Protein AF-A0A2T6L560-F1 (afdb_monomer)

Nearest PDB structures (foldseek):
  5cwn-assembly1_A  TM=3.765E-01  e=1.829E+00  synthetic construct

Foldseek 3Di:
DDDDDDDDDDDDDDDDDDDDDDDDPPPPQDPVSVVVVVVLVPADPLLNVLVVLQVVCCVPQLEHEQADQFLFLLSLLLLLLCCVVQLAQAEEEADAQLCLVCLVQLQDPQFADQWKKKAKADPDPPPPDDDDDDDDDDDDDDDDDDDDDPPDPDPQDIFMEIATDHPSTSRSSSSNSNVVSPHHYTYFFHHPNPDGSLLLVPPQPDPPPAPQDDPPDPDPDDPDSQLHYPSFPVLCQPAPQLVVVCVVLVHPGSLRVCCLPGLLADLVVSSVSVVNSSVSLSSLVSSLVSDDPVRCVSNCVLVRLLRNLLVSVVVSVVLVCLAPPNPDDPVPHDPRHSGHYYYYYNSNSSSLSSCLNSVHPSVVSSNVSADDVGDPDRDNGDMFMFKAWLCLCACVNSSSNGHHLSLLSVLSSLQSCVLVVVPVPDPDDDDDPDDDDDDDDDDDDDDDDDDDDDDDDDDDDPPPDDDDPSAAHDALRSLLVLLVQLQVQLVVVPQHADPVLSVQLSVQLVVVCVVSVGRHSTPVSNVVSCQVRSDDDVLGLDGNPGPHGSSVVSNCDNSSDFDMTGTDDPGPQFLALVQLVVLCVVLVHDQPGFDKDKDKAQLLPDVSSLSNQLSQLLCLQLLLQFKAWPDAQDLLVRPRLVGRITIMIGGNHSSSSSSSVVLVVQHSYSVSSSVSVLVVLVCLQCVVDPDDDDDPRPYPDDDPDPDSDHNFLLSLLSSVSSCLSNPNNVPVVVSLVVSLVRLVPPLDLLRLLNNLVSLLSCLVCCSSSVNPVCNLVSLVSNLSSLLSNLVNVLVQQQDDPVCVLVSLVSVLSNLVSLVSLVVVLVVVVVPDDDDDDDDDDDDDDDDDDDDDDDDDDDDDDDPDDDDDPDDDDDDDDDDDDQPPSNSSVVSSVSNVVSLVVSLPDDRGQQLSVLQSLLSCVVVVNDDPVRSLCVLLVLLDDPHDLLSNLSNLLSNCSNCVCCCLVRVSNVVSVVVSLVVDDPVSNVVCVVSNVNSNPSDDPVRLLSNLVVVCVVVVHDSCVSPDPDPQDPVNVVVVVVVVVVVCVVCVVVVNNVVPDDDPPPDPDDDPDDDDDDDDDDDDDDDDDDDDDDD

Radius of gyration: 39.91 Å; Cα contacts (8 Å, |Δi|>4): 1363; chains: 1; bounding box: 108×98×120 Å

Mean predicted aligned error: 18.17 Å

Structure (mmCIF, N/CA/C/O backbone):
data_AF-A0A2T6L560-F1
#
_entry.id   AF-A0A2T6L560-F1
#
loop_
_atom_site.group_PDB
_atom_site.id
_atom_site.type_symbol
_atom_site.label_atom_id
_atom_site.label_alt_id
_atom_site.label_comp_id
_atom_site.label_asym_id
_atom_site.label_entity_id
_atom_site.label_seq_id
_atom_site.pdbx_PDB_ins_code
_atom_site.Cartn_x
_atom_site.Cartn_y
_atom_site.Cartn_z
_atom_site.occupancy
_atom_site.B_iso_or_equiv
_atom_site.auth_seq_id
_atom_site.auth_comp_id
_atom_site.auth_asym_id
_atom_site.auth_atom_id
_atom_site.pdbx_PDB_model_num
ATOM 1 N N . MET A 1 1 ? -3.350 26.935 -46.319 1.00 28.95 1 MET A N 1
ATOM 2 C CA . MET A 1 1 ? -2.608 27.908 -47.152 1.00 28.95 1 MET A CA 1
ATOM 3 C C . MET A 1 1 ? -1.194 27.384 -47.312 1.00 28.95 1 MET A C 1
ATOM 5 O O . MET A 1 1 ? -0.454 27.377 -46.343 1.00 28.95 1 MET A O 1
ATOM 9 N N . ALA A 1 2 ? -0.858 26.885 -48.499 1.00 31.80 2 ALA A N 1
ATOM 10 C CA . ALA A 1 2 ? 0.492 26.466 -48.851 1.00 31.80 2 ALA A CA 1
ATOM 11 C C . ALA A 1 2 ? 1.229 27.652 -49.485 1.00 31.80 2 ALA A C 1
ATOM 13 O O . ALA A 1 2 ? 0.678 28.283 -50.387 1.00 31.80 2 ALA A O 1
ATOM 14 N N . VAL A 1 3 ? 2.460 27.938 -49.056 1.00 24.98 3 VAL A N 1
ATOM 15 C CA . VAL A 1 3 ? 3.374 28.799 -49.818 1.00 24.98 3 VAL A CA 1
ATOM 16 C C . VAL A 1 3 ? 4.742 28.134 -49.892 1.00 24.98 3 VAL A C 1
ATOM 18 O O . VAL A 1 3 ? 5.570 28.207 -48.991 1.00 24.98 3 VAL A O 1
ATOM 21 N N . SER A 1 4 ? 4.948 27.478 -51.028 1.00 31.58 4 SER A N 1
ATOM 22 C CA . SER A 1 4 ? 6.238 27.194 -51.638 1.00 31.58 4 SER A CA 1
ATOM 23 C C . SER A 1 4 ? 6.908 28.496 -52.090 1.00 31.58 4 SER A C 1
ATOM 25 O O . SER A 1 4 ? 6.282 29.288 -52.795 1.00 31.58 4 SER A O 1
ATOM 27 N N . GLY A 1 5 ? 8.189 28.685 -51.780 1.00 24.11 5 GLY A N 1
ATOM 28 C CA . GLY A 1 5 ? 8.982 29.796 -52.309 1.00 24.11 5 GLY A CA 1
ATOM 29 C C . GLY A 1 5 ? 10.469 29.478 -52.274 1.00 24.11 5 GLY A C 1
ATOM 30 O O . GLY A 1 5 ? 11.129 29.697 -51.266 1.00 24.11 5 GLY A O 1
ATOM 31 N N . GLY A 1 6 ? 10.988 28.926 -53.372 1.00 27.84 6 GLY A N 1
ATOM 32 C CA . GLY A 1 6 ? 12.421 28.756 -53.581 1.00 27.84 6 GLY A CA 1
ATOM 33 C C . GLY A 1 6 ? 13.074 30.066 -54.016 1.00 27.84 6 GLY A C 1
ATOM 34 O O . GLY A 1 6 ? 12.574 30.738 -54.916 1.00 27.84 6 GLY A O 1
ATOM 35 N N . VAL A 1 7 ? 14.220 30.388 -53.419 1.00 22.66 7 VAL A N 1
ATOM 36 C CA . VAL A 1 7 ? 15.189 31.345 -53.962 1.00 22.66 7 VAL A CA 1
ATOM 37 C C . VAL A 1 7 ? 16.575 30.725 -53.811 1.00 22.66 7 VAL A C 1
ATOM 39 O O . VAL A 1 7 ? 17.018 30.418 -52.708 1.00 22.66 7 VAL A O 1
ATOM 42 N N . ALA A 1 8 ? 17.236 30.499 -54.943 1.00 25.08 8 ALA A N 1
ATOM 43 C CA . ALA A 1 8 ? 18.634 30.109 -55.003 1.00 25.08 8 ALA A CA 1
ATOM 44 C C . ALA A 1 8 ? 19.509 31.335 -54.711 1.00 25.08 8 ALA A C 1
ATOM 46 O O . ALA A 1 8 ? 19.401 32.347 -55.403 1.00 25.08 8 ALA A O 1
ATOM 47 N N . VAL A 1 9 ? 20.395 31.230 -53.720 1.00 22.84 9 VAL A N 1
ATOM 48 C CA . VAL A 1 9 ? 21.504 32.169 -53.523 1.00 22.84 9 VAL A CA 1
ATOM 49 C C . VAL A 1 9 ? 22.789 31.354 -53.476 1.00 22.84 9 VAL A C 1
ATOM 51 O O . VAL A 1 9 ? 23.019 30.560 -52.569 1.00 22.84 9 VAL A O 1
ATOM 54 N N . SER A 1 10 ? 23.610 31.524 -54.506 1.00 26.36 10 SER A N 1
ATOM 55 C CA . SER A 1 10 ? 24.982 31.038 -54.569 1.00 26.36 10 SER A CA 1
ATOM 56 C C . SER A 1 10 ? 25.870 31.895 -53.667 1.00 26.36 10 SER A C 1
ATOM 58 O O . SER A 1 10 ? 26.007 33.092 -53.926 1.00 26.36 10 SER A O 1
ATOM 60 N N . VAL A 1 11 ? 26.517 31.291 -52.668 1.00 24.45 11 VAL A N 1
ATOM 61 C CA . VAL A 1 11 ? 27.667 31.896 -51.982 1.00 24.45 11 VAL A CA 1
ATOM 62 C C . VAL A 1 11 ? 28.810 30.888 -51.949 1.00 24.45 11 VAL A C 1
ATOM 64 O O . VAL A 1 11 ? 28.703 29.792 -51.409 1.00 24.45 11 VAL A O 1
ATOM 67 N N . SER A 1 12 ? 29.888 31.281 -52.615 1.00 27.20 12 SER A N 1
ATOM 68 C CA . SER A 1 12 ? 31.184 30.624 -52.734 1.00 27.20 12 SER A CA 1
ATOM 69 C C . SER A 1 12 ? 32.128 30.991 -51.582 1.00 27.20 12 SER A C 1
ATOM 71 O O . SER A 1 12 ? 32.160 32.153 -51.183 1.00 27.20 12 SER A O 1
ATOM 73 N N . GLY A 1 13 ? 32.990 30.046 -51.185 1.00 26.14 13 GLY A N 1
ATOM 74 C CA . GLY A 1 13 ? 34.182 30.243 -50.334 1.00 26.14 13 GLY A CA 1
ATOM 75 C C . GLY A 1 13 ? 34.087 29.391 -49.068 1.00 26.14 13 GLY A C 1
ATOM 76 O O . GLY A 1 13 ? 33.211 29.631 -48.255 1.00 26.14 13 GLY A O 1
ATOM 77 N N . GLY A 1 14 ? 34.818 28.286 -48.901 1.00 24.70 14 GLY A N 1
ATOM 78 C CA . GLY A 1 14 ? 36.277 28.114 -48.753 1.00 24.70 14 GLY A CA 1
ATOM 79 C C . GLY A 1 14 ? 36.447 27.289 -47.455 1.00 24.70 14 GLY A C 1
ATOM 80 O O . GLY A 1 14 ? 35.643 27.451 -46.552 1.00 24.70 14 GLY A O 1
ATOM 81 N N . THR A 1 15 ? 37.338 26.326 -47.245 1.00 24.47 15 THR A N 1
ATOM 82 C CA . THR A 1 15 ? 38.571 25.861 -47.888 1.00 24.47 15 THR A CA 1
ATOM 83 C C . THR A 1 15 ? 38.738 24.382 -47.517 1.00 24.47 15 THR A C 1
ATOM 85 O O . THR A 1 15 ? 38.709 24.041 -46.337 1.00 24.47 15 THR A O 1
ATOM 88 N N . ALA A 1 16 ? 38.924 23.510 -48.509 1.00 24.33 16 ALA A N 1
ATOM 89 C CA . ALA A 1 16 ? 39.264 22.106 -48.299 1.00 24.33 16 ALA A CA 1
ATOM 90 C C . ALA A 1 16 ? 40.776 21.955 -48.067 1.00 24.33 16 ALA A C 1
ATOM 92 O O . ALA A 1 16 ? 41.577 22.470 -48.849 1.00 24.33 16 ALA A O 1
ATOM 93 N N . VAL A 1 17 ? 41.162 21.216 -47.026 1.00 24.64 17 VAL A N 1
ATOM 94 C CA . VAL A 1 17 ? 42.506 20.640 -46.908 1.00 24.64 17 VAL A CA 1
ATOM 95 C C . VAL A 1 17 ? 42.467 19.277 -47.591 1.00 24.64 17 VAL A C 1
ATOM 97 O O . VAL A 1 17 ? 41.736 18.381 -47.182 1.00 24.64 17 VAL A O 1
ATOM 100 N N . ALA A 1 18 ? 43.218 19.160 -48.682 1.00 23.73 18 ALA A N 1
ATOM 101 C CA . ALA A 1 18 ? 43.327 17.952 -49.482 1.00 23.73 18 ALA A CA 1
ATOM 102 C C . ALA A 1 18 ? 44.228 16.912 -48.799 1.00 23.73 18 ALA A C 1
ATOM 104 O O . ALA A 1 18 ? 45.377 17.206 -48.468 1.00 23.73 18 ALA A O 1
ATOM 105 N N . VAL A 1 19 ? 43.738 15.675 -48.691 1.00 27.25 19 VAL A N 1
ATOM 106 C CA . VAL A 1 19 ? 44.570 14.468 -48.608 1.00 27.25 19 VAL A CA 1
ATOM 107 C C . VAL A 1 19 ? 44.238 13.616 -49.834 1.00 27.25 19 VAL A C 1
ATOM 109 O O . VAL A 1 19 ? 43.082 13.417 -50.195 1.00 27.25 19 VAL A O 1
ATOM 112 N N . SER A 1 20 ? 45.284 13.218 -50.543 1.00 28.80 20 SER A N 1
ATOM 113 C CA . SER A 1 20 ? 45.280 12.669 -51.897 1.00 28.80 20 SER A CA 1
ATOM 114 C C . SER A 1 20 ? 44.821 11.209 -51.997 1.00 28.80 20 SER A C 1
ATOM 116 O O . SER A 1 20 ? 45.356 10.366 -51.284 1.00 28.80 20 SER A O 1
ATOM 118 N N . GLY A 1 21 ? 43.998 10.906 -53.012 1.00 31.56 21 GLY A N 1
ATOM 119 C CA . GLY A 1 21 ? 44.133 9.673 -53.806 1.00 31.56 21 GLY A CA 1
ATOM 120 C C . GLY A 1 21 ? 42.995 8.643 -53.758 1.00 31.56 21 GLY A C 1
ATOM 121 O O . GLY A 1 21 ? 43.228 7.512 -53.353 1.00 31.56 21 GLY A O 1
ATOM 122 N N . GLY A 1 22 ? 41.807 8.984 -54.268 1.00 27.16 22 GLY A N 1
ATOM 123 C CA . GLY A 1 22 ? 40.733 8.043 -54.640 1.00 27.16 22 GLY A CA 1
ATOM 124 C C . GLY A 1 22 ? 39.572 8.796 -55.310 1.00 27.16 22 GLY A C 1
ATOM 125 O O . GLY A 1 22 ? 39.421 9.983 -55.018 1.00 27.16 22 GLY A O 1
ATOM 126 N N . PRO A 1 23 ? 38.791 8.206 -56.242 1.00 25.56 23 PRO A N 1
ATOM 127 C CA . PRO A 1 23 ? 37.738 8.943 -56.938 1.00 25.56 23 PRO A CA 1
ATOM 128 C C . PRO A 1 23 ? 36.678 9.380 -55.925 1.00 25.56 23 PRO A C 1
ATOM 130 O O . PRO A 1 23 ? 35.979 8.552 -55.344 1.00 25.56 23 PRO A O 1
ATOM 133 N N . ALA A 1 24 ? 36.592 10.689 -55.694 1.00 23.34 24 ALA A N 1
ATOM 134 C CA . ALA A 1 24 ? 35.576 11.290 -54.852 1.00 23.34 24 ALA A CA 1
ATOM 135 C C . ALA A 1 24 ? 34.209 11.082 -55.512 1.00 23.34 24 ALA A C 1
ATOM 137 O O . ALA A 1 24 ? 33.873 11.729 -56.504 1.00 23.34 24 ALA A O 1
ATOM 138 N N . VAL A 1 25 ? 33.426 10.157 -54.966 1.00 27.39 25 VAL A N 1
ATOM 139 C CA . VAL A 1 25 ? 31.980 10.160 -55.157 1.00 27.39 25 VAL A CA 1
ATOM 140 C C . VAL A 1 25 ? 31.470 11.323 -54.312 1.00 27.39 25 VAL A C 1
ATOM 142 O O . VAL A 1 25 ? 31.402 11.222 -53.089 1.00 27.39 25 VAL A O 1
ATOM 145 N N . GLU A 1 26 ? 31.175 12.460 -54.945 1.00 24.78 26 GLU A N 1
ATOM 146 C CA . GLU A 1 26 ? 30.389 13.519 -54.311 1.00 24.78 26 GLU A CA 1
ATOM 147 C C . GLU A 1 26 ? 28.996 12.954 -54.010 1.00 24.78 26 GLU A C 1
ATOM 149 O O . GLU A 1 26 ? 28.099 12.944 -54.854 1.00 24.78 26 GLU A O 1
ATOM 154 N N . VAL A 1 27 ? 28.817 12.437 -52.795 1.00 31.36 27 VAL A N 1
ATOM 155 C CA . VAL A 1 27 ? 27.498 12.098 -52.268 1.00 31.36 27 VAL A CA 1
ATOM 156 C C . VAL A 1 27 ? 26.799 13.421 -51.977 1.00 31.36 27 VAL A C 1
ATOM 158 O O . VAL A 1 27 ? 27.037 14.069 -50.958 1.00 31.36 27 VAL A O 1
ATOM 161 N N . GLY A 1 28 ? 25.971 13.870 -52.918 1.00 27.50 28 GLY A N 1
ATOM 162 C CA . GLY A 1 28 ? 25.136 15.048 -52.739 1.00 27.50 28 GLY A CA 1
ATOM 163 C C . GLY A 1 28 ? 24.217 14.858 -51.534 1.00 27.50 28 GLY A C 1
ATOM 164 O O . GLY A 1 28 ? 23.260 14.091 -51.594 1.00 27.50 28 GLY A O 1
ATOM 165 N N . VAL A 1 29 ? 24.492 15.567 -50.439 1.00 34.97 29 VAL A N 1
ATOM 166 C CA . VAL A 1 29 ? 23.632 15.585 -49.250 1.00 34.97 29 VAL A CA 1
ATOM 167 C C . VAL A 1 29 ? 22.267 16.137 -49.669 1.00 34.97 29 VAL A C 1
ATOM 169 O O . VAL A 1 29 ? 22.163 17.313 -50.024 1.00 34.97 29 VAL A O 1
ATOM 172 N N . GLY A 1 30 ? 21.236 15.287 -49.694 1.00 29.83 30 GLY A N 1
ATOM 173 C CA . GLY A 1 30 ? 19.870 15.641 -50.098 1.00 29.83 30 GLY A CA 1
ATOM 174 C C . GLY A 1 30 ? 19.243 16.748 -49.237 1.00 29.83 30 GLY A C 1
ATOM 175 O O . GLY A 1 30 ? 19.786 17.157 -48.213 1.00 29.83 30 GLY A O 1
ATOM 176 N N . ALA A 1 31 ? 18.076 17.259 -49.643 1.00 28.64 31 ALA A N 1
ATOM 177 C CA . ALA A 1 31 ? 17.398 18.361 -48.948 1.00 28.64 31 ALA A CA 1
ATOM 178 C C . ALA A 1 31 ? 17.082 18.062 -47.465 1.00 28.64 31 ALA A C 1
ATOM 180 O O . ALA A 1 31 ? 17.143 18.979 -46.649 1.00 28.64 31 ALA A O 1
ATOM 181 N N . ALA A 1 32 ? 16.819 16.797 -47.115 1.00 31.41 32 ALA A N 1
ATOM 182 C CA . ALA A 1 32 ? 16.647 16.341 -45.734 1.00 31.41 32 ALA A CA 1
ATOM 183 C C . ALA A 1 32 ? 17.957 16.426 -44.927 1.00 31.41 32 ALA A C 1
ATOM 185 O O . ALA A 1 32 ? 17.980 17.045 -43.870 1.00 31.41 32 ALA A O 1
ATOM 186 N N . GLY A 1 33 ? 19.079 15.943 -45.477 1.00 29.98 33 GLY A N 1
ATOM 187 C CA . GLY A 1 33 ? 20.395 16.044 -44.831 1.00 29.98 33 GLY A CA 1
ATOM 188 C C . GLY A 1 33 ? 20.905 17.485 -44.684 1.00 29.98 33 GLY A C 1
ATOM 189 O O . GLY A 1 33 ? 21.594 17.804 -43.719 1.00 29.98 33 GLY A O 1
ATOM 190 N N . ARG A 1 34 ? 20.521 18.398 -45.591 1.00 32.66 34 ARG A N 1
ATOM 191 C CA . ARG A 1 34 ? 20.799 19.842 -45.442 1.00 32.66 34 ARG A CA 1
ATOM 192 C C . ARG A 1 34 ? 19.954 20.500 -44.347 1.00 32.66 34 ARG A C 1
ATOM 194 O O . ARG A 1 34 ? 20.463 21.381 -43.664 1.00 32.66 34 ARG A O 1
ATOM 201 N N . ARG A 1 35 ? 18.697 20.075 -44.161 1.00 38.00 35 ARG A N 1
ATOM 202 C CA . ARG A 1 35 ? 17.838 20.538 -43.056 1.00 38.00 35 ARG A CA 1
ATOM 203 C C . ARG A 1 35 ? 18.322 20.004 -41.708 1.00 38.00 35 ARG A C 1
ATOM 205 O O . ARG A 1 35 ? 18.474 20.800 -40.794 1.00 38.00 35 ARG A O 1
ATOM 212 N N . ALA A 1 36 ? 18.657 18.716 -41.617 1.00 48.31 36 ALA A N 1
ATOM 213 C CA . ALA A 1 36 ? 19.216 18.110 -40.407 1.00 48.31 36 ALA A CA 1
ATOM 214 C C . ALA A 1 36 ? 20.525 18.795 -39.971 1.00 48.31 36 ALA A C 1
ATOM 216 O O . ALA A 1 36 ? 20.690 19.141 -38.805 1.00 48.31 36 ALA A O 1
ATOM 217 N N . ARG A 1 37 ? 21.421 19.099 -40.922 1.00 48.00 37 ARG A N 1
ATOM 218 C CA . ARG A 1 37 ? 22.659 19.847 -40.653 1.00 48.00 37 ARG A CA 1
ATOM 219 C C . ARG A 1 37 ? 22.407 21.280 -40.164 1.00 48.00 37 ARG A C 1
ATOM 221 O O . ARG A 1 37 ? 23.067 21.714 -39.230 1.00 48.00 37 ARG A O 1
ATOM 228 N N . ALA A 1 38 ? 21.446 21.993 -40.754 1.00 53.62 38 ALA A N 1
ATOM 229 C CA . ALA A 1 38 ? 21.091 23.352 -40.332 1.00 53.62 38 ALA A CA 1
ATOM 230 C C . ALA A 1 38 ? 20.440 23.396 -38.935 1.00 53.62 38 ALA A C 1
ATOM 232 O O . ALA A 1 38 ? 20.645 24.351 -38.192 1.00 53.62 38 ALA A O 1
ATOM 233 N N . VAL A 1 39 ? 19.678 22.361 -38.563 1.00 59.22 39 VAL A N 1
ATOM 234 C CA . VAL A 1 39 ? 19.103 22.213 -37.215 1.00 59.22 39 VAL A CA 1
ATOM 235 C C . VAL A 1 39 ? 20.204 21.938 -36.187 1.00 59.22 39 VAL A C 1
ATOM 237 O O . VAL A 1 39 ? 20.251 22.599 -35.152 1.00 59.22 39 VAL A O 1
ATOM 240 N N . TRP A 1 40 ? 21.152 21.050 -36.501 1.00 63.00 40 TRP A N 1
ATOM 241 C CA . TRP A 1 40 ? 22.300 20.769 -35.633 1.00 63.00 40 TRP A CA 1
ATOM 242 C C . TRP A 1 40 ? 23.251 21.960 -35.461 1.00 63.00 40 TRP A C 1
ATOM 244 O O . TRP A 1 40 ? 23.854 22.099 -34.402 1.00 63.00 40 TRP A O 1
ATOM 254 N N . GLU A 1 41 ? 23.366 22.856 -36.445 1.00 66.88 41 GLU A N 1
ATOM 255 C CA . GLU A 1 41 ? 24.150 24.097 -36.319 1.00 66.88 41 GLU A CA 1
ATOM 256 C C . GLU A 1 41 ? 23.592 25.057 -35.245 1.00 66.88 41 GLU A C 1
ATOM 258 O O . GLU A 1 41 ? 24.354 25.849 -34.687 1.00 66.88 41 GLU A O 1
ATOM 263 N N . LEU A 1 42 ? 22.303 24.948 -34.897 1.00 71.62 42 LEU A N 1
ATOM 264 C CA . LEU A 1 42 ? 21.650 25.739 -33.843 1.00 71.62 42 LEU A CA 1
ATOM 265 C C . LEU A 1 42 ? 21.765 25.115 -32.441 1.00 71.62 42 LEU A C 1
ATOM 267 O O . LEU A 1 42 ? 21.501 25.803 -31.456 1.00 71.62 42 LEU A O 1
ATOM 271 N N . ALA A 1 43 ? 22.155 23.841 -32.333 1.00 77.00 43 ALA A N 1
ATOM 272 C CA . ALA A 1 43 ? 22.310 23.161 -31.047 1.00 77.00 43 ALA A CA 1
ATOM 273 C C . ALA A 1 43 ? 23.484 23.749 -30.235 1.00 77.00 43 ALA A C 1
ATOM 275 O O . ALA A 1 43 ? 24.445 24.229 -30.843 1.00 77.00 43 ALA A O 1
ATOM 276 N N . PRO A 1 44 ? 23.469 23.691 -28.888 1.00 86.12 44 PRO A N 1
ATOM 277 C CA . PRO A 1 44 ? 24.599 24.115 -28.057 1.00 86.12 44 PRO A CA 1
ATOM 278 C C . PRO A 1 44 ? 25.925 23.465 -28.482 1.00 86.12 44 PRO A C 1
ATOM 280 O O . PRO A 1 44 ? 25.957 22.308 -28.898 1.00 86.12 44 PRO A O 1
ATOM 283 N N . GLU A 1 45 ? 27.043 24.188 -28.359 1.00 88.31 45 GLU A N 1
ATOM 284 C CA . GLU A 1 45 ? 28.361 23.708 -28.815 1.00 88.31 45 GLU A CA 1
ATOM 285 C C . GLU A 1 45 ? 28.772 22.378 -28.175 1.00 88.31 45 GLU A C 1
ATOM 287 O O . GLU A 1 45 ? 29.261 21.484 -28.872 1.00 88.31 45 GLU A O 1
ATOM 292 N N . ARG A 1 46 ? 28.505 22.229 -26.875 1.00 90.62 46 ARG A N 1
ATOM 293 C CA . ARG A 1 46 ? 28.737 20.991 -26.128 1.00 90.62 46 ARG A CA 1
ATOM 294 C C . ARG A 1 46 ? 27.956 19.817 -26.728 1.00 90.62 46 ARG A C 1
ATOM 296 O O . ARG A 1 46 ? 28.544 18.781 -27.021 1.00 90.62 46 ARG A O 1
ATOM 303 N N . LEU A 1 47 ? 26.672 20.019 -27.035 1.00 89.25 47 LEU A N 1
ATOM 304 C CA . LEU A 1 47 ? 25.818 19.006 -27.662 1.00 89.25 47 LEU A CA 1
ATOM 305 C C . LEU A 1 47 ? 26.306 18.633 -29.073 1.00 89.25 47 LEU A C 1
ATOM 307 O O . LEU A 1 47 ? 26.409 17.451 -29.395 1.00 89.25 47 LEU A O 1
ATOM 311 N N . ARG A 1 48 ? 26.697 19.610 -29.905 1.00 87.81 48 ARG A N 1
ATOM 312 C CA . ARG A 1 48 ? 27.281 19.329 -31.235 1.00 87.81 48 ARG A CA 1
ATOM 313 C C . ARG A 1 48 ? 28.568 18.507 -31.138 1.00 87.81 48 ARG A C 1
ATOM 315 O O . ARG A 1 48 ? 28.780 17.585 -31.926 1.00 87.81 48 ARG A O 1
ATOM 322 N N . THR A 1 49 ? 29.427 18.844 -30.178 1.00 89.50 49 THR A N 1
ATOM 323 C CA . THR A 1 49 ? 30.692 18.137 -29.939 1.00 89.50 49 THR A CA 1
ATOM 324 C C . THR A 1 49 ? 30.444 16.700 -29.491 1.00 89.50 49 THR A C 1
ATOM 326 O O . THR A 1 49 ? 31.066 15.779 -30.031 1.00 89.50 49 THR A O 1
ATOM 329 N N . ALA A 1 50 ? 29.498 16.501 -28.570 1.00 90.31 50 ALA A N 1
ATOM 330 C CA . ALA A 1 50 ? 29.092 15.186 -28.093 1.00 90.31 50 ALA A CA 1
ATOM 331 C C . ALA A 1 50 ? 28.464 14.331 -29.207 1.00 90.31 50 ALA A C 1
ATOM 333 O O . ALA A 1 50 ? 28.867 13.186 -29.388 1.00 90.31 50 ALA A O 1
ATOM 334 N N . ALA A 1 51 ? 27.583 14.889 -30.042 1.00 87.50 51 ALA A N 1
ATOM 335 C CA . ALA A 1 51 ? 27.021 14.178 -31.196 1.00 87.50 51 ALA A CA 1
ATOM 336 C C . ALA A 1 51 ? 28.108 13.714 -32.185 1.00 87.50 51 ALA A C 1
ATOM 338 O O . ALA A 1 51 ? 28.110 12.572 -32.644 1.00 87.50 51 ALA A O 1
ATOM 339 N N . GLY A 1 52 ? 29.114 14.557 -32.450 1.00 87.44 52 GLY A N 1
ATOM 340 C CA . GLY A 1 52 ? 30.285 14.142 -33.227 1.00 87.44 52 GLY A CA 1
ATOM 341 C C . GLY A 1 52 ? 31.119 13.051 -32.540 1.00 87.44 52 GLY A C 1
ATOM 342 O O . GLY A 1 52 ? 31.754 12.244 -33.220 1.00 87.44 52 GLY A O 1
ATOM 343 N N . ALA A 1 53 ? 31.139 13.016 -31.205 1.00 91.75 53 ALA A N 1
ATOM 344 C CA . ALA A 1 53 ? 31.816 11.982 -30.427 1.00 91.75 53 ALA A CA 1
ATOM 345 C C . ALA A 1 53 ? 31.085 10.633 -30.473 1.00 91.75 53 ALA A C 1
ATOM 347 O O . ALA A 1 53 ? 31.765 9.612 -30.567 1.00 91.75 53 ALA A O 1
ATOM 348 N N . VAL A 1 54 ? 29.747 10.615 -30.509 1.00 91.25 54 VAL A N 1
ATOM 349 C CA . VAL A 1 54 ? 28.946 9.390 -30.708 1.00 91.25 54 VAL A CA 1
ATOM 350 C C . VAL A 1 54 ? 29.387 8.661 -31.979 1.00 91.25 54 VAL A C 1
ATOM 352 O O . VAL A 1 54 ? 29.769 7.493 -31.915 1.00 91.25 54 VAL A O 1
ATOM 355 N N . GLY A 1 55 ? 29.449 9.361 -33.117 1.00 86.75 55 GLY A N 1
ATOM 356 C CA . GLY A 1 55 ? 29.878 8.759 -34.386 1.00 86.75 55 GLY A CA 1
ATOM 357 C C . GLY A 1 55 ? 31.315 8.217 -34.358 1.00 86.75 55 GLY A C 1
ATOM 358 O O . GLY A 1 55 ? 31.599 7.174 -34.949 1.00 86.75 55 GLY A O 1
ATOM 359 N N . ARG A 1 56 ? 32.228 8.877 -33.628 1.00 89.81 56 ARG A N 1
ATOM 360 C CA . ARG A 1 56 ? 33.600 8.370 -33.430 1.00 89.81 56 ARG A CA 1
ATOM 361 C C . ARG A 1 56 ? 33.630 7.122 -32.552 1.00 89.81 56 ARG A C 1
ATOM 363 O O . ARG A 1 56 ? 34.293 6.157 -32.914 1.00 89.81 56 ARG A O 1
ATOM 370 N N . LEU A 1 57 ? 32.898 7.107 -31.438 1.00 92.31 57 LEU A N 1
ATOM 371 C CA . LEU A 1 57 ? 32.813 5.942 -30.550 1.00 92.31 57 LEU A CA 1
ATOM 372 C C . LEU A 1 57 ? 32.229 4.718 -31.274 1.00 92.31 57 LEU A C 1
ATOM 374 O O . LEU A 1 57 ? 32.745 3.611 -31.111 1.00 92.31 57 LEU A O 1
ATOM 378 N N . GLN A 1 58 ? 31.237 4.921 -32.143 1.00 91.50 58 GLN A N 1
ATOM 379 C CA . GLN A 1 58 ? 30.693 3.871 -33.008 1.00 91.50 58 GLN A CA 1
ATOM 380 C C . GLN A 1 58 ? 31.752 3.332 -33.981 1.00 91.50 58 GLN A C 1
ATOM 382 O O . GLN A 1 58 ? 31.966 2.121 -34.051 1.00 91.50 58 GLN A O 1
ATOM 387 N N . ALA A 1 59 ? 32.447 4.216 -34.705 1.00 86.50 59 ALA A N 1
ATOM 388 C CA . ALA A 1 59 ? 33.405 3.824 -35.740 1.00 86.50 59 ALA A CA 1
ATOM 389 C C . ALA A 1 59 ? 34.708 3.220 -35.182 1.00 86.50 59 ALA A C 1
ATOM 391 O O . ALA A 1 59 ? 35.236 2.259 -35.740 1.00 86.50 59 ALA A O 1
ATOM 392 N N . GLU A 1 60 ? 35.241 3.787 -34.099 1.00 87.25 60 GLU A N 1
ATOM 393 C CA . GLU A 1 60 ? 36.566 3.449 -33.566 1.00 87.25 60 GLU A CA 1
ATOM 394 C C . GLU A 1 60 ? 36.500 2.373 -32.479 1.00 87.25 60 GLU A C 1
ATOM 396 O O . GLU A 1 60 ? 37.395 1.530 -32.386 1.00 87.25 60 GLU A O 1
ATOM 401 N N . ARG A 1 61 ? 35.445 2.390 -31.653 1.00 87.50 61 ARG A N 1
ATOM 402 C CA . ARG A 1 61 ? 35.316 1.519 -30.473 1.00 87.50 61 ARG A CA 1
ATOM 403 C C . ARG A 1 61 ? 34.156 0.530 -30.562 1.00 87.50 61 ARG A C 1
ATOM 405 O O . ARG A 1 61 ? 34.083 -0.373 -29.738 1.00 87.50 61 ARG A O 1
ATOM 412 N N . GLY A 1 62 ? 33.287 0.646 -31.569 1.00 91.62 62 GLY A N 1
ATOM 413 C CA . GLY A 1 62 ? 32.117 -0.224 -31.714 1.00 91.62 62 GLY A CA 1
ATOM 414 C C . GLY A 1 62 ? 31.078 -0.026 -30.609 1.00 91.62 62 GLY A C 1
ATOM 415 O O . GLY A 1 62 ? 30.359 -0.973 -30.297 1.00 91.62 62 GLY A O 1
ATOM 416 N N . ILE A 1 63 ? 31.027 1.167 -30.007 1.00 95.75 63 ILE A N 1
ATOM 417 C CA . ILE A 1 63 ? 30.077 1.517 -28.945 1.00 95.75 63 ILE A CA 1
ATOM 418 C C . ILE A 1 63 ? 28.888 2.235 -29.576 1.00 95.75 63 ILE A C 1
ATOM 420 O O . ILE A 1 63 ? 29.048 3.309 -30.158 1.00 95.75 63 ILE A O 1
ATOM 424 N N . TYR A 1 64 ? 27.703 1.654 -29.437 1.00 97.44 64 TYR A N 1
ATOM 425 C CA . TYR A 1 64 ? 26.437 2.234 -29.866 1.00 97.44 64 TYR A CA 1
ATOM 426 C C . TYR A 1 64 ? 25.621 2.603 -28.633 1.00 97.44 64 TYR A C 1
ATOM 428 O O . TYR A 1 64 ? 25.504 1.800 -27.714 1.00 97.44 64 TYR A O 1
ATOM 436 N N . PHE A 1 65 ? 25.046 3.802 -28.618 1.00 97.69 65 PHE A N 1
ATOM 437 C CA . PHE A 1 65 ? 24.140 4.236 -27.559 1.00 97.69 65 PHE A CA 1
ATOM 438 C C . PHE A 1 65 ? 22.700 4.139 -28.052 1.00 97.69 65 PHE A C 1
ATOM 440 O O . PHE A 1 65 ? 22.386 4.610 -29.144 1.00 97.69 65 PHE A O 1
ATOM 447 N N . ALA A 1 66 ? 21.850 3.545 -27.226 1.00 97.75 66 ALA A N 1
ATOM 448 C CA . ALA A 1 66 ? 20.403 3.584 -27.305 1.00 97.75 66 ALA A CA 1
ATOM 449 C C . ALA A 1 66 ? 19.902 4.453 -26.137 1.00 97.75 66 ALA A C 1
ATOM 451 O O . ALA A 1 66 ? 19.608 3.924 -25.062 1.00 97.75 66 ALA A O 1
ATOM 452 N N . PRO A 1 67 ? 19.877 5.787 -26.301 1.00 95.81 67 PRO A N 1
ATOM 453 C CA . PRO A 1 67 ? 19.240 6.678 -25.346 1.00 95.81 67 PRO A CA 1
ATOM 454 C C . PRO A 1 67 ? 17.734 6.410 -25.363 1.00 95.81 67 PRO A C 1
ATOM 456 O O . PRO A 1 67 ? 17.096 6.462 -26.417 1.00 95.81 67 PRO A O 1
ATOM 459 N N . VAL A 1 68 ? 17.166 6.110 -24.200 1.00 95.00 68 VAL A N 1
ATOM 460 C CA . VAL A 1 68 ? 15.750 5.758 -24.071 1.00 95.00 68 VAL A CA 1
ATOM 461 C C . VAL A 1 68 ? 15.052 6.605 -23.020 1.00 95.00 68 VAL A C 1
ATOM 463 O O . VAL A 1 68 ? 15.670 7.092 -22.073 1.00 95.00 68 VAL A O 1
ATOM 466 N N . ARG A 1 69 ? 13.742 6.768 -23.187 1.00 92.12 69 ARG A N 1
ATOM 467 C CA . ARG A 1 69 ? 12.843 7.114 -22.090 1.00 92.12 69 ARG A CA 1
ATOM 468 C C . ARG A 1 69 ? 12.256 5.823 -21.529 1.00 92.12 69 ARG A C 1
ATOM 470 O O . ARG A 1 69 ? 11.860 4.946 -22.301 1.00 92.12 69 ARG A O 1
ATOM 477 N N . HIS A 1 70 ? 12.216 5.698 -20.209 1.00 90.31 70 HIS A N 1
ATOM 478 C CA . HIS A 1 70 ? 11.668 4.517 -19.553 1.00 90.31 70 HIS A CA 1
ATOM 479 C C . HIS A 1 70 ? 10.186 4.360 -19.913 1.00 90.31 70 HIS A C 1
ATOM 481 O O . HIS A 1 70 ? 9.460 5.344 -20.018 1.00 90.31 70 HIS A O 1
ATOM 487 N N . HIS A 1 71 ? 9.730 3.122 -20.121 1.00 91.19 71 HIS A N 1
ATOM 488 C CA . HIS A 1 71 ? 8.328 2.832 -20.462 1.00 91.19 71 HIS A CA 1
ATOM 489 C C . HIS A 1 71 ? 7.824 3.484 -21.770 1.00 91.19 71 HIS A C 1
ATOM 491 O O . HIS A 1 71 ? 6.619 3.629 -21.942 1.00 91.19 71 HIS A O 1
ATOM 497 N N . SER A 1 72 ? 8.712 3.842 -22.708 1.00 93.25 72 SER A N 1
ATOM 498 C CA . SER A 1 72 ? 8.333 4.368 -24.030 1.00 93.25 72 SER A CA 1
ATOM 499 C C . SER A 1 72 ? 8.184 3.257 -25.085 1.00 93.25 72 SER A C 1
ATOM 501 O O . SER A 1 72 ? 9.189 2.638 -25.465 1.00 93.25 72 SER A O 1
ATOM 503 N N . PRO A 1 73 ? 6.972 3.039 -25.643 1.00 94.06 73 PRO A N 1
ATOM 504 C CA . PRO A 1 73 ? 6.769 2.167 -26.800 1.00 94.06 73 PRO A CA 1
ATOM 505 C C . PRO A 1 73 ? 7.643 2.534 -28.002 1.00 94.06 73 PRO A C 1
ATOM 507 O O . PRO A 1 73 ? 8.195 1.633 -28.642 1.00 94.06 73 PRO A O 1
ATOM 510 N N . ALA A 1 74 ? 7.795 3.830 -28.296 1.00 93.69 74 ALA A N 1
ATOM 511 C CA . ALA A 1 74 ? 8.642 4.327 -29.375 1.00 93.69 74 ALA A CA 1
ATOM 512 C C . ALA A 1 74 ? 10.111 3.911 -29.203 1.00 93.69 74 ALA A C 1
ATOM 514 O O . ALA A 1 74 ? 10.712 3.340 -30.120 1.00 93.69 74 ALA A O 1
ATOM 515 N N . CYS A 1 75 ? 10.684 4.129 -28.015 1.00 96.56 75 CYS A N 1
ATOM 516 C CA . CYS A 1 75 ? 12.044 3.689 -27.708 1.00 96.56 75 CYS A CA 1
ATOM 517 C C . CYS A 1 75 ? 12.174 2.161 -27.758 1.00 96.56 75 CYS A C 1
ATOM 519 O O . CYS A 1 75 ? 13.182 1.657 -28.249 1.00 96.56 75 CYS A O 1
ATOM 521 N N . ALA A 1 76 ? 11.163 1.414 -27.308 1.00 97.19 76 ALA A N 1
ATOM 522 C CA . ALA A 1 76 ? 11.179 -0.046 -27.329 1.00 97.19 76 ALA A CA 1
ATOM 523 C C . ALA A 1 76 ? 11.226 -0.609 -28.761 1.00 97.19 76 ALA A C 1
ATOM 525 O O . ALA A 1 76 ? 11.995 -1.533 -29.039 1.00 97.19 76 ALA A O 1
ATOM 526 N N . VAL A 1 77 ? 10.471 -0.017 -29.694 1.00 96.44 77 VAL A N 1
ATOM 527 C CA . VAL A 1 77 ? 10.538 -0.361 -31.126 1.00 96.44 77 VAL A CA 1
ATOM 528 C C . VAL A 1 77 ? 11.930 -0.073 -31.696 1.00 96.44 77 VAL A C 1
ATOM 530 O O . VAL A 1 77 ? 12.518 -0.948 -32.337 1.00 96.44 77 VAL A O 1
ATOM 533 N N . ALA A 1 78 ? 12.485 1.111 -31.422 1.00 97.00 78 ALA A N 1
ATOM 534 C CA . ALA A 1 78 ? 13.812 1.497 -31.903 1.00 97.00 78 ALA A CA 1
ATOM 535 C C . ALA A 1 78 ? 14.924 0.589 -31.345 1.00 97.00 78 ALA A C 1
ATOM 537 O O . ALA A 1 78 ? 15.805 0.160 -32.088 1.00 97.00 78 ALA A O 1
ATOM 538 N N . VAL A 1 79 ? 14.864 0.228 -30.058 1.00 98.31 79 VAL A N 1
ATOM 539 C CA . VAL A 1 79 ? 15.803 -0.717 -29.428 1.00 98.31 79 VAL A CA 1
ATOM 540 C C . VAL A 1 79 ? 15.731 -2.094 -30.082 1.00 98.31 79 VAL A C 1
ATOM 542 O O . VAL A 1 79 ? 16.777 -2.661 -30.407 1.00 98.31 79 VAL A O 1
ATOM 545 N N . ARG A 1 80 ? 14.525 -2.626 -30.328 1.00 97.56 80 ARG A N 1
ATOM 546 C CA . ARG A 1 80 ? 14.358 -3.909 -31.028 1.00 97.56 80 ARG A CA 1
ATOM 547 C C . ARG A 1 80 ? 14.999 -3.863 -32.415 1.00 97.56 80 ARG A C 1
ATOM 549 O O . ARG A 1 80 ? 15.819 -4.725 -32.726 1.00 97.56 80 ARG A O 1
ATOM 556 N N . ALA A 1 81 ? 14.675 -2.837 -33.205 1.00 96.94 81 ALA A N 1
ATOM 557 C CA . ALA A 1 81 ? 15.214 -2.655 -34.551 1.00 96.94 81 ALA A CA 1
ATOM 558 C C . ALA A 1 81 ? 16.749 -2.529 -34.545 1.00 96.94 81 ALA A C 1
ATOM 560 O O . ALA A 1 81 ? 17.426 -3.167 -35.353 1.00 96.94 81 ALA A O 1
ATOM 561 N N . ALA A 1 82 ? 17.310 -1.775 -33.592 1.00 97.06 82 ALA A N 1
ATOM 562 C CA . ALA A 1 82 ? 18.754 -1.636 -33.428 1.00 97.06 82 ALA A CA 1
ATOM 563 C C . ALA A 1 82 ? 19.431 -2.979 -33.120 1.00 97.06 82 ALA A C 1
ATOM 565 O O . ALA A 1 82 ? 20.459 -3.294 -33.714 1.00 97.06 82 ALA A O 1
ATOM 566 N N . ILE A 1 83 ? 18.865 -3.793 -32.223 1.00 97.06 83 ILE A N 1
ATOM 567 C CA . ILE A 1 83 ? 19.434 -5.100 -31.858 1.00 97.06 83 ILE A CA 1
ATOM 568 C C . ILE A 1 83 ? 19.358 -6.091 -33.026 1.00 97.06 83 ILE A C 1
ATOM 570 O O . ILE A 1 83 ? 20.335 -6.799 -33.285 1.00 97.06 83 ILE A O 1
ATOM 574 N N . GLU A 1 84 ? 18.237 -6.130 -33.748 1.00 94.50 84 GLU A N 1
ATOM 575 C CA . GLU A 1 84 ? 18.066 -7.013 -34.907 1.00 94.50 84 GLU A CA 1
ATOM 576 C C . GLU A 1 84 ? 19.024 -6.658 -36.054 1.00 94.50 84 GLU A C 1
ATOM 578 O O . GLU A 1 84 ? 19.582 -7.563 -36.683 1.00 94.50 84 GLU A O 1
ATOM 583 N N . GLU A 1 85 ? 19.266 -5.363 -36.290 1.00 94.69 85 GLU A N 1
ATOM 584 C CA . GLU A 1 85 ? 20.195 -4.892 -37.322 1.00 94.69 85 GLU A CA 1
ATOM 585 C C . GLU A 1 85 ? 21.669 -5.038 -36.900 1.00 94.69 85 GLU A C 1
ATOM 587 O O . GLU A 1 85 ? 22.483 -5.562 -37.664 1.00 94.69 85 GLU A O 1
ATOM 592 N N . LEU A 1 86 ? 22.034 -4.583 -35.694 1.00 94.19 86 LEU A N 1
ATOM 593 C CA . LEU A 1 86 ? 23.427 -4.546 -35.228 1.00 94.19 86 LEU A CA 1
ATOM 594 C C . LEU A 1 86 ? 23.950 -5.915 -34.790 1.00 94.19 86 LEU A C 1
ATOM 596 O O . LEU A 1 86 ? 25.159 -6.142 -34.865 1.00 94.19 86 LEU A O 1
ATOM 600 N N . ARG A 1 87 ? 23.065 -6.797 -34.299 1.00 94.25 87 ARG A N 1
ATOM 601 C CA . ARG A 1 87 ? 23.405 -8.073 -33.644 1.00 94.25 87 ARG A CA 1
ATOM 602 C C . ARG A 1 87 ? 24.579 -7.921 -32.656 1.00 94.25 87 ARG A C 1
ATOM 604 O O . ARG A 1 87 ? 25.650 -8.490 -32.887 1.00 94.25 87 ARG A O 1
ATOM 611 N N . PRO A 1 88 ? 24.415 -7.107 -31.596 1.00 95.31 88 PRO A N 1
ATOM 612 C CA . PRO A 1 88 ? 25.500 -6.771 -30.681 1.00 95.31 88 PRO A CA 1
ATOM 613 C C . PRO A 1 88 ? 26.060 -8.004 -29.964 1.00 95.31 88 PRO A C 1
ATOM 615 O O . PRO A 1 88 ? 25.341 -8.962 -29.693 1.00 95.31 88 PRO A O 1
ATOM 618 N N . ALA A 1 89 ? 27.349 -7.957 -29.625 1.00 94.44 89 ALA A N 1
ATOM 619 C CA . ALA A 1 89 ? 27.979 -8.976 -28.785 1.00 94.44 89 ALA A CA 1
ATOM 620 C C . ALA A 1 89 ? 27.638 -8.794 -27.302 1.00 94.44 89 ALA A C 1
ATOM 622 O O . ALA A 1 89 ? 27.628 -9.773 -26.561 1.00 94.44 89 ALA A O 1
ATOM 623 N N . ALA A 1 90 ? 27.334 -7.564 -26.882 1.00 96.62 90 ALA A N 1
ATOM 624 C CA . ALA A 1 90 ? 26.816 -7.267 -25.555 1.00 96.62 90 ALA A CA 1
ATOM 625 C C . ALA A 1 90 ? 25.757 -6.159 -25.606 1.00 96.62 90 ALA A C 1
ATOM 627 O O . ALA A 1 90 ? 25.907 -5.184 -26.350 1.00 96.62 90 ALA A O 1
ATOM 628 N N . VAL A 1 91 ? 24.717 -6.305 -24.788 1.00 98.31 91 VAL A N 1
ATOM 629 C CA . VAL A 1 91 ? 23.704 -5.285 -24.508 1.00 98.31 91 VAL A CA 1
ATOM 630 C C . VAL A 1 91 ? 23.824 -4.908 -23.034 1.00 98.31 91 VAL A C 1
ATOM 632 O O . VAL A 1 91 ? 23.564 -5.717 -22.142 1.00 98.31 91 VAL A O 1
ATOM 635 N N . LEU A 1 92 ? 24.261 -3.676 -22.791 1.00 98.25 92 LEU A N 1
ATOM 636 C CA . LEU A 1 92 ? 24.473 -3.112 -21.464 1.00 98.25 92 LEU A CA 1
ATOM 637 C C . LEU A 1 92 ? 23.306 -2.194 -21.123 1.00 98.25 92 LEU A C 1
ATOM 639 O O . LEU A 1 92 ? 23.003 -1.295 -21.902 1.00 98.25 92 LEU A O 1
ATOM 643 N N . ILE A 1 93 ? 22.657 -2.425 -19.989 1.00 98.06 93 ILE A N 1
ATOM 644 C CA . ILE A 1 93 ? 21.377 -1.802 -19.641 1.00 98.06 93 ILE A CA 1
ATOM 645 C C . ILE A 1 93 ? 21.544 -0.960 -18.375 1.00 98.06 93 ILE A C 1
ATOM 647 O O . ILE A 1 93 ? 22.160 -1.397 -17.400 1.00 98.06 93 ILE A O 1
ATOM 651 N N . GLU A 1 94 ? 20.994 0.251 -18.371 1.00 95.44 94 GLU A N 1
ATOM 652 C CA . GLU A 1 94 ? 20.910 1.058 -17.156 1.00 95.44 94 GLU A CA 1
ATOM 653 C C . GLU A 1 94 ? 20.057 0.354 -16.104 1.00 95.44 94 GLU A C 1
ATOM 655 O O . GLU A 1 94 ? 18.865 0.137 -16.279 1.00 95.44 94 GLU A O 1
ATOM 660 N N . GLY A 1 95 ? 20.677 0.047 -14.978 1.00 92.44 95 GLY A N 1
ATOM 661 C CA . GLY A 1 95 ? 20.057 -0.511 -13.788 1.00 92.44 95 GLY A CA 1
ATOM 662 C C . GLY A 1 95 ? 21.166 -1.012 -12.866 1.00 92.44 95 GLY A C 1
ATOM 663 O O . GLY A 1 95 ? 22.265 -1.286 -13.360 1.00 92.44 95 GLY A O 1
ATOM 664 N N . PRO A 1 96 ? 20.949 -1.048 -11.542 1.00 92.00 96 PRO A N 1
ATOM 665 C CA . PRO A 1 96 ? 21.938 -1.541 -10.590 1.00 92.00 96 PRO A CA 1
ATOM 666 C C . PRO A 1 96 ? 22.556 -2.875 -11.028 1.00 92.00 96 PRO A C 1
ATOM 668 O O . PRO A 1 96 ? 21.848 -3.818 -11.383 1.00 92.00 96 PRO A O 1
ATOM 671 N N . GLU A 1 97 ? 23.886 -2.953 -11.052 1.00 91.19 97 GLU A N 1
ATOM 672 C CA . GLU A 1 97 ? 24.616 -4.094 -11.614 1.00 91.19 97 GLU A CA 1
ATOM 673 C C . GLU A 1 97 ? 24.303 -5.439 -10.924 1.00 91.19 97 GLU A C 1
ATOM 675 O O . GLU A 1 97 ? 24.369 -6.493 -11.567 1.00 91.19 97 GLU A O 1
ATOM 680 N N . GLU A 1 98 ? 23.859 -5.418 -9.662 1.00 89.00 98 GLU A N 1
ATOM 681 C CA . GLU A 1 98 ? 23.361 -6.582 -8.922 1.00 89.00 98 GLU A CA 1
ATOM 682 C C . GLU A 1 98 ? 22.116 -7.215 -9.556 1.00 89.00 98 GLU A C 1
ATOM 684 O O . GLU A 1 98 ? 21.839 -8.389 -9.306 1.00 89.00 98 GLU A O 1
ATOM 689 N N . PHE A 1 99 ? 21.394 -6.503 -10.428 1.00 91.94 99 PHE A N 1
ATOM 690 C CA . PHE A 1 99 ? 20.245 -7.048 -11.163 1.00 91.94 99 PHE A CA 1
ATOM 691 C C . PHE A 1 99 ? 20.676 -8.060 -12.218 1.00 91.94 99 PHE A C 1
ATOM 693 O O . PHE A 1 99 ? 19.879 -8.909 -12.615 1.00 91.94 99 PHE A O 1
ATOM 700 N N . THR A 1 100 ? 21.949 -8.043 -12.626 1.00 92.69 100 THR A N 1
ATOM 701 C CA . THR A 1 100 ? 22.498 -8.978 -13.619 1.00 92.69 100 THR A CA 1
ATOM 702 C C . THR A 1 100 ? 22.276 -10.436 -13.211 1.00 92.69 100 THR A C 1
ATOM 704 O O . THR A 1 100 ? 22.008 -11.285 -14.060 1.00 92.69 100 THR A O 1
ATOM 707 N N . ARG A 1 101 ? 22.273 -10.749 -11.906 1.00 89.69 101 ARG A N 1
ATOM 708 C CA . ARG A 1 101 ? 21.998 -12.115 -11.421 1.00 89.69 101 ARG A CA 1
ATOM 709 C C . ARG A 1 101 ? 20.550 -12.571 -11.623 1.00 89.69 101 ARG A C 1
ATOM 711 O O . ARG A 1 101 ? 20.292 -13.768 -11.570 1.00 89.69 101 ARG A O 1
ATOM 718 N N . LEU A 1 102 ? 19.620 -11.633 -11.813 1.00 91.44 102 LEU A N 1
ATOM 719 C CA . LEU A 1 102 ? 18.196 -11.892 -12.038 1.00 91.44 102 LEU A CA 1
ATOM 720 C C . LEU A 1 102 ? 17.858 -12.036 -13.527 1.00 91.44 102 LEU A C 1
ATOM 722 O O . LEU A 1 102 ? 16.728 -12.384 -13.849 1.00 91.44 102 LEU A O 1
ATOM 726 N N . VAL A 1 103 ? 18.811 -11.817 -14.442 1.00 93.19 103 VAL A N 1
ATOM 727 C CA . VAL A 1 103 ? 18.590 -11.966 -15.892 1.00 93.19 103 VAL A CA 1
ATOM 728 C C . VAL A 1 103 ? 17.989 -13.333 -16.266 1.00 93.19 103 VAL A C 1
ATOM 730 O O . VAL A 1 103 ? 17.043 -13.339 -17.051 1.00 93.19 103 VAL A O 1
ATOM 733 N N . PRO A 1 104 ? 18.419 -14.483 -15.699 1.00 91.94 104 PRO A N 1
ATOM 734 C CA . PRO A 1 104 ? 17.767 -15.766 -15.975 1.00 91.94 104 PRO A CA 1
ATOM 735 C C . PRO A 1 104 ? 16.280 -15.795 -15.592 1.00 91.94 104 PRO A C 1
ATOM 737 O O . PRO A 1 104 ? 15.466 -16.306 -16.358 1.00 91.94 104 PRO A O 1
ATOM 740 N N . ASP A 1 105 ? 15.917 -15.209 -14.446 1.00 91.56 105 ASP A N 1
ATOM 741 C CA . ASP A 1 105 ? 14.525 -15.119 -13.995 1.00 91.56 105 ASP A CA 1
ATOM 742 C C . ASP A 1 105 ? 13.728 -14.134 -14.865 1.00 91.56 105 ASP A C 1
ATOM 744 O O . ASP A 1 105 ? 12.600 -14.426 -15.253 1.00 91.56 105 ASP A O 1
ATOM 748 N N . LEU A 1 106 ? 14.319 -12.999 -15.253 1.00 92.62 106 LEU A N 1
ATOM 749 C CA . LEU A 1 106 ? 13.708 -12.024 -16.168 1.00 92.62 106 LEU A CA 1
ATOM 750 C C . LEU A 1 106 ? 13.429 -12.628 -17.555 1.00 92.62 106 LEU A C 1
ATOM 752 O O . LEU A 1 106 ? 12.411 -12.327 -18.175 1.00 92.62 106 LEU A O 1
ATOM 756 N N . LEU A 1 107 ? 14.308 -13.511 -18.035 1.00 94.00 107 LEU A N 1
ATOM 757 C CA . LEU A 1 107 ? 14.173 -14.187 -19.326 1.00 94.00 107 LEU A CA 1
ATOM 758 C C . LEU A 1 107 ? 13.313 -15.455 -19.275 1.00 94.00 107 LEU A C 1
ATOM 760 O O . LEU A 1 107 ? 12.972 -16.004 -20.327 1.00 94.00 107 LEU A O 1
ATOM 764 N N . HIS A 1 108 ? 12.928 -15.918 -18.090 1.00 93.06 108 HIS A N 1
ATOM 765 C CA . HIS A 1 108 ? 12.095 -17.102 -17.948 1.00 93.06 108 HIS A CA 1
ATOM 766 C C . HIS A 1 108 ? 10.744 -16.929 -18.680 1.00 93.06 108 HIS A C 1
ATOM 768 O O . HIS A 1 108 ? 10.178 -15.835 -18.756 1.00 93.06 108 HIS A O 1
ATOM 774 N N . GLU A 1 109 ? 10.205 -18.015 -19.243 1.00 89.56 109 GLU A N 1
ATOM 775 C CA . GLU A 1 109 ? 8.963 -17.993 -20.042 1.00 89.56 109 GLU A CA 1
ATOM 776 C C . GLU A 1 109 ? 7.716 -17.633 -19.217 1.00 89.56 109 GLU A C 1
ATOM 778 O O . GLU A 1 109 ? 6.770 -17.032 -19.720 1.00 89.56 109 GLU A O 1
ATOM 783 N N . ALA A 1 110 ? 7.734 -17.979 -17.927 1.00 89.31 110 ALA A N 1
ATOM 784 C CA . ALA A 1 110 ? 6.679 -17.642 -16.973 1.00 89.31 110 ALA A CA 1
ATOM 785 C C . ALA A 1 110 ? 6.723 -16.180 -16.494 1.00 89.31 110 ALA A C 1
ATOM 787 O O . ALA A 1 110 ? 5.785 -15.747 -15.830 1.00 89.31 110 ALA A O 1
ATOM 788 N N . THR A 1 111 ? 7.784 -15.427 -16.807 1.00 91.56 111 THR A N 1
ATOM 789 C CA . THR A 1 111 ? 7.901 -14.020 -16.409 1.00 91.56 111 THR A CA 1
ATOM 790 C C . THR A 1 111 ? 7.127 -13.145 -17.375 1.00 91.56 111 THR A C 1
ATOM 792 O O . THR A 1 111 ? 7.522 -12.981 -18.536 1.00 91.56 111 THR A O 1
ATOM 795 N N . ARG A 1 112 ? 6.022 -12.578 -16.889 1.00 90.94 112 ARG A N 1
ATOM 796 C CA . ARG A 1 112 ? 5.125 -11.719 -17.668 1.00 90.94 112 ARG A CA 1
ATOM 797 C C . ARG A 1 112 ? 5.071 -10.340 -17.018 1.00 90.94 112 ARG A C 1
ATOM 799 O O . ARG A 1 112 ? 4.619 -10.262 -15.883 1.00 90.94 112 ARG A O 1
ATOM 806 N N . PRO A 1 113 ? 5.527 -9.266 -17.677 1.00 91.38 113 PRO A N 1
ATOM 807 C CA . PRO A 1 113 ? 5.366 -7.921 -17.140 1.00 91.38 113 PRO A CA 1
ATOM 808 C C . PRO A 1 113 ? 3.875 -7.524 -17.059 1.00 91.38 113 PRO A C 1
ATOM 810 O O . PRO A 1 113 ? 3.071 -8.082 -17.808 1.00 91.38 113 PRO A O 1
ATOM 813 N N . PRO A 1 114 ? 3.494 -6.569 -16.188 1.00 90.19 114 PRO A N 1
ATOM 814 C CA . PRO A 1 114 ? 4.379 -5.703 -15.406 1.00 90.19 114 PRO A CA 1
ATOM 815 C C . PRO A 1 114 ? 5.011 -6.384 -14.182 1.00 90.19 114 PRO A C 1
ATOM 817 O O . PRO A 1 114 ? 4.345 -6.966 -13.335 1.00 90.19 114 PRO A O 1
ATOM 820 N N . ILE A 1 115 ? 6.331 -6.294 -14.070 1.00 90.94 115 ILE A N 1
ATOM 821 C CA . ILE A 1 115 ? 7.130 -6.830 -12.955 1.00 90.94 115 ILE A CA 1
ATOM 822 C C . ILE A 1 115 ? 8.064 -5.739 -12.442 1.00 90.94 115 ILE A C 1
ATOM 824 O O . ILE A 1 115 ? 8.242 -4.721 -13.104 1.00 90.94 115 ILE A O 1
ATOM 828 N N . ALA A 1 116 ? 8.675 -5.931 -11.278 1.00 89.50 116 ALA A N 1
ATOM 829 C CA . ALA A 1 116 ? 9.705 -5.021 -10.799 1.00 89.50 116 ALA A CA 1
ATOM 830 C C . ALA A 1 116 ? 10.854 -5.780 -10.144 1.00 89.50 116 ALA A C 1
ATOM 832 O O . ALA A 1 116 ? 10.666 -6.851 -9.562 1.00 89.50 116 ALA A O 1
ATOM 833 N N . VAL A 1 117 ? 12.048 -5.197 -10.207 1.00 89.81 117 VAL A N 1
ATOM 834 C CA . VAL A 1 117 ? 13.148 -5.585 -9.327 1.00 89.81 117 VAL A CA 1
ATOM 835 C C . VAL A 1 117 ? 13.092 -4.702 -8.084 1.00 89.81 117 VAL A C 1
ATOM 837 O O . VAL A 1 117 ? 13.185 -3.480 -8.179 1.00 89.81 117 VAL A O 1
ATOM 840 N N . LEU A 1 118 ? 12.912 -5.320 -6.921 1.00 86.50 118 LEU A N 1
ATOM 841 C CA . LEU A 1 118 ? 12.934 -4.663 -5.617 1.00 86.50 118 LEU A CA 1
ATOM 842 C C . LEU A 1 118 ? 14.346 -4.727 -5.038 1.00 86.50 118 LEU A C 1
ATOM 844 O O . LEU A 1 118 ? 14.946 -5.800 -5.006 1.00 86.50 118 LEU A O 1
ATOM 848 N N . SER A 1 119 ? 14.856 -3.599 -4.551 1.00 84.12 119 SER A N 1
ATOM 849 C CA . SER A 1 119 ? 16.135 -3.507 -3.835 1.00 84.12 119 SER A CA 1
ATOM 850 C C . SER A 1 119 ? 15.955 -2.864 -2.471 1.00 84.12 119 SER A C 1
ATOM 852 O O . SER A 1 119 ? 15.163 -1.930 -2.331 1.00 84.12 119 SER A O 1
ATOM 854 N N . LEU A 1 120 ? 16.721 -3.333 -1.488 1.00 76.88 120 LEU A N 1
ATOM 855 C CA . LEU A 1 120 ? 16.769 -2.748 -0.149 1.00 76.88 120 LEU A CA 1
ATOM 856 C C . LEU A 1 120 ? 18.101 -2.022 0.081 1.00 76.88 120 LEU A C 1
ATOM 858 O O . LEU A 1 120 ? 19.157 -2.436 -0.400 1.00 76.88 120 LEU A O 1
ATOM 862 N N . GLY A 1 121 ? 18.045 -0.902 0.798 1.00 66.88 121 GLY A N 1
ATOM 863 C CA . GLY A 1 121 ? 19.218 -0.156 1.232 1.00 66.88 121 GLY A CA 1
ATOM 864 C C . GLY A 1 121 ? 19.936 -0.940 2.323 1.00 66.88 121 GLY A C 1
ATOM 865 O O . GLY A 1 121 ? 19.316 -1.316 3.310 1.00 66.88 121 GLY A O 1
ATOM 866 N N . GLY A 1 122 ? 21.231 -1.200 2.148 1.00 58.97 122 GLY A N 1
ATOM 867 C CA . GLY A 1 122 ? 21.977 -2.036 3.084 1.00 58.97 122 GLY A CA 1
ATOM 868 C C . GLY A 1 122 ? 22.052 -1.429 4.488 1.00 58.97 122 GLY A C 1
ATOM 869 O O . GLY A 1 122 ? 22.466 -0.278 4.651 1.00 58.97 122 GLY A O 1
ATOM 870 N N . SER A 1 123 ? 21.735 -2.231 5.506 1.00 44.09 123 SER A N 1
ATOM 871 C CA . SER A 1 123 ? 22.211 -2.020 6.871 1.00 44.09 123 SER A CA 1
ATOM 872 C C . SER A 1 123 ? 23.721 -2.271 6.860 1.00 44.09 123 SER A C 1
ATOM 874 O O . SER A 1 123 ? 24.161 -3.394 6.612 1.00 44.09 123 SER A O 1
ATOM 876 N N . GLY A 1 124 ? 24.542 -1.237 7.035 1.00 36.53 124 GLY A N 1
ATOM 877 C CA . GLY A 1 124 ? 25.994 -1.362 6.923 1.00 36.53 124 GLY A CA 1
ATOM 878 C C . GLY A 1 124 ? 26.588 -2.348 7.934 1.00 36.53 124 GLY A C 1
ATOM 879 O O . GLY A 1 124 ? 26.954 -1.957 9.038 1.00 36.53 124 GLY A O 1
ATOM 880 N N . THR A 1 125 ? 26.779 -3.611 7.554 1.00 30.86 125 THR A N 1
ATOM 881 C CA . THR A 1 125 ? 27.714 -4.506 8.241 1.00 30.86 125 THR A CA 1
ATOM 882 C C . THR A 1 125 ? 29.111 -4.208 7.709 1.00 30.86 125 THR A C 1
ATOM 884 O O . THR A 1 125 ? 29.601 -4.858 6.787 1.00 30.86 125 THR A O 1
ATOM 887 N N . GLY A 1 126 ? 29.739 -3.167 8.255 1.00 30.42 126 GLY A N 1
ATOM 888 C CA . GLY A 1 126 ? 31.148 -2.877 8.016 1.00 30.42 126 GLY A CA 1
ATOM 889 C C . GLY A 1 126 ? 32.024 -3.964 8.634 1.00 30.42 126 GLY A C 1
ATOM 890 O O . GLY A 1 126 ? 32.413 -3.861 9.798 1.00 30.42 126 GLY A O 1
ATOM 891 N N . ASP A 1 127 ? 32.343 -4.999 7.858 1.00 27.25 127 ASP A N 1
ATOM 892 C CA . ASP A 1 127 ? 33.430 -5.923 8.169 1.00 27.25 127 ASP A CA 1
ATOM 893 C C . ASP A 1 127 ? 34.758 -5.155 8.089 1.00 27.25 127 ASP A C 1
ATOM 895 O O . ASP A 1 127 ? 35.282 -4.839 7.019 1.00 27.25 127 ASP A O 1
ATOM 899 N N . SER A 1 128 ? 35.278 -4.773 9.253 1.00 31.27 128 SER A N 1
ATOM 900 C CA . SER A 1 128 ? 36.568 -4.103 9.399 1.00 31.27 128 SER A CA 1
ATOM 901 C C . SER A 1 128 ? 37.689 -5.149 9.426 1.00 31.27 128 SER A C 1
ATOM 903 O O . SER A 1 128 ? 38.283 -5.456 10.460 1.00 31.27 128 SER A O 1
ATOM 905 N N . GLY A 1 129 ? 37.996 -5.686 8.244 1.00 26.45 129 GLY A N 1
ATOM 906 C CA . GLY A 1 129 ? 39.150 -6.544 7.980 1.00 26.45 129 GLY A CA 1
ATOM 907 C C . GLY A 1 129 ? 40.459 -5.751 7.868 1.00 26.45 129 GLY A C 1
ATOM 908 O O . GLY A 1 129 ? 40.723 -5.091 6.869 1.00 26.45 129 GLY A O 1
ATOM 909 N N . GLY A 1 130 ? 41.268 -5.835 8.926 1.00 26.50 130 GLY A N 1
ATOM 910 C CA . GLY A 1 130 ? 42.542 -5.155 9.202 1.00 26.50 130 GLY A CA 1
ATOM 911 C C . GLY A 1 130 ? 43.639 -5.012 8.127 1.00 26.50 130 GLY A C 1
ATOM 912 O O . GLY A 1 130 ? 43.791 -5.803 7.202 1.00 26.50 130 GLY A O 1
ATOM 913 N N . GLY A 1 131 ? 44.533 -4.050 8.401 1.00 24.81 131 GLY A N 1
ATOM 914 C CA . GLY A 1 131 ? 45.866 -3.935 7.798 1.00 24.81 131 GLY A CA 1
ATOM 915 C C . GLY A 1 131 ? 46.655 -2.735 8.338 1.00 24.81 131 GLY A C 1
ATOM 916 O O . GLY A 1 131 ? 46.565 -1.639 7.802 1.00 24.81 131 GLY A O 1
ATOM 917 N N . GLY A 1 132 ? 47.401 -2.923 9.432 1.00 24.86 132 GLY A N 1
ATOM 918 C CA . GLY A 1 132 ? 48.154 -1.860 10.109 1.00 24.86 132 GLY A CA 1
ATOM 919 C C . GLY A 1 132 ? 49.551 -1.560 9.545 1.00 24.86 132 GLY A C 1
ATOM 920 O O . GLY A 1 132 ? 50.197 -2.428 8.968 1.00 24.86 132 GLY A O 1
ATOM 921 N N . SER A 1 133 ? 50.013 -0.327 9.793 1.00 25.09 133 SER A N 1
ATOM 922 C CA . SER A 1 133 ? 51.401 0.162 10.002 1.00 25.09 133 SER A CA 1
ATOM 923 C C . SER A 1 133 ? 51.345 1.692 9.812 1.00 25.09 133 SER A C 1
ATOM 925 O O . SER A 1 133 ? 50.850 2.147 8.793 1.00 25.09 133 SER A O 1
ATOM 927 N N . GLY A 1 134 ? 51.691 2.596 10.732 1.00 24.31 134 GLY A N 1
ATOM 928 C CA . GLY A 1 134 ? 52.860 2.662 11.602 1.00 24.31 134 GLY A CA 1
ATOM 929 C C . GLY A 1 134 ? 53.716 3.872 11.179 1.00 24.31 134 GLY A C 1
ATOM 930 O O . GLY A 1 134 ? 54.423 3.789 10.184 1.00 24.31 134 GLY A O 1
ATOM 931 N N . GLY A 1 135 ? 53.680 4.991 11.921 1.00 24.33 135 GLY A N 1
ATOM 932 C CA . GLY A 1 135 ? 54.625 6.109 11.723 1.00 24.33 135 GLY A CA 1
ATOM 933 C C . GLY A 1 135 ? 54.134 7.480 12.205 1.00 24.33 135 GLY A C 1
ATOM 934 O O . GLY A 1 135 ? 53.299 8.101 11.562 1.00 24.33 135 GLY A O 1
ATOM 935 N N . GLY A 1 136 ? 54.656 7.959 13.341 1.00 23.45 136 GLY A N 1
ATOM 936 C CA . GLY A 1 136 ? 54.288 9.242 13.954 1.00 23.45 136 GLY A CA 1
ATOM 937 C C . GLY A 1 136 ? 55.007 10.481 13.397 1.00 23.45 136 GLY A C 1
ATOM 938 O O . GLY A 1 136 ? 56.024 10.377 12.719 1.00 23.45 136 GLY A O 1
ATOM 939 N N . GLY A 1 137 ? 54.519 11.675 13.763 1.00 24.19 137 GLY A N 1
ATOM 940 C CA . GLY A 1 137 ? 55.188 12.938 13.424 1.00 24.19 137 GLY A CA 1
ATOM 941 C C . GLY A 1 137 ? 54.418 14.221 13.765 1.00 24.19 137 GLY A C 1
ATOM 942 O O . GLY A 1 137 ? 53.665 14.740 12.962 1.00 24.19 137 GLY A O 1
ATOM 943 N N . ARG A 1 138 ? 54.663 14.714 14.981 1.00 24.48 138 ARG A N 1
ATOM 944 C CA . ARG A 1 138 ? 54.414 16.033 15.609 1.00 24.48 138 ARG A CA 1
ATOM 945 C C . ARG A 1 138 ? 54.034 17.264 14.739 1.00 24.48 138 ARG A C 1
ATOM 947 O O . ARG A 1 138 ? 54.758 17.661 13.840 1.00 24.48 138 ARG A O 1
ATOM 954 N N . SER A 1 139 ? 53.055 17.997 15.292 1.00 25.02 139 SER A N 1
ATOM 955 C CA . SER A 1 139 ? 52.976 19.459 15.535 1.00 25.02 139 SER A CA 1
ATOM 956 C C . SER A 1 139 ? 52.938 20.473 14.380 1.00 25.02 139 SER A C 1
ATOM 958 O O . SER A 1 139 ? 53.936 20.710 13.711 1.00 25.02 139 SER A O 1
ATOM 960 N N . GLY A 1 140 ? 51.857 21.261 14.361 1.00 24.86 140 GLY A N 1
ATOM 961 C CA . GLY A 1 140 ? 51.810 22.600 13.769 1.00 24.86 140 GLY A CA 1
ATOM 962 C C . GLY A 1 140 ? 50.460 23.275 14.014 1.00 24.86 140 GLY A C 1
ATOM 963 O O . GLY A 1 140 ? 49.497 23.001 13.313 1.00 24.86 140 GLY A O 1
ATOM 964 N N . ARG A 1 141 ? 50.371 24.136 15.037 1.00 24.92 141 ARG A N 1
ATOM 965 C CA . ARG A 1 141 ? 49.225 25.033 15.259 1.00 24.92 141 ARG A CA 1
ATOM 966 C C . ARG A 1 141 ? 49.276 26.177 14.242 1.00 24.92 141 ARG A C 1
ATOM 968 O O . ARG A 1 141 ? 50.301 26.845 14.151 1.00 24.92 141 ARG A O 1
ATOM 975 N N . GLY A 1 142 ? 48.157 26.447 13.575 1.00 24.05 142 GLY A N 1
ATOM 976 C CA . GLY A 1 142 ? 47.922 27.636 12.756 1.00 24.05 142 GLY A CA 1
ATOM 977 C C . GLY A 1 142 ? 46.419 27.856 12.596 1.00 24.05 142 GLY A C 1
ATOM 978 O O . GLY A 1 142 ? 45.718 27.004 12.072 1.00 24.05 142 GLY A O 1
ATOM 979 N N . SER A 1 143 ? 45.931 28.957 13.153 1.00 23.12 143 SER A N 1
ATOM 980 C CA . SER A 1 143 ? 44.533 29.370 13.299 1.00 23.12 143 SER A CA 1
ATOM 981 C C . SER A 1 143 ? 43.904 29.917 12.013 1.00 23.12 143 SER A C 1
ATOM 983 O O . SER A 1 143 ? 44.554 30.712 11.338 1.00 23.12 143 SER A O 1
ATOM 985 N N . GLY A 1 144 ? 42.611 29.648 11.783 1.00 22.75 144 GLY A N 1
ATOM 986 C CA . GLY A 1 144 ? 41.772 30.495 10.922 1.00 22.75 144 GLY A CA 1
ATOM 987 C C . GLY A 1 144 ? 40.516 29.836 10.340 1.00 22.75 144 GLY A C 1
ATOM 988 O O . GLY A 1 144 ? 40.550 29.394 9.206 1.00 22.75 144 GLY A O 1
ATOM 989 N N . GLY A 1 145 ? 39.417 29.830 11.105 1.00 25.92 145 GLY A N 1
ATOM 990 C CA . GLY A 1 145 ? 38.036 29.986 10.612 1.00 25.92 145 GLY A CA 1
ATOM 991 C C . GLY A 1 145 ? 37.444 28.974 9.619 1.00 25.92 145 GLY A C 1
ATOM 992 O O . GLY A 1 145 ? 37.383 29.253 8.430 1.00 25.92 145 GLY A O 1
ATOM 993 N N . ALA A 1 146 ? 36.839 27.902 10.136 1.00 22.12 146 ALA A N 1
ATOM 994 C CA . ALA A 1 146 ? 35.681 27.249 9.518 1.00 22.12 146 ALA A CA 1
ATOM 995 C C . ALA A 1 146 ? 34.805 26.676 10.643 1.00 22.12 146 ALA A C 1
ATOM 997 O O . ALA A 1 146 ? 35.237 25.802 11.396 1.00 22.12 146 ALA A O 1
ATOM 998 N N . ALA A 1 147 ? 33.610 27.239 10.827 1.00 23.20 147 ALA A N 1
ATOM 999 C CA . ALA A 1 147 ? 32.628 26.734 11.775 1.00 23.20 147 ALA A CA 1
ATOM 1000 C C . ALA A 1 147 ? 32.058 25.425 11.216 1.00 23.20 147 ALA A C 1
ATOM 1002 O O . ALA A 1 147 ? 31.388 25.420 10.189 1.00 23.20 147 ALA A O 1
ATOM 1003 N N . GLY A 1 148 ? 32.402 24.316 11.870 1.00 20.98 148 GLY A N 1
ATOM 1004 C CA . GLY A 1 148 ? 31.970 22.981 11.493 1.00 20.98 148 GLY A CA 1
ATOM 1005 C C . GLY A 1 148 ? 30.474 22.789 11.706 1.00 20.98 148 GLY A C 1
ATOM 1006 O O . GLY A 1 148 ? 29.982 22.896 12.831 1.00 20.98 148 GLY A O 1
ATOM 1007 N N . ALA A 1 149 ? 29.776 22.433 10.630 1.00 22.11 149 ALA A N 1
ATOM 1008 C CA . ALA A 1 149 ? 28.558 21.654 10.728 1.00 22.11 149 ALA A CA 1
ATOM 1009 C C . ALA A 1 149 ? 28.951 20.290 11.308 1.00 22.11 149 ALA A C 1
ATOM 1011 O O . ALA A 1 149 ? 29.675 19.512 10.686 1.00 22.11 149 ALA A O 1
ATOM 1012 N N . ARG A 1 150 ? 28.541 20.035 12.551 1.00 20.77 150 ARG A N 1
ATOM 1013 C CA . ARG A 1 150 ? 28.552 18.688 13.110 1.00 20.77 150 ARG A CA 1
ATOM 1014 C C . ARG A 1 150 ? 27.573 17.878 12.270 1.00 20.77 150 ARG A C 1
ATOM 1016 O O . ARG A 1 150 ? 26.370 18.077 12.398 1.00 20.77 150 ARG A O 1
ATOM 1023 N N . ALA A 1 151 ? 28.100 17.017 11.405 1.00 23.83 151 ALA A N 1
ATOM 1024 C CA . ALA A 1 151 ? 27.353 15.891 10.881 1.00 23.83 151 ALA A CA 1
ATOM 1025 C C . ALA A 1 151 ? 26.902 15.079 12.098 1.00 23.83 151 ALA A C 1
ATOM 1027 O O . ALA A 1 151 ? 27.708 14.408 12.742 1.00 23.83 151 ALA A O 1
ATOM 1028 N N . GLY A 1 152 ? 25.642 15.263 12.492 1.00 21.45 152 GLY A N 1
ATOM 1029 C CA . GLY A 1 152 ? 24.965 14.270 13.300 1.00 21.45 152 GLY A CA 1
ATOM 1030 C C . GLY A 1 152 ? 24.975 12.995 12.479 1.00 21.45 152 GLY A C 1
ATOM 1031 O O . GLY A 1 152 ? 24.622 13.025 11.302 1.00 21.45 152 GLY A O 1
ATOM 1032 N N . GLU A 1 153 ? 25.455 11.916 13.078 1.00 23.59 153 GLU A N 1
ATOM 1033 C CA . GLU A 1 153 ? 25.218 10.566 12.594 1.00 23.59 153 GLU A CA 1
ATOM 1034 C C . GLU A 1 153 ? 23.695 10.404 12.516 1.00 23.59 153 GLU A C 1
ATOM 1036 O O . GLU A 1 153 ? 23.026 10.147 13.513 1.00 23.59 153 GLU A O 1
ATOM 1041 N N . SER A 1 154 ? 23.127 10.698 11.347 1.00 23.22 154 SER A N 1
ATOM 1042 C CA . SER A 1 154 ? 21.754 10.354 11.031 1.00 23.22 154 SER A CA 1
ATOM 1043 C C . SER A 1 154 ? 21.731 8.837 10.947 1.00 23.22 154 SER A C 1
ATOM 1045 O O . SER A 1 154 ? 22.357 8.272 10.045 1.00 23.22 154 SER A O 1
ATOM 1047 N N . GLU A 1 155 ? 21.065 8.192 11.900 1.00 27.53 155 GLU A N 1
ATOM 1048 C CA . GLU A 1 155 ? 20.662 6.793 11.795 1.00 27.53 155 GLU A CA 1
ATOM 1049 C C . GLU A 1 155 ? 20.083 6.581 10.388 1.00 27.53 155 GLU A C 1
ATOM 1051 O O . GLU A 1 155 ? 19.099 7.211 9.996 1.00 27.53 155 GLU A O 1
ATOM 1056 N N . GLY A 1 156 ? 20.808 5.821 9.565 1.00 27.08 156 GLY A N 1
ATOM 1057 C CA . GLY A 1 156 ? 20.535 5.706 8.141 1.00 27.08 156 GLY A CA 1
ATOM 1058 C C . GLY A 1 156 ? 19.245 4.937 7.921 1.00 27.08 156 GLY A C 1
ATOM 1059 O O . GLY A 1 156 ? 19.222 3.731 8.135 1.00 27.08 156 GLY A O 1
ATOM 1060 N N . GLY A 1 157 ? 18.194 5.624 7.474 1.00 35.91 157 GLY A N 1
ATOM 1061 C CA . GLY A 1 157 ? 16.939 4.982 7.100 1.00 35.91 157 GLY A CA 1
ATOM 1062 C C . GLY A 1 157 ? 17.161 3.899 6.041 1.00 35.91 157 GLY A C 1
ATOM 1063 O O . GLY A 1 157 ? 17.749 4.152 4.980 1.00 35.91 157 GLY A O 1
ATOM 1064 N N . GLU A 1 158 ? 16.700 2.689 6.341 1.00 54.72 158 GLU A N 1
ATOM 1065 C CA . GLU A 1 158 ? 16.550 1.594 5.387 1.00 54.72 158 GLU A CA 1
ATOM 1066 C C . GLU A 1 158 ? 15.508 2.037 4.349 1.00 54.72 158 GLU A C 1
ATOM 1068 O O . GLU A 1 158 ? 14.360 2.320 4.671 1.00 54.72 158 GLU A O 1
ATOM 1073 N N . GLY A 1 159 ? 15.937 2.234 3.103 1.00 61.00 159 GLY A N 1
ATOM 1074 C CA . GLY A 1 159 ? 15.051 2.630 2.007 1.00 61.00 159 GLY A CA 1
ATOM 1075 C C . GLY A 1 159 ? 14.860 1.459 1.057 1.00 61.00 159 GLY A C 1
ATOM 1076 O O . GLY A 1 159 ? 15.795 0.685 0.876 1.00 61.00 159 GLY A O 1
ATOM 1077 N N . ALA A 1 160 ? 13.697 1.348 0.424 1.00 73.19 160 ALA A N 1
ATOM 1078 C CA . ALA A 1 160 ? 13.455 0.412 -0.669 1.00 73.19 160 ALA A CA 1
ATOM 1079 C C . ALA A 1 160 ? 13.356 1.164 -2.005 1.00 73.19 160 ALA A C 1
ATOM 1081 O O . ALA A 1 160 ? 12.985 2.338 -2.036 1.00 73.19 160 ALA A O 1
ATOM 1082 N N . GLY A 1 161 ? 13.700 0.500 -3.106 1.00 77.75 161 GLY A N 1
ATOM 1083 C CA . GLY A 1 161 ? 13.561 1.048 -4.455 1.00 77.75 161 GLY A CA 1
ATOM 1084 C C . GLY A 1 161 ? 13.043 -0.000 -5.431 1.00 77.75 161 GLY A C 1
ATOM 1085 O O . GLY A 1 161 ? 13.519 -1.139 -5.427 1.00 77.75 161 GLY A O 1
ATOM 1086 N N . PHE A 1 162 ? 12.083 0.388 -6.272 1.00 83.81 162 PHE A N 1
ATOM 1087 C CA . PHE A 1 162 ? 11.570 -0.451 -7.356 1.00 83.81 162 PHE A CA 1
ATOM 1088 C C . PHE A 1 162 ? 12.187 -0.063 -8.694 1.00 83.81 162 PHE A C 1
ATOM 1090 O O . PHE A 1 162 ? 12.261 1.114 -9.033 1.00 83.81 162 PHE A O 1
ATOM 1097 N N . TYR A 1 163 ? 12.554 -1.056 -9.492 1.00 89.19 163 TYR A N 1
ATOM 1098 C CA . TYR A 1 163 ? 12.883 -0.902 -10.905 1.00 89.19 163 TYR A CA 1
ATOM 1099 C C . TYR A 1 163 ? 11.813 -1.628 -11.732 1.00 89.19 163 TYR A C 1
ATOM 1101 O O . TYR A 1 163 ? 11.907 -2.848 -11.912 1.00 89.19 163 TYR A O 1
ATOM 1109 N N . PRO A 1 164 ? 10.733 -0.932 -12.122 1.00 89.94 164 PRO A N 1
ATOM 1110 C CA . PRO A 1 164 ? 9.616 -1.553 -12.815 1.00 89.94 164 PRO A CA 1
ATOM 1111 C C . PRO A 1 164 ? 9.926 -1.811 -14.296 1.00 89.94 164 PRO A C 1
ATOM 1113 O O . PRO A 1 164 ? 10.677 -1.090 -14.941 1.00 89.94 164 PRO A O 1
ATOM 1116 N N . LEU A 1 165 ? 9.349 -2.880 -14.835 1.00 92.50 165 LEU A N 1
ATOM 1117 C CA . LEU A 1 165 ? 9.498 -3.320 -16.217 1.00 92.50 165 LEU A CA 1
ATOM 1118 C C . LEU A 1 165 ? 8.125 -3.711 -16.766 1.00 92.50 165 LEU A C 1
ATOM 1120 O O . LEU A 1 165 ? 7.472 -4.630 -16.262 1.00 92.50 165 LEU A O 1
ATOM 1124 N N . ALA A 1 166 ? 7.711 -3.030 -17.829 1.00 92.62 166 ALA A N 1
ATOM 1125 C CA . ALA A 1 166 ? 6.525 -3.325 -18.617 1.00 92.62 166 ALA A CA 1
ATOM 1126 C C . ALA A 1 166 ? 6.899 -4.042 -19.927 1.00 92.62 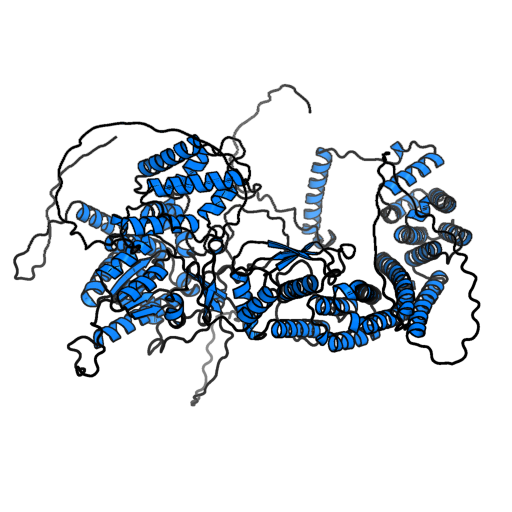166 ALA A C 1
ATOM 1128 O O . ALA A 1 166 ? 8.056 -4.046 -20.349 1.00 92.62 166 ALA A O 1
ATOM 1129 N N . SER A 1 167 ? 5.904 -4.608 -20.617 1.00 93.06 167 SER A N 1
ATOM 1130 C CA . SER A 1 167 ? 6.086 -5.235 -21.939 1.00 93.06 167 SER A CA 1
ATOM 1131 C C . SER A 1 167 ? 6.675 -4.270 -22.977 1.00 93.06 167 SER A C 1
ATOM 1133 O O . SER A 1 167 ? 7.385 -4.697 -23.884 1.00 93.06 167 SER A O 1
ATOM 1135 N N . PHE A 1 168 ? 6.418 -2.976 -22.794 1.00 93.00 168 PHE A N 1
ATOM 1136 C CA . PHE A 1 168 ? 6.859 -1.867 -23.631 1.00 93.00 168 PHE A CA 1
ATOM 1137 C C . PHE A 1 168 ? 8.022 -1.060 -23.026 1.00 93.00 168 PHE A C 1
ATOM 1139 O O . PHE A 1 168 ? 8.367 -0.009 -23.560 1.00 93.00 168 PHE A O 1
ATOM 1146 N N . SER A 1 169 ? 8.651 -1.528 -21.940 1.00 95.25 169 SER A N 1
ATOM 1147 C CA . SER A 1 169 ? 9.894 -0.921 -21.448 1.00 95.25 169 SER A CA 1
ATOM 1148 C C . SER A 1 169 ? 11.038 -1.216 -22.429 1.00 95.25 169 SER A C 1
ATOM 1150 O O . SER A 1 169 ? 11.274 -2.388 -22.747 1.00 95.25 169 SER A O 1
ATOM 1152 N N . PRO A 1 170 ? 11.789 -0.205 -22.902 1.00 96.69 170 PRO A N 1
ATOM 1153 C CA . PRO A 1 170 ? 12.921 -0.427 -23.803 1.00 96.69 170 PRO A CA 1
ATOM 1154 C C . PRO A 1 170 ? 13.983 -1.368 -23.224 1.00 96.69 170 PRO A C 1
ATOM 1156 O O . PRO A 1 170 ? 14.601 -2.129 -23.961 1.00 96.69 170 PRO A O 1
ATOM 1159 N N . GLU A 1 171 ? 14.150 -1.378 -21.906 1.00 97.00 171 GLU A N 1
ATOM 1160 C CA . GLU A 1 171 ? 15.074 -2.241 -21.170 1.00 97.00 171 GLU A CA 1
ATOM 1161 C C . GLU A 1 171 ? 14.598 -3.697 -21.149 1.00 97.00 171 GLU A C 1
ATOM 1163 O O . GLU A 1 171 ? 15.390 -4.618 -21.350 1.00 97.00 171 GLU A O 1
ATOM 1168 N N . TRP A 1 172 ? 13.288 -3.921 -20.992 1.00 96.62 172 TRP A N 1
ATOM 1169 C CA . TRP A 1 172 ? 12.688 -5.251 -21.130 1.00 96.62 172 TRP A CA 1
ATOM 1170 C C . TRP A 1 172 ? 12.878 -5.795 -22.550 1.00 96.62 172 TRP A C 1
ATOM 1172 O O . TRP A 1 172 ? 13.292 -6.943 -22.741 1.00 96.62 172 TRP A O 1
ATOM 1182 N N . VAL A 1 173 ? 12.636 -4.952 -23.558 1.00 97.62 173 VAL A N 1
ATOM 1183 C CA . VAL A 1 173 ? 12.853 -5.312 -24.963 1.00 97.62 173 VAL A CA 1
ATOM 1184 C C . VAL A 1 173 ? 14.334 -5.549 -25.257 1.00 97.62 173 VAL A C 1
ATOM 1186 O O . VAL A 1 173 ? 14.651 -6.500 -25.972 1.00 97.62 173 VAL A O 1
ATOM 1189 N N . ALA A 1 174 ? 15.241 -4.767 -24.667 1.00 98.06 174 ALA A N 1
ATOM 1190 C CA . ALA A 1 174 ? 16.683 -4.962 -24.779 1.00 98.06 174 ALA A CA 1
ATOM 1191 C C . ALA A 1 174 ? 17.125 -6.331 -24.245 1.00 98.06 174 ALA A C 1
ATOM 1193 O O . ALA A 1 174 ? 17.871 -7.035 -24.927 1.00 98.06 174 ALA A O 1
ATOM 1194 N N . LEU A 1 175 ? 16.621 -6.740 -23.073 1.00 97.62 175 LEU A N 1
ATOM 1195 C CA . LEU A 1 175 ? 16.883 -8.064 -22.497 1.00 97.62 175 LEU A CA 1
ATOM 1196 C C . LEU A 1 175 ? 16.400 -9.182 -23.428 1.00 97.62 175 LEU A C 1
ATOM 1198 O O . LEU A 1 175 ? 17.167 -10.084 -23.765 1.00 97.62 175 LEU A O 1
ATOM 1202 N N . ARG A 1 176 ? 15.136 -9.118 -23.867 1.00 96.25 176 ARG A N 1
ATOM 1203 C CA . ARG A 1 176 ? 14.523 -10.155 -24.713 1.00 96.25 176 ARG A CA 1
ATOM 1204 C C . ARG A 1 176 ? 15.199 -10.245 -26.083 1.00 96.25 176 ARG A C 1
ATOM 1206 O O . ARG A 1 176 ? 15.661 -11.314 -26.466 1.00 96.25 176 ARG A O 1
ATOM 1213 N N . ALA A 1 177 ? 15.321 -9.125 -26.792 1.00 96.06 177 ALA A N 1
ATOM 1214 C CA . ALA A 1 177 ? 15.931 -9.086 -28.120 1.00 96.06 177 ALA A CA 1
ATOM 1215 C C . ALA A 1 177 ? 17.431 -9.409 -28.086 1.00 96.06 177 ALA A C 1
ATOM 1217 O O . ALA A 1 177 ? 17.934 -10.096 -28.974 1.00 96.06 177 ALA A O 1
ATOM 1218 N N . GLY A 1 178 ? 18.149 -8.937 -27.062 1.00 96.19 178 GLY A N 1
ATOM 1219 C CA . GLY A 1 178 ? 19.562 -9.245 -26.868 1.00 96.19 178 GLY A CA 1
ATOM 1220 C C . GLY A 1 178 ? 19.790 -10.739 -26.628 1.00 96.19 178 GLY A C 1
ATOM 1221 O O . GLY A 1 178 ? 20.673 -11.331 -27.250 1.00 96.19 178 GLY A O 1
ATOM 1222 N N . HIS A 1 179 ? 18.940 -11.374 -25.812 1.00 96.19 179 HIS A N 1
ATOM 1223 C CA . HIS A 1 179 ? 18.943 -12.826 -25.637 1.00 96.19 179 HIS A CA 1
ATOM 1224 C C . HIS A 1 179 ? 18.674 -13.565 -26.961 1.00 96.19 179 HIS A C 1
ATOM 1226 O O . HIS A 1 179 ? 19.408 -14.494 -27.295 1.00 96.19 179 HIS A O 1
ATOM 1232 N N . ASP A 1 180 ? 17.687 -13.120 -27.750 1.00 94.12 180 ASP A N 1
ATOM 1233 C CA . ASP A 1 180 ? 17.334 -13.736 -29.042 1.00 94.12 180 ASP A CA 1
ATOM 1234 C C . ASP A 1 180 ? 18.506 -13.737 -30.046 1.00 94.12 180 ASP A C 1
ATOM 1236 O O . ASP A 1 180 ? 18.645 -14.664 -30.851 1.00 94.12 180 ASP A O 1
ATOM 1240 N N . VAL A 1 181 ? 19.374 -12.716 -30.011 1.00 94.06 181 VAL A N 1
ATOM 1241 C CA . VAL A 1 181 ? 20.566 -12.640 -30.877 1.00 94.06 181 VAL A CA 1
ATOM 1242 C C . VAL A 1 181 ? 21.823 -13.269 -30.266 1.00 94.06 181 VAL A C 1
ATOM 1244 O O . VAL A 1 181 ? 22.829 -13.375 -30.973 1.00 94.06 181 VAL A O 1
ATOM 1247 N N . GLY A 1 182 ? 21.758 -13.724 -29.009 1.00 93.06 182 GLY A N 1
ATOM 1248 C CA . GLY A 1 182 ? 22.863 -14.349 -28.277 1.00 93.06 182 GLY A CA 1
ATOM 1249 C C . GLY A 1 182 ? 23.874 -13.365 -27.675 1.00 93.06 182 GLY A C 1
ATOM 1250 O O . GLY A 1 182 ? 25.037 -13.730 -27.508 1.00 93.06 182 GLY A O 1
ATOM 1251 N N . ALA A 1 183 ? 23.463 -12.125 -27.393 1.00 94.44 183 ALA A N 1
ATOM 1252 C CA . ALA A 1 183 ? 24.318 -11.114 -26.775 1.00 94.44 183 ALA A CA 1
ATOM 1253 C C . ALA A 1 183 ? 24.568 -11.399 -25.282 1.00 94.44 183 ALA A C 1
ATOM 1255 O O . ALA A 1 183 ? 23.705 -11.932 -24.583 1.00 94.44 183 ALA A O 1
ATOM 1256 N N . GLU A 1 184 ? 25.727 -10.977 -24.768 1.00 95.38 184 GLU A N 1
ATOM 1257 C CA . GLU A 1 184 ? 25.956 -10.857 -23.325 1.00 95.38 184 GLU A CA 1
ATOM 1258 C C . GLU A 1 184 ? 25.046 -9.754 -22.754 1.00 95.38 184 GLU A C 1
ATOM 1260 O O . GLU A 1 184 ? 25.041 -8.635 -23.265 1.00 95.38 184 GLU A O 1
ATOM 1265 N N . LEU A 1 185 ? 24.273 -10.052 -21.707 1.00 97.38 185 LEU A N 1
ATOM 1266 C CA . LEU A 1 185 ? 23.356 -9.101 -21.071 1.00 97.38 185 LEU A CA 1
ATOM 1267 C C . LEU A 1 185 ? 23.875 -8.721 -19.687 1.00 97.38 185 LEU A C 1
ATOM 1269 O O . LEU A 1 185 ? 24.119 -9.606 -18.864 1.00 97.38 185 LEU A O 1
ATOM 1273 N N . ALA A 1 186 ? 24.001 -7.423 -19.414 1.00 95.75 186 ALA A N 1
ATOM 1274 C CA . ALA A 1 186 ? 24.422 -6.944 -18.102 1.00 95.75 186 ALA A CA 1
ATOM 1275 C C . ALA A 1 186 ? 23.783 -5.602 -17.739 1.00 95.75 186 ALA A C 1
ATOM 1277 O O . ALA A 1 186 ? 23.620 -4.724 -18.587 1.00 95.75 186 ALA A O 1
ATOM 1278 N N . PHE A 1 187 ? 23.481 -5.442 -16.454 1.00 96.06 187 PHE A N 1
ATOM 1279 C CA . PHE A 1 187 ? 23.141 -4.158 -15.857 1.00 96.06 187 PHE A CA 1
ATOM 1280 C C . PHE A 1 187 ? 24.426 -3.447 -15.406 1.00 96.06 187 PHE A C 1
ATOM 1282 O O . PHE A 1 187 ? 25.346 -4.103 -14.913 1.00 96.06 187 PHE A O 1
ATOM 1289 N N . ILE A 1 188 ? 24.524 -2.131 -15.617 1.00 95.12 188 ILE A N 1
ATOM 1290 C CA . ILE A 1 188 ? 25.803 -1.395 -15.507 1.00 95.12 188 ILE A CA 1
ATOM 1291 C C . ILE A 1 188 ? 25.811 -0.203 -14.537 1.00 95.12 188 ILE A C 1
ATOM 1293 O O . ILE A 1 188 ? 26.820 0.496 -14.443 1.00 95.12 188 ILE A O 1
ATOM 1297 N N . ASP A 1 189 ? 24.715 0.056 -13.828 1.00 93.56 189 ASP A N 1
ATOM 1298 C CA . ASP A 1 189 ? 24.594 1.184 -12.898 1.00 93.56 189 ASP A CA 1
ATOM 1299 C C . ASP A 1 189 ? 25.061 0.820 -11.474 1.00 93.56 189 ASP A C 1
ATOM 1301 O O . ASP A 1 189 ? 25.263 -0.343 -11.120 1.00 93.56 189 ASP A O 1
ATOM 1305 N N . ARG A 1 190 ? 25.237 1.845 -10.637 1.00 89.69 190 ARG A N 1
ATOM 1306 C CA . ARG A 1 190 ? 25.650 1.741 -9.237 1.00 89.69 190 ARG A CA 1
ATOM 1307 C C . ARG A 1 190 ? 24.643 0.928 -8.408 1.00 89.69 190 ARG A C 1
ATOM 1309 O O . ARG A 1 190 ? 23.442 1.245 -8.465 1.00 89.69 190 ARG A O 1
ATOM 1316 N N . PRO A 1 191 ? 25.131 -0.011 -7.569 1.00 88.38 191 PRO A N 1
ATOM 1317 C CA . PRO A 1 191 ? 24.288 -0.770 -6.661 1.00 88.38 191 PRO A CA 1
ATOM 1318 C C . PRO A 1 191 ? 23.420 0.086 -5.755 1.00 88.38 191 PRO A C 1
ATOM 1320 O O . PRO A 1 191 ? 23.862 1.126 -5.261 1.00 88.38 191 PRO A O 1
ATOM 1323 N N . PHE A 1 192 ? 22.189 -0.353 -5.506 1.00 84.00 192 PHE A N 1
ATOM 1324 C CA . PHE A 1 192 ? 21.226 0.403 -4.707 1.00 84.00 192 PHE A CA 1
ATOM 1325 C C . PHE A 1 192 ? 21.686 0.552 -3.253 1.00 84.00 192 PHE A C 1
ATOM 1327 O O . PHE A 1 192 ? 21.612 1.644 -2.691 1.00 84.00 192 PHE A O 1
ATOM 1334 N N . GLY A 1 193 ? 22.247 -0.512 -2.670 1.00 77.06 193 GLY A N 1
ATOM 1335 C CA . GLY A 1 193 ? 22.788 -0.487 -1.308 1.00 77.06 193 GLY A CA 1
ATOM 1336 C C . GLY A 1 193 ? 23.974 0.469 -1.122 1.00 77.06 193 GLY A C 1
ATOM 1337 O O . GLY A 1 193 ? 24.194 0.952 -0.014 1.00 77.06 193 GLY A O 1
ATOM 1338 N N . GLU A 1 194 ? 24.705 0.791 -2.196 1.00 79.75 194 GLU A N 1
ATOM 1339 C CA . GLU A 1 194 ? 25.814 1.751 -2.162 1.00 79.75 194 GLU A CA 1
ATOM 1340 C C . GLU A 1 194 ? 25.344 3.211 -2.237 1.00 79.75 194 GLU A C 1
ATOM 1342 O O . GLU A 1 194 ? 26.147 4.103 -1.961 1.00 79.75 194 GLU A O 1
ATOM 1347 N N . ARG A 1 195 ? 24.084 3.482 -2.613 1.00 79.94 195 ARG A N 1
ATOM 1348 C CA . ARG A 1 195 ? 23.535 4.846 -2.724 1.00 79.94 195 ARG A CA 1
ATOM 1349 C C . ARG A 1 195 ? 23.398 5.475 -1.337 1.00 79.94 195 ARG A C 1
ATOM 1351 O O . ARG A 1 195 ? 22.993 4.811 -0.372 1.00 79.94 195 ARG A O 1
ATOM 1358 N N . SER A 1 196 ? 23.752 6.755 -1.213 1.00 66.12 196 SER A N 1
ATOM 1359 C CA . SER A 1 196 ? 23.681 7.451 0.078 1.00 66.12 196 SER A CA 1
ATOM 1360 C C . SER A 1 196 ? 22.245 7.494 0.619 1.00 66.12 196 SER A C 1
ATOM 1362 O O . SER A 1 196 ? 21.278 7.396 -0.133 1.00 66.12 196 SER A O 1
ATOM 1364 N N . ALA A 1 197 ? 22.079 7.633 1.939 1.00 61.25 197 ALA A N 1
ATOM 1365 C CA . ALA A 1 197 ? 20.746 7.783 2.528 1.00 61.25 197 ALA A CA 1
ATOM 1366 C C . ALA A 1 197 ? 20.019 9.021 1.969 1.00 61.25 197 ALA A C 1
ATOM 1368 O O . ALA A 1 197 ? 18.814 8.963 1.783 1.00 61.25 197 ALA A O 1
ATOM 1369 N N . ALA A 1 198 ? 20.751 10.090 1.623 1.00 56.91 198 ALA A N 1
ATOM 1370 C CA . ALA A 1 198 ? 20.213 11.258 0.928 1.00 56.91 198 ALA A CA 1
ATOM 1371 C C . ALA A 1 198 ? 19.757 10.915 -0.501 1.00 56.91 198 ALA A C 1
ATOM 1373 O O . ALA A 1 198 ? 18.615 11.188 -0.841 1.00 56.91 198 ALA A O 1
ATOM 1374 N N . GLU A 1 199 ? 20.571 10.218 -1.303 1.00 62.06 199 GLU A N 1
ATOM 1375 C CA . GLU A 1 199 ? 20.153 9.703 -2.623 1.00 62.06 199 GLU A CA 1
ATOM 1376 C C . GLU A 1 199 ? 18.920 8.789 -2.532 1.00 62.06 199 GLU A C 1
ATOM 1378 O O . GLU A 1 199 ? 18.092 8.769 -3.441 1.00 62.06 199 GLU A O 1
ATOM 1383 N N . ARG A 1 200 ? 18.787 8.045 -1.427 1.00 62.31 200 ARG A N 1
ATOM 1384 C CA . ARG A 1 200 ? 17.620 7.206 -1.129 1.00 62.31 200 ARG A CA 1
ATOM 1385 C C . ARG A 1 200 ? 16.424 7.996 -0.585 1.00 62.31 200 ARG A C 1
ATOM 1387 O O . ARG A 1 200 ? 15.308 7.521 -0.754 1.00 62.31 200 ARG A O 1
ATOM 1394 N N . ALA A 1 201 ? 16.634 9.146 0.061 1.00 52.00 201 ALA A N 1
ATOM 1395 C CA . ALA A 1 201 ? 15.608 9.963 0.723 1.00 52.00 201 ALA A CA 1
ATOM 1396 C C . ALA A 1 201 ? 15.062 11.110 -0.144 1.00 52.00 201 ALA A C 1
ATOM 1398 O O . ALA A 1 201 ? 13.963 11.587 0.128 1.00 52.00 201 ALA A O 1
ATOM 1399 N N . VAL A 1 202 ? 15.776 11.538 -1.194 1.00 46.31 202 VAL A N 1
ATOM 1400 C CA . VAL A 1 202 ? 15.348 12.611 -2.115 1.00 46.31 202 VAL A CA 1
ATOM 1401 C C . VAL A 1 202 ? 14.124 12.152 -2.923 1.00 46.31 202 VAL A C 1
ATOM 1403 O O . VAL A 1 202 ? 14.232 11.611 -4.022 1.00 46.31 202 VAL A O 1
ATOM 1406 N N . SER A 1 203 ? 12.950 12.316 -2.315 1.00 46.66 203 SER A N 1
ATOM 1407 C CA . SER A 1 203 ? 11.608 12.129 -2.892 1.00 46.66 203 SER A CA 1
ATOM 1408 C C . SER A 1 203 ? 10.507 12.825 -2.070 1.00 46.66 203 SER A C 1
ATOM 1410 O O . SER A 1 203 ? 9.334 12.664 -2.380 1.00 46.66 203 SER A O 1
ATOM 1412 N N . GLU A 1 204 ? 10.858 13.570 -1.013 1.00 42.22 204 GLU A N 1
ATOM 1413 C CA . GLU A 1 204 ? 9.893 14.063 -0.013 1.00 42.22 204 GLU A CA 1
ATOM 1414 C C . GLU A 1 204 ? 9.387 15.500 -0.265 1.00 42.22 204 GLU A C 1
ATOM 1416 O O . GLU A 1 204 ? 8.407 15.894 0.357 1.00 42.22 204 GLU A O 1
ATOM 1421 N N . ASP A 1 205 ? 9.984 16.254 -1.200 1.00 32.41 205 ASP A N 1
ATOM 1422 C CA . ASP A 1 205 ? 9.739 17.701 -1.383 1.00 32.41 205 ASP A CA 1
ATOM 1423 C C . ASP A 1 205 ? 9.047 18.088 -2.712 1.00 32.41 205 ASP A C 1
ATOM 1425 O O . ASP A 1 205 ? 9.206 19.208 -3.194 1.00 32.41 205 ASP A O 1
ATOM 1429 N N . GLU A 1 206 ? 8.243 17.207 -3.315 1.00 35.72 206 GLU A N 1
ATOM 1430 C CA . GLU A 1 206 ? 7.325 17.625 -4.390 1.00 35.72 206 GLU A CA 1
ATOM 1431 C C . GLU A 1 206 ? 5.983 18.072 -3.783 1.00 35.72 206 GLU A C 1
ATOM 1433 O O . GLU A 1 206 ? 5.215 17.227 -3.309 1.00 35.72 206 GLU A O 1
ATOM 1438 N N . PRO A 1 207 ? 5.623 19.371 -3.803 1.00 26.56 207 PRO A N 1
ATOM 1439 C CA . PRO A 1 207 ? 4.222 19.740 -3.730 1.00 26.56 207 PRO A CA 1
ATOM 1440 C C . PRO A 1 207 ? 3.571 19.219 -5.011 1.00 26.56 207 PRO A C 1
ATOM 1442 O O . PRO A 1 207 ? 3.875 19.687 -6.103 1.00 26.56 207 PRO A O 1
ATOM 1445 N N . SER A 1 208 ? 2.680 18.239 -4.890 1.00 32.19 208 SER A N 1
ATOM 1446 C CA . SER A 1 208 ? 1.843 17.801 -6.001 1.00 32.19 208 SER A CA 1
ATOM 1447 C C . SER A 1 208 ? 1.081 19.011 -6.563 1.00 32.19 208 SER A C 1
ATOM 1449 O O . SER A 1 208 ? 0.060 19.409 -6.004 1.00 32.19 208 SER A O 1
ATOM 1451 N N . ASP A 1 209 ? 1.545 19.590 -7.671 1.00 26.66 209 ASP A N 1
ATOM 1452 C CA . ASP A 1 209 ? 0.816 20.632 -8.415 1.00 26.66 209 ASP A CA 1
ATOM 1453 C C . ASP A 1 209 ? -0.305 20.027 -9.288 1.00 26.66 209 ASP A C 1
ATOM 1455 O O . ASP A 1 209 ? -0.831 20.621 -10.226 1.00 26.66 209 ASP A O 1
ATOM 1459 N N . THR A 1 210 ? -0.725 18.804 -8.962 1.00 29.56 210 THR A N 1
ATOM 1460 C CA . THR A 1 210 ? -2.081 18.344 -9.233 1.00 29.56 210 THR A CA 1
ATOM 1461 C C . THR A 1 210 ? -2.938 18.796 -8.062 1.00 29.56 210 THR A C 1
ATOM 1463 O O . THR A 1 210 ? -2.743 18.304 -6.953 1.00 29.56 210 THR A O 1
ATOM 1466 N N . GLY A 1 211 ? -3.880 19.714 -8.291 1.00 26.66 211 GLY A N 1
ATOM 1467 C CA . GLY A 1 211 ? -4.858 20.193 -7.306 1.00 26.66 211 GLY A CA 1
ATOM 1468 C C . GLY A 1 211 ? -5.772 19.098 -6.737 1.00 26.66 211 GLY A C 1
ATOM 1469 O O . GLY A 1 211 ? -6.975 19.105 -6.961 1.00 26.66 211 GLY A O 1
ATOM 1470 N N . SER A 1 212 ? -5.198 18.162 -5.991 1.00 29.36 212 SER A N 1
ATOM 1471 C CA . SER A 1 212 ? -5.840 17.122 -5.198 1.00 29.36 212 SER A CA 1
ATOM 1472 C C . SER A 1 212 ? -5.666 17.490 -3.724 1.00 29.36 212 SER A C 1
ATOM 1474 O O . SER A 1 212 ? -4.990 16.809 -2.954 1.00 29.36 212 SER A O 1
ATOM 1476 N N . SER A 1 213 ? -6.248 18.619 -3.332 1.00 30.31 213 SER A N 1
ATOM 1477 C CA . SER A 1 213 ? -6.614 18.843 -1.938 1.00 30.31 213 SER A CA 1
ATOM 1478 C C . SER A 1 213 ? -7.952 18.149 -1.675 1.00 30.31 213 SER A C 1
ATOM 1480 O O . SER A 1 213 ? -8.879 18.331 -2.458 1.00 30.31 213 SER A O 1
ATOM 1482 N N . ASP A 1 214 ? -8.033 17.424 -0.561 1.00 29.31 214 ASP A N 1
ATOM 1483 C CA . ASP A 1 214 ? -9.201 16.724 -0.000 1.00 29.31 214 ASP A CA 1
ATOM 1484 C C . ASP A 1 214 ? -9.540 15.324 -0.535 1.00 29.31 214 ASP A C 1
ATOM 1486 O O . ASP A 1 214 ? -10.547 15.084 -1.195 1.00 29.31 214 ASP A O 1
ATOM 1490 N N . THR A 1 215 ? -8.797 14.337 -0.032 1.00 28.03 215 THR A N 1
ATOM 1491 C CA . THR A 1 215 ? -9.447 13.172 0.588 1.00 28.03 215 THR A CA 1
ATOM 1492 C C . THR A 1 215 ? -9.297 13.307 2.100 1.00 28.03 215 THR A C 1
ATOM 1494 O O . THR A 1 215 ? -8.176 13.303 2.608 1.00 28.03 215 THR A O 1
ATOM 1497 N N . GLY A 1 216 ? -10.413 13.464 2.814 1.00 25.11 216 GLY A N 1
ATOM 1498 C CA . GLY A 1 216 ? -10.479 13.666 4.265 1.00 25.11 216 GLY A CA 1
ATOM 1499 C C . GLY A 1 216 ? -10.016 12.464 5.094 1.00 25.11 216 GLY A C 1
ATOM 1500 O O . GLY A 1 216 ? -10.816 11.824 5.769 1.00 25.11 216 GLY A O 1
ATOM 1501 N N . SER A 1 217 ? -8.716 12.191 5.079 1.00 26.38 217 SER A N 1
ATOM 1502 C CA . SER A 1 217 ? -8.023 11.371 6.067 1.00 26.38 217 SER A CA 1
ATOM 1503 C C . SER A 1 217 ? -6.964 12.249 6.720 1.00 26.38 217 SER A C 1
ATOM 1505 O O . SER A 1 217 ? -5.828 12.325 6.257 1.00 26.38 217 SER A O 1
ATOM 1507 N N . SER A 1 218 ? -7.346 12.953 7.787 1.00 27.28 218 SER A N 1
ATOM 1508 C CA . SER A 1 218 ? -6.398 13.606 8.686 1.00 27.28 218 SER A CA 1
ATOM 1509 C C . SER A 1 218 ? -5.678 12.535 9.507 1.00 27.28 218 SER A C 1
ATOM 1511 O O . SER A 1 218 ? -5.989 12.308 10.675 1.00 27.28 218 SER A O 1
ATOM 1513 N N . ASP A 1 219 ? -4.734 11.855 8.880 1.00 28.12 219 ASP A N 1
ATOM 1514 C CA . ASP A 1 219 ? -3.660 11.190 9.593 1.00 28.12 219 ASP A CA 1
ATOM 1515 C C . ASP A 1 219 ? -2.378 11.636 8.904 1.00 28.12 219 ASP A C 1
ATOM 1517 O O . ASP A 1 219 ? -2.290 11.625 7.675 1.00 28.12 219 ASP A O 1
ATOM 1521 N N . SER A 1 220 ? -1.410 12.113 9.681 1.00 29.83 220 SER A N 1
ATOM 1522 C CA . SER A 1 220 ? -0.094 12.527 9.199 1.00 29.83 220 SER A CA 1
ATOM 1523 C C . SER A 1 220 ? 0.697 11.296 8.742 1.00 29.83 220 SER A C 1
ATOM 1525 O O . SER A 1 220 ? 1.685 10.905 9.371 1.00 29.83 220 SER A O 1
ATOM 1527 N N . ALA A 1 221 ? 0.222 10.639 7.685 1.00 30.80 221 ALA A N 1
ATOM 1528 C CA . ALA A 1 221 ? 0.879 9.517 7.058 1.00 30.80 221 ALA A CA 1
ATOM 1529 C C . ALA A 1 221 ? 2.186 10.039 6.466 1.00 30.80 221 ALA A C 1
ATOM 1531 O O . ALA A 1 221 ? 2.194 10.853 5.542 1.00 30.80 221 ALA A O 1
ATOM 1532 N N . ARG A 1 222 ? 3.305 9.595 7.041 1.00 32.06 222 ARG A N 1
ATOM 1533 C CA . ARG A 1 222 ? 4.606 9.716 6.384 1.00 32.06 222 ARG A CA 1
ATOM 1534 C C . ARG A 1 222 ? 4.470 9.162 4.955 1.00 32.06 222 ARG A C 1
ATOM 1536 O O . ARG A 1 222 ? 3.794 8.141 4.799 1.00 32.06 222 ARG A O 1
ATOM 1543 N N . PRO A 1 223 ? 5.083 9.798 3.941 1.00 42.12 223 PRO A N 1
ATOM 1544 C CA . PRO A 1 223 ? 5.058 9.285 2.576 1.00 42.12 223 PRO A CA 1
ATOM 1545 C C . PRO A 1 223 ? 5.535 7.830 2.561 1.00 42.12 223 PRO A C 1
ATOM 1547 O O . PRO A 1 223 ? 6.479 7.469 3.269 1.00 42.12 223 PRO A O 1
ATOM 1550 N N . ASP A 1 224 ? 4.838 6.981 1.808 1.00 51.75 224 ASP A N 1
ATOM 1551 C CA . ASP A 1 224 ? 5.135 5.554 1.751 1.00 51.75 224 ASP A CA 1
ATOM 1552 C C . ASP A 1 224 ? 6.557 5.341 1.193 1.00 51.75 224 ASP A C 1
ATOM 1554 O O . ASP A 1 224 ? 6.803 5.681 0.033 1.00 51.75 224 ASP A O 1
ATOM 1558 N N . PRO A 1 225 ? 7.509 4.769 1.960 1.00 49.12 225 PRO A N 1
ATOM 1559 C CA . PRO A 1 225 ? 8.881 4.541 1.496 1.00 49.12 225 PRO A CA 1
ATOM 1560 C C . PRO A 1 225 ? 8.962 3.648 0.246 1.00 49.12 225 PRO A C 1
ATOM 1562 O O . PRO A 1 225 ? 9.995 3.626 -0.423 1.00 49.12 225 PRO A O 1
ATOM 1565 N N . PHE A 1 226 ? 7.876 2.944 -0.090 1.00 54.25 226 PHE A N 1
ATOM 1566 C CA . PHE A 1 226 ? 7.740 2.075 -1.258 1.00 54.25 226 PHE A CA 1
ATOM 1567 C C . PHE A 1 226 ? 7.120 2.760 -2.488 1.00 54.25 226 PHE A C 1
ATOM 1569 O O . PHE A 1 226 ? 7.030 2.135 -3.542 1.00 54.25 226 PHE A O 1
ATOM 1576 N N . ALA A 1 227 ? 6.768 4.047 -2.419 1.00 55.06 227 ALA A N 1
ATOM 1577 C CA . ALA A 1 227 ? 6.388 4.830 -3.601 1.00 55.06 227 ALA A CA 1
ATOM 1578 C C . ALA A 1 227 ? 7.597 5.199 -4.495 1.00 55.06 227 ALA A C 1
ATOM 1580 O O . ALA A 1 227 ? 7.449 5.876 -5.509 1.00 55.06 227 ALA A O 1
ATOM 1581 N N . ARG A 1 228 ? 8.813 4.768 -4.129 1.00 64.50 228 ARG A N 1
ATOM 1582 C CA . ARG A 1 228 ? 10.068 5.134 -4.796 1.00 64.50 228 ARG A CA 1
ATOM 1583 C C . ARG A 1 228 ? 10.382 4.211 -5.973 1.00 64.50 228 ARG A C 1
ATOM 1585 O O . ARG A 1 228 ? 10.767 3.052 -5.800 1.00 64.50 228 ARG A O 1
ATOM 1592 N N . THR A 1 229 ? 10.306 4.761 -7.178 1.00 71.19 229 THR A N 1
ATOM 1593 C CA . THR A 1 229 ? 10.854 4.144 -8.393 1.00 71.19 229 THR A CA 1
ATOM 1594 C C . THR A 1 229 ? 12.273 4.644 -8.690 1.00 71.19 229 THR A C 1
ATOM 1596 O O . THR A 1 229 ? 12.564 5.837 -8.608 1.00 71.19 229 THR A O 1
ATOM 1599 N N . LEU A 1 230 ? 13.165 3.730 -9.076 1.00 67.12 230 LEU A N 1
ATOM 1600 C CA . LEU A 1 230 ? 14.516 4.030 -9.565 1.00 67.12 230 LEU A CA 1
ATOM 1601 C C . LEU A 1 230 ? 14.514 4.664 -10.961 1.00 67.12 230 LEU A C 1
ATOM 1603 O O . LEU A 1 230 ? 15.555 5.145 -11.398 1.00 67.12 230 LEU A O 1
ATOM 1607 N N . MET A 1 231 ? 13.365 4.662 -11.640 1.00 71.88 231 MET A N 1
ATOM 1608 C CA . MET A 1 231 ? 13.172 5.178 -12.998 1.00 71.88 231 MET A CA 1
ATOM 1609 C C . MET A 1 231 ? 12.385 6.501 -13.012 1.00 71.88 231 MET A C 1
ATOM 1611 O O . MET A 1 231 ? 11.775 6.832 -14.026 1.00 71.88 231 MET A O 1
ATOM 1615 N N . SER A 1 232 ? 12.335 7.245 -11.895 1.00 70.00 232 SER A N 1
ATOM 1616 C CA . SER A 1 232 ? 11.577 8.504 -11.838 1.00 70.00 232 SER A CA 1
ATOM 1617 C C . SER A 1 232 ? 12.182 9.576 -12.754 1.00 70.00 232 SER A C 1
ATOM 1619 O O . SER A 1 232 ? 13.395 9.789 -12.798 1.00 70.00 232 SER A O 1
ATOM 1621 N N . GLU A 1 233 ? 11.327 10.285 -13.492 1.00 70.50 233 GLU A N 1
ATOM 1622 C CA . GLU A 1 233 ? 11.742 11.202 -14.563 1.00 70.50 233 GLU A CA 1
ATOM 1623 C C . GLU A 1 233 ? 11.845 12.669 -14.113 1.00 70.50 233 GLU A C 1
ATOM 1625 O O . GLU A 1 233 ? 11.554 13.599 -14.872 1.00 70.50 233 GLU A O 1
ATOM 1630 N N . ARG A 1 234 ? 12.299 12.904 -12.874 1.00 71.94 234 ARG A N 1
ATOM 1631 C CA . ARG A 1 234 ? 12.334 14.250 -12.268 1.00 71.94 234 ARG A CA 1
ATOM 1632 C C . ARG A 1 234 ? 13.069 15.290 -13.117 1.00 71.94 234 ARG A C 1
ATOM 1634 O O . ARG A 1 234 ? 12.674 16.450 -13.146 1.00 71.94 234 ARG A O 1
ATOM 1641 N N . TYR A 1 235 ? 14.111 14.873 -13.830 1.00 76.38 235 TYR A N 1
ATOM 1642 C CA . TYR A 1 235 ? 14.947 15.765 -14.628 1.00 76.38 235 TYR A CA 1
ATOM 1643 C C . TYR A 1 235 ? 14.266 16.298 -15.887 1.00 76.38 235 TYR A C 1
ATOM 1645 O O . TYR A 1 235 ? 14.553 17.403 -16.339 1.00 76.38 235 TYR A O 1
ATOM 1653 N N . LEU A 1 236 ? 13.378 15.498 -16.478 1.00 76.19 236 LEU A N 1
ATOM 1654 C CA . LEU A 1 236 ? 12.621 15.915 -17.653 1.00 76.19 236 LEU A CA 1
ATOM 1655 C C . LEU A 1 236 ? 11.479 16.844 -17.241 1.00 76.19 236 LEU A C 1
ATOM 1657 O O . LEU A 1 236 ? 11.259 17.858 -17.900 1.00 76.19 236 LEU A O 1
ATOM 1661 N N . ALA A 1 237 ? 10.809 16.529 -16.127 1.00 74.12 237 ALA A N 1
ATOM 1662 C CA . ALA A 1 237 ? 9.717 17.334 -15.589 1.00 74.12 237 ALA A CA 1
ATOM 1663 C C . ALA A 1 237 ? 10.163 18.749 -15.167 1.00 74.12 237 ALA A C 1
ATOM 1665 O O . ALA A 1 237 ? 9.439 19.711 -15.413 1.00 74.12 237 ALA A O 1
ATOM 1666 N N . HIS A 1 238 ? 11.366 18.883 -14.598 1.00 80.50 238 HIS A N 1
ATOM 1667 C CA . HIS A 1 238 ? 11.888 20.149 -14.060 1.00 80.50 238 HIS A CA 1
ATOM 1668 C C . HIS A 1 238 ? 12.830 20.912 -15.001 1.00 80.50 238 HIS A C 1
ATOM 1670 O O . HIS A 1 238 ? 13.360 21.956 -14.621 1.00 80.50 238 HIS A O 1
ATOM 1676 N N . SER A 1 239 ? 13.050 20.427 -16.225 1.00 86.31 239 SER A N 1
ATOM 1677 C CA . SER A 1 239 ? 13.899 21.121 -17.197 1.00 86.31 239 SER A CA 1
ATOM 1678 C C . SER A 1 239 ? 13.218 22.387 -17.732 1.00 86.31 239 SER A C 1
ATOM 1680 O O . SER A 1 239 ? 12.120 22.351 -18.300 1.00 86.31 239 SER A O 1
ATOM 1682 N N . GLU A 1 240 ? 13.910 23.523 -17.628 1.00 87.38 240 GLU A N 1
ATOM 1683 C CA . GLU A 1 240 ? 13.463 24.796 -18.197 1.00 87.38 240 GLU A CA 1
ATOM 1684 C C . GLU A 1 240 ? 13.395 24.744 -19.728 1.00 87.38 240 GLU A C 1
ATOM 1686 O O . GLU A 1 240 ? 12.462 25.292 -20.332 1.00 87.38 240 GLU A O 1
ATOM 1691 N N . ALA A 1 241 ? 14.356 24.065 -20.364 1.00 86.44 241 ALA A N 1
ATOM 1692 C CA . ALA A 1 241 ? 14.400 23.874 -21.808 1.00 86.44 241 ALA A CA 1
ATOM 1693 C C . ALA A 1 241 ? 13.192 23.064 -22.304 1.00 86.44 241 ALA A C 1
ATOM 1695 O O . ALA A 1 241 ? 12.530 23.467 -23.269 1.00 86.44 241 ALA A O 1
ATOM 1696 N N . VAL A 1 242 ? 12.863 21.966 -21.616 1.00 86.12 242 VAL A N 1
ATOM 1697 C CA . VAL A 1 242 ? 11.689 21.133 -21.915 1.00 86.12 242 VAL A CA 1
ATOM 1698 C C . VAL A 1 242 ? 10.395 21.916 -21.683 1.00 86.12 242 VAL A C 1
ATOM 1700 O O . VAL A 1 242 ? 9.529 21.940 -22.562 1.00 86.12 242 VAL A O 1
ATOM 1703 N N . ALA A 1 243 ? 10.282 22.653 -20.576 1.00 86.31 243 ALA A N 1
ATOM 1704 C CA . ALA A 1 243 ? 9.119 23.498 -20.305 1.00 86.31 243 ALA A CA 1
ATOM 1705 C C . ALA A 1 243 ? 8.944 24.613 -21.358 1.00 86.31 243 ALA A C 1
ATOM 1707 O O . ALA A 1 243 ? 7.824 24.943 -21.765 1.00 86.31 243 ALA A O 1
ATOM 1708 N N . ALA A 1 244 ? 10.040 25.203 -21.846 1.00 87.69 244 ALA A N 1
ATOM 1709 C CA . ALA A 1 244 ? 10.002 26.186 -22.927 1.00 87.69 244 ALA A CA 1
ATOM 1710 C C . ALA A 1 244 ? 9.567 25.568 -24.263 1.00 87.69 244 ALA A C 1
ATOM 1712 O O . ALA A 1 244 ? 8.847 26.215 -25.034 1.00 87.69 244 ALA A O 1
ATOM 1713 N N . LEU A 1 245 ? 9.976 24.327 -24.531 1.00 85.69 245 LEU A N 1
ATOM 1714 C CA . LEU A 1 245 ? 9.551 23.574 -25.705 1.00 85.69 245 LEU A CA 1
ATOM 1715 C C . LEU A 1 245 ? 8.057 23.226 -25.636 1.00 85.69 245 LEU A C 1
ATOM 1717 O O . LEU A 1 245 ? 7.354 23.451 -26.621 1.00 85.69 245 LEU A O 1
ATOM 1721 N N . ALA A 1 246 ? 7.551 22.821 -24.467 1.00 86.12 246 ALA A N 1
ATOM 1722 C CA . ALA A 1 246 ? 6.122 22.596 -24.236 1.00 86.12 246 ALA A CA 1
ATOM 1723 C C . ALA A 1 246 ? 5.286 23.840 -24.564 1.00 86.12 246 ALA A C 1
ATOM 1725 O O . ALA A 1 246 ? 4.390 23.783 -25.409 1.00 86.12 246 ALA A O 1
ATOM 1726 N N . ARG A 1 247 ? 5.667 25.006 -24.018 1.00 87.38 247 ARG A N 1
ATOM 1727 C CA . ARG A 1 247 ? 4.998 26.288 -24.314 1.00 87.38 247 ARG A CA 1
ATOM 1728 C C . ARG A 1 247 ? 5.005 26.638 -25.802 1.00 87.38 247 ARG A C 1
ATOM 1730 O O . ARG A 1 247 ? 4.038 27.206 -26.302 1.00 87.38 247 ARG A O 1
ATOM 1737 N N . ARG A 1 248 ? 6.092 26.326 -26.515 1.00 86.94 248 ARG A N 1
ATOM 1738 C CA . ARG A 1 248 ? 6.221 26.605 -27.955 1.00 86.94 248 ARG A CA 1
ATOM 1739 C C . ARG A 1 248 ? 5.372 25.689 -28.825 1.00 86.94 248 ARG A C 1
ATOM 1741 O O . ARG A 1 248 ? 4.848 26.155 -29.833 1.00 86.94 248 ARG A O 1
ATOM 1748 N N . LEU A 1 249 ? 5.265 24.419 -28.451 1.00 84.44 249 LEU A N 1
ATOM 1749 C CA . LEU A 1 249 ? 4.469 23.423 -29.168 1.00 84.44 249 LEU A CA 1
ATOM 1750 C C . LEU A 1 249 ? 2.985 23.464 -28.773 1.00 84.44 249 LEU A C 1
ATOM 1752 O O . LEU A 1 249 ? 2.164 22.831 -29.428 1.00 84.44 249 LEU A O 1
ATOM 1756 N N . GLY A 1 250 ? 2.629 24.236 -27.741 1.00 83.31 250 GLY A N 1
ATOM 1757 C CA . GLY A 1 250 ? 1.268 24.288 -27.211 1.00 83.31 250 GLY A CA 1
ATOM 1758 C C . GLY A 1 250 ? 0.887 23.035 -26.419 1.00 83.31 250 GLY A C 1
ATOM 1759 O O . GLY A 1 250 ? -0.299 22.743 -26.292 1.00 83.31 250 GLY A O 1
ATOM 1760 N N . CYS A 1 251 ? 1.877 22.299 -25.911 1.00 84.50 251 CYS A N 1
ATOM 1761 C CA . CYS A 1 251 ? 1.685 21.148 -25.033 1.00 84.50 251 CYS A CA 1
ATOM 1762 C C . CYS A 1 251 ? 1.555 21.606 -23.573 1.00 84.50 251 CYS A C 1
ATOM 1764 O O . CYS A 1 251 ? 2.151 22.614 -23.179 1.00 84.50 251 CYS A O 1
ATOM 1766 N N . ARG A 1 252 ? 0.788 20.861 -22.771 1.00 82.19 252 ARG A N 1
ATOM 1767 C CA . ARG A 1 252 ? 0.537 21.157 -21.350 1.00 82.19 252 ARG A CA 1
ATOM 1768 C C . ARG A 1 252 ? 1.741 20.866 -20.464 1.00 82.19 252 ARG A C 1
ATOM 1770 O O . ARG A 1 252 ? 2.042 21.652 -19.574 1.00 82.19 252 ARG A O 1
ATOM 1777 N N . ASP A 1 253 ? 2.411 19.754 -20.725 1.00 81.38 253 ASP A N 1
ATOM 1778 C CA . ASP A 1 253 ? 3.481 19.204 -19.902 1.00 81.38 253 ASP A CA 1
ATOM 1779 C C . ASP A 1 253 ? 4.516 18.474 -20.775 1.00 81.38 253 ASP A C 1
ATOM 1781 O O . ASP A 1 253 ? 4.393 18.393 -22.002 1.00 81.38 253 ASP A O 1
ATOM 1785 N N . HIS A 1 254 ? 5.577 17.982 -20.136 1.00 82.69 254 HIS A N 1
ATOM 1786 C CA . HIS A 1 254 ? 6.652 17.260 -20.811 1.00 82.69 254 HIS A CA 1
ATOM 1787 C C . HIS A 1 254 ? 6.186 15.920 -21.413 1.00 82.69 254 HIS A C 1
ATOM 1789 O O . HIS A 1 254 ? 6.698 15.529 -22.463 1.00 82.69 254 HIS A O 1
ATOM 1795 N N . ASP A 1 255 ? 5.192 15.260 -20.808 1.00 85.25 255 ASP A N 1
ATOM 1796 C CA . ASP A 1 255 ? 4.580 14.030 -21.322 1.00 85.25 255 ASP A CA 1
ATOM 1797 C C . ASP A 1 255 ? 3.894 14.260 -22.670 1.00 85.25 255 ASP A C 1
ATOM 1799 O O . ASP A 1 255 ? 4.120 13.522 -23.628 1.00 85.25 255 ASP A O 1
ATOM 1803 N N . GLU A 1 256 ? 3.096 15.321 -22.790 1.00 84.88 256 GLU A N 1
ATOM 1804 C CA . GLU A 1 256 ? 2.412 15.650 -24.039 1.00 84.88 256 GLU A CA 1
ATOM 1805 C C . GLU A 1 256 ? 3.389 16.098 -25.134 1.00 84.88 256 GLU A C 1
ATOM 1807 O O . GLU A 1 256 ? 3.145 15.859 -26.323 1.00 84.88 256 GLU A O 1
ATOM 1812 N N . VAL A 1 257 ? 4.511 16.726 -24.764 1.00 87.06 257 VAL A N 1
ATOM 1813 C CA . VAL A 1 257 ? 5.596 16.979 -25.723 1.00 87.06 257 VAL A CA 1
ATOM 1814 C C . VAL A 1 257 ? 6.210 15.669 -26.201 1.00 87.06 257 VAL A C 1
ATOM 1816 O O . VAL A 1 257 ? 6.417 15.513 -27.406 1.00 87.06 257 VAL A O 1
ATOM 1819 N N . TRP A 1 258 ? 6.476 14.732 -25.289 1.00 89.00 2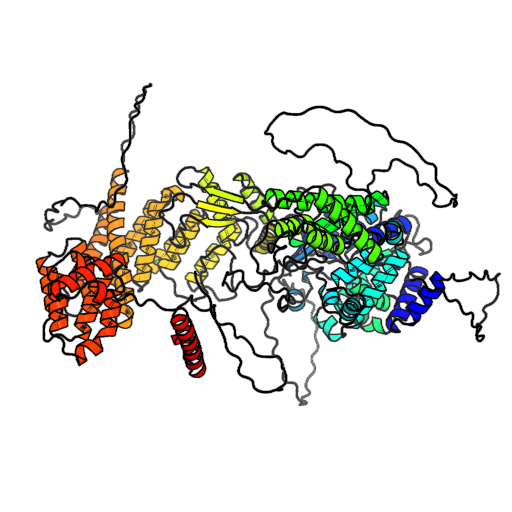58 TRP A N 1
ATOM 1820 C CA . TRP A 1 258 ? 7.022 13.428 -25.643 1.00 89.00 258 TRP A CA 1
ATOM 1821 C C . TRP A 1 258 ? 6.091 12.667 -26.594 1.00 89.00 258 TRP A C 1
ATOM 1823 O O . TRP A 1 258 ? 6.525 12.229 -27.661 1.00 89.00 258 TRP A O 1
ATOM 1833 N N . ASP A 1 259 ? 4.797 12.606 -26.276 1.00 87.38 259 ASP A N 1
ATOM 1834 C CA . ASP A 1 259 ? 3.780 11.997 -27.139 1.00 87.38 259 ASP A CA 1
ATOM 1835 C C . ASP A 1 259 ? 3.782 12.612 -28.537 1.00 87.38 259 ASP A C 1
ATOM 1837 O O . ASP A 1 259 ? 3.721 11.912 -29.552 1.00 87.38 259 ASP A O 1
ATOM 1841 N N . HIS A 1 260 ? 3.858 13.942 -28.600 1.00 85.88 260 HIS A N 1
ATOM 1842 C CA . HIS A 1 260 ? 3.846 14.665 -29.861 1.00 85.88 260 HIS A CA 1
ATOM 1843 C C . HIS A 1 260 ? 5.098 14.393 -30.703 1.00 85.88 260 HIS A C 1
ATOM 1845 O O . HIS A 1 260 ? 4.966 14.151 -31.899 1.00 85.88 260 HIS A O 1
ATOM 1851 N N . LEU A 1 261 ? 6.293 14.412 -30.110 1.00 86.44 261 LEU A N 1
ATOM 1852 C CA . LEU A 1 261 ? 7.552 14.316 -30.857 1.00 86.44 261 LEU A CA 1
ATOM 1853 C C . LEU A 1 261 ? 8.005 12.879 -31.142 1.00 86.44 261 LEU A C 1
ATOM 1855 O O . LEU A 1 261 ? 8.742 12.664 -32.110 1.00 86.44 261 LEU A O 1
ATOM 1859 N N . PHE A 1 262 ? 7.604 11.916 -30.312 1.00 90.56 262 PHE A N 1
ATOM 1860 C CA . PHE A 1 262 ? 8.165 10.565 -30.305 1.00 90.56 262 PHE A CA 1
ATOM 1861 C C . PHE A 1 262 ? 7.094 9.484 -30.479 1.00 90.56 262 PHE A C 1
ATOM 1863 O O . PHE A 1 262 ? 7.124 8.786 -31.491 1.00 90.56 262 PHE A O 1
ATOM 1870 N N . GLU A 1 263 ? 6.119 9.371 -29.569 1.00 90.44 263 GLU A N 1
ATOM 1871 C CA . GLU A 1 263 ? 5.130 8.269 -29.608 1.00 90.44 263 GLU A CA 1
ATOM 1872 C C . GLU A 1 263 ? 4.174 8.341 -30.804 1.00 90.44 263 GLU A C 1
ATOM 1874 O O . GLU A 1 263 ? 3.629 7.329 -31.232 1.00 90.44 263 GLU A O 1
ATOM 1879 N N . SER A 1 264 ? 3.957 9.533 -31.366 1.00 86.56 264 SER A N 1
ATOM 1880 C CA . SER A 1 264 ? 3.028 9.714 -32.486 1.00 86.56 264 SER A CA 1
ATOM 1881 C C . SER A 1 264 ? 3.602 9.375 -33.872 1.00 86.56 264 SER A C 1
ATOM 1883 O O . SER A 1 264 ? 2.870 9.465 -34.868 1.00 86.56 264 SER A O 1
ATOM 1885 N N . ARG A 1 265 ? 4.889 8.998 -33.951 1.00 87.88 265 ARG A N 1
ATOM 1886 C CA . ARG A 1 265 ? 5.580 8.632 -35.201 1.00 87.88 265 ARG A CA 1
ATOM 1887 C C . ARG A 1 265 ? 5.031 7.334 -35.793 1.00 87.88 265 ARG A C 1
ATOM 1889 O O . ARG A 1 265 ? 4.501 6.468 -35.099 1.00 87.88 265 ARG A O 1
ATOM 1896 N N . GLY A 1 266 ? 5.176 7.181 -37.108 1.00 86.00 266 GLY A N 1
ATOM 1897 C CA . GLY A 1 266 ? 4.778 5.949 -37.790 1.00 86.00 266 GLY A CA 1
ATOM 1898 C C . GLY A 1 266 ? 5.668 4.759 -37.408 1.00 86.00 266 GLY A C 1
ATOM 1899 O O . GLY A 1 266 ? 6.861 4.938 -37.182 1.00 86.00 266 GLY A O 1
ATOM 1900 N N . SER A 1 267 ? 5.149 3.526 -37.435 1.00 89.12 267 SER A N 1
ATOM 1901 C CA . SER A 1 267 ? 5.929 2.318 -37.094 1.00 89.12 267 SER A CA 1
ATOM 1902 C C . SER A 1 267 ? 7.254 2.197 -37.859 1.00 89.12 267 SER A C 1
ATOM 1904 O O . SER A 1 267 ? 8.272 1.829 -37.283 1.00 89.12 267 SER A O 1
ATOM 1906 N N . ALA A 1 268 ? 7.270 2.549 -39.150 1.00 88.12 268 ALA A N 1
ATOM 1907 C CA . ALA A 1 268 ? 8.488 2.530 -39.965 1.00 88.12 268 ALA A CA 1
ATOM 1908 C C . ALA A 1 268 ? 9.498 3.627 -39.577 1.00 88.12 268 ALA A C 1
ATOM 1910 O O . ALA A 1 268 ? 10.700 3.409 -39.686 1.00 88.12 268 ALA A O 1
ATOM 1911 N N . GLU A 1 269 ? 9.022 4.788 -39.124 1.00 88.75 269 GLU A N 1
ATOM 1912 C CA . GLU A 1 269 ? 9.877 5.876 -38.630 1.00 88.75 269 GLU A CA 1
ATOM 1913 C C . GLU A 1 269 ? 10.462 5.530 -37.258 1.00 88.75 269 GLU A C 1
ATOM 1915 O O . GLU A 1 269 ? 11.624 5.819 -37.000 1.00 88.75 269 GLU A O 1
ATOM 1920 N N . LEU A 1 270 ? 9.691 4.849 -36.404 1.00 90.56 270 LEU A N 1
ATOM 1921 C CA . LEU A 1 270 ? 10.173 4.315 -35.128 1.00 90.56 270 LEU A CA 1
ATOM 1922 C C . LEU A 1 270 ? 11.235 3.222 -35.315 1.00 90.56 270 LEU A C 1
ATOM 1924 O O . LEU A 1 270 ? 12.171 3.126 -34.524 1.00 90.56 270 LEU A O 1
ATOM 1928 N N . ALA A 1 271 ? 11.110 2.410 -36.369 1.00 91.38 271 ALA A N 1
ATOM 1929 C CA . ALA A 1 271 ? 12.102 1.397 -36.721 1.00 91.38 271 ALA A CA 1
ATOM 1930 C C . ALA A 1 271 ? 13.408 1.994 -37.289 1.00 91.38 271 ALA A C 1
ATOM 1932 O O . ALA A 1 271 ? 14.438 1.316 -37.267 1.00 91.38 271 ALA A O 1
ATOM 1933 N N . ASP A 1 272 ? 13.407 3.255 -37.750 1.00 92.31 272 ASP A N 1
ATOM 1934 C CA . ASP A 1 272 ? 14.637 4.005 -38.043 1.00 92.31 272 ASP A CA 1
ATOM 1935 C C . ASP A 1 272 ? 15.298 4.471 -36.738 1.00 92.31 272 ASP A C 1
ATOM 1937 O O . ASP A 1 272 ? 15.284 5.644 -36.348 1.00 92.31 272 ASP A O 1
ATOM 1941 N N . TRP A 1 273 ? 15.892 3.499 -36.048 1.00 94.25 273 TRP A N 1
ATOM 1942 C CA . TRP A 1 273 ? 16.463 3.678 -34.721 1.00 94.25 273 TRP A CA 1
ATOM 1943 C C . TRP A 1 273 ? 17.566 4.740 -34.676 1.00 94.25 273 TRP A C 1
ATOM 1945 O O . TRP A 1 273 ? 17.779 5.336 -33.627 1.00 94.25 273 TRP A O 1
ATOM 1955 N N . ARG A 1 274 ? 18.259 5.015 -35.792 1.00 92.06 274 ARG A N 1
ATOM 1956 C CA . ARG A 1 274 ? 19.339 6.016 -35.847 1.00 92.06 274 ARG A CA 1
ATOM 1957 C C . ARG A 1 274 ? 18.786 7.420 -35.661 1.00 92.06 274 ARG A C 1
ATOM 1959 O O . ARG A 1 274 ? 19.224 8.130 -34.763 1.00 92.06 274 ARG A O 1
ATOM 1966 N N . THR A 1 275 ? 17.792 7.781 -36.472 1.00 89.75 275 THR A N 1
ATOM 1967 C CA . THR A 1 275 ? 17.109 9.074 -36.356 1.00 89.75 275 THR A CA 1
ATOM 1968 C C . THR A 1 275 ? 16.411 9.185 -35.004 1.00 89.75 275 THR A C 1
ATOM 1970 O O . THR A 1 275 ? 16.512 10.215 -34.342 1.00 89.75 275 THR A O 1
ATOM 1973 N N . MET A 1 276 ? 15.758 8.108 -34.553 1.00 89.81 276 MET A N 1
ATOM 1974 C CA . MET A 1 276 ? 15.093 8.088 -33.251 1.00 89.81 276 MET A CA 1
ATOM 1975 C C . MET A 1 276 ? 16.074 8.334 -32.093 1.00 89.81 276 MET A C 1
ATOM 1977 O O . MET A 1 276 ? 15.822 9.190 -31.250 1.00 89.81 276 MET A O 1
ATOM 1981 N N . PHE A 1 277 ? 17.206 7.628 -32.050 1.00 94.06 277 PHE A N 1
ATOM 1982 C CA . PHE A 1 277 ? 18.204 7.797 -30.992 1.00 94.06 277 PHE A CA 1
ATOM 1983 C C . PHE A 1 277 ? 18.898 9.159 -31.043 1.00 94.06 277 PHE A C 1
ATOM 1985 O O . PHE A 1 277 ? 19.140 9.732 -29.982 1.00 94.06 277 PHE A O 1
ATOM 1992 N N . ASP A 1 278 ? 19.167 9.711 -32.228 1.00 90.12 278 ASP A N 1
ATOM 1993 C CA . ASP A 1 278 ? 19.714 11.067 -32.359 1.00 90.12 278 ASP A CA 1
ATOM 1994 C C . ASP A 1 278 ? 18.748 12.122 -31.787 1.00 90.12 278 ASP A C 1
ATOM 1996 O O . ASP A 1 278 ? 19.173 13.024 -31.056 1.00 90.12 278 ASP A O 1
ATOM 2000 N N . ASP A 1 279 ? 17.447 11.988 -32.063 1.00 90.38 279 ASP A N 1
ATOM 2001 C CA . ASP A 1 279 ? 16.422 12.907 -31.558 1.00 90.38 279 ASP A CA 1
ATOM 2002 C C . ASP A 1 279 ? 16.237 12.782 -30.036 1.00 90.38 279 ASP A C 1
ATOM 2004 O O . ASP A 1 279 ? 16.174 13.795 -29.333 1.00 90.38 279 ASP A O 1
ATOM 2008 N N . VAL A 1 280 ? 16.188 11.552 -29.506 1.00 91.56 280 VAL A N 1
ATOM 2009 C CA . VAL A 1 280 ? 16.074 11.302 -28.056 1.00 91.56 280 VAL A CA 1
ATOM 2010 C C . VAL A 1 280 ? 17.334 11.767 -27.319 1.00 91.56 280 VAL A C 1
ATOM 2012 O O . VAL A 1 280 ? 17.235 12.368 -26.247 1.00 91.56 280 VAL A O 1
ATOM 2015 N N . PHE A 1 281 ? 18.518 11.561 -27.906 1.00 92.06 281 PHE A N 1
ATOM 2016 C CA . PHE A 1 281 ? 19.776 12.088 -27.379 1.00 92.06 281 PHE A CA 1
ATOM 2017 C C . PHE A 1 281 ? 19.745 13.614 -27.289 1.00 92.06 281 PHE A C 1
ATOM 2019 O O . PHE A 1 281 ? 20.073 14.173 -26.243 1.00 92.06 281 PHE A O 1
ATOM 2026 N N . ALA A 1 282 ? 19.329 14.295 -28.360 1.00 88.50 282 ALA A N 1
ATOM 2027 C CA . ALA A 1 282 ? 19.244 15.750 -28.380 1.00 88.50 282 ALA A CA 1
ATOM 2028 C C . ALA A 1 282 ? 18.240 16.277 -27.342 1.00 88.50 282 ALA A C 1
ATOM 2030 O O . ALA A 1 282 ? 18.565 17.204 -26.600 1.00 88.50 282 ALA A O 1
ATOM 2031 N N . TRP A 1 283 ? 17.059 15.660 -27.253 1.00 87.06 283 TRP A N 1
ATOM 2032 C CA . TRP A 1 283 ? 16.038 15.977 -26.253 1.00 87.06 283 TRP A CA 1
ATOM 2033 C C . TRP A 1 283 ? 16.584 15.895 -24.825 1.00 87.06 283 TRP A C 1
ATOM 2035 O O . TRP A 1 283 ? 16.522 16.865 -24.069 1.00 87.06 283 TRP A O 1
ATOM 2045 N N . ALA A 1 284 ? 17.165 14.753 -24.464 1.00 89.25 284 ALA A N 1
ATOM 2046 C CA . ALA A 1 284 ? 17.621 14.531 -23.102 1.00 89.25 284 ALA A CA 1
ATOM 2047 C C . ALA A 1 284 ? 18.884 15.327 -22.766 1.00 89.25 284 ALA A C 1
ATOM 2049 O O . ALA A 1 284 ? 19.049 15.763 -21.629 1.00 89.25 284 ALA A O 1
ATOM 2050 N N . ALA A 1 285 ? 19.752 15.577 -23.749 1.00 90.38 285 ALA A N 1
ATOM 2051 C CA . ALA A 1 285 ? 20.904 16.446 -23.567 1.00 90.38 285 ALA A CA 1
ATOM 2052 C C . ALA A 1 285 ? 20.491 17.896 -23.284 1.00 90.38 285 ALA A C 1
ATOM 2054 O O . ALA A 1 285 ? 21.134 18.541 -22.462 1.00 90.38 285 ALA A O 1
ATOM 2055 N N . LEU A 1 286 ? 19.423 18.408 -23.909 1.00 87.31 286 LEU A N 1
ATOM 2056 C CA . LEU A 1 286 ? 18.891 19.734 -23.574 1.00 87.31 286 LEU A CA 1
ATOM 2057 C C . LEU A 1 286 ? 18.444 19.794 -22.112 1.00 87.31 286 LEU A C 1
ATOM 2059 O O . LEU A 1 286 ? 18.853 20.711 -21.410 1.00 87.31 286 LEU A O 1
ATOM 2063 N N . ALA A 1 287 ? 17.707 18.786 -21.636 1.00 88.31 287 ALA A N 1
ATOM 2064 C CA . ALA A 1 287 ? 17.323 18.707 -20.227 1.00 88.31 287 ALA A CA 1
ATOM 2065 C C . ALA A 1 287 ? 18.542 18.590 -19.296 1.00 88.31 287 ALA A C 1
ATOM 2067 O O . ALA A 1 287 ? 18.633 19.279 -18.286 1.00 88.31 287 ALA A O 1
ATOM 2068 N N . ARG A 1 288 ? 19.531 17.763 -19.656 1.00 90.12 288 ARG A N 1
ATOM 2069 C CA . ARG A 1 288 ? 20.763 17.546 -18.879 1.00 90.12 288 ARG A CA 1
ATOM 2070 C C . ARG A 1 288 ? 21.610 18.806 -18.711 1.00 90.12 288 ARG A C 1
ATOM 2072 O O . ARG A 1 288 ? 22.332 18.907 -17.718 1.00 90.12 288 ARG A O 1
ATOM 2079 N N . LEU A 1 289 ? 21.556 19.718 -19.681 1.00 90.06 289 LEU A N 1
ATOM 2080 C CA . LEU A 1 289 ? 22.310 20.971 -19.680 1.00 90.06 289 LEU A CA 1
ATOM 2081 C C . LEU A 1 289 ? 21.700 22.054 -18.776 1.00 90.06 289 LEU A C 1
ATOM 2083 O O . LEU A 1 289 ? 22.411 23.009 -18.476 1.00 90.06 289 LEU A O 1
ATOM 2087 N N . ASP A 1 290 ? 20.457 21.893 -18.311 1.00 89.88 290 ASP A N 1
ATOM 2088 C CA . ASP A 1 290 ? 19.829 22.813 -17.348 1.00 89.88 290 ASP A CA 1
ATOM 2089 C C . ASP A 1 290 ? 20.348 22.611 -15.908 1.00 89.88 290 ASP A C 1
ATOM 2091 O O . ASP A 1 290 ? 20.132 23.458 -15.043 1.00 89.88 290 ASP A O 1
ATOM 2095 N N . TYR A 1 291 ? 21.047 21.501 -15.636 1.00 89.25 291 TYR A N 1
ATOM 2096 C CA . TYR A 1 291 ? 21.505 21.137 -14.293 1.00 89.25 291 TYR A CA 1
ATOM 2097 C C . TYR A 1 291 ? 22.998 21.410 -14.078 1.00 89.25 291 TYR A C 1
ATOM 2099 O O . TYR A 1 291 ? 23.860 20.918 -14.811 1.00 89.25 291 TYR A O 1
ATOM 2107 N N . GLU A 1 292 ? 23.298 22.131 -12.998 1.00 88.31 292 GLU A N 1
ATOM 2108 C CA . GLU A 1 292 ? 24.658 22.416 -12.530 1.00 88.31 292 GLU A CA 1
ATOM 2109 C C . GLU A 1 292 ? 25.339 21.172 -11.927 1.00 88.31 292 GLU A C 1
ATOM 2111 O O . GLU A 1 292 ? 24.698 20.325 -11.298 1.00 88.31 292 GLU A O 1
ATOM 2116 N N . GLU A 1 293 ? 26.668 21.065 -12.071 1.00 87.94 293 GLU A N 1
ATOM 2117 C CA . GLU A 1 293 ? 27.447 19.886 -11.641 1.00 87.94 293 GLU A CA 1
ATOM 2118 C C . GLU A 1 293 ? 27.247 19.537 -10.158 1.00 87.94 293 GLU A C 1
ATOM 2120 O O . GLU A 1 293 ? 27.147 18.365 -9.796 1.00 87.94 293 GLU A O 1
ATOM 2125 N N . ASN A 1 294 ? 27.161 20.544 -9.289 1.00 85.88 294 ASN A N 1
ATOM 2126 C CA . ASN A 1 294 ? 26.964 20.345 -7.854 1.00 85.88 294 ASN A CA 1
ATOM 2127 C C . ASN A 1 294 ? 25.600 19.718 -7.521 1.00 85.88 294 ASN A C 1
ATOM 2129 O O . ASN A 1 294 ? 25.536 18.908 -6.598 1.00 85.88 294 ASN A O 1
ATOM 2133 N N . VAL A 1 295 ? 24.542 20.051 -8.269 1.00 86.00 295 VAL A N 1
ATOM 2134 C CA . VAL A 1 295 ? 23.206 19.450 -8.114 1.00 86.00 295 VAL A CA 1
ATOM 2135 C C . VAL A 1 295 ? 23.271 17.974 -8.495 1.00 86.00 295 VAL A C 1
ATOM 2137 O O . VAL A 1 295 ? 22.870 17.103 -7.729 1.00 86.00 295 VAL A O 1
ATOM 2140 N N . LEU A 1 296 ? 23.898 17.678 -9.632 1.00 88.25 296 LEU A N 1
ATOM 2141 C CA . LEU A 1 296 ? 24.053 16.312 -10.140 1.00 88.25 296 LEU A CA 1
ATOM 2142 C C . LEU A 1 296 ? 24.933 15.443 -9.236 1.00 88.25 296 LEU A C 1
ATOM 2144 O O . LEU A 1 296 ? 24.709 14.238 -9.135 1.00 88.25 296 LEU A O 1
ATOM 2148 N N . ALA A 1 297 ? 25.934 16.044 -8.589 1.00 85.94 297 ALA A N 1
ATOM 2149 C CA . ALA A 1 297 ? 26.764 15.384 -7.589 1.00 85.94 297 ALA A CA 1
ATOM 2150 C C . ALA A 1 297 ? 25.976 15.092 -6.304 1.00 85.94 297 ALA A C 1
ATOM 2152 O O . ALA A 1 297 ? 26.022 13.972 -5.807 1.00 85.94 297 ALA A O 1
ATOM 2153 N N . ALA A 1 298 ? 25.245 16.082 -5.778 1.00 79.94 298 ALA A N 1
ATOM 2154 C CA . ALA A 1 298 ? 24.458 15.936 -4.551 1.00 79.94 298 ALA A CA 1
ATOM 2155 C C . ALA A 1 298 ? 23.369 14.859 -4.682 1.00 79.94 298 ALA A C 1
ATOM 2157 O O . ALA A 1 298 ? 23.039 14.174 -3.718 1.00 79.94 298 ALA A O 1
ATOM 2158 N N . GLU A 1 299 ? 22.849 14.691 -5.892 1.00 76.50 299 GLU A N 1
ATOM 2159 C CA . GLU A 1 299 ? 21.827 13.712 -6.239 1.00 76.50 299 GLU A CA 1
ATOM 2160 C C . GLU A 1 299 ? 22.371 12.331 -6.649 1.00 76.50 299 GLU A C 1
ATOM 2162 O O . GLU A 1 299 ? 21.586 11.440 -6.979 1.00 76.50 299 GLU A O 1
ATOM 2167 N N . GLY A 1 300 ? 23.696 12.147 -6.665 1.00 86.25 300 GLY A N 1
ATOM 2168 C CA . GLY A 1 300 ? 24.360 10.881 -7.002 1.00 86.25 300 GLY A CA 1
ATOM 2169 C C . GLY A 1 300 ? 24.422 10.537 -8.497 1.00 86.25 300 GLY A C 1
ATOM 2170 O O . GLY A 1 300 ? 24.946 9.481 -8.857 1.00 86.25 300 GLY A O 1
ATOM 2171 N N . SER A 1 301 ? 23.937 11.406 -9.394 1.00 89.19 301 SER A N 1
ATOM 2172 C CA . SER A 1 301 ? 23.933 11.161 -10.848 1.00 89.19 301 SER A CA 1
ATOM 2173 C C . SER A 1 301 ? 25.341 11.013 -11.428 1.00 89.19 301 SER A C 1
ATOM 2175 O O . SER A 1 301 ? 25.571 10.124 -12.245 1.00 89.19 301 SER A O 1
ATOM 2177 N N . LEU A 1 302 ? 26.310 11.812 -10.969 1.00 92.38 302 LEU A N 1
ATOM 2178 C CA . LEU A 1 302 ? 27.692 11.716 -11.463 1.00 92.38 302 LEU A CA 1
ATOM 2179 C C . LEU A 1 302 ? 28.382 10.405 -11.049 1.00 92.38 302 LEU A C 1
ATOM 2181 O O . LEU A 1 302 ? 29.189 9.874 -11.809 1.00 92.38 302 LEU A O 1
ATOM 2185 N N . ASP A 1 303 ? 28.058 9.860 -9.874 1.00 91.62 303 ASP A N 1
ATOM 2186 C CA . ASP A 1 303 ? 28.613 8.584 -9.402 1.00 91.62 303 ASP A CA 1
ATOM 2187 C C . ASP A 1 303 ? 28.022 7.390 -10.168 1.00 91.62 303 ASP A C 1
ATOM 2189 O O . ASP A 1 303 ? 28.734 6.436 -10.498 1.00 91.62 303 ASP A O 1
ATOM 2193 N N . ARG A 1 304 ? 26.727 7.466 -10.508 1.00 92.50 304 ARG A N 1
ATOM 2194 C CA . ARG A 1 304 ? 26.048 6.522 -11.414 1.00 92.50 304 ARG A CA 1
ATOM 2195 C C . ARG A 1 304 ? 26.680 6.540 -12.806 1.00 92.50 304 ARG A C 1
ATOM 2197 O O . ARG A 1 304 ? 27.080 5.499 -13.326 1.00 92.50 304 ARG A O 1
ATOM 2204 N N . GLU A 1 305 ? 26.856 7.732 -13.377 1.00 95.75 305 GLU A N 1
ATOM 2205 C CA . GLU A 1 305 ? 27.507 7.941 -14.677 1.00 95.75 305 GLU A CA 1
ATOM 2206 C C . GLU A 1 305 ? 28.954 7.412 -14.680 1.00 95.75 305 GLU A C 1
ATOM 2208 O O . GLU A 1 305 ? 29.376 6.771 -15.646 1.00 95.75 305 GLU A O 1
ATOM 2213 N N . ALA A 1 306 ? 29.700 7.598 -13.584 1.00 95.56 306 ALA A N 1
ATOM 2214 C CA . ALA A 1 306 ? 31.065 7.091 -13.442 1.00 95.56 306 ALA A CA 1
ATOM 2215 C C . ALA A 1 306 ? 31.120 5.560 -13.457 1.00 95.56 306 ALA A C 1
ATOM 2217 O O . ALA A 1 306 ? 31.976 4.991 -14.147 1.00 95.56 306 ALA A O 1
ATOM 2218 N N . ARG A 1 307 ? 30.192 4.902 -12.743 1.00 94.75 307 ARG A N 1
ATOM 2219 C CA . ARG A 1 307 ? 30.046 3.438 -12.733 1.00 94.75 307 ARG A CA 1
ATOM 2220 C C . ARG A 1 307 ? 29.690 2.910 -14.120 1.00 94.75 307 ARG A C 1
ATOM 2222 O O . ARG A 1 307 ? 30.411 2.058 -14.639 1.00 94.75 307 ARG A O 1
ATOM 2229 N N . MET A 1 308 ? 28.650 3.462 -14.743 1.00 96.50 308 MET A N 1
ATOM 2230 C CA . MET A 1 308 ? 28.200 3.050 -16.075 1.00 96.50 308 MET A CA 1
ATOM 2231 C C . MET A 1 308 ? 29.309 3.203 -17.123 1.00 96.50 308 MET A C 1
ATOM 2233 O O . MET A 1 308 ? 29.590 2.260 -17.864 1.00 96.50 308 MET A O 1
ATOM 2237 N N . ALA A 1 309 ? 30.008 4.344 -17.151 1.00 96.81 309 ALA A N 1
ATOM 2238 C CA . ALA A 1 309 ? 31.107 4.570 -18.090 1.00 96.81 309 ALA A CA 1
ATOM 2239 C C . ALA A 1 309 ? 32.254 3.560 -17.901 1.00 96.81 309 ALA A C 1
ATOM 2241 O O . ALA A 1 309 ? 32.797 3.061 -18.889 1.00 96.81 309 ALA A O 1
ATOM 2242 N N . ALA A 1 310 ? 32.602 3.225 -16.653 1.00 95.06 310 ALA A N 1
ATOM 2243 C CA . ALA A 1 310 ? 33.622 2.218 -16.361 1.00 95.06 310 ALA A CA 1
ATOM 2244 C C . ALA A 1 310 ? 33.211 0.828 -16.874 1.00 95.06 310 ALA A C 1
ATOM 2246 O O . ALA A 1 310 ? 33.981 0.192 -17.592 1.00 95.06 310 ALA A O 1
ATOM 2247 N N . ARG A 1 311 ? 31.976 0.385 -16.598 1.00 94.81 311 ARG A N 1
ATOM 2248 C CA . ARG A 1 311 ? 31.470 -0.927 -17.046 1.00 94.81 311 ARG A CA 1
ATOM 2249 C C . ARG A 1 311 ? 31.382 -1.052 -18.565 1.00 94.81 311 ARG A C 1
ATOM 2251 O O . ARG A 1 311 ? 31.686 -2.116 -19.114 1.00 94.81 311 ARG A O 1
ATOM 2258 N N . VAL A 1 312 ? 31.016 0.031 -19.255 1.00 95.94 312 VAL A N 1
ATOM 2259 C CA . VAL A 1 312 ? 31.043 0.080 -20.724 1.00 95.94 312 VAL A CA 1
ATOM 2260 C C . VAL A 1 312 ? 32.475 -0.089 -21.236 1.00 95.94 312 VAL A C 1
ATOM 2262 O O . VAL A 1 312 ? 32.711 -0.941 -22.092 1.00 95.94 312 VAL A O 1
ATOM 2265 N N . ALA A 1 313 ? 33.437 0.666 -20.695 1.00 93.88 313 ALA A N 1
ATOM 2266 C CA . ALA A 1 313 ? 34.842 0.567 -21.097 1.00 93.88 313 ALA A CA 1
ATOM 2267 C C . ALA A 1 313 ? 35.424 -0.835 -20.839 1.00 93.88 313 ALA A C 1
ATOM 2269 O O . ALA A 1 313 ? 35.988 -1.437 -21.750 1.00 93.88 313 ALA A O 1
ATOM 2270 N N . GLU A 1 314 ? 35.206 -1.394 -19.644 1.00 92.06 314 GLU A N 1
ATOM 2271 C CA . GLU A 1 314 ? 35.646 -2.745 -19.262 1.00 92.06 314 GLU A CA 1
ATOM 2272 C C . GLU A 1 314 ? 35.097 -3.823 -20.207 1.00 92.06 314 GLU A C 1
ATOM 2274 O O . GLU A 1 314 ? 35.824 -4.731 -20.615 1.00 92.06 314 GLU A O 1
ATOM 2279 N N . THR A 1 315 ? 33.819 -3.722 -20.583 1.00 92.62 315 THR A N 1
ATOM 2280 C CA . THR A 1 315 ? 33.173 -4.677 -21.496 1.00 92.62 315 THR A CA 1
ATOM 2281 C C . THR A 1 315 ? 33.750 -4.583 -22.905 1.00 92.62 315 THR A C 1
ATOM 2283 O O . THR A 1 315 ? 34.062 -5.605 -23.517 1.00 92.62 315 THR A O 1
ATOM 2286 N N . VAL A 1 316 ? 33.938 -3.365 -23.417 1.00 91.62 316 VAL A N 1
ATOM 2287 C CA . VAL A 1 316 ? 34.521 -3.131 -24.746 1.00 91.62 316 VAL A CA 1
ATOM 2288 C C . VAL A 1 316 ? 35.964 -3.626 -24.803 1.00 91.62 316 VAL A C 1
ATOM 2290 O O . VAL A 1 316 ? 36.335 -4.294 -25.769 1.00 91.62 316 VAL A O 1
ATOM 2293 N N . ASP A 1 317 ? 36.763 -3.361 -23.770 1.00 89.56 317 ASP A N 1
ATOM 2294 C CA . ASP A 1 317 ? 38.154 -3.813 -23.695 1.00 89.56 317 ASP A CA 1
ATOM 2295 C C . ASP A 1 317 ? 38.237 -5.344 -23.590 1.00 89.56 317 ASP A C 1
ATOM 2297 O O . ASP A 1 317 ? 39.035 -5.968 -24.301 1.00 89.56 317 ASP A O 1
ATOM 2301 N N . ARG A 1 318 ? 37.359 -5.972 -22.791 1.00 88.38 318 ARG A N 1
ATOM 2302 C CA . ARG A 1 318 ? 37.236 -7.436 -22.689 1.00 88.38 318 ARG A CA 1
ATOM 2303 C C . ARG A 1 318 ? 36.914 -8.059 -24.049 1.00 88.38 318 ARG A C 1
ATOM 2305 O O . ARG A 1 318 ? 37.691 -8.881 -24.533 1.00 88.38 318 ARG A O 1
ATOM 2312 N N . LEU A 1 319 ? 35.849 -7.610 -24.715 1.00 85.25 319 LEU A N 1
ATOM 2313 C CA . LEU A 1 319 ? 35.432 -8.127 -26.027 1.00 85.25 319 LEU A CA 1
ATOM 2314 C C . LEU A 1 319 ? 36.433 -7.791 -27.149 1.00 85.25 319 LEU A C 1
ATOM 2316 O O . LEU A 1 319 ? 36.613 -8.565 -28.093 1.00 85.25 319 LEU A O 1
ATOM 2320 N N . GLY A 1 320 ? 37.115 -6.648 -27.051 1.00 75.62 320 GLY A N 1
ATOM 2321 C CA . GLY A 1 320 ? 38.169 -6.231 -27.974 1.00 75.62 320 GLY A CA 1
ATOM 2322 C C . GLY A 1 320 ? 39.432 -7.088 -27.864 1.00 75.62 320 GLY A C 1
ATOM 2323 O O . GLY A 1 320 ? 40.051 -7.401 -28.885 1.00 75.62 320 GLY A O 1
ATOM 2324 N N . SER A 1 321 ? 39.784 -7.521 -26.648 1.00 64.31 321 SER A N 1
ATOM 2325 C CA . SER A 1 321 ? 40.925 -8.406 -26.381 1.00 64.31 321 SER A CA 1
ATOM 2326 C C . SER A 1 321 ? 40.734 -9.840 -26.906 1.00 64.31 321 SER A C 1
ATOM 2328 O O . SER A 1 321 ? 41.718 -10.543 -27.149 1.00 64.31 321 SER A O 1
ATOM 2330 N N . ASP A 1 322 ? 39.495 -10.239 -27.206 1.00 54.22 322 ASP A N 1
ATOM 2331 C CA . ASP A 1 322 ? 39.150 -11.547 -27.774 1.00 54.22 322 ASP A CA 1
ATOM 2332 C C . ASP A 1 322 ? 39.038 -11.548 -29.323 1.00 54.22 322 ASP A C 1
ATOM 2334 O O . ASP A 1 322 ? 38.775 -12.587 -29.937 1.00 54.22 322 ASP A O 1
ATOM 2338 N N . ARG A 1 323 ? 39.323 -10.421 -30.006 1.00 54.44 323 ARG A N 1
ATOM 2339 C CA . ARG A 1 323 ? 39.338 -10.351 -31.485 1.00 54.44 323 ARG A CA 1
ATOM 2340 C C . ARG A 1 323 ? 40.500 -11.140 -32.122 1.00 54.44 323 ARG A C 1
ATOM 2342 O O . ARG A 1 323 ? 41.612 -11.184 -31.587 1.00 54.44 323 ARG A O 1
ATOM 2349 N N . PRO A 1 324 ? 40.312 -11.707 -33.334 1.00 43.50 324 PRO A N 1
ATOM 2350 C CA . PRO A 1 324 ? 41.388 -12.364 -34.075 1.00 43.50 324 PRO A CA 1
ATOM 2351 C C . PRO A 1 324 ? 42.528 -11.378 -34.387 1.00 43.50 324 PRO A C 1
ATOM 2353 O O . PRO A 1 324 ? 42.385 -10.484 -35.214 1.00 43.50 324 PRO A O 1
ATOM 2356 N N . GLY A 1 325 ? 43.666 -11.557 -33.705 1.00 54.56 325 GLY A N 1
ATOM 2357 C CA . GLY A 1 325 ? 44.843 -10.679 -33.795 1.00 54.56 325 GLY A CA 1
ATOM 2358 C C . GLY A 1 325 ? 45.481 -10.322 -32.444 1.00 54.56 325 GLY A C 1
ATOM 2359 O O . GLY A 1 325 ? 46.618 -9.863 -32.427 1.00 54.56 325 GLY A O 1
ATOM 2360 N N . SER A 1 326 ? 44.814 -10.600 -31.317 1.00 51.78 326 SER A N 1
ATOM 2361 C CA . SER A 1 326 ? 45.256 -10.248 -29.952 1.00 51.78 326 SER A CA 1
ATOM 2362 C C . SER A 1 326 ? 46.371 -11.121 -29.342 1.00 51.78 326 SER A C 1
ATOM 2364 O O . SER A 1 326 ? 46.664 -11.028 -28.154 1.00 51.78 326 SER A O 1
ATOM 2366 N N . GLY A 1 327 ? 47.021 -11.988 -30.127 1.00 52.25 327 GLY A N 1
ATOM 2367 C CA . GLY A 1 327 ? 48.124 -12.842 -29.655 1.00 52.25 327 GLY A CA 1
ATOM 2368 C C . GLY A 1 327 ? 47.722 -14.054 -28.795 1.00 52.25 327 GLY A C 1
ATOM 2369 O O . GLY A 1 327 ? 48.585 -14.870 -28.475 1.00 52.25 327 GLY A O 1
ATOM 2370 N N . ARG A 1 328 ? 46.433 -14.232 -28.466 1.00 49.62 328 ARG A N 1
ATOM 2371 C CA . ARG A 1 328 ? 45.916 -15.381 -27.695 1.00 49.62 328 ARG A CA 1
ATOM 2372 C C . ARG A 1 328 ? 45.682 -16.619 -28.597 1.00 49.62 328 ARG A C 1
ATOM 2374 O O . ARG A 1 328 ? 45.121 -16.456 -29.694 1.00 49.62 328 ARG A O 1
ATOM 2381 N N . PRO A 1 329 ? 46.118 -17.835 -28.191 1.00 50.66 329 PRO A N 1
ATOM 2382 C CA . PRO A 1 329 ? 45.995 -19.055 -28.995 1.00 50.66 329 PRO A CA 1
ATOM 2383 C C . PRO A 1 329 ? 44.531 -19.423 -29.266 1.00 50.66 329 PRO A C 1
ATOM 2385 O O . PRO A 1 329 ? 43.659 -19.248 -28.422 1.00 50.66 329 PRO A O 1
ATOM 2388 N N . ALA A 1 330 ? 44.265 -19.945 -30.466 1.00 51.41 330 ALA A N 1
ATOM 2389 C CA . ALA A 1 330 ? 42.915 -20.233 -30.959 1.00 51.41 330 ALA A CA 1
ATOM 2390 C C . ALA A 1 330 ? 42.149 -21.306 -30.157 1.00 51.41 330 ALA A C 1
ATOM 2392 O O . ALA A 1 330 ? 40.947 -21.429 -30.339 1.00 51.41 330 ALA A O 1
ATOM 2393 N N . SER A 1 331 ? 42.826 -22.068 -29.291 1.00 49.84 331 SER A N 1
ATOM 2394 C CA . SER A 1 331 ? 42.226 -23.105 -28.441 1.00 49.84 331 SER A CA 1
ATOM 2395 C C . SER A 1 331 ? 41.427 -22.562 -27.256 1.00 49.84 331 SER A C 1
ATOM 2397 O O . SER A 1 331 ? 40.603 -23.292 -26.719 1.00 49.84 331 SER A O 1
ATOM 2399 N N . ASP A 1 33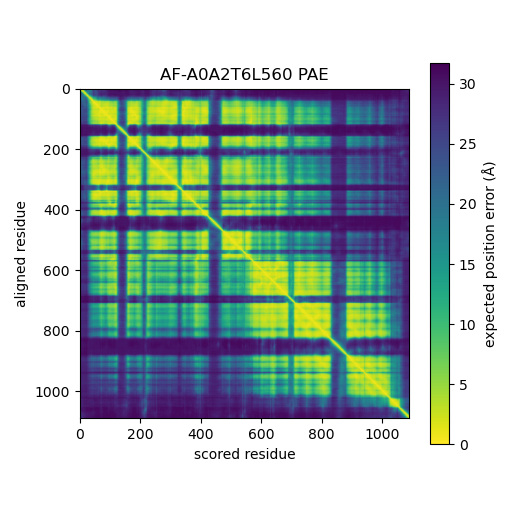2 ? 41.675 -21.307 -26.863 1.00 50.47 332 ASP A N 1
ATOM 2400 C CA . ASP A 1 332 ? 41.114 -20.694 -25.649 1.00 50.47 332 ASP A CA 1
ATOM 2401 C C . ASP A 1 332 ? 40.118 -19.567 -25.978 1.00 50.47 332 ASP A C 1
ATOM 2403 O O . ASP A 1 332 ? 39.720 -18.812 -25.090 1.00 50.47 332 ASP A O 1
ATOM 2407 N N . ARG A 1 333 ? 39.755 -19.398 -27.259 1.00 52.91 333 ARG A N 1
ATOM 2408 C CA . ARG A 1 333 ? 38.770 -18.394 -27.675 1.00 52.91 333 ARG A CA 1
ATOM 2409 C C . ARG A 1 333 ? 37.355 -18.938 -27.463 1.00 52.91 333 ARG A C 1
ATOM 2411 O O . ARG A 1 333 ? 37.090 -20.047 -27.925 1.00 52.91 333 ARG A O 1
ATOM 2418 N N . PRO A 1 334 ? 36.447 -18.186 -26.823 1.00 49.19 334 PRO A N 1
ATOM 2419 C CA . PRO A 1 334 ? 35.026 -18.502 -26.887 1.00 49.19 334 PRO A CA 1
ATOM 2420 C C . PRO A 1 334 ? 34.535 -18.430 -28.345 1.00 49.19 334 PRO A C 1
ATOM 2422 O O . PRO A 1 334 ? 35.051 -17.642 -29.138 1.00 49.19 334 PRO A O 1
ATOM 2425 N N . ASP A 1 335 ? 33.535 -19.244 -28.698 1.00 45.19 335 ASP A N 1
ATOM 2426 C CA . ASP A 1 335 ? 32.948 -19.323 -30.051 1.00 45.19 335 ASP A CA 1
ATOM 2427 C C . ASP A 1 335 ? 32.217 -18.031 -30.495 1.00 45.19 335 ASP A C 1
ATOM 2429 O O . ASP A 1 335 ? 31.700 -17.952 -31.611 1.00 45.19 335 ASP A O 1
ATOM 2433 N N . THR A 1 336 ? 32.173 -16.996 -29.649 1.00 47.50 336 THR A N 1
ATOM 2434 C CA . THR A 1 336 ? 31.444 -15.748 -29.898 1.00 47.50 336 THR A CA 1
ATOM 2435 C C . THR A 1 336 ? 32.309 -14.736 -30.670 1.00 47.50 336 THR A C 1
ATOM 2437 O O . THR A 1 336 ? 33.358 -14.317 -30.175 1.00 47.50 336 THR A O 1
ATOM 2440 N N . PRO A 1 337 ? 31.910 -14.292 -31.876 1.00 45.50 337 PRO A N 1
ATOM 2441 C CA . PRO A 1 337 ? 32.626 -13.241 -32.594 1.00 45.50 337 PRO A CA 1
ATOM 2442 C C . PRO A 1 337 ? 32.518 -11.895 -31.856 1.00 45.50 337 PRO A C 1
ATOM 2444 O O . PRO A 1 337 ? 31.442 -11.511 -31.408 1.00 45.50 337 PRO A O 1
ATOM 2447 N N . GLY A 1 338 ? 33.627 -11.151 -31.763 1.00 61.06 338 GLY A N 1
ATOM 2448 C CA . GLY A 1 338 ? 33.659 -9.801 -31.185 1.00 61.06 338 GLY A CA 1
ATOM 2449 C C . GLY A 1 338 ? 32.855 -8.794 -32.018 1.00 61.06 338 GLY A C 1
ATOM 2450 O O . GLY A 1 338 ? 33.382 -8.221 -32.974 1.00 61.06 338 GLY A O 1
ATOM 2451 N N . GLY A 1 339 ? 31.585 -8.608 -31.659 1.00 73.69 339 GLY A N 1
ATOM 2452 C CA . GLY A 1 339 ? 30.626 -7.664 -32.244 1.00 73.69 339 GLY A CA 1
ATOM 2453 C C . GLY A 1 339 ? 30.548 -6.319 -31.501 1.00 73.69 339 GLY A C 1
ATOM 2454 O O . GLY A 1 339 ? 31.309 -6.094 -30.558 1.00 73.69 339 GLY A O 1
ATOM 2455 N N . PRO A 1 340 ? 29.671 -5.397 -31.939 1.00 91.88 340 PRO A N 1
ATOM 2456 C CA . PRO A 1 340 ? 29.488 -4.103 -31.285 1.00 91.88 340 PRO A CA 1
ATOM 2457 C C . PRO A 1 340 ? 28.850 -4.249 -29.896 1.00 91.88 340 PRO A C 1
ATOM 2459 O O . PRO A 1 340 ? 28.178 -5.242 -29.614 1.00 91.88 340 PRO A O 1
ATOM 2462 N N . VAL A 1 341 ? 29.044 -3.242 -29.047 1.00 96.38 341 VAL A N 1
ATOM 2463 C CA . VAL A 1 341 ? 28.376 -3.117 -27.744 1.00 96.38 341 VAL A CA 1
ATOM 2464 C C . VAL A 1 341 ? 27.252 -2.097 -27.880 1.00 96.38 341 VAL A C 1
ATOM 2466 O O . VAL A 1 341 ? 27.497 -0.977 -28.333 1.00 96.38 341 VAL A O 1
ATOM 2469 N N . LEU A 1 342 ? 26.035 -2.480 -27.494 1.00 98.31 342 LEU A N 1
ATOM 2470 C CA . LEU A 1 342 ? 24.884 -1.581 -27.419 1.00 98.31 342 LEU A CA 1
ATOM 2471 C C . LEU A 1 342 ? 24.643 -1.180 -25.960 1.00 98.31 342 LEU A C 1
ATOM 2473 O O . LEU A 1 342 ? 24.501 -2.043 -25.099 1.00 98.31 342 LEU A O 1
ATOM 2477 N N . VAL A 1 343 ? 24.588 0.120 -25.690 1.00 98.44 343 VAL A N 1
ATOM 2478 C CA . VAL A 1 343 ? 24.394 0.705 -24.359 1.00 98.44 343 VAL A CA 1
ATOM 2479 C C . VAL A 1 343 ? 22.997 1.319 -24.297 1.00 98.44 343 VAL A C 1
ATOM 2481 O O . VAL A 1 343 ? 22.767 2.369 -24.891 1.00 98.44 343 VAL A O 1
ATOM 2484 N N . VAL A 1 344 ? 22.066 0.648 -23.622 1.00 98.25 344 VAL A N 1
ATOM 2485 C CA . VAL A 1 344 ? 20.676 1.075 -23.415 1.00 98.25 344 VAL A CA 1
ATOM 2486 C C . VAL A 1 344 ? 20.591 1.815 -22.088 1.00 98.25 344 VAL A C 1
ATOM 2488 O O . VAL A 1 344 ? 20.668 1.203 -21.026 1.00 98.25 344 VAL A O 1
ATOM 2491 N N . THR A 1 345 ? 20.462 3.135 -22.144 1.00 94.88 345 THR A N 1
ATOM 2492 C CA . THR A 1 345 ? 20.463 3.993 -20.951 1.00 94.88 345 THR A CA 1
ATOM 2493 C C . THR A 1 345 ? 19.361 5.030 -21.040 1.00 94.88 345 THR A C 1
ATOM 2495 O O . THR A 1 345 ? 19.108 5.568 -22.121 1.00 94.88 345 THR A O 1
ATOM 2498 N N . GLY A 1 346 ? 18.776 5.368 -19.896 1.00 92.31 346 GLY A N 1
ATOM 2499 C CA . GLY A 1 346 ? 18.002 6.579 -19.695 1.00 92.31 346 GLY A CA 1
ATOM 2500 C C . GLY A 1 346 ? 18.732 7.757 -20.331 1.00 92.31 346 GLY A C 1
ATOM 2501 O O . GLY A 1 346 ? 19.904 8.045 -20.055 1.00 92.31 346 GLY A O 1
ATOM 2502 N N . ALA A 1 347 ? 18.052 8.411 -21.267 1.00 91.50 347 ALA A N 1
ATOM 2503 C CA . ALA A 1 347 ? 18.679 9.327 -22.209 1.00 91.50 347 ALA A CA 1
ATOM 2504 C C . ALA A 1 347 ? 19.402 10.497 -21.512 1.00 91.50 347 ALA A C 1
ATOM 2506 O O . ALA A 1 347 ? 20.399 11.004 -22.028 1.00 91.50 347 ALA A O 1
ATOM 2507 N N . PHE A 1 348 ? 18.956 10.872 -20.305 1.00 91.62 348 PHE A N 1
ATOM 2508 C CA . PHE A 1 348 ? 19.566 11.910 -19.469 1.00 91.62 348 PHE A CA 1
ATOM 2509 C C . PHE A 1 348 ? 21.056 11.654 -19.181 1.00 91.62 348 PHE A C 1
ATOM 2511 O O . PHE A 1 348 ? 21.863 12.583 -19.231 1.00 91.62 348 PHE A O 1
ATOM 2518 N N . HIS A 1 349 ? 21.448 10.396 -18.956 1.00 93.62 349 HIS A N 1
ATOM 2519 C CA . HIS A 1 349 ? 22.833 10.026 -18.639 1.00 93.62 349 HIS A CA 1
ATOM 2520 C C . HIS A 1 349 ? 23.734 9.927 -19.877 1.00 93.62 349 HIS A C 1
ATOM 2522 O O . HIS A 1 349 ? 24.960 9.989 -19.771 1.00 93.62 349 HIS A O 1
ATOM 2528 N N . THR A 1 350 ? 23.151 9.811 -21.075 1.00 95.00 350 THR A N 1
ATOM 2529 C CA . THR A 1 350 ? 23.899 9.471 -22.297 1.00 95.00 350 THR A CA 1
ATOM 2530 C C . THR A 1 350 ? 24.948 10.530 -22.653 1.00 95.00 350 THR A C 1
ATOM 2532 O O . THR A 1 350 ? 26.055 10.176 -23.059 1.00 95.00 350 THR A O 1
ATOM 2535 N N . LEU A 1 351 ? 24.655 11.823 -22.453 1.00 95.25 351 LEU A N 1
ATOM 2536 C CA . LEU A 1 351 ? 25.609 12.910 -22.724 1.00 95.25 351 LEU A CA 1
ATOM 2537 C C . LEU A 1 351 ? 26.905 12.743 -21.916 1.00 95.25 351 LEU A C 1
ATOM 2539 O O . LEU A 1 351 ? 27.999 12.784 -22.479 1.00 95.25 351 LEU A O 1
ATOM 2543 N N . ALA A 1 352 ? 26.773 12.494 -20.613 1.00 95.38 352 ALA A N 1
ATOM 2544 C CA . ALA A 1 352 ? 27.904 12.336 -19.708 1.00 95.38 352 ALA A CA 1
ATOM 2545 C C . ALA A 1 352 ? 28.731 11.080 -20.031 1.00 95.38 352 ALA A C 1
ATOM 2547 O O . ALA A 1 352 ? 29.963 11.123 -20.012 1.00 95.38 352 ALA A O 1
ATOM 2548 N N . LEU A 1 353 ? 28.070 9.976 -20.404 1.00 96.81 353 LEU A N 1
ATOM 2549 C CA . LEU A 1 353 ? 28.746 8.743 -20.824 1.00 96.81 353 LEU A CA 1
ATOM 2550 C C . LEU A 1 353 ? 29.558 8.943 -22.106 1.00 96.81 353 LEU A C 1
ATOM 2552 O O . LEU A 1 353 ? 30.714 8.521 -22.173 1.00 96.81 353 LEU A O 1
ATOM 2556 N N . VAL A 1 354 ? 28.982 9.617 -23.107 1.00 96.56 354 VAL A N 1
ATOM 2557 C CA . VAL A 1 354 ? 29.670 9.943 -24.365 1.00 96.56 354 VAL A CA 1
ATOM 2558 C C . VAL A 1 354 ? 30.919 10.779 -24.086 1.00 96.56 354 VAL A C 1
ATOM 2560 O O . VAL A 1 354 ? 32.001 10.434 -24.564 1.00 96.56 354 VAL A O 1
ATOM 2563 N N . GLU A 1 355 ? 30.800 11.832 -23.276 1.00 96.19 355 GLU A N 1
ATOM 2564 C CA . GLU A 1 355 ? 31.914 12.721 -22.925 1.00 96.19 355 GLU A CA 1
ATOM 2565 C C . GLU A 1 355 ? 33.014 12.004 -22.125 1.00 96.19 355 GLU A C 1
ATOM 2567 O O . GLU A 1 355 ? 34.212 12.210 -22.369 1.00 96.19 355 GLU A O 1
ATOM 2572 N N . ALA A 1 356 ? 32.626 11.129 -21.192 1.00 96.50 356 ALA A N 1
ATOM 2573 C CA . ALA A 1 356 ? 33.553 10.319 -20.412 1.00 96.50 356 ALA A CA 1
ATOM 2574 C C . ALA A 1 356 ? 34.343 9.357 -21.316 1.00 96.50 356 ALA A C 1
ATOM 2576 O O . ALA A 1 356 ? 35.579 9.387 -21.305 1.00 96.50 356 ALA A O 1
ATOM 2577 N N . LEU A 1 357 ? 33.643 8.569 -22.141 1.00 95.94 357 LEU A N 1
ATOM 2578 C CA . LEU A 1 357 ? 34.206 7.512 -22.991 1.00 95.94 357 LEU A CA 1
ATOM 2579 C C . LEU A 1 357 ? 34.985 8.043 -24.202 1.00 95.94 357 LEU A C 1
ATOM 2581 O O . LEU A 1 357 ? 35.916 7.377 -24.676 1.00 95.94 357 LEU A O 1
ATOM 2585 N N . SER A 1 358 ? 34.643 9.234 -24.702 1.00 95.06 358 SER A N 1
ATOM 2586 C CA . SER A 1 358 ? 35.375 9.886 -25.792 1.00 95.06 358 SER A CA 1
ATOM 2587 C C . SER A 1 358 ? 36.624 10.635 -25.326 1.00 95.06 358 SER A C 1
ATOM 2589 O O . SER A 1 358 ? 37.376 11.124 -26.168 1.00 95.06 358 SER A O 1
ATOM 2591 N N . GLY A 1 359 ? 36.828 10.788 -24.013 1.00 92.50 359 GLY A N 1
ATOM 2592 C CA . GLY A 1 359 ? 37.918 11.601 -23.471 1.00 92.50 359 GLY A CA 1
ATOM 2593 C C . GLY A 1 359 ? 37.689 13.112 -23.602 1.00 92.50 359 GLY A C 1
ATOM 2594 O O . GLY A 1 359 ? 38.658 13.867 -23.594 1.00 92.50 359 GLY A O 1
ATOM 2595 N N . ALA A 1 360 ? 36.438 13.567 -23.748 1.00 92.62 360 ALA A N 1
ATOM 2596 C CA . ALA A 1 360 ? 36.136 14.997 -23.828 1.00 92.62 360 ALA A CA 1
ATOM 2597 C C . ALA A 1 360 ? 36.501 15.714 -22.507 1.00 92.62 360 ALA A C 1
ATOM 2599 O O . ALA A 1 360 ? 36.441 15.074 -21.444 1.00 92.62 360 ALA A O 1
ATOM 2600 N N . PRO A 1 361 ? 36.877 17.010 -22.541 1.00 92.25 361 PRO A N 1
ATOM 2601 C CA . PRO A 1 361 ? 37.170 17.794 -21.338 1.00 92.25 361 PRO A CA 1
ATOM 2602 C C . PRO A 1 361 ? 36.028 17.786 -20.316 1.00 92.25 361 PRO A C 1
ATOM 2604 O O . PRO A 1 361 ? 36.265 17.612 -19.125 1.00 92.25 361 PRO A O 1
ATOM 2607 N N . GLU A 1 362 ? 34.788 17.884 -20.785 1.00 91.94 362 GLU A N 1
ATOM 2608 C CA . GLU A 1 362 ? 33.576 17.896 -19.965 1.00 91.94 362 GLU A CA 1
ATOM 2609 C C . GLU A 1 362 ? 33.363 16.565 -19.228 1.00 91.94 362 GLU A C 1
ATOM 2611 O O . GLU A 1 362 ? 32.816 16.545 -18.132 1.00 91.94 362 GLU A O 1
ATOM 2616 N N . GLY A 1 363 ? 33.887 15.459 -19.766 1.00 92.44 363 GLY A N 1
ATOM 2617 C CA . GLY A 1 363 ? 33.814 14.137 -19.142 1.00 92.44 363 GLY A CA 1
ATOM 2618 C C . GLY A 1 363 ? 34.802 13.914 -17.992 1.00 92.44 363 GLY A C 1
ATOM 2619 O O . GLY A 1 363 ? 34.776 12.842 -17.388 1.00 92.44 363 GLY A O 1
ATOM 2620 N N . VAL A 1 364 ? 35.694 14.871 -17.685 1.00 94.75 364 VAL A N 1
ATOM 2621 C CA . VAL A 1 364 ? 36.653 14.753 -16.563 1.00 94.75 364 VAL A CA 1
ATOM 2622 C C . VAL A 1 364 ? 35.915 14.536 -15.245 1.00 94.75 364 VAL A C 1
ATOM 2624 O O . VAL A 1 364 ? 36.299 13.665 -14.474 1.00 94.75 364 VAL A O 1
ATOM 2627 N N . VAL A 1 365 ? 34.801 15.238 -15.038 1.00 92.44 365 VAL A N 1
ATOM 2628 C CA . VAL A 1 365 ? 34.008 15.167 -13.803 1.00 92.44 365 VAL A CA 1
ATOM 2629 C C . VAL A 1 365 ? 33.497 13.750 -13.522 1.00 92.44 365 VAL A C 1
ATOM 2631 O O . VAL A 1 365 ? 33.472 13.307 -12.378 1.00 92.44 365 VAL A O 1
ATOM 2634 N N . VAL A 1 366 ? 33.146 12.997 -14.564 1.00 94.00 366 VAL A N 1
ATOM 2635 C CA . VAL A 1 366 ? 32.715 11.598 -14.447 1.00 94.00 366 VAL A CA 1
ATOM 2636 C C . VAL A 1 366 ? 33.917 10.677 -14.225 1.00 94.00 366 VAL A C 1
ATOM 2638 O O . VAL A 1 366 ? 33.872 9.784 -13.382 1.00 94.00 366 VAL A O 1
ATOM 2641 N N . ARG A 1 367 ? 35.016 10.896 -14.958 1.00 93.88 367 ARG A N 1
ATOM 2642 C CA . ARG A 1 367 ? 36.220 10.051 -14.875 1.00 93.88 367 ARG A CA 1
ATOM 2643 C C . ARG A 1 367 ? 36.942 10.166 -13.531 1.00 93.88 367 ARG A C 1
ATOM 2645 O O . ARG A 1 367 ? 37.376 9.147 -13.009 1.00 93.88 367 ARG A O 1
ATOM 2652 N N . ASP A 1 368 ? 37.017 11.361 -12.951 1.00 93.44 368 ASP A N 1
ATOM 2653 C CA . ASP A 1 368 ? 37.705 11.615 -11.674 1.00 93.44 368 ASP A CA 1
ATOM 2654 C C . ASP A 1 368 ? 37.007 10.956 -10.469 1.00 93.44 368 ASP A C 1
ATOM 2656 O O . ASP A 1 368 ? 37.603 10.817 -9.403 1.00 93.44 368 ASP A O 1
ATOM 2660 N N . ARG A 1 369 ? 35.749 10.525 -10.633 1.00 91.88 369 ARG A N 1
ATOM 2661 C CA . ARG A 1 369 ? 34.978 9.787 -9.619 1.00 91.88 369 ARG A CA 1
ATOM 2662 C C . ARG A 1 369 ? 35.212 8.273 -9.665 1.00 91.88 369 ARG A C 1
ATOM 2664 O O . ARG A 1 369 ? 34.724 7.553 -8.797 1.00 91.88 369 ARG A O 1
ATOM 2671 N N . GLN A 1 370 ? 35.952 7.771 -10.655 1.00 89.12 370 GLN A N 1
ATOM 2672 C CA . GLN A 1 370 ? 36.304 6.355 -10.730 1.00 89.12 370 GLN A CA 1
ATOM 2673 C C . GLN A 1 370 ? 37.463 6.044 -9.765 1.00 89.12 370 GLN A C 1
ATOM 2675 O O . GLN A 1 370 ? 38.485 6.733 -9.799 1.00 89.12 370 GLN A O 1
ATOM 2680 N N . PRO A 1 371 ? 37.348 5.012 -8.909 1.00 87.12 371 PRO A N 1
ATOM 2681 C CA . PRO A 1 371 ? 38.412 4.651 -7.980 1.00 87.12 371 PRO A CA 1
ATOM 2682 C C . PRO A 1 371 ? 39.641 4.098 -8.715 1.00 87.12 371 PRO A C 1
ATOM 2684 O O . PRO A 1 371 ? 39.535 3.463 -9.770 1.00 87.12 371 PRO A O 1
ATOM 2687 N N . GLU A 1 372 ? 40.824 4.290 -8.125 1.00 79.75 372 GLU A N 1
ATOM 2688 C CA . GLU A 1 372 ? 42.058 3.676 -8.622 1.00 79.75 372 GLU A CA 1
ATOM 2689 C C . GLU A 1 372 ? 41.924 2.143 -8.626 1.00 79.75 372 GLU A C 1
ATOM 2691 O O . GLU A 1 372 ? 41.709 1.524 -7.586 1.00 79.75 372 GLU A O 1
ATOM 2696 N N . GLY A 1 373 ? 42.055 1.523 -9.803 1.00 77.12 373 GLY A N 1
ATOM 2697 C CA . GLY A 1 373 ? 41.869 0.076 -9.984 1.00 77.12 373 GLY A CA 1
ATOM 2698 C C . GLY A 1 373 ? 40.469 -0.347 -10.446 1.00 77.12 373 GLY A C 1
ATOM 2699 O O . GLY A 1 373 ? 40.241 -1.542 -10.634 1.00 77.12 373 GLY A O 1
ATOM 2700 N N . GLY A 1 374 ? 39.567 0.609 -10.688 1.00 83.25 374 GLY A N 1
ATOM 2701 C CA . GLY A 1 374 ? 38.204 0.341 -11.140 1.00 83.25 374 GLY A CA 1
ATOM 2702 C C . GLY A 1 374 ? 37.300 -0.158 -10.015 1.00 83.25 374 GLY A C 1
ATOM 2703 O O . GLY A 1 374 ? 37.689 -0.257 -8.853 1.00 83.25 374 GLY A O 1
ATOM 2704 N N . PHE A 1 375 ? 36.057 -0.473 -10.359 1.00 84.62 375 PHE A N 1
ATOM 2705 C CA . PHE A 1 375 ? 35.021 -0.789 -9.376 1.00 84.62 375 PHE A CA 1
ATOM 2706 C C . PHE A 1 375 ? 35.011 -2.253 -8.899 1.00 84.62 375 PHE A C 1
ATOM 2708 O O . PHE A 1 375 ? 34.126 -2.653 -8.147 1.00 84.62 375 PHE A O 1
ATOM 2715 N N . GLY A 1 376 ? 35.992 -3.060 -9.314 1.00 83.56 376 GLY A N 1
ATOM 2716 C CA . GLY A 1 376 ? 36.061 -4.480 -8.969 1.00 83.56 376 GLY A CA 1
ATOM 2717 C C . GLY A 1 376 ? 34.965 -5.323 -9.643 1.00 83.56 376 GLY A C 1
ATOM 2718 O O . GLY A 1 376 ? 34.330 -4.865 -10.596 1.00 83.56 376 GLY A O 1
ATOM 2719 N N . PRO A 1 377 ? 34.756 -6.580 -9.213 1.00 79.12 377 PRO A N 1
ATOM 2720 C CA . PRO A 1 377 ? 33.700 -7.434 -9.755 1.00 79.12 377 PRO A CA 1
ATOM 2721 C C . PRO A 1 377 ? 32.304 -6.888 -9.428 1.00 79.12 377 PRO A C 1
ATOM 2723 O O . PRO A 1 377 ? 32.137 -6.127 -8.480 1.00 79.12 377 PRO A O 1
ATOM 2726 N N . THR A 1 378 ? 31.304 -7.302 -10.204 1.00 70.81 378 THR A N 1
ATOM 2727 C CA . THR A 1 378 ? 29.901 -6.920 -10.002 1.00 70.81 378 THR A CA 1
ATOM 2728 C C . THR A 1 378 ? 29.406 -7.288 -8.600 1.00 70.81 378 THR A C 1
ATOM 2730 O O . THR A 1 378 ? 29.576 -8.432 -8.162 1.00 70.81 378 THR A O 1
ATOM 2733 N N . ALA A 1 379 ? 28.782 -6.333 -7.907 1.00 64.06 379 ALA A N 1
ATOM 2734 C CA . ALA A 1 379 ? 28.259 -6.523 -6.557 1.00 64.06 379 ALA A CA 1
ATOM 2735 C C . ALA A 1 379 ? 27.179 -7.623 -6.492 1.00 64.06 379 ALA A C 1
ATOM 2737 O O . ALA A 1 379 ? 26.260 -7.678 -7.311 1.00 64.06 379 ALA A O 1
ATOM 2738 N N . GLN A 1 380 ? 27.251 -8.488 -5.473 1.00 63.62 380 GLN A N 1
ATOM 2739 C CA . GLN A 1 380 ? 26.173 -9.426 -5.138 1.00 63.62 380 GLN A CA 1
ATOM 2740 C C . GLN A 1 380 ? 25.201 -8.756 -4.161 1.00 63.62 380 GLN A C 1
ATOM 2742 O O . GLN A 1 380 ? 25.212 -9.033 -2.967 1.00 63.62 380 GLN A O 1
ATOM 2747 N N . GLY A 1 381 ? 24.408 -7.815 -4.672 1.00 66.25 381 GLY A N 1
ATOM 2748 C CA . GLY A 1 381 ? 23.394 -7.107 -3.891 1.00 66.25 381 GLY A CA 1
ATOM 2749 C C . GLY A 1 381 ? 22.118 -7.923 -3.643 1.00 66.25 381 GLY A C 1
ATOM 2750 O O . GLY A 1 381 ? 21.762 -8.852 -4.387 1.00 66.25 381 GLY A O 1
ATOM 2751 N N . GLU A 1 382 ? 21.402 -7.544 -2.586 1.00 76.06 382 GLU A N 1
ATOM 2752 C CA . GLU A 1 382 ? 20.082 -8.063 -2.239 1.00 76.06 382 GLU A CA 1
ATOM 2753 C C . GLU A 1 382 ? 18.990 -7.385 -3.086 1.00 76.06 382 GLU A C 1
ATOM 2755 O O . GLU A 1 382 ? 18.510 -6.292 -2.791 1.00 76.06 382 GLU A O 1
ATOM 2760 N N . ALA A 1 383 ? 18.630 -8.053 -4.182 1.00 84.62 383 ALA A N 1
ATOM 2761 C CA . ALA A 1 383 ? 17.569 -7.679 -5.101 1.00 84.62 383 ALA A CA 1
ATOM 2762 C C . ALA A 1 383 ? 16.642 -8.874 -5.370 1.00 84.62 383 ALA A C 1
ATOM 2764 O O . ALA A 1 383 ? 17.090 -10.026 -5.454 1.00 84.62 383 ALA A O 1
ATOM 2765 N N . TRP A 1 384 ? 15.352 -8.615 -5.533 1.00 86.50 384 TRP A N 1
ATOM 2766 C CA . TRP A 1 384 ? 14.348 -9.658 -5.727 1.00 86.50 384 TRP A CA 1
ATOM 2767 C C . TRP A 1 384 ? 13.406 -9.296 -6.859 1.00 86.50 384 TRP A C 1
ATOM 2769 O O . TRP A 1 384 ? 13.005 -8.145 -7.004 1.00 86.50 384 TRP A O 1
ATOM 2779 N N . LEU A 1 385 ? 13.035 -10.299 -7.650 1.00 87.75 385 LEU A N 1
ATOM 2780 C CA . LEU A 1 385 ? 11.998 -10.146 -8.655 1.00 87.75 385 LEU A CA 1
ATOM 2781 C C . LEU A 1 385 ? 10.628 -10.252 -7.974 1.00 87.75 385 LEU A C 1
ATOM 2783 O O . LEU A 1 385 ? 10.321 -11.275 -7.357 1.00 87.75 385 LEU A O 1
ATOM 2787 N N . VAL A 1 386 ? 9.823 -9.198 -8.081 1.00 85.50 386 VAL A N 1
ATOM 2788 C CA . VAL A 1 386 ? 8.481 -9.110 -7.494 1.00 85.50 386 VAL A CA 1
ATOM 2789 C C . VAL A 1 386 ? 7.444 -8.825 -8.572 1.00 85.50 386 VAL A C 1
ATOM 2791 O O . VAL A 1 386 ? 7.752 -8.282 -9.641 1.00 85.50 386 VAL A O 1
ATOM 2794 N N . ARG A 1 387 ? 6.194 -9.205 -8.300 1.00 85.88 387 ARG A N 1
ATOM 2795 C CA . ARG A 1 387 ? 5.081 -8.850 -9.190 1.00 85.88 387 ARG A CA 1
ATOM 2796 C C . ARG A 1 387 ? 4.817 -7.351 -9.102 1.00 85.88 387 ARG A C 1
ATOM 2798 O O . ARG A 1 387 ? 5.017 -6.749 -8.050 1.00 85.88 387 ARG A O 1
ATOM 2805 N N . TYR A 1 388 ? 4.374 -6.758 -10.202 1.00 85.38 388 TYR A N 1
ATOM 2806 C CA . TYR A 1 388 ? 4.037 -5.340 -10.283 1.00 85.38 388 TYR A CA 1
ATOM 2807 C C . TYR A 1 388 ? 2.724 -5.162 -11.047 1.00 85.38 388 TYR A C 1
ATOM 2809 O O . TYR A 1 388 ? 2.248 -6.111 -11.670 1.00 85.38 388 TYR A O 1
ATOM 2817 N N . ASP A 1 389 ? 2.102 -3.989 -10.970 1.00 82.81 389 ASP A N 1
ATOM 2818 C CA . ASP A 1 389 ? 0.835 -3.722 -11.651 1.00 82.81 389 ASP A CA 1
ATOM 2819 C C . ASP A 1 389 ? 0.825 -2.385 -12.390 1.00 82.81 389 ASP A C 1
ATOM 2821 O O . ASP A 1 389 ? 1.639 -1.490 -12.157 1.00 82.81 389 ASP A O 1
ATOM 2825 N N . HIS A 1 390 ? -0.113 -2.279 -13.327 1.00 80.81 390 HIS A N 1
ATOM 2826 C CA . HIS A 1 390 ? -0.328 -1.075 -14.120 1.00 80.81 390 HIS A CA 1
ATOM 2827 C C . HIS A 1 390 ? -0.707 0.153 -13.286 1.00 80.81 390 HIS A C 1
ATOM 2829 O O . HIS A 1 390 ? -0.293 1.259 -13.615 1.00 80.81 390 HIS A O 1
ATOM 2835 N N . GLU A 1 391 ? -1.449 -0.028 -12.195 1.00 74.31 391 GLU A N 1
ATOM 2836 C CA . GLU A 1 391 ? -1.814 1.074 -11.302 1.00 74.31 391 GLU A CA 1
ATOM 2837 C C . GLU A 1 391 ? -0.579 1.771 -10.717 1.00 74.31 391 GLU A C 1
ATOM 2839 O O . GLU A 1 391 ? -0.552 2.998 -10.647 1.00 74.31 391 GLU A O 1
ATOM 2844 N N . ARG A 1 392 ? 0.458 1.007 -10.356 1.00 74.62 392 ARG A N 1
ATOM 2845 C CA . ARG A 1 392 ? 1.724 1.553 -9.848 1.00 74.62 392 ARG A CA 1
ATOM 2846 C C . ARG A 1 392 ? 2.685 2.004 -10.940 1.00 74.62 392 ARG A C 1
ATOM 2848 O O . ARG A 1 392 ? 3.527 2.859 -10.687 1.00 74.62 392 ARG A O 1
ATOM 2855 N N . LEU A 1 393 ? 2.571 1.454 -12.147 1.00 76.31 393 LEU A N 1
ATOM 2856 C CA . LEU A 1 393 ? 3.275 1.994 -13.312 1.00 76.31 393 LEU A CA 1
ATOM 2857 C C . LEU A 1 393 ? 2.752 3.376 -13.718 1.00 76.31 393 LEU A C 1
ATOM 2859 O O . LEU A 1 393 ? 3.500 4.154 -14.301 1.00 76.31 393 LEU A O 1
ATOM 2863 N N . ASP A 1 394 ? 1.484 3.684 -13.434 1.00 72.44 394 ASP A N 1
ATOM 2864 C CA . ASP A 1 394 ? 0.871 4.942 -13.844 1.00 72.44 394 ASP A CA 1
ATOM 2865 C C . ASP A 1 394 ? 1.444 6.129 -13.059 1.00 72.44 394 ASP A C 1
ATOM 2867 O O . ASP A 1 394 ? 1.156 6.323 -11.873 1.00 72.44 394 ASP A O 1
ATOM 2871 N N . GLY A 1 395 ? 2.218 6.972 -13.750 1.00 58.16 395 GLY A N 1
ATOM 2872 C CA . GLY A 1 395 ? 2.796 8.192 -13.184 1.00 58.16 395 GLY A CA 1
ATOM 2873 C C . GLY A 1 395 ? 1.767 9.142 -12.551 1.00 58.16 395 GLY A C 1
ATOM 2874 O O . GLY A 1 395 ? 2.113 9.873 -11.626 1.00 58.16 395 GLY A O 1
ATOM 2875 N N . LEU A 1 396 ? 0.490 9.089 -12.964 1.00 58.44 396 LEU A N 1
ATOM 2876 C CA . LEU A 1 396 ? -0.582 9.940 -12.421 1.00 58.44 396 LEU A CA 1
ATOM 2877 C C . LEU A 1 396 ? -1.131 9.484 -11.062 1.00 58.44 396 LEU A C 1
ATOM 2879 O O . LEU A 1 396 ? -1.817 10.263 -10.404 1.00 58.44 396 LEU A O 1
ATOM 2883 N N . ARG A 1 397 ? -0.862 8.244 -10.633 1.00 57.44 397 ARG A N 1
ATOM 2884 C CA . ARG A 1 397 ? -1.389 7.682 -9.372 1.00 57.44 397 ARG A CA 1
ATOM 2885 C C . ARG A 1 397 ? -0.401 7.752 -8.204 1.00 57.44 397 ARG A C 1
ATOM 2887 O O . ARG A 1 397 ? -0.580 7.064 -7.206 1.00 57.44 397 ARG A O 1
ATOM 2894 N N . GLY A 1 398 ? 0.628 8.595 -8.314 1.00 45.97 398 GLY A N 1
ATOM 2895 C CA . GLY A 1 398 ? 1.521 8.933 -7.198 1.00 45.97 398 GLY A CA 1
ATOM 2896 C C . GLY A 1 398 ? 2.689 7.970 -6.953 1.00 45.97 398 GLY A C 1
ATOM 2897 O O . GLY A 1 398 ? 3.416 8.158 -5.985 1.00 45.97 398 GLY A O 1
ATOM 2898 N N . PHE A 1 399 ? 2.912 6.975 -7.822 1.00 53.59 399 PHE A N 1
ATOM 2899 C CA . PHE A 1 399 ? 4.055 6.045 -7.729 1.00 53.59 399 PHE A CA 1
ATOM 2900 C C . PHE A 1 399 ? 5.252 6.444 -8.617 1.00 53.59 399 PHE A C 1
ATOM 2902 O O . PHE A 1 399 ? 6.331 5.869 -8.496 1.00 53.59 399 PHE A O 1
ATOM 2909 N N . GLY A 1 400 ? 5.076 7.430 -9.509 1.00 52.97 400 GLY A N 1
ATOM 2910 C CA . GLY A 1 400 ? 6.157 8.110 -10.239 1.00 52.97 400 GLY A CA 1
ATOM 2911 C C . GLY A 1 400 ? 6.956 7.268 -11.244 1.00 52.97 400 GLY A C 1
ATOM 2912 O O . GLY A 1 400 ? 8.028 7.701 -11.666 1.00 52.97 400 GLY A O 1
ATOM 2913 N N . ALA A 1 401 ? 6.489 6.070 -11.614 1.00 53.19 401 ALA A N 1
ATOM 2914 C CA . ALA A 1 401 ? 7.226 5.063 -12.388 1.00 53.19 401 ALA A CA 1
ATOM 2915 C C . ALA A 1 401 ? 7.356 5.336 -13.908 1.00 53.19 401 ALA A C 1
ATOM 2917 O O . ALA A 1 401 ? 7.359 4.402 -14.706 1.00 53.19 401 ALA A O 1
ATOM 2918 N N . GLY A 1 402 ? 7.531 6.594 -14.317 1.00 62.31 402 GLY A N 1
ATOM 2919 C CA . GLY A 1 402 ? 7.690 6.989 -15.722 1.00 62.31 402 GLY A CA 1
ATOM 2920 C C . GLY A 1 402 ? 6.381 7.446 -16.373 1.00 62.31 402 GLY A C 1
ATOM 2921 O O . GLY A 1 402 ? 5.653 8.247 -15.790 1.00 62.31 402 GLY A O 1
ATOM 2922 N N . MET A 1 403 ? 6.113 6.973 -17.599 1.00 76.62 403 MET A N 1
ATOM 2923 C CA . MET A 1 403 ? 5.021 7.457 -18.460 1.00 76.62 403 MET A CA 1
ATOM 2924 C C . MET A 1 403 ? 3.613 7.212 -17.871 1.00 76.62 403 MET A C 1
ATOM 2926 O O . MET A 1 403 ? 3.344 6.131 -17.343 1.00 76.62 403 MET A O 1
ATOM 2930 N N . PRO A 1 404 ? 2.669 8.166 -18.004 1.00 81.25 404 PRO A N 1
ATOM 2931 C CA . PRO A 1 404 ? 1.298 8.010 -17.509 1.00 81.25 404 PRO A CA 1
ATOM 2932 C C . PRO A 1 404 ? 0.488 7.019 -18.358 1.00 81.25 404 PRO A C 1
ATOM 2934 O O . PRO A 1 404 ? 0.794 6.802 -19.518 1.00 81.25 404 PRO A O 1
ATOM 2937 N N . SER A 1 405 ? -0.635 6.491 -17.866 1.00 86.69 405 SER A N 1
ATOM 2938 C CA . SER A 1 405 ? -1.543 5.658 -18.693 1.00 86.69 405 SER A CA 1
ATOM 2939 C C . SER A 1 405 ? -0.899 4.397 -19.330 1.00 86.69 405 SER A C 1
ATOM 2941 O O . SER A 1 405 ? -0.983 4.204 -20.552 1.00 86.69 405 SER A O 1
ATOM 2943 N N . PRO A 1 406 ? -0.288 3.500 -18.533 1.00 88.81 406 PRO A N 1
ATOM 2944 C CA . PRO A 1 406 ? 0.436 2.334 -19.046 1.00 88.81 406 PRO A CA 1
ATOM 2945 C C . PRO A 1 406 ? -0.450 1.356 -19.833 1.00 88.81 406 PRO A C 1
ATOM 2947 O O . PRO A 1 406 ? 0.007 0.766 -20.812 1.00 88.81 406 PRO A O 1
ATOM 2950 N N . GLY A 1 407 ? -1.738 1.240 -19.496 1.00 89.25 407 GLY A N 1
ATOM 2951 C CA . GLY A 1 407 ? -2.705 0.444 -20.259 1.00 89.25 407 GLY A CA 1
ATOM 2952 C C . GLY A 1 407 ? -2.917 0.922 -21.702 1.00 89.25 407 GLY A C 1
ATOM 2953 O O . GLY A 1 407 ? -3.157 0.100 -22.588 1.00 89.25 407 GLY A O 1
ATOM 2954 N N . TYR A 1 408 ? -2.795 2.227 -21.974 1.00 91.25 408 TYR A N 1
ATOM 2955 C CA . TYR A 1 408 ? -2.809 2.754 -23.345 1.00 91.25 408 TYR A CA 1
ATOM 2956 C C . TYR A 1 408 ? -1.508 2.415 -24.088 1.00 91.25 408 TYR A C 1
ATOM 2958 O O . TYR A 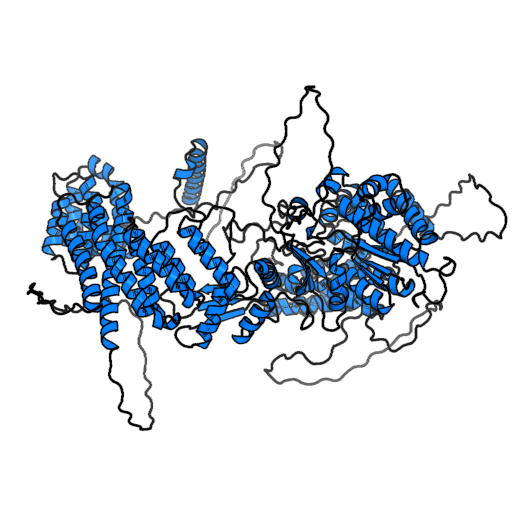1 408 ? -1.559 1.928 -25.222 1.00 91.25 408 TYR A O 1
ATOM 2966 N N . TYR A 1 409 ? -0.353 2.621 -23.449 1.00 91.75 409 TYR A N 1
ATOM 2967 C CA . TYR A 1 409 ? 0.953 2.387 -24.074 1.00 91.75 409 TYR A CA 1
ATOM 2968 C C . TYR A 1 409 ? 1.247 0.913 -24.345 1.00 91.75 409 TYR A C 1
ATOM 2970 O O . TYR A 1 409 ? 1.844 0.601 -25.376 1.00 91.75 409 TYR A O 1
ATOM 2978 N N . GLU A 1 410 ? 0.749 -0.005 -23.514 1.00 91.62 410 GLU A N 1
ATOM 2979 C CA . GLU A 1 410 ? 0.804 -1.441 -23.804 1.00 91.62 410 GLU A CA 1
ATOM 2980 C C . GLU A 1 410 ? 0.107 -1.772 -25.134 1.00 91.62 410 GLU A C 1
ATOM 2982 O O . GLU A 1 410 ? 0.666 -2.469 -25.987 1.00 91.62 410 GLU A O 1
ATOM 2987 N N . ARG A 1 411 ? -1.092 -1.218 -25.360 1.00 90.81 411 ARG A N 1
ATOM 2988 C CA . ARG A 1 411 ? -1.842 -1.435 -26.607 1.00 90.81 411 ARG A CA 1
ATOM 2989 C C . ARG A 1 411 ? -1.162 -0.776 -27.806 1.00 90.81 411 ARG A C 1
ATOM 2991 O O . ARG A 1 411 ? -1.134 -1.376 -28.883 1.00 90.81 411 ARG A O 1
ATOM 2998 N N . LEU A 1 412 ? -0.605 0.425 -27.626 1.00 91.19 412 LEU A N 1
ATOM 2999 C CA . LEU A 1 412 ? 0.160 1.126 -28.661 1.00 91.19 412 LEU A CA 1
ATOM 3000 C C . LEU A 1 412 ? 1.387 0.309 -29.084 1.00 91.19 412 LEU A C 1
ATOM 3002 O O . LEU A 1 412 ? 1.581 0.046 -30.271 1.00 91.19 412 LEU A O 1
ATOM 3006 N N . HIS A 1 413 ? 2.162 -0.177 -28.114 1.00 92.00 413 HIS A N 1
ATOM 3007 C CA . HIS A 1 413 ? 3.320 -1.028 -28.368 1.00 92.00 413 HIS A CA 1
ATOM 3008 C C . HIS A 1 413 ? 2.935 -2.312 -29.112 1.00 92.00 413 HIS A C 1
ATOM 3010 O O . HIS A 1 413 ? 3.532 -2.642 -30.139 1.00 92.00 413 HIS A O 1
ATOM 3016 N N . ALA A 1 414 ? 1.886 -3.000 -28.649 1.00 90.06 414 ALA A N 1
ATOM 3017 C CA . ALA A 1 414 ? 1.385 -4.206 -29.299 1.00 90.06 414 ALA A CA 1
ATOM 3018 C C . ALA A 1 414 ? 0.905 -3.946 -30.738 1.00 90.06 414 ALA A C 1
ATOM 3020 O O . ALA A 1 414 ? 1.005 -4.834 -31.586 1.00 90.06 414 ALA A O 1
ATOM 3021 N N . ALA A 1 415 ? 0.366 -2.761 -31.041 1.00 89.19 415 ALA A N 1
ATOM 3022 C CA . ALA A 1 415 ? -0.007 -2.384 -32.404 1.00 89.19 415 ALA A CA 1
ATOM 3023 C C . ALA A 1 415 ? 1.231 -2.194 -33.301 1.00 89.19 415 ALA A C 1
ATOM 3025 O O . ALA A 1 415 ? 1.264 -2.749 -34.401 1.00 89.19 415 ALA A O 1
ATOM 3026 N N . HIS A 1 416 ? 2.266 -1.494 -32.819 1.00 90.19 416 HIS A N 1
ATOM 3027 C CA . HIS A 1 416 ? 3.520 -1.306 -33.559 1.00 90.19 416 HIS A CA 1
ATOM 3028 C C . HIS A 1 416 ? 4.252 -2.625 -33.828 1.00 90.19 416 HIS A C 1
ATOM 3030 O O . HIS A 1 416 ? 4.675 -2.868 -34.959 1.00 90.19 416 HIS A O 1
ATOM 3036 N N . GLN A 1 417 ? 4.353 -3.510 -32.828 1.00 88.62 417 GLN A N 1
ATOM 3037 C CA . GLN A 1 417 ? 4.974 -4.828 -33.007 1.00 88.62 417 GLN A CA 1
ATOM 3038 C C . GLN A 1 417 ? 4.308 -5.623 -34.135 1.00 88.62 417 GLN A C 1
ATOM 3040 O O . GLN A 1 417 ? 4.989 -6.287 -34.914 1.00 88.62 417 GLN A O 1
ATOM 3045 N N . ARG A 1 418 ? 2.983 -5.526 -34.258 1.00 87.00 418 ARG A N 1
ATOM 3046 C CA . ARG A 1 418 ? 2.213 -6.251 -35.274 1.00 87.00 418 ARG A CA 1
ATOM 3047 C C . ARG A 1 418 ? 2.319 -5.632 -36.657 1.00 87.00 418 ARG A C 1
ATOM 3049 O O . ARG A 1 418 ? 2.433 -6.369 -37.631 1.00 87.00 418 ARG A O 1
ATOM 3056 N N . GLU A 1 419 ? 2.342 -4.304 -36.759 1.00 87.19 419 GLU A N 1
ATOM 3057 C CA . GLU A 1 419 ? 2.616 -3.634 -38.037 1.00 87.19 419 GLU A CA 1
ATOM 3058 C C . GLU A 1 419 ? 4.019 -3.945 -38.577 1.00 87.19 419 GLU A C 1
ATOM 3060 O O . GLU A 1 419 ? 4.189 -4.073 -39.790 1.00 87.19 419 GLU A O 1
ATOM 3065 N N . LEU A 1 420 ? 5.007 -4.095 -37.690 1.00 87.38 420 LEU A N 1
ATOM 3066 C CA . LEU A 1 420 ? 6.394 -4.410 -38.051 1.00 87.38 420 LEU A CA 1
ATOM 3067 C C . LEU A 1 420 ? 6.667 -5.916 -38.195 1.00 87.38 420 LEU A C 1
ATOM 3069 O O . LEU A 1 420 ? 7.707 -6.295 -38.728 1.00 87.38 420 LEU A O 1
ATOM 3073 N N . GLY A 1 421 ? 5.741 -6.779 -37.764 1.00 85.00 421 GLY A N 1
ATOM 3074 C CA . GLY A 1 421 ? 5.894 -8.238 -37.816 1.00 85.00 421 GLY A CA 1
ATOM 3075 C C . GLY A 1 421 ? 6.830 -8.817 -36.746 1.00 85.00 421 GLY A C 1
ATOM 3076 O O . GLY A 1 421 ? 7.378 -9.901 -36.936 1.00 85.00 421 GLY A O 1
ATOM 3077 N N . PHE A 1 422 ? 7.018 -8.111 -35.629 1.00 81.56 422 PHE A N 1
ATOM 3078 C CA . PHE A 1 422 ? 7.856 -8.535 -34.501 1.00 81.56 422 PHE A CA 1
ATOM 3079 C C . PHE A 1 422 ? 7.162 -9.506 -33.531 1.00 81.56 422 PHE A C 1
ATOM 3081 O O . PHE A 1 422 ? 7.830 -10.109 -32.698 1.00 81.56 422 PHE A O 1
ATOM 3088 N N . ASP A 1 423 ? 5.847 -9.708 -33.641 1.00 68.06 423 ASP A N 1
ATOM 3089 C CA . ASP A 1 423 ? 5.049 -10.561 -32.741 1.00 68.06 423 ASP A CA 1
ATOM 3090 C C . ASP A 1 423 ? 5.201 -12.081 -32.989 1.00 68.06 423 ASP A C 1
ATOM 3092 O O . ASP A 1 423 ? 4.525 -12.891 -32.357 1.00 68.06 423 ASP A O 1
ATOM 3096 N N . GLY A 1 424 ? 6.062 -12.487 -33.929 1.00 55.97 424 GLY A N 1
ATOM 3097 C CA . GLY A 1 424 ? 6.304 -13.893 -34.266 1.00 55.97 424 GLY A CA 1
ATOM 3098 C C . GLY A 1 424 ? 5.167 -14.586 -35.033 1.00 55.97 424 GLY A C 1
ATOM 3099 O O . GLY A 1 424 ? 5.287 -15.773 -35.341 1.00 55.97 424 GLY A O 1
ATOM 3100 N N . SER A 1 425 ? 4.091 -13.877 -35.402 1.00 41.19 425 SER A N 1
ATOM 3101 C CA . SER A 1 425 ? 2.942 -14.444 -36.134 1.00 41.19 425 SER A CA 1
ATOM 3102 C C . SER A 1 425 ? 3.187 -14.621 -37.646 1.00 41.19 425 SER A C 1
ATOM 3104 O O . SER A 1 425 ? 2.409 -15.269 -38.354 1.00 41.19 425 SER A O 1
ATOM 3106 N N . GLY A 1 426 ? 4.297 -14.086 -38.163 1.00 33.56 426 GLY A N 1
ATOM 3107 C CA . GLY A 1 426 ? 4.640 -14.093 -39.582 1.00 33.56 426 GLY A CA 1
ATOM 3108 C C . GLY A 1 426 ? 5.354 -15.360 -40.055 1.00 33.56 426 GLY A C 1
ATOM 3109 O O . GLY A 1 426 ? 6.577 -15.391 -40.177 1.00 33.56 426 GLY A O 1
ATOM 3110 N N . THR A 1 427 ? 4.609 -16.388 -40.466 1.00 34.28 427 THR A N 1
ATOM 3111 C CA . THR A 1 427 ? 5.136 -17.372 -41.427 1.00 34.28 427 THR A CA 1
ATOM 3112 C C . THR A 1 427 ? 5.332 -16.690 -42.787 1.00 34.28 427 THR A C 1
ATOM 3114 O O . THR A 1 427 ? 4.407 -16.631 -43.599 1.00 34.28 427 THR A O 1
ATOM 3117 N N . GLY A 1 428 ? 6.523 -16.158 -43.062 1.00 29.20 428 GLY A N 1
ATOM 3118 C CA . GLY A 1 428 ? 6.837 -15.593 -44.375 1.00 29.20 428 GLY A CA 1
ATOM 3119 C C . GLY A 1 428 ? 8.223 -14.962 -44.452 1.00 29.20 428 GLY A C 1
ATOM 3120 O O . GLY A 1 428 ? 8.481 -13.954 -43.819 1.00 29.20 428 GLY A O 1
ATOM 3121 N N . SER A 1 429 ? 9.092 -15.570 -45.262 1.00 26.11 429 SER A N 1
ATOM 3122 C CA . SER A 1 429 ? 10.439 -15.118 -45.652 1.00 26.11 429 SER A CA 1
ATOM 3123 C C . SER A 1 429 ? 10.561 -13.588 -45.859 1.00 26.11 429 SER A C 1
ATOM 3125 O O . SER A 1 429 ? 9.622 -12.990 -46.395 1.00 26.11 429 SER A O 1
ATOM 3127 N N . PRO A 1 430 ? 11.702 -12.954 -45.502 1.00 32.12 430 PRO A N 1
ATOM 3128 C CA . PRO A 1 430 ? 11.867 -11.502 -45.565 1.00 32.12 430 PRO A CA 1
ATOM 3129 C C . PRO A 1 430 ? 11.705 -11.011 -47.007 1.00 32.12 430 PRO A C 1
ATOM 3131 O O . PRO A 1 430 ? 12.411 -11.459 -47.911 1.00 32.12 430 PRO A O 1
ATOM 3134 N N . ARG A 1 431 ? 10.751 -10.106 -47.242 1.00 28.83 431 ARG A N 1
ATOM 3135 C CA . ARG A 1 431 ? 10.628 -9.410 -48.527 1.00 28.83 431 ARG A CA 1
ATOM 3136 C C . ARG A 1 431 ? 11.501 -8.162 -48.509 1.00 28.83 431 ARG A C 1
ATOM 3138 O O . ARG A 1 431 ? 11.285 -7.269 -47.699 1.00 28.83 431 ARG A O 1
ATOM 3145 N N . ASP A 1 432 ? 12.443 -8.124 -49.447 1.00 26.67 432 ASP A N 1
ATOM 3146 C CA . ASP A 1 432 ? 13.256 -6.965 -49.819 1.00 26.67 432 ASP A CA 1
ATOM 3147 C C . ASP A 1 432 ? 12.416 -5.678 -49.968 1.00 26.67 432 ASP A C 1
ATOM 3149 O O . ASP A 1 432 ? 11.476 -5.650 -50.775 1.00 26.67 432 ASP A O 1
ATOM 3153 N N . PRO A 1 433 ? 12.778 -4.567 -49.300 1.00 29.17 433 PRO A N 1
ATOM 3154 C CA . PRO A 1 433 ? 12.158 -3.270 -49.517 1.00 29.17 433 PRO A CA 1
ATOM 3155 C C . PRO A 1 433 ? 12.875 -2.553 -50.670 1.00 29.17 433 PRO A C 1
ATOM 3157 O O . PRO A 1 433 ? 13.613 -1.594 -50.472 1.00 29.17 433 PRO A O 1
ATOM 3160 N N . CYS A 1 434 ? 12.689 -3.031 -51.901 1.00 26.39 434 CYS A N 1
ATOM 3161 C CA . CYS A 1 434 ? 13.135 -2.324 -53.107 1.00 26.39 434 CYS A CA 1
ATOM 3162 C C . CYS A 1 434 ? 12.288 -2.707 -54.330 1.00 26.39 434 CYS A C 1
ATOM 3164 O O . CYS A 1 434 ? 12.717 -3.492 -55.169 1.00 26.39 434 CYS A O 1
ATOM 3166 N N . ALA A 1 435 ? 11.095 -2.116 -54.473 1.00 27.67 435 ALA A N 1
ATOM 3167 C CA . ALA A 1 435 ? 10.441 -1.975 -55.778 1.00 27.67 435 ALA A CA 1
ATOM 3168 C C . ALA A 1 435 ? 9.342 -0.894 -55.773 1.00 27.67 435 ALA A C 1
ATOM 3170 O O . ALA A 1 435 ? 8.224 -1.124 -55.334 1.00 27.67 435 ALA A O 1
ATOM 3171 N N . GLY A 1 436 ? 9.686 0.274 -56.322 1.00 25.58 436 GLY A N 1
ATOM 3172 C CA . GLY A 1 436 ? 8.973 0.878 -57.454 1.00 25.58 436 GLY A CA 1
ATOM 3173 C C . GLY A 1 436 ? 7.503 1.284 -57.301 1.00 25.58 436 GLY A C 1
ATOM 3174 O O . GLY A 1 436 ? 6.591 0.469 -57.375 1.00 25.58 436 GLY A O 1
ATOM 3175 N N . SER A 1 437 ? 7.307 2.599 -57.284 1.00 29.70 437 SER A N 1
ATOM 3176 C CA . SER A 1 437 ? 6.087 3.331 -57.623 1.00 29.70 437 SER A CA 1
ATOM 3177 C C . SER A 1 437 ? 5.345 2.811 -58.869 1.00 29.70 437 SER A C 1
ATOM 3179 O O . SER A 1 437 ? 5.935 2.579 -59.924 1.00 29.70 437 SER A O 1
ATOM 3181 N N . GLY A 1 438 ? 4.013 2.726 -58.772 1.00 24.02 438 GLY A N 1
ATOM 3182 C CA . GLY A 1 438 ? 3.123 2.394 -59.886 1.00 24.02 438 GLY A CA 1
ATOM 3183 C C . GLY A 1 438 ? 1.666 2.774 -59.605 1.00 24.02 438 GLY A C 1
ATOM 3184 O O . GLY A 1 438 ? 1.033 2.267 -58.692 1.00 24.02 438 GLY A O 1
ATOM 3185 N N . THR A 1 439 ? 1.170 3.706 -60.406 1.00 25.61 439 THR A N 1
ATOM 3186 C CA . THR A 1 439 ? -0.108 4.436 -60.405 1.00 25.61 439 THR A CA 1
ATOM 3187 C C . THR A 1 439 ? -1.422 3.636 -60.539 1.00 25.61 439 THR A C 1
ATOM 3189 O O . THR A 1 439 ? -1.526 2.753 -61.383 1.00 25.61 439 THR A O 1
ATOM 3192 N N . ALA A 1 440 ? -2.454 4.193 -59.878 1.00 25.23 440 ALA A N 1
ATOM 3193 C CA . ALA A 1 440 ? -3.870 4.376 -60.275 1.00 25.23 440 ALA A CA 1
ATOM 3194 C C . ALA A 1 440 ? -4.967 3.354 -59.849 1.00 25.23 440 ALA A C 1
ATOM 3196 O O . ALA A 1 440 ? -4.713 2.155 -59.777 1.00 25.23 440 ALA A O 1
ATOM 3197 N N . PRO A 1 441 ? -6.206 3.841 -59.566 1.00 34.25 441 PRO A N 1
ATOM 3198 C CA . PRO A 1 441 ? -7.235 3.121 -58.809 1.00 34.25 441 PRO A CA 1
ATOM 3199 C C . PRO A 1 441 ? -8.291 2.440 -59.699 1.00 34.25 441 PRO A C 1
ATOM 3201 O O . PRO A 1 441 ? -8.647 2.941 -60.766 1.00 34.25 441 PRO A O 1
ATOM 3204 N N . GLY A 1 442 ? -8.839 1.319 -59.222 1.00 24.53 442 GLY A N 1
ATOM 3205 C CA . GLY A 1 442 ? -9.908 0.557 -59.871 1.00 24.53 442 GLY A CA 1
ATOM 3206 C C . GLY A 1 442 ? -11.101 0.340 -58.937 1.00 24.53 442 GLY A C 1
ATOM 3207 O O . GLY A 1 442 ? -10.955 -0.134 -57.819 1.00 24.53 442 GLY A O 1
ATOM 3208 N N . SER A 1 443 ? -12.267 0.737 -59.426 1.00 23.16 443 SER A N 1
ATOM 3209 C CA . SER A 1 443 ? -13.591 0.831 -58.804 1.00 23.16 443 SER A CA 1
ATOM 3210 C C . SER A 1 443 ? -14.357 -0.489 -58.600 1.00 23.16 443 SER A C 1
ATOM 3212 O O . SER A 1 443 ? -14.166 -1.417 -59.381 1.00 23.16 443 SER A O 1
ATOM 3214 N N . ALA A 1 444 ? -15.395 -0.409 -57.743 1.00 24.89 444 ALA A N 1
ATOM 3215 C CA . ALA A 1 444 ? -16.653 -1.194 -57.737 1.00 24.89 444 ALA A CA 1
ATOM 3216 C C . ALA A 1 444 ? -16.569 -2.619 -57.123 1.00 24.89 444 ALA A C 1
ATOM 3218 O O . ALA A 1 444 ? -15.552 -3.277 -57.245 1.00 24.89 444 ALA A O 1
ATOM 3219 N N . SER A 1 445 ? -17.566 -3.202 -56.442 1.00 22.88 445 SER A N 1
ATOM 3220 C CA . SER A 1 445 ? -18.980 -2.881 -56.202 1.00 22.88 445 SER A CA 1
ATOM 3221 C C . SER A 1 445 ? -19.550 -3.705 -55.030 1.00 22.88 445 SER A C 1
ATOM 3223 O O . SER A 1 445 ? -19.164 -4.847 -54.808 1.00 22.88 445 SER A O 1
ATOM 3225 N N . THR A 1 446 ? -20.562 -3.122 -54.395 1.00 25.78 446 THR A N 1
ATOM 3226 C CA . THR A 1 446 ? -21.676 -3.664 -53.590 1.00 25.78 446 THR A CA 1
ATOM 3227 C C . THR A 1 446 ? -22.217 -5.083 -53.879 1.00 25.78 446 THR A C 1
ATOM 3229 O O . THR A 1 446 ? -22.535 -5.394 -55.023 1.00 25.78 446 THR A O 1
ATOM 3232 N N . SER A 1 447 ? -22.519 -5.843 -52.813 1.00 25.00 447 SER A N 1
ATOM 3233 C CA . SER A 1 447 ? -23.801 -6.557 -52.527 1.00 25.00 447 SER A CA 1
ATOM 3234 C C . SER A 1 447 ? -23.717 -7.131 -51.090 1.00 25.00 447 SER A C 1
ATOM 3236 O O . SER A 1 447 ? -22.690 -7.696 -50.740 1.00 25.00 447 SER A O 1
ATOM 3238 N N . ALA A 1 448 ? -24.565 -6.760 -50.113 1.00 24.97 448 ALA A N 1
ATOM 3239 C CA . ALA A 1 448 ? -25.930 -7.254 -49.830 1.00 24.97 448 ALA A CA 1
ATOM 3240 C C . ALA A 1 448 ? -26.002 -8.795 -49.850 1.00 24.97 448 ALA A C 1
ATOM 3242 O O . ALA A 1 448 ? -25.587 -9.390 -50.828 1.00 24.97 448 ALA A O 1
ATOM 3243 N N . SER A 1 449 ? -26.547 -9.541 -48.893 1.00 24.31 449 SER A N 1
ATOM 3244 C CA . SER A 1 449 ? -27.332 -9.314 -47.676 1.00 24.31 449 SER A CA 1
ATOM 3245 C C . SER A 1 449 ? -27.611 -10.719 -47.129 1.00 24.31 449 SER A C 1
ATOM 3247 O O . SER A 1 449 ? -27.923 -11.576 -47.946 1.00 24.31 449 SER A O 1
ATOM 3249 N N . ASP A 1 450 ? -27.611 -10.952 -45.818 1.00 24.55 450 ASP A N 1
ATOM 3250 C CA . ASP A 1 450 ? -28.567 -11.903 -45.237 1.00 24.55 450 ASP A CA 1
ATOM 3251 C C . ASP A 1 450 ? -28.800 -11.624 -43.750 1.00 24.55 450 ASP A C 1
ATOM 3253 O O . ASP A 1 450 ? -27.895 -11.269 -42.996 1.00 24.55 450 ASP A O 1
ATOM 3257 N N . ARG A 1 451 ? -30.079 -11.681 -43.378 1.00 25.17 451 ARG A N 1
ATOM 3258 C CA . ARG A 1 451 ? -30.649 -11.357 -42.065 1.00 25.17 451 ARG A CA 1
ATOM 3259 C C . ARG A 1 451 ? -31.014 -12.635 -41.303 1.00 25.17 451 ARG A C 1
ATOM 3261 O O . ARG A 1 451 ? -31.294 -13.654 -41.922 1.00 25.17 451 ARG A O 1
ATOM 3268 N N . ALA A 1 452 ? -31.246 -12.419 -40.001 1.00 24.72 452 ALA A N 1
ATOM 3269 C CA . ALA A 1 452 ? -32.039 -13.201 -39.035 1.00 24.72 452 ALA A CA 1
ATOM 3270 C C . ALA A 1 452 ? -31.202 -14.172 -38.171 1.00 24.72 452 ALA A C 1
ATOM 3272 O O . ALA A 1 452 ? -30.297 -14.814 -38.674 1.00 24.72 452 ALA A O 1
ATOM 3273 N N . SER A 1 453 ? -31.413 -14.338 -36.860 1.00 23.53 453 SER A N 1
ATOM 3274 C CA . SER A 1 453 ? -32.478 -13.897 -35.940 1.00 23.53 453 SER A CA 1
ATOM 3275 C C . SER A 1 453 ? -32.023 -14.127 -34.482 1.00 23.53 453 SER A C 1
ATOM 3277 O O . SER A 1 453 ? -30.997 -14.751 -34.239 1.00 23.53 453 SER A O 1
ATOM 3279 N N . ALA A 1 454 ? -32.793 -13.586 -33.538 1.00 24.08 454 ALA A N 1
ATOM 3280 C CA . ALA A 1 454 ? -32.492 -13.386 -32.123 1.00 24.08 454 ALA A CA 1
ATOM 3281 C C . ALA A 1 454 ? -32.595 -14.612 -31.178 1.00 24.08 454 ALA A C 1
ATOM 3283 O O . ALA A 1 454 ? -33.186 -15.630 -31.521 1.00 24.08 454 ALA A O 1
ATOM 3284 N N . SER A 1 455 ? -32.122 -14.347 -29.945 1.00 23.67 455 SER A N 1
ATOM 3285 C CA . SER A 1 455 ? -32.435 -14.912 -28.614 1.00 23.67 455 SER A CA 1
ATOM 3286 C C . SER A 1 455 ? -31.857 -16.272 -28.201 1.00 23.67 455 SER A C 1
ATOM 3288 O O . SER A 1 455 ? -32.348 -17.295 -28.657 1.00 23.67 455 SER A O 1
ATOM 3290 N N . ASP A 1 456 ? -30.968 -16.274 -27.196 1.00 23.88 456 ASP A N 1
ATOM 3291 C CA . ASP A 1 456 ? -31.304 -16.844 -25.879 1.00 23.88 456 ASP A CA 1
ATOM 3292 C C . ASP A 1 456 ? -30.370 -16.364 -24.744 1.00 23.88 456 ASP A C 1
ATOM 3294 O O . ASP A 1 456 ? -29.282 -15.844 -24.987 1.00 23.88 456 ASP A O 1
ATOM 3298 N N . ARG A 1 457 ? -30.861 -16.455 -23.504 1.00 24.78 457 ARG A N 1
ATOM 3299 C CA . ARG A 1 457 ? -30.335 -15.828 -22.275 1.00 24.78 457 ARG A CA 1
ATOM 3300 C C . ARG A 1 457 ? -29.247 -16.633 -21.533 1.00 24.78 457 ARG A C 1
ATOM 3302 O O . ARG A 1 457 ? -29.334 -17.846 -21.438 1.00 24.78 457 ARG A O 1
ATOM 3309 N N . ALA A 1 458 ? -28.417 -15.864 -20.818 1.00 23.92 458 ALA A N 1
ATOM 3310 C CA . ALA A 1 458 ? -27.940 -16.036 -19.432 1.00 23.92 458 ALA A CA 1
ATOM 3311 C C . ALA A 1 458 ? -26.912 -17.123 -19.032 1.00 23.92 458 ALA A C 1
ATOM 3313 O O . ALA A 1 458 ? -27.098 -18.319 -19.215 1.00 23.92 458 ALA A O 1
ATOM 3314 N N . SER A 1 459 ? -25.951 -16.627 -18.234 1.00 24.52 459 SER A N 1
ATOM 3315 C CA . SER A 1 459 ? -25.141 -17.276 -17.186 1.00 24.52 459 SER A CA 1
ATOM 3316 C C . SER A 1 459 ? -24.041 -18.258 -17.603 1.00 24.52 459 SER A C 1
ATOM 3318 O O . SER A 1 459 ? -24.314 -19.347 -18.090 1.00 24.52 459 SER A O 1
ATOM 3320 N N . GLY A 1 460 ? -22.791 -17.907 -17.277 1.00 22.91 460 GLY A N 1
ATOM 3321 C CA . GLY A 1 460 ? -21.672 -18.848 -17.271 1.00 22.91 460 GLY A CA 1
ATOM 3322 C C . GLY A 1 460 ? -20.309 -18.165 -17.218 1.00 22.91 460 GLY A C 1
ATOM 3323 O O . GLY A 1 460 ? -19.820 -17.729 -18.244 1.00 22.91 460 GLY A O 1
ATOM 3324 N N . SER A 1 461 ? -19.742 -18.080 -16.011 1.00 24.38 461 SER A N 1
ATOM 3325 C CA . SER A 1 461 ? -18.302 -18.099 -15.692 1.00 24.38 461 SER A CA 1
ATOM 3326 C C . SER A 1 461 ? -17.300 -17.812 -16.825 1.00 24.38 461 SER A C 1
ATOM 3328 O O . SER A 1 461 ? -16.984 -18.707 -17.611 1.00 24.38 461 SER A O 1
ATOM 3330 N N . ASP A 1 462 ? -16.683 -16.629 -16.799 1.00 24.06 462 ASP A N 1
ATOM 3331 C CA . ASP A 1 462 ? -15.479 -16.336 -17.579 1.00 24.06 462 ASP A CA 1
ATOM 3332 C C . ASP A 1 462 ? -14.252 -17.002 -16.940 1.00 24.06 462 ASP A C 1
ATOM 3334 O O . ASP A 1 462 ? -13.487 -16.410 -16.182 1.00 24.06 462 ASP A O 1
ATOM 3338 N N . THR A 1 463 ? -14.054 -18.278 -17.260 1.00 25.06 463 THR A N 1
ATOM 3339 C CA . THR A 1 463 ? -12.707 -18.831 -17.392 1.00 25.06 463 THR A CA 1
ATOM 3340 C C . THR A 1 463 ? -12.207 -18.455 -18.783 1.00 25.06 463 THR A C 1
ATOM 3342 O O . THR A 1 463 ? -12.539 -19.120 -19.766 1.00 25.06 463 THR A O 1
ATOM 3345 N N . ALA A 1 464 ? -11.443 -17.367 -18.874 1.00 26.92 464 ALA A N 1
ATOM 3346 C CA . ALA A 1 464 ? -10.798 -16.926 -20.104 1.00 26.92 464 ALA A CA 1
ATOM 3347 C C . ALA A 1 464 ? -9.646 -17.877 -20.478 1.00 26.92 464 ALA A C 1
ATOM 3349 O O . ALA A 1 464 ? -8.480 -17.649 -20.174 1.00 26.92 464 ALA A O 1
ATOM 3350 N N . SER A 1 465 ? -9.992 -18.969 -21.150 1.00 31.97 465 SER A N 1
ATOM 3351 C CA . SER A 1 465 ? -9.083 -19.728 -22.004 1.00 31.97 465 SER A CA 1
ATOM 3352 C C . SER A 1 465 ? -9.823 -20.015 -23.311 1.00 31.97 465 SER A C 1
ATOM 3354 O O . SER A 1 465 ? -10.559 -20.997 -23.414 1.00 31.97 465 SER A O 1
ATOM 3356 N N . GLY A 1 466 ? -9.691 -19.120 -24.292 1.00 23.64 466 GLY A N 1
ATOM 3357 C CA . GLY A 1 466 ? -10.369 -19.251 -25.580 1.00 23.64 466 GLY A CA 1
ATOM 3358 C C . GLY A 1 466 ? -10.027 -18.122 -26.551 1.00 23.64 466 GLY A C 1
ATOM 3359 O O . GLY A 1 466 ? -10.525 -17.017 -26.397 1.00 23.64 466 GLY A O 1
ATOM 3360 N N . SER A 1 467 ? -9.193 -18.455 -27.542 1.00 25.05 467 SER A N 1
ATOM 3361 C CA . SER A 1 467 ? -8.801 -17.690 -28.739 1.00 25.05 467 SER A CA 1
ATOM 3362 C C . SER A 1 467 ? -8.321 -16.250 -28.526 1.00 25.05 467 SER A C 1
ATOM 3364 O O . SER A 1 467 ? -9.123 -15.329 -28.406 1.00 25.05 467 SER A O 1
ATOM 3366 N N . GLU A 1 468 ? -7.005 -16.053 -28.615 1.00 33.44 468 GLU A N 1
ATOM 3367 C CA . GLU A 1 468 ? -6.389 -14.759 -28.918 1.00 33.44 468 GLU A CA 1
ATOM 3368 C C . GLU A 1 468 ? -6.984 -14.222 -30.231 1.00 33.44 468 GLU A C 1
ATOM 3370 O O . GLU A 1 468 ? -6.575 -14.602 -31.330 1.00 33.44 468 GLU A O 1
ATOM 3375 N N . SER A 1 469 ? -8.006 -13.366 -30.147 1.00 37.81 469 SER A N 1
ATOM 3376 C CA . SER A 1 469 ? -8.363 -12.528 -31.283 1.00 37.81 469 SER A CA 1
ATOM 3377 C C . SER A 1 469 ? -7.181 -11.593 -31.494 1.00 37.81 469 SER A C 1
ATOM 3379 O O . SER A 1 469 ? -6.932 -10.736 -30.646 1.00 37.81 469 SER A O 1
ATOM 3381 N N . ALA A 1 470 ? -6.425 -11.790 -32.576 1.00 52.09 470 ALA A N 1
ATOM 3382 C CA . ALA A 1 470 ? -5.348 -10.886 -32.962 1.00 52.09 470 ALA A CA 1
ATOM 3383 C C . ALA A 1 470 ? -5.873 -9.443 -32.874 1.00 52.09 470 ALA A C 1
ATOM 3385 O O . ALA A 1 470 ? -6.876 -9.124 -33.511 1.00 52.09 470 ALA A O 1
ATOM 3386 N N . GLY A 1 471 ? -5.270 -8.625 -32.005 1.00 57.06 471 GLY A N 1
ATOM 3387 C CA . GLY A 1 471 ? -5.787 -7.304 -31.645 1.00 57.06 471 GLY A CA 1
ATOM 3388 C C . GLY A 1 471 ? -5.832 -6.304 -32.818 1.00 57.06 471 GLY A C 1
ATOM 3389 O O . GLY A 1 471 ? -5.699 -6.663 -33.991 1.00 57.06 471 GLY A O 1
ATOM 3390 N N . PRO A 1 472 ? -5.867 -4.993 -32.563 1.00 64.69 472 PRO A N 1
ATOM 3391 C CA . PRO A 1 472 ? -5.998 -3.974 -33.602 1.00 64.69 472 PRO A CA 1
ATOM 3392 C C . PRO A 1 472 ? -4.683 -3.797 -34.369 1.00 64.69 472 PRO A C 1
ATOM 3394 O O . PRO A 1 472 ? -3.649 -3.571 -33.751 1.00 64.69 472 PRO A O 1
ATOM 3397 N N . ILE A 1 473 ? -4.695 -3.894 -35.699 1.00 72.62 473 ILE A N 1
ATOM 3398 C CA . ILE A 1 473 ? -3.530 -3.546 -36.528 1.00 72.62 473 ILE A CA 1
ATOM 3399 C C . ILE A 1 473 ? -3.727 -2.113 -37.031 1.00 72.62 473 ILE A C 1
ATOM 3401 O O . ILE A 1 473 ? -4.675 -1.827 -37.766 1.00 72.62 473 ILE A O 1
ATOM 3405 N N . GLY A 1 474 ? -2.837 -1.228 -36.591 1.00 75.31 474 GLY A N 1
ATOM 3406 C CA . GLY A 1 474 ? -2.738 0.163 -37.016 1.00 75.31 474 GLY A CA 1
ATOM 3407 C C . GLY A 1 474 ? -3.629 1.189 -36.326 1.00 75.31 474 GLY A C 1
ATOM 3408 O O . GLY A 1 474 ? -4.553 0.881 -35.567 1.00 75.31 474 GLY A O 1
ATOM 3409 N N . ALA A 1 475 ? -3.305 2.454 -36.605 1.00 76.81 475 ALA A N 1
ATOM 3410 C CA . ALA A 1 475 ? -3.708 3.632 -35.836 1.00 76.81 475 ALA A CA 1
ATOM 3411 C C . ALA A 1 475 ? -5.220 3.747 -35.579 1.00 76.81 475 ALA A C 1
ATOM 3413 O O . ALA A 1 475 ? -5.669 3.949 -34.450 1.00 76.81 475 ALA A O 1
ATOM 3414 N N . ARG A 1 476 ? -6.034 3.576 -36.627 1.00 80.75 476 ARG A N 1
ATOM 3415 C CA . ARG A 1 476 ? -7.496 3.710 -36.528 1.00 80.75 476 ARG A CA 1
ATOM 3416 C C . ARG A 1 476 ? -8.142 2.571 -35.738 1.00 80.75 476 ARG A C 1
ATOM 3418 O O . ARG A 1 476 ? -9.137 2.800 -35.047 1.00 80.75 476 ARG A O 1
ATOM 3425 N N . ALA A 1 477 ? -7.608 1.355 -35.858 1.00 85.38 477 ALA A N 1
ATOM 3426 C CA . ALA A 1 477 ? -8.127 0.196 -35.141 1.00 85.38 477 ALA A CA 1
ATOM 3427 C C . ALA A 1 477 ? -7.858 0.335 -33.636 1.00 85.38 477 ALA A C 1
ATOM 3429 O O . ALA A 1 477 ? -8.784 0.162 -32.846 1.00 85.38 477 ALA A O 1
ATOM 3430 N N . LEU A 1 478 ? -6.642 0.757 -33.265 1.00 87.69 478 LEU A N 1
ATOM 3431 C CA . LEU A 1 478 ? -6.258 1.028 -31.877 1.00 87.69 478 LEU A CA 1
ATOM 3432 C C . LEU A 1 478 ? -7.158 2.099 -31.245 1.00 87.69 478 LEU A C 1
ATOM 3434 O O . LEU A 1 478 ? -7.765 1.863 -30.202 1.00 87.69 478 LEU A O 1
ATOM 3438 N N . ALA A 1 479 ? -7.305 3.248 -31.913 1.00 89.19 479 ALA A N 1
ATOM 3439 C CA . ALA A 1 479 ? -8.148 4.341 -31.433 1.00 89.19 479 ALA A CA 1
ATOM 3440 C C . ALA A 1 479 ? -9.603 3.898 -31.206 1.00 89.19 479 ALA A C 1
ATOM 3442 O O . ALA A 1 479 ? -10.215 4.233 -30.193 1.00 89.19 479 ALA A O 1
ATOM 3443 N N . THR A 1 480 ? -10.155 3.118 -32.142 1.00 90.62 480 THR A N 1
ATOM 3444 C CA . THR A 1 480 ? -11.536 2.625 -32.055 1.00 90.62 480 THR A CA 1
ATOM 3445 C C . THR A 1 480 ? -11.721 1.672 -30.879 1.00 90.62 480 THR A C 1
ATOM 3447 O O . THR A 1 480 ? -12.719 1.774 -30.173 1.00 90.62 480 THR A O 1
ATOM 3450 N N . GLU A 1 481 ? -10.777 0.761 -30.649 1.00 91.62 481 GLU A N 1
ATOM 3451 C CA . GLU A 1 481 ? -10.854 -0.186 -29.537 1.00 91.62 481 GLU A CA 1
ATOM 3452 C C . GLU A 1 481 ? -10.829 0.518 -28.181 1.00 91.62 481 GLU A C 1
ATOM 3454 O O . GLU A 1 481 ? -11.708 0.272 -27.356 1.00 91.62 481 GLU A O 1
ATOM 3459 N N . VAL A 1 482 ? -9.882 1.440 -27.976 1.00 93.00 482 VAL A N 1
ATOM 3460 C CA . VAL A 1 482 ? -9.780 2.204 -26.724 1.00 93.00 482 VAL A CA 1
ATOM 3461 C C . VAL A 1 482 ? -11.082 2.963 -26.453 1.00 93.00 482 VAL A C 1
ATOM 3463 O O . VAL A 1 482 ? -11.611 2.923 -25.343 1.00 93.00 482 VAL A O 1
ATOM 3466 N N . LEU A 1 483 ? -11.649 3.603 -27.480 1.00 94.88 483 LEU A N 1
ATOM 3467 C CA . LEU A 1 483 ? -12.930 4.306 -27.386 1.00 94.88 483 LEU A CA 1
ATOM 3468 C C . LEU A 1 483 ? -14.095 3.370 -27.026 1.00 94.88 483 LEU A C 1
ATOM 3470 O O . LEU A 1 483 ? -14.900 3.694 -26.152 1.00 94.88 483 LEU A O 1
ATOM 3474 N N . VAL A 1 484 ? -14.181 2.199 -27.663 1.00 94.81 484 VAL A N 1
ATOM 3475 C CA . VAL A 1 484 ? -15.217 1.190 -27.377 1.00 94.81 484 VAL A CA 1
ATOM 3476 C C . VAL A 1 484 ? -15.108 0.663 -25.945 1.00 94.81 484 VAL A C 1
ATOM 3478 O O . VAL A 1 484 ? -16.131 0.509 -25.277 1.00 94.81 484 VAL A O 1
ATOM 3481 N N . ASP A 1 485 ? -13.896 0.401 -25.462 1.00 93.69 485 ASP A N 1
ATOM 3482 C CA . ASP A 1 485 ? -13.675 -0.103 -24.108 1.00 93.69 485 ASP A CA 1
ATOM 3483 C C . ASP A 1 485 ? -14.028 0.939 -23.045 1.00 93.69 485 ASP A C 1
ATOM 3485 O O . ASP A 1 485 ? -14.711 0.604 -22.075 1.00 93.69 485 ASP A O 1
ATOM 3489 N N . VAL A 1 486 ? -13.661 2.210 -23.255 1.00 93.88 486 VAL A N 1
ATOM 3490 C CA . VAL A 1 486 ? -14.085 3.311 -22.372 1.00 93.88 486 VAL A CA 1
ATOM 3491 C C . VAL A 1 486 ? -15.607 3.437 -22.366 1.00 93.88 486 VAL A C 1
ATOM 3493 O O . VAL A 1 486 ? -16.214 3.525 -21.299 1.00 93.88 486 VAL A O 1
ATOM 3496 N N . ALA A 1 487 ? -16.247 3.392 -23.538 1.00 93.38 487 ALA A N 1
ATOM 3497 C CA . ALA A 1 487 ? -17.703 3.436 -23.650 1.00 93.38 487 ALA A CA 1
ATOM 3498 C C . ALA A 1 487 ? -18.383 2.275 -22.898 1.00 93.38 487 ALA A C 1
ATOM 3500 O O . ALA A 1 487 ? -19.400 2.487 -22.233 1.00 93.38 487 ALA A O 1
ATOM 3501 N N . ARG A 1 488 ? -17.814 1.063 -22.961 1.00 93.44 488 ARG A N 1
ATOM 3502 C CA . ARG A 1 488 ? -18.308 -0.113 -22.227 1.00 93.44 488 ARG A CA 1
ATOM 3503 C C . ARG A 1 488 ? -18.149 0.059 -20.715 1.00 93.44 488 ARG A C 1
ATOM 3505 O O . ARG A 1 488 ? -19.131 -0.097 -19.993 1.00 93.44 488 ARG A O 1
ATOM 3512 N N . GLY A 1 489 ? -16.956 0.435 -20.252 1.00 89.81 489 GLY A N 1
ATOM 3513 C CA . GLY A 1 489 ? -16.675 0.632 -18.826 1.00 89.81 489 GLY A CA 1
ATOM 3514 C C . GLY A 1 489 ? -17.504 1.758 -18.201 1.00 89.81 489 GLY A C 1
ATOM 3515 O O . GLY A 1 489 ? -17.906 1.660 -17.039 1.00 89.81 489 GLY A O 1
ATOM 3516 N N . ALA A 1 490 ? -17.815 2.799 -18.978 1.00 89.44 490 ALA A N 1
ATOM 3517 C CA . ALA A 1 490 ? -18.711 3.875 -18.565 1.00 89.44 490 ALA A CA 1
ATOM 3518 C C . ALA A 1 490 ? -20.165 3.378 -18.457 1.00 89.44 490 ALA A C 1
ATOM 3520 O O . ALA A 1 490 ? -20.846 3.673 -17.473 1.00 89.44 490 ALA A O 1
ATOM 3521 N N . ALA A 1 491 ? -20.623 2.562 -19.416 1.00 88.50 491 ALA A N 1
ATOM 3522 C CA . ALA A 1 491 ? -21.978 2.010 -19.426 1.00 88.50 491 ALA A CA 1
ATOM 3523 C C . ALA A 1 491 ? -22.245 1.064 -18.243 1.00 88.50 491 ALA A C 1
ATOM 3525 O O . ALA A 1 491 ? -23.319 1.129 -17.646 1.00 88.50 491 ALA A O 1
ATOM 3526 N N . GLU A 1 492 ? -21.266 0.243 -17.855 1.00 89.44 492 GLU A N 1
ATOM 3527 C CA . GLU A 1 492 ? -21.333 -0.618 -16.659 1.00 89.44 492 GLU A CA 1
ATOM 3528 C C . GLU A 1 492 ? -21.532 0.182 -15.362 1.00 89.44 492 GLU A C 1
ATOM 3530 O O . GLU A 1 492 ? -22.133 -0.310 -14.408 1.00 89.44 492 GLU A O 1
ATOM 3535 N N . ARG A 1 493 ? -21.084 1.442 -15.352 1.00 86.62 493 ARG A N 1
ATOM 3536 C CA . ARG A 1 493 ? -21.200 2.393 -14.237 1.00 86.62 493 ARG A CA 1
ATOM 3537 C C . ARG A 1 493 ? -22.376 3.367 -14.394 1.00 86.62 493 ARG A C 1
ATOM 3539 O O . ARG A 1 493 ? -22.472 4.341 -13.655 1.00 86.62 493 ARG A O 1
ATOM 3546 N N . GLY A 1 494 ? -23.274 3.114 -15.349 1.00 86.12 494 GLY A N 1
ATOM 3547 C CA . GLY A 1 494 ? -24.495 3.896 -15.562 1.00 86.12 494 GLY A CA 1
ATOM 3548 C C . GLY A 1 494 ? -24.365 5.088 -16.519 1.00 86.12 494 GLY A C 1
ATOM 3549 O O . GLY A 1 494 ? -25.351 5.796 -16.710 1.00 86.12 494 GLY A O 1
ATOM 3550 N N . HIS A 1 495 ? -23.209 5.304 -17.161 1.00 87.25 495 HIS A N 1
ATOM 3551 C CA . HIS A 1 495 ? -23.016 6.350 -18.178 1.00 87.25 495 HIS A CA 1
ATOM 3552 C C . HIS A 1 495 ? -23.101 5.771 -19.590 1.00 87.25 495 HIS A C 1
ATOM 3554 O O . HIS A 1 495 ? -22.153 5.183 -20.111 1.00 87.25 495 HIS A O 1
ATOM 3560 N N . THR A 1 496 ? -24.257 5.918 -20.231 1.00 89.25 496 THR A N 1
ATOM 3561 C CA . THR A 1 496 ? -24.504 5.319 -21.547 1.00 89.25 496 THR A CA 1
ATOM 3562 C C . THR A 1 496 ? -23.853 6.117 -22.674 1.00 89.25 496 THR A C 1
ATOM 3564 O O . THR A 1 496 ? -24.201 7.275 -22.895 1.00 89.25 496 THR A O 1
ATOM 3567 N N . VAL A 1 497 ? -22.991 5.464 -23.456 1.00 90.19 497 VAL A N 1
ATOM 3568 C CA . VAL A 1 497 ? -22.418 6.015 -24.693 1.00 90.19 497 VAL A CA 1
ATOM 3569 C C . VAL A 1 497 ? -22.998 5.269 -25.896 1.00 90.19 497 VAL A C 1
ATOM 3571 O O . VAL A 1 497 ? -22.906 4.045 -25.994 1.00 90.19 497 VAL A O 1
ATOM 3574 N N . SER A 1 498 ? -23.615 5.996 -26.825 1.00 91.12 498 SER A N 1
ATOM 3575 C CA . SER A 1 498 ? -24.225 5.413 -28.025 1.00 91.12 498 SER A CA 1
ATOM 3576 C C . SER A 1 498 ? -23.193 5.110 -29.121 1.00 91.12 498 SER A C 1
ATOM 3578 O O . SER A 1 498 ? -22.173 5.786 -29.249 1.00 91.12 498 SER A O 1
ATOM 3580 N N . LEU A 1 499 ? -23.478 4.129 -29.984 1.00 91.94 499 LEU A N 1
ATOM 3581 C CA . LEU A 1 499 ? -22.602 3.778 -31.111 1.00 91.94 499 LEU A CA 1
ATOM 3582 C C . LEU A 1 499 ? -22.275 4.973 -32.044 1.00 91.94 499 LEU A C 1
ATOM 3584 O O . LEU A 1 499 ? -21.113 5.104 -32.434 1.00 91.94 499 LEU A O 1
ATOM 3588 N N . PRO A 1 500 ? -23.221 5.879 -32.382 1.00 93.69 500 PRO A N 1
ATOM 3589 C CA . PRO A 1 500 ? -22.895 7.095 -33.128 1.00 93.69 500 PRO A CA 1
ATOM 3590 C C . PRO A 1 500 ? -21.877 7.999 -32.423 1.00 93.69 500 PRO A C 1
ATOM 3592 O O . PRO A 1 500 ? -21.024 8.566 -33.099 1.00 93.69 500 PRO A O 1
ATOM 3595 N N . GLN A 1 501 ? -21.917 8.105 -31.089 1.00 93.38 501 GLN A N 1
ATOM 3596 C CA . GLN A 1 501 ? -20.929 8.881 -30.329 1.00 93.38 501 GLN A CA 1
ATOM 3597 C C . GLN A 1 501 ? -19.547 8.234 -30.384 1.00 93.38 501 GLN A C 1
ATOM 3599 O O . GLN A 1 501 ? -18.564 8.937 -30.593 1.00 93.38 501 GLN A O 1
ATOM 3604 N N . VAL A 1 502 ? -19.460 6.904 -30.257 1.00 94.12 502 VAL A N 1
ATOM 3605 C CA . VAL A 1 502 ? -18.192 6.173 -30.426 1.00 94.12 502 VAL A CA 1
ATOM 3606 C C . VAL A 1 502 ? -17.615 6.406 -31.825 1.00 94.12 502 VAL A C 1
ATOM 3608 O O . VAL A 1 502 ? -16.436 6.724 -31.960 1.00 94.12 502 VAL A O 1
ATOM 3611 N N . SER A 1 503 ? -18.452 6.323 -32.865 1.00 92.50 503 SER A N 1
ATOM 3612 C CA . SER A 1 503 ? -18.031 6.585 -34.247 1.00 92.50 503 SER A CA 1
ATOM 3613 C C . SER A 1 503 ? -17.569 8.030 -34.453 1.00 92.50 503 SER A C 1
ATOM 3615 O O . SER A 1 503 ? -16.555 8.252 -35.113 1.00 92.50 503 SER A O 1
ATOM 3617 N N . ALA A 1 504 ? -18.295 9.006 -33.899 1.00 94.44 504 ALA A N 1
ATOM 3618 C CA . ALA A 1 504 ? -17.931 10.418 -33.977 1.00 94.44 504 ALA A CA 1
ATOM 3619 C C . ALA A 1 504 ? -16.614 10.701 -33.241 1.00 94.44 504 ALA A C 1
ATOM 3621 O O . ALA A 1 504 ? -15.769 11.421 -33.767 1.00 94.44 504 ALA A O 1
ATOM 3622 N N . ALA A 1 505 ? -16.399 10.078 -32.079 1.00 94.88 505 ALA A N 1
ATOM 3623 C CA . ALA A 1 505 ? -15.157 10.197 -31.327 1.00 94.88 505 ALA A CA 1
ATOM 3624 C C . ALA A 1 505 ? -13.967 9.603 -32.098 1.00 94.88 505 ALA A C 1
ATOM 3626 O O . ALA A 1 505 ? -12.926 10.244 -32.194 1.00 94.88 505 ALA A O 1
ATOM 3627 N N . ALA A 1 506 ? -14.122 8.430 -32.721 1.00 92.44 506 ALA A N 1
ATOM 3628 C CA . ALA A 1 506 ? -13.051 7.810 -33.509 1.00 92.44 506 ALA A CA 1
ATOM 3629 C C . ALA A 1 506 ? -12.664 8.660 -34.731 1.00 92.44 506 ALA A C 1
ATOM 3631 O O . ALA A 1 506 ? -11.483 8.811 -35.059 1.00 92.44 506 ALA A O 1
ATOM 3632 N N . GLU A 1 507 ? -13.658 9.255 -35.394 1.00 92.69 507 GLU A N 1
ATOM 3633 C CA . GLU A 1 507 ? -13.425 10.197 -36.486 1.00 92.69 507 GLU A CA 1
ATOM 3634 C C . GLU A 1 507 ? -12.781 11.500 -35.991 1.00 92.69 507 GLU A C 1
ATOM 3636 O O . GLU A 1 507 ? -11.844 11.991 -36.619 1.00 92.69 507 GLU A O 1
ATOM 3641 N N . SER A 1 508 ? -13.230 12.031 -34.851 1.00 94.56 508 SER A N 1
ATOM 3642 C CA . SER A 1 508 ? -12.654 13.227 -34.232 1.00 94.56 508 SER A CA 1
ATOM 3643 C C . SER A 1 508 ? -11.196 13.010 -33.837 1.00 94.56 508 SER A C 1
ATOM 3645 O O . SER A 1 508 ? -10.360 13.836 -34.183 1.00 94.56 508 SER A O 1
ATOM 3647 N N . ALA A 1 509 ? -10.868 11.892 -33.186 1.00 93.31 509 ALA A N 1
ATOM 3648 C CA . ALA A 1 509 ? -9.499 11.549 -32.804 1.00 93.31 509 ALA A CA 1
ATOM 3649 C C . ALA A 1 509 ? -8.579 11.453 -34.031 1.00 93.31 509 ALA A C 1
ATOM 3651 O O . ALA A 1 509 ? -7.478 11.993 -34.020 1.00 93.31 509 ALA A O 1
ATOM 3652 N N . SER A 1 510 ? -9.058 10.839 -35.120 1.00 90.38 510 SER A N 1
ATOM 3653 C CA . SER A 1 510 ? -8.297 10.755 -36.376 1.00 90.38 510 SER A CA 1
ATOM 3654 C C . SER A 1 510 ? -8.058 12.140 -36.990 1.00 90.38 510 SER A C 1
ATOM 3656 O O . SER A 1 510 ? -6.941 12.469 -37.365 1.00 90.38 510 SER A O 1
ATOM 3658 N N . ARG A 1 511 ? -9.091 12.992 -37.041 1.00 92.06 511 ARG A N 1
ATOM 3659 C CA . ARG A 1 511 ? -8.975 14.359 -37.578 1.00 92.06 511 ARG A CA 1
ATOM 3660 C C . ARG A 1 511 ? -8.101 15.266 -36.710 1.00 92.06 511 ARG A C 1
ATOM 3662 O O . ARG A 1 511 ? -7.442 16.152 -37.245 1.00 92.06 511 ARG A O 1
ATOM 3669 N N . LEU A 1 512 ? -8.122 15.082 -35.389 1.00 90.94 512 LEU A N 1
ATOM 3670 C CA . LEU A 1 512 ? -7.244 15.789 -34.454 1.00 90.94 512 LEU A CA 1
ATOM 3671 C C . LEU A 1 512 ? -5.784 15.386 -34.673 1.00 90.94 512 LEU A C 1
ATOM 3673 O O . LEU A 1 512 ? -4.934 16.269 -34.758 1.00 90.94 512 LEU A O 1
ATOM 3677 N N . ALA A 1 513 ? -5.520 14.089 -34.854 1.00 87.69 513 ALA A N 1
ATOM 3678 C CA . ALA A 1 513 ? -4.198 13.585 -35.208 1.00 87.69 513 ALA A CA 1
ATOM 3679 C C . ALA A 1 513 ? -3.706 14.188 -36.535 1.00 87.69 513 ALA A C 1
ATOM 3681 O O . ALA A 1 513 ? -2.616 14.754 -36.573 1.00 87.69 513 ALA A O 1
ATOM 3682 N N . ASP A 1 514 ? -4.546 14.181 -37.579 1.00 88.00 514 ASP A N 1
ATOM 3683 C CA . ASP A 1 514 ? -4.233 14.796 -38.877 1.00 88.00 514 ASP A CA 1
ATOM 3684 C C . ASP A 1 514 ? -3.936 16.302 -38.741 1.00 88.00 514 ASP A C 1
ATOM 3686 O O . ASP A 1 514 ? -2.983 16.811 -39.331 1.00 88.00 514 ASP A O 1
ATOM 3690 N N . LEU A 1 515 ? -4.736 17.028 -37.947 1.00 87.81 515 LEU A N 1
ATOM 3691 C CA . LEU A 1 515 ? -4.549 18.462 -37.693 1.00 87.81 515 LEU A CA 1
ATOM 3692 C C . LEU A 1 515 ? -3.240 18.754 -36.947 1.00 87.81 515 LEU A C 1
ATOM 3694 O O . LEU A 1 515 ? -2.641 19.807 -37.155 1.00 87.81 515 LEU A O 1
ATOM 3698 N N . ARG A 1 516 ? -2.823 17.835 -36.073 1.00 83.75 516 ARG A N 1
ATOM 3699 C CA . ARG A 1 516 ? -1.583 17.898 -35.289 1.00 83.75 516 ARG A CA 1
ATOM 3700 C C . ARG A 1 516 ? -0.393 17.256 -36.015 1.00 83.75 516 ARG A C 1
ATOM 3702 O O . ARG A 1 516 ? 0.665 17.136 -35.407 1.00 83.75 516 ARG A O 1
ATOM 3709 N N . GLU A 1 517 ? -0.566 16.867 -37.282 1.00 82.44 517 GLU A N 1
ATOM 3710 C CA . GLU A 1 517 ? 0.446 16.226 -38.136 1.00 82.44 517 GLU A CA 1
ATOM 3711 C C . GLU A 1 517 ? 1.028 14.927 -37.542 1.00 82.44 517 GLU A C 1
ATOM 3713 O O . GLU A 1 517 ? 2.208 14.623 -37.699 1.00 82.44 517 GLU A O 1
ATOM 3718 N N . ARG A 1 518 ? 0.187 14.143 -36.858 1.00 81.81 518 ARG A N 1
ATOM 3719 C CA . ARG A 1 518 ? 0.556 12.874 -36.214 1.00 81.81 518 ARG A CA 1
ATOM 3720 C C . ARG A 1 518 ? 0.197 11.677 -37.093 1.00 81.81 518 ARG A C 1
ATOM 3722 O O . ARG A 1 518 ? -0.874 11.651 -37.696 1.00 81.81 518 ARG A O 1
ATOM 3729 N N . ALA A 1 519 ? 1.048 10.650 -37.113 1.00 76.88 519 ALA A N 1
ATOM 3730 C CA . ALA A 1 519 ? 0.753 9.403 -37.825 1.00 76.88 519 ALA A CA 1
ATOM 3731 C C . ALA A 1 519 ? -0.249 8.515 -37.060 1.00 76.88 519 ALA A C 1
ATOM 3733 O O . ALA A 1 519 ? -0.978 7.728 -37.669 1.00 76.88 519 ALA A O 1
ATOM 3734 N N . PHE A 1 520 ? -0.303 8.664 -35.733 1.00 75.62 520 PHE A N 1
ATOM 3735 C CA . PHE A 1 520 ? -1.205 7.948 -34.834 1.00 75.62 520 PHE A CA 1
ATOM 3736 C C . PHE A 1 520 ? -2.029 8.930 -33.984 1.00 75.62 520 PHE A C 1
ATOM 3738 O O . PHE A 1 520 ? -1.466 9.905 -33.481 1.00 75.62 520 PHE A O 1
ATOM 3745 N N . PRO A 1 521 ? -3.339 8.682 -33.762 1.00 84.50 521 PRO A N 1
ATOM 3746 C CA . PRO A 1 521 ? -4.080 9.349 -32.699 1.00 84.50 521 PRO A CA 1
ATOM 3747 C C . PRO A 1 521 ? -3.424 9.040 -31.358 1.00 84.50 521 PRO A C 1
ATOM 3749 O O . PRO A 1 521 ? -3.433 7.894 -30.911 1.00 84.50 521 PRO A O 1
ATOM 3752 N N . GLY A 1 522 ? -2.834 10.064 -30.750 1.00 84.12 522 GLY A N 1
ATOM 3753 C CA . GLY A 1 522 ? -2.186 9.957 -29.456 1.00 84.12 522 GLY A CA 1
ATOM 3754 C C . GLY A 1 522 ? -3.199 9.926 -28.317 1.00 84.12 522 GLY A C 1
ATOM 3755 O O . GLY A 1 522 ? -4.394 10.192 -28.491 1.00 84.12 522 GLY A O 1
ATOM 3756 N N . ARG A 1 523 ? -2.695 9.690 -27.105 1.00 88.19 523 ARG A N 1
ATOM 3757 C CA . ARG A 1 523 ? -3.477 9.726 -25.864 1.00 88.19 523 ARG A CA 1
ATOM 3758 C C . ARG A 1 523 ? -4.342 10.986 -25.766 1.00 88.19 523 ARG A C 1
ATOM 3760 O O . ARG A 1 523 ? -5.527 10.908 -25.448 1.00 88.19 523 ARG A O 1
ATOM 3767 N N . THR A 1 524 ? -3.775 12.147 -26.085 1.00 87.50 524 THR A N 1
ATOM 3768 C CA . THR A 1 524 ? -4.476 13.432 -25.968 1.00 87.50 524 THR A CA 1
ATOM 3769 C C . THR A 1 524 ? -5.548 13.631 -27.038 1.00 87.50 524 THR A C 1
ATOM 3771 O O . THR A 1 524 ? -6.594 14.200 -26.740 1.00 87.50 524 THR A O 1
ATOM 3774 N N . ASP A 1 525 ? -5.362 13.077 -28.240 1.00 89.38 525 ASP A N 1
ATOM 3775 C CA . ASP A 1 525 ? -6.381 13.079 -29.299 1.00 89.38 525 ASP A CA 1
ATOM 3776 C C . ASP A 1 525 ? -7.614 12.261 -28.890 1.00 89.38 525 ASP A C 1
ATOM 3778 O O . ASP A 1 525 ? -8.752 12.671 -29.131 1.00 89.38 525 ASP A O 1
ATOM 3782 N N . LEU A 1 526 ? -7.390 11.122 -28.228 1.00 92.19 526 LEU A N 1
ATOM 3783 C CA . LEU A 1 526 ? -8.457 10.267 -27.709 1.00 92.19 526 LEU A CA 1
ATOM 3784 C C . LEU A 1 526 ? -9.218 10.939 -26.565 1.00 92.19 526 LEU A C 1
ATOM 3786 O O . LEU A 1 526 ? -10.449 10.946 -26.582 1.00 92.19 526 LEU A O 1
ATOM 3790 N N . LEU A 1 527 ? -8.508 11.536 -25.605 1.00 90.50 527 LEU A N 1
ATOM 3791 C CA . LEU A 1 527 ? -9.128 12.247 -24.484 1.00 90.50 527 LEU A CA 1
ATOM 3792 C C . LEU A 1 527 ? -9.953 13.453 -24.959 1.00 90.50 527 LEU A C 1
ATOM 3794 O O . LEU A 1 527 ? -11.087 13.628 -24.512 1.00 90.50 527 LEU A O 1
ATOM 3798 N N . ASP A 1 528 ? -9.437 14.241 -25.907 1.00 89.12 528 ASP A N 1
ATOM 3799 C CA . ASP A 1 528 ? -10.158 15.382 -26.488 1.00 89.12 528 ASP A CA 1
ATOM 3800 C C . ASP A 1 528 ? -11.406 14.929 -27.264 1.00 89.12 528 ASP A C 1
ATOM 3802 O O . ASP A 1 528 ? -12.476 15.542 -27.159 1.00 89.12 528 ASP A O 1
ATOM 3806 N N . ALA A 1 529 ? -11.305 13.822 -28.006 1.00 93.06 529 ALA A N 1
ATOM 3807 C CA . ALA A 1 529 ? -12.436 13.230 -28.712 1.00 93.06 529 ALA A CA 1
ATOM 3808 C C . ALA A 1 529 ? -13.510 12.693 -27.750 1.00 93.06 529 ALA A C 1
ATOM 3810 O O . ALA A 1 529 ? -14.696 12.957 -27.951 1.00 93.06 529 ALA A O 1
ATOM 3811 N N . MET A 1 530 ? -13.118 11.994 -26.678 1.00 93.19 530 MET A N 1
ATOM 3812 C CA . MET A 1 530 ? -14.040 11.531 -25.631 1.00 93.19 530 MET A CA 1
ATOM 3813 C C . MET A 1 530 ? -14.716 12.715 -24.943 1.00 93.19 530 MET A C 1
ATOM 3815 O O . MET A 1 530 ? -15.939 12.734 -24.820 1.00 93.19 530 MET A O 1
ATOM 3819 N N . ARG A 1 531 ? -13.950 13.745 -24.566 1.00 89.56 531 ARG A N 1
ATOM 3820 C CA . ARG A 1 531 ? -14.492 14.961 -23.949 1.00 89.56 531 ARG A CA 1
ATOM 3821 C C . ARG A 1 531 ? -15.500 15.663 -24.859 1.00 89.56 531 ARG A C 1
ATOM 3823 O O . ARG A 1 531 ? -16.506 16.159 -24.369 1.00 89.56 531 ARG A O 1
ATOM 3830 N N . SER A 1 532 ? -15.259 15.667 -26.168 1.00 90.25 532 SER A N 1
ATOM 3831 C CA . SER A 1 532 ? -16.137 16.315 -27.151 1.00 90.25 532 SER A CA 1
ATOM 3832 C C . SER A 1 532 ? -17.383 15.496 -27.503 1.00 90.25 532 SER A C 1
ATOM 3834 O O . SER A 1 532 ? -18.404 16.069 -27.875 1.00 90.25 532 SER A O 1
ATOM 3836 N N . CYS A 1 533 ? -17.312 14.162 -27.444 1.00 92.81 533 CYS A N 1
ATOM 3837 C CA . CYS A 1 533 ? -18.376 13.283 -27.947 1.00 92.81 533 CYS A CA 1
ATOM 3838 C C . CYS A 1 533 ? -19.146 12.519 -26.857 1.00 92.81 533 CYS A C 1
ATOM 3840 O O . CYS A 1 533 ? -20.321 12.202 -27.064 1.00 92.81 533 CYS A O 1
ATOM 3842 N N . TYR A 1 534 ? -18.511 12.173 -25.731 1.00 91.31 534 TYR A N 1
ATOM 3843 C CA . TYR A 1 534 ? -19.110 11.341 -24.671 1.00 91.31 534 TYR A CA 1
ATOM 3844 C C . TYR A 1 534 ? -19.722 12.169 -23.541 1.00 91.31 534 TYR A C 1
ATOM 3846 O O . TYR A 1 534 ? -20.586 11.662 -22.826 1.00 91.31 534 TYR A O 1
ATOM 3854 N N . VAL A 1 535 ? -19.306 13.428 -23.392 1.00 86.62 535 VAL A N 1
ATOM 3855 C CA . VAL A 1 535 ? -19.869 14.364 -22.414 1.00 86.62 535 VAL A CA 1
ATOM 3856 C C . VAL A 1 535 ? -21.092 15.043 -23.038 1.00 86.62 535 VAL A C 1
ATOM 3858 O O . VAL A 1 535 ? -20.989 15.652 -24.100 1.00 86.62 535 VAL A O 1
ATOM 3861 N N . GLN A 1 536 ? -22.262 14.886 -22.417 1.00 72.88 536 GLN A N 1
ATOM 3862 C CA . GLN A 1 536 ? -23.538 15.464 -22.877 1.00 72.88 536 GLN A CA 1
ATOM 3863 C C . GLN A 1 536 ? -24.074 16.546 -21.916 1.00 72.88 536 GLN A C 1
ATOM 3865 O O . GLN A 1 536 ? -24.799 17.437 -22.356 1.00 72.88 536 GLN A O 1
ATOM 3870 N N . ASP A 1 537 ? -23.667 16.504 -20.640 1.00 67.81 537 ASP A N 1
ATOM 3871 C CA . ASP A 1 537 ? -24.245 17.272 -19.528 1.00 67.81 537 ASP A CA 1
ATOM 3872 C C . ASP A 1 537 ? -23.126 17.994 -18.736 1.00 67.81 537 ASP A C 1
ATOM 3874 O O . ASP A 1 537 ? -21.945 17.659 -18.890 1.00 67.81 537 ASP A O 1
ATOM 3878 N N . ASP A 1 538 ? -23.475 18.876 -17.781 1.00 57.19 538 ASP A N 1
ATOM 3879 C CA . ASP A 1 538 ? -22.534 19.458 -16.783 1.00 57.19 538 ASP A CA 1
ATOM 3880 C C . ASP A 1 538 ? -21.814 18.374 -15.936 1.00 57.19 538 ASP A C 1
ATOM 3882 O O . ASP A 1 538 ? -20.846 18.627 -15.213 1.00 57.19 538 ASP A O 1
ATOM 3886 N N . GLY A 1 539 ? -22.274 17.128 -16.091 1.00 55.75 539 GLY A N 1
ATOM 3887 C CA . GLY A 1 539 ? -21.727 15.867 -15.618 1.00 55.75 539 GLY A CA 1
ATOM 3888 C C . GLY A 1 539 ? -20.328 15.484 -16.122 1.00 55.75 539 GLY A C 1
ATOM 3889 O O . GLY A 1 539 ? -19.755 14.603 -15.502 1.00 55.75 539 GLY A O 1
ATOM 3890 N N . GLY A 1 540 ? -19.693 16.187 -17.070 1.00 61.34 540 GLY A N 1
ATOM 3891 C CA . GLY A 1 540 ? -18.220 16.211 -17.263 1.00 61.34 540 GLY A CA 1
ATOM 3892 C C . GLY A 1 540 ? -17.445 14.866 -17.234 1.00 61.34 540 GLY A C 1
ATOM 3893 O O . GLY A 1 540 ? -18.003 13.788 -17.403 1.00 61.34 540 GLY A O 1
ATOM 3894 N N . VAL A 1 541 ? -16.120 14.924 -17.043 1.00 59.38 541 VAL A N 1
ATOM 3895 C CA . VAL A 1 541 ? -15.246 13.742 -16.812 1.00 59.38 541 VAL A CA 1
ATOM 3896 C C . VAL A 1 541 ? -14.863 13.619 -15.322 1.00 59.38 541 VAL A C 1
ATOM 3898 O O . VAL A 1 541 ? -14.317 12.606 -14.906 1.00 59.38 541 VAL A O 1
ATOM 3901 N N . GLY A 1 542 ? -15.232 14.612 -14.503 1.00 55.81 542 GLY A N 1
ATOM 3902 C CA . GLY A 1 542 ? -14.679 14.828 -13.165 1.00 55.81 542 GLY A CA 1
ATOM 3903 C C . GLY A 1 542 ? -13.332 15.549 -13.258 1.00 55.81 542 GLY A C 1
ATOM 3904 O O . GLY A 1 542 ? -12.470 15.164 -14.049 1.00 55.81 542 GLY A O 1
ATOM 3905 N N . GLY A 1 543 ? -13.182 16.645 -12.517 1.00 47.69 543 GLY A N 1
ATOM 3906 C CA . GLY A 1 543 ? -11.885 17.283 -12.270 1.00 47.69 543 GLY A CA 1
ATOM 3907 C C . GLY A 1 543 ? -11.201 16.705 -11.022 1.00 47.69 543 GLY A C 1
ATOM 3908 O O . GLY A 1 543 ? -11.851 15.996 -10.251 1.00 47.69 543 GLY A O 1
ATOM 3909 N N . PRO A 1 544 ? -9.914 17.011 -10.787 1.00 38.53 544 PRO A N 1
ATOM 3910 C CA . PRO A 1 544 ? -9.273 16.747 -9.498 1.00 38.53 544 PRO A CA 1
ATOM 3911 C C . PRO A 1 544 ? -10.129 17.309 -8.346 1.00 38.53 544 PRO A C 1
ATOM 3913 O O . PRO A 1 544 ? -10.538 18.467 -8.406 1.00 38.53 544 PRO A O 1
ATOM 3916 N N . GLY A 1 545 ? -10.451 16.485 -7.343 1.00 39.12 545 GLY A N 1
ATOM 3917 C CA . GLY A 1 545 ? -11.282 16.877 -6.191 1.00 39.12 545 GLY A CA 1
ATOM 3918 C C . GLY A 1 545 ? -12.806 16.867 -6.415 1.00 39.12 545 GLY A C 1
ATOM 3919 O O . GLY A 1 545 ? -13.559 17.120 -5.477 1.00 39.12 545 GLY A O 1
ATOM 3920 N N . GLU A 1 546 ? -13.296 16.552 -7.620 1.00 49.72 546 GLU A N 1
ATOM 3921 C CA . GLU A 1 546 ? -14.725 16.291 -7.848 1.00 49.72 546 GLU A CA 1
ATOM 3922 C C . GLU A 1 546 ? -15.072 14.816 -7.573 1.00 49.72 546 GLU A C 1
ATOM 3924 O O . GLU A 1 546 ? -14.223 13.946 -7.777 1.00 49.72 546 GLU A O 1
ATOM 3929 N N . PRO A 1 547 ? -16.316 14.486 -7.159 1.00 52.59 547 PRO A N 1
ATOM 3930 C CA . PRO A 1 547 ? -16.721 13.095 -6.973 1.00 52.59 547 PRO A CA 1
ATOM 3931 C C . PRO A 1 547 ? -16.480 12.288 -8.251 1.00 52.59 547 PRO A C 1
ATOM 3933 O O . PRO A 1 547 ? -16.885 12.711 -9.338 1.00 52.59 547 PRO A O 1
ATOM 3936 N N . GLU A 1 548 ? -15.826 11.132 -8.107 1.00 63.81 548 GLU A N 1
ATOM 3937 C CA . GLU A 1 548 ? -15.448 10.255 -9.213 1.00 63.81 548 GLU A CA 1
ATOM 3938 C C . GLU A 1 548 ? -16.662 9.934 -10.093 1.00 63.81 548 GLU A C 1
ATOM 3940 O O . GLU A 1 548 ? -17.618 9.272 -9.678 1.00 63.81 548 GLU A O 1
ATOM 3945 N N . ARG A 1 549 ? -16.643 10.434 -11.332 1.00 79.19 549 ARG A N 1
ATOM 3946 C CA . ARG A 1 549 ? -17.763 10.273 -12.262 1.00 79.19 549 ARG A CA 1
ATOM 3947 C C . ARG A 1 549 ? -17.584 8.995 -13.088 1.00 79.19 549 ARG A C 1
ATOM 3949 O O . ARG A 1 549 ? -16.455 8.675 -13.466 1.00 79.19 549 ARG A O 1
ATOM 3956 N N . PRO A 1 550 ? -18.671 8.285 -13.448 1.00 84.62 550 PRO A N 1
ATOM 3957 C CA . PRO A 1 550 ? -18.607 7.015 -14.180 1.00 84.62 550 PRO A CA 1
ATOM 3958 C C . PRO A 1 550 ? -17.703 7.006 -15.425 1.00 84.62 550 PRO A C 1
ATOM 3960 O O . PRO A 1 550 ? -16.968 6.043 -15.640 1.00 84.62 550 PRO A O 1
ATOM 3963 N N . LEU A 1 551 ? -17.732 8.076 -16.234 1.00 86.50 551 LEU A N 1
ATOM 3964 C CA . LEU A 1 551 ? -16.886 8.214 -17.425 1.00 86.50 551 LEU A CA 1
ATOM 3965 C C . LEU A 1 551 ? -15.406 8.431 -17.067 1.00 86.50 551 LEU A C 1
ATOM 3967 O O . LEU A 1 551 ? -14.542 7.821 -17.691 1.00 86.50 551 LEU A O 1
ATOM 3971 N N . GLY A 1 552 ? -15.114 9.262 -16.062 1.00 84.75 552 GLY A N 1
ATOM 3972 C CA . GLY A 1 552 ? -13.751 9.492 -15.573 1.00 84.75 552 GLY A CA 1
ATOM 3973 C C . GLY A 1 552 ? -13.109 8.217 -15.035 1.00 84.75 552 GLY A C 1
ATOM 3974 O O . GLY A 1 552 ? -11.988 7.891 -15.417 1.00 84.75 552 GLY A O 1
ATOM 3975 N N . LEU A 1 553 ? -13.861 7.436 -14.254 1.00 82.62 553 LEU A N 1
ATOM 3976 C CA . LEU A 1 553 ? -13.433 6.123 -13.761 1.00 82.62 553 LEU A CA 1
ATOM 3977 C C . LEU A 1 553 ? -13.136 5.140 -14.895 1.00 82.62 553 LEU A C 1
ATOM 3979 O O . LEU A 1 553 ? -12.122 4.448 -14.860 1.00 82.62 553 LEU A O 1
ATOM 3983 N N . ALA A 1 554 ? -13.990 5.098 -15.920 1.00 88.12 554 ALA A N 1
ATOM 3984 C CA . ALA A 1 554 ? -13.775 4.237 -17.080 1.00 88.12 554 ALA A CA 1
ATOM 3985 C C . ALA A 1 554 ? -12.535 4.649 -17.892 1.00 88.12 554 ALA A C 1
ATOM 3987 O O . ALA A 1 554 ? -11.776 3.786 -18.331 1.00 88.12 554 ALA A O 1
ATOM 3988 N N . ILE A 1 555 ? -12.299 5.955 -18.067 1.00 88.56 555 ILE A N 1
ATOM 3989 C CA . ILE A 1 555 ? -11.078 6.472 -18.701 1.00 88.56 555 ILE A CA 1
ATOM 3990 C C . ILE A 1 555 ? -9.857 6.072 -17.868 1.00 88.56 555 ILE A C 1
ATOM 3992 O O . ILE A 1 555 ? -8.941 5.455 -18.406 1.00 88.56 555 ILE A O 1
ATOM 3996 N N . ALA A 1 556 ? -9.859 6.356 -16.564 1.00 83.25 556 ALA A N 1
ATOM 3997 C CA . ALA A 1 556 ? -8.753 6.025 -15.669 1.00 83.25 556 ALA A CA 1
ATOM 3998 C C . ALA A 1 556 ? -8.455 4.517 -15.633 1.00 83.25 556 ALA A C 1
ATOM 4000 O O . ALA A 1 556 ? -7.296 4.124 -15.539 1.00 83.25 556 ALA A O 1
ATOM 4001 N N . GLU A 1 557 ? -9.475 3.664 -15.736 1.00 84.25 557 GLU A N 1
ATOM 4002 C CA . GLU A 1 557 ? -9.327 2.208 -15.775 1.00 84.25 557 GLU A CA 1
ATOM 4003 C C . GLU A 1 557 ? -8.764 1.696 -17.108 1.00 84.25 557 GLU A C 1
ATOM 4005 O O . GLU A 1 557 ? -7.894 0.828 -17.106 1.00 84.25 557 GLU A O 1
ATOM 4010 N N . VAL A 1 558 ? -9.237 2.209 -18.250 1.00 89.38 558 VAL A N 1
ATOM 4011 C CA . VAL A 1 558 ? -8.779 1.746 -19.574 1.00 89.38 558 VAL A CA 1
ATOM 4012 C C . VAL A 1 558 ? -7.386 2.280 -19.900 1.00 89.38 558 VAL A C 1
ATOM 4014 O O . VAL A 1 558 ? -6.547 1.520 -20.381 1.00 89.38 558 VAL A O 1
ATOM 4017 N N . PHE A 1 559 ? -7.134 3.564 -19.630 1.00 89.94 559 PHE A N 1
ATOM 4018 C CA . PHE A 1 559 ? -5.824 4.182 -19.844 1.00 89.94 559 PHE A CA 1
ATOM 4019 C C . PHE A 1 559 ? -4.812 3.713 -18.803 1.00 89.94 559 PHE A C 1
ATOM 4021 O O . PHE A 1 559 ? -3.676 3.433 -19.168 1.00 89.94 559 PHE A O 1
ATOM 4028 N N . GLY A 1 560 ? -5.218 3.587 -17.536 1.00 83.44 560 GLY A N 1
ATOM 4029 C CA . GLY A 1 560 ? -4.371 3.041 -16.479 1.00 83.44 560 GLY A CA 1
ATOM 4030 C C . GLY A 1 560 ? -4.065 1.566 -16.715 1.00 83.44 560 GLY A C 1
ATOM 4031 O O . GLY A 1 560 ? -2.914 1.173 -16.675 1.00 83.44 560 GLY A O 1
ATOM 4032 N N . GLY A 1 561 ? -5.058 0.754 -17.081 1.00 83.75 561 GLY A N 1
ATOM 4033 C CA . GLY A 1 561 ? -4.916 -0.696 -17.206 1.00 83.75 561 GLY A CA 1
ATOM 4034 C C . GLY A 1 561 ? -5.053 -1.424 -15.862 1.00 83.75 561 GLY A C 1
ATOM 4035 O O . GLY A 1 561 ? -5.129 -0.810 -14.802 1.00 83.75 561 GLY A O 1
ATOM 4036 N N . ARG A 1 562 ? -5.143 -2.762 -15.908 1.00 76.31 562 ARG A N 1
ATOM 4037 C CA . ARG A 1 562 ? -5.416 -3.619 -14.731 1.00 76.31 562 ARG A CA 1
ATOM 4038 C C . ARG A 1 562 ? -4.543 -4.879 -14.658 1.00 76.31 562 ARG A C 1
ATOM 4040 O O . ARG A 1 562 ? -4.868 -5.796 -13.909 1.00 76.31 562 ARG A O 1
ATOM 4047 N N . SER A 1 563 ? -3.503 -4.985 -15.484 1.00 79.75 563 SER A N 1
ATOM 4048 C CA . SER A 1 563 ? -2.668 -6.187 -15.488 1.00 79.75 563 SER A CA 1
ATOM 4049 C C . SER A 1 563 ? -1.771 -6.214 -14.247 1.00 79.75 563 SER A C 1
ATOM 4051 O O . SER A 1 563 ? -1.227 -5.192 -13.824 1.00 79.75 563 SER A O 1
ATOM 4053 N N . LEU A 1 564 ? -1.649 -7.406 -13.668 1.00 82.44 564 LEU A N 1
ATOM 4054 C CA . LEU A 1 564 ? -0.627 -7.769 -12.694 1.00 82.44 564 LEU A CA 1
ATOM 4055 C C . LEU A 1 564 ? 0.307 -8.753 -13.401 1.00 82.44 564 LEU A C 1
ATOM 4057 O O . LEU A 1 564 ? -0.177 -9.694 -14.034 1.00 82.44 564 LEU A O 1
ATOM 4061 N N . GLY A 1 565 ? 1.616 -8.534 -13.316 1.00 85.88 565 GLY A N 1
ATOM 4062 C CA . GLY A 1 565 ? 2.572 -9.455 -13.917 1.00 85.88 565 GLY A CA 1
ATOM 4063 C C . GLY A 1 565 ? 2.772 -10.747 -13.131 1.00 85.88 565 GLY A C 1
ATOM 4064 O O . GLY A 1 565 ? 2.366 -10.889 -11.976 1.00 85.88 565 GLY A O 1
ATOM 4065 N N . ASP A 1 566 ? 3.474 -11.681 -13.762 1.00 85.50 566 ASP A N 1
ATOM 4066 C CA . ASP A 1 566 ? 3.833 -12.984 -13.220 1.00 85.50 566 ASP A CA 1
ATOM 4067 C C . ASP A 1 566 ? 5.348 -13.115 -13.060 1.00 85.50 566 ASP A C 1
ATOM 4069 O O . ASP A 1 566 ? 6.127 -12.654 -13.896 1.00 85.50 566 ASP A O 1
ATOM 4073 N N . VAL A 1 567 ? 5.757 -13.804 -11.993 1.00 85.62 567 VAL A N 1
ATOM 4074 C CA . VAL A 1 567 ? 7.149 -14.193 -11.731 1.00 85.62 567 VAL A CA 1
ATOM 4075 C C . VAL A 1 567 ? 7.261 -15.721 -11.689 1.00 85.62 567 VAL A C 1
ATOM 4077 O O . VAL A 1 567 ? 6.284 -16.387 -11.321 1.00 85.62 567 VAL A O 1
ATOM 4080 N N . PRO A 1 568 ? 8.416 -16.310 -12.050 1.00 82.88 568 PRO A N 1
ATOM 4081 C CA . PRO A 1 568 ? 8.566 -17.758 -12.146 1.00 82.88 568 PRO A CA 1
ATOM 4082 C C . PRO A 1 568 ? 8.296 -18.478 -10.818 1.00 82.88 568 PRO A C 1
ATOM 4084 O O . PRO A 1 568 ? 8.730 -18.021 -9.761 1.00 82.88 568 PRO A O 1
ATOM 4087 N N . PRO A 1 569 ? 7.645 -19.654 -10.827 1.00 67.62 569 PRO A N 1
ATOM 4088 C CA . PRO A 1 569 ? 7.538 -20.478 -9.629 1.00 67.62 569 PRO A CA 1
ATOM 4089 C C . PRO A 1 569 ? 8.933 -20.897 -9.148 1.00 67.62 569 PRO A C 1
ATOM 4091 O O . PRO A 1 569 ? 9.674 -21.541 -9.885 1.00 67.62 569 PRO A O 1
ATOM 4094 N N . GLY A 1 570 ? 9.292 -20.560 -7.909 1.00 62.81 570 GLY A N 1
ATOM 4095 C CA . GLY A 1 570 ? 10.619 -20.875 -7.371 1.00 62.81 570 GLY A CA 1
ATOM 4096 C C . GLY A 1 570 ? 11.721 -19.888 -7.764 1.00 62.81 570 GLY A C 1
ATOM 4097 O O . GLY A 1 570 ? 12.874 -20.146 -7.417 1.00 62.81 570 GLY A O 1
ATOM 4098 N N . SER A 1 571 ? 11.379 -18.751 -8.394 1.00 65.56 571 SER A N 1
ATOM 4099 C CA . SER A 1 571 ? 12.226 -17.551 -8.352 1.00 65.56 571 SER A CA 1
ATOM 4100 C C . SER A 1 571 ? 12.661 -17.300 -6.909 1.00 65.56 571 SER A C 1
ATOM 4102 O O . SER A 1 571 ? 11.946 -17.697 -5.982 1.00 65.56 571 SER A O 1
ATOM 4104 N N . ALA A 1 572 ? 13.804 -16.651 -6.694 1.00 62.91 572 ALA A N 1
ATOM 4105 C CA . ALA A 1 572 ? 14.300 -16.325 -5.359 1.00 62.91 572 ALA A CA 1
ATOM 4106 C C . ALA A 1 572 ? 13.357 -15.335 -4.642 1.00 62.91 572 ALA A C 1
ATOM 4108 O O . ALA A 1 572 ? 13.699 -14.183 -4.454 1.00 62.91 572 ALA A O 1
ATOM 4109 N N . SER A 1 573 ? 12.144 -15.736 -4.268 1.00 70.94 573 SER A N 1
ATOM 4110 C CA . SER A 1 573 ? 11.262 -14.973 -3.399 1.00 70.94 573 SER A CA 1
ATOM 4111 C C . SER A 1 573 ? 11.745 -15.171 -1.965 1.00 70.94 573 SER A C 1
ATOM 4113 O O . SER A 1 573 ? 12.052 -16.309 -1.585 1.00 70.94 573 SER A O 1
ATOM 4115 N N . PRO A 1 574 ? 11.810 -14.109 -1.147 1.00 80.56 574 PRO A N 1
ATOM 4116 C CA . PRO A 1 574 ? 12.227 -14.250 0.237 1.00 80.56 574 PRO A CA 1
ATOM 4117 C C . PRO A 1 574 ? 11.380 -15.286 0.998 1.00 80.56 574 PRO A C 1
ATOM 4119 O O . PRO A 1 574 ? 10.176 -15.401 0.733 1.00 80.56 574 PRO A O 1
ATOM 4122 N N . PRO A 1 575 ? 11.966 -16.025 1.964 1.00 85.38 575 PRO A N 1
ATOM 4123 C CA . PRO A 1 575 ? 11.260 -17.065 2.714 1.00 85.38 575 PRO A CA 1
ATOM 4124 C C . PRO A 1 575 ? 9.936 -16.592 3.325 1.00 85.38 575 PRO A C 1
ATOM 4126 O O . PRO A 1 575 ? 8.940 -17.306 3.223 1.00 85.38 575 PRO A O 1
ATOM 4129 N N . LEU A 1 576 ? 9.917 -15.369 3.864 1.00 90.31 576 LEU A N 1
ATOM 4130 C CA . LEU A 1 576 ? 8.744 -14.751 4.477 1.00 90.31 576 LEU A CA 1
ATOM 4131 C C . LEU A 1 576 ? 7.612 -14.497 3.468 1.00 90.31 576 LEU A C 1
ATOM 4133 O O . LEU A 1 576 ? 6.459 -14.813 3.746 1.00 90.31 576 LEU A O 1
ATOM 4137 N N . VAL A 1 577 ? 7.922 -13.996 2.266 1.00 88.56 577 VAL A N 1
ATOM 4138 C CA . VAL A 1 577 ? 6.913 -13.787 1.208 1.00 88.56 577 VAL A CA 1
ATOM 4139 C C . VAL A 1 577 ? 6.253 -15.112 0.831 1.00 88.56 577 VAL A C 1
ATOM 4141 O O . VAL A 1 577 ? 5.032 -15.187 0.681 1.00 88.56 577 VAL A O 1
ATOM 4144 N N . ARG A 1 578 ? 7.054 -16.177 0.699 1.00 86.94 578 ARG A N 1
ATOM 4145 C CA . ARG A 1 578 ? 6.543 -17.518 0.395 1.00 86.94 578 ARG A CA 1
ATOM 4146 C C . ARG A 1 578 ? 5.646 -18.046 1.516 1.00 86.94 578 ARG A C 1
ATOM 4148 O O . ARG A 1 578 ? 4.537 -18.485 1.222 1.00 86.94 578 ARG A O 1
ATOM 4155 N N . ASP A 1 579 ? 6.105 -17.964 2.764 1.00 92.50 579 ASP A N 1
ATOM 4156 C CA . ASP A 1 579 ? 5.351 -18.391 3.950 1.00 92.50 579 ASP A CA 1
ATOM 4157 C C . ASP A 1 579 ? 3.978 -17.701 4.028 1.00 92.50 579 ASP A C 1
ATOM 4159 O O . ASP A 1 579 ? 2.936 -18.359 4.119 1.00 92.50 579 ASP A O 1
ATOM 4163 N N . VAL A 1 580 ? 3.949 -16.376 3.851 1.00 93.94 580 VAL A N 1
ATOM 4164 C CA . VAL A 1 580 ? 2.701 -15.605 3.851 1.00 93.94 580 VAL A CA 1
ATOM 4165 C C . VAL A 1 580 ? 1.778 -16.024 2.706 1.00 93.94 580 VAL A C 1
ATOM 4167 O O . VAL A 1 580 ? 0.589 -16.257 2.937 1.00 93.94 580 VAL A O 1
ATOM 4170 N N . ARG A 1 581 ? 2.288 -16.168 1.475 1.00 90.38 581 ARG A N 1
ATOM 4171 C CA . ARG A 1 581 ? 1.461 -16.594 0.328 1.00 90.38 581 ARG A CA 1
ATOM 4172 C C . ARG A 1 581 ? 0.840 -17.967 0.554 1.00 90.38 581 ARG A C 1
ATOM 4174 O O . ARG A 1 581 ? -0.334 -18.165 0.235 1.00 90.38 581 ARG A O 1
ATOM 4181 N N . GLU A 1 582 ? 1.603 -18.909 1.100 1.00 91.19 582 GLU A N 1
ATOM 4182 C CA . GLU A 1 582 ? 1.113 -20.250 1.431 1.00 91.19 582 GLU A CA 1
ATOM 4183 C C . GLU A 1 582 ? 0.017 -20.193 2.506 1.00 91.19 582 GLU A C 1
ATOM 4185 O O . GLU A 1 582 ? -1.051 -20.789 2.326 1.00 91.19 582 GLU A O 1
ATOM 4190 N N . ARG A 1 583 ? 0.216 -19.402 3.566 1.00 94.06 583 ARG A N 1
ATOM 4191 C CA . ARG A 1 583 ? -0.756 -19.219 4.656 1.00 94.06 583 ARG A CA 1
ATOM 4192 C C . ARG A 1 583 ? -2.056 -18.550 4.199 1.00 94.06 583 ARG A C 1
ATOM 4194 O O . ARG A 1 583 ? -3.141 -19.024 4.544 1.00 94.06 583 ARG A O 1
ATOM 4201 N N . VAL A 1 584 ? -1.976 -17.499 3.382 1.00 95.50 584 VAL A N 1
ATOM 4202 C CA . VAL A 1 584 ? -3.154 -16.799 2.834 1.00 95.50 584 VAL A CA 1
ATOM 4203 C C . VAL A 1 584 ? -3.947 -17.711 1.886 1.00 95.50 584 VAL A C 1
ATOM 4205 O O . VAL A 1 584 ? -5.178 -17.793 1.974 1.00 95.50 584 VAL A O 1
ATOM 4208 N N . ARG A 1 585 ? -3.258 -18.487 1.037 1.00 94.19 585 ARG A N 1
ATOM 4209 C CA . ARG A 1 585 ? -3.901 -19.485 0.163 1.00 94.19 585 ARG A CA 1
ATOM 4210 C C . ARG A 1 585 ? -4.551 -20.618 0.957 1.00 94.19 585 ARG A C 1
ATOM 4212 O O . ARG A 1 585 ? -5.654 -21.042 0.604 1.00 94.19 585 ARG A O 1
ATOM 4219 N N . ALA A 1 586 ? -3.932 -21.074 2.048 1.00 95.62 586 ALA A N 1
ATOM 4220 C CA . ALA A 1 586 ? -4.483 -22.127 2.905 1.00 95.62 586 ALA A CA 1
ATOM 4221 C C . ALA A 1 586 ? -5.852 -21.747 3.499 1.00 95.62 586 ALA A C 1
ATOM 4223 O O . ALA A 1 586 ? -6.740 -22.597 3.607 1.00 95.62 586 ALA A O 1
ATOM 4224 N N . VAL A 1 587 ? -6.067 -20.462 3.802 1.00 96.12 587 VAL A N 1
ATOM 4225 C CA . VAL A 1 587 ? -7.363 -19.946 4.275 1.00 96.12 587 VAL A CA 1
ATOM 4226 C C . VAL A 1 587 ? -8.314 -19.530 3.145 1.00 96.12 587 VAL A C 1
ATOM 4228 O O . VAL A 1 587 ? -9.396 -19.017 3.421 1.00 96.12 587 VAL A O 1
ATOM 4231 N N . ARG A 1 588 ? -7.987 -19.814 1.875 1.00 95.19 588 ARG A N 1
ATOM 4232 C CA . ARG A 1 588 ? -8.798 -19.496 0.679 1.00 95.19 588 ARG A CA 1
ATOM 4233 C C . ARG A 1 588 ? -9.064 -17.997 0.487 1.00 95.19 588 ARG A C 1
ATOM 4235 O O . ARG A 1 588 ? -10.172 -17.618 0.095 1.00 95.19 588 ARG A O 1
ATOM 4242 N N . LEU A 1 589 ? -8.085 -17.154 0.801 1.00 95.25 589 LEU A N 1
ATOM 4243 C CA . LEU A 1 589 ? -8.059 -15.754 0.372 1.00 95.25 589 LEU A CA 1
ATOM 4244 C C . LEU A 1 589 ? -7.271 -15.653 -0.945 1.00 95.25 589 LEU A C 1
ATOM 4246 O O . LEU A 1 589 ? -6.345 -16.431 -1.179 1.00 95.25 589 LEU A O 1
ATOM 4250 N N . VAL A 1 590 ? -7.682 -14.742 -1.828 1.00 90.75 590 VAL A N 1
ATOM 4251 C CA . VAL A 1 590 ? -7.091 -14.592 -3.169 1.00 90.75 590 VAL A CA 1
ATOM 4252 C C . VAL A 1 590 ? -5.805 -13.768 -3.093 1.00 90.75 590 VAL A C 1
ATOM 4254 O O . VAL A 1 590 ? -5.782 -12.734 -2.431 1.00 90.75 590 VAL A O 1
ATOM 4257 N N . VAL A 1 591 ? -4.754 -14.229 -3.782 1.00 87.12 591 VAL A N 1
ATOM 4258 C CA . VAL A 1 591 ? -3.435 -13.561 -3.852 1.00 87.12 591 VAL A CA 1
ATOM 4259 C C . VAL A 1 591 ? -2.900 -13.418 -5.276 1.00 87.12 591 VAL A C 1
ATOM 4261 O O . VAL A 1 591 ? -1.729 -13.108 -5.475 1.00 87.12 591 VAL A O 1
ATOM 4264 N N . ASP A 1 592 ? -3.707 -13.748 -6.279 1.00 80.94 592 ASP A N 1
ATOM 4265 C CA . ASP A 1 592 ? -3.247 -13.860 -7.666 1.00 80.94 592 ASP A CA 1
ATOM 4266 C C . ASP A 1 592 ? -3.536 -12.600 -8.494 1.00 80.94 592 ASP A C 1
ATOM 4268 O O . ASP A 1 592 ? -3.056 -12.500 -9.613 1.00 80.94 592 ASP A O 1
ATOM 4272 N N . ASP A 1 593 ? -4.245 -11.624 -7.924 1.00 79.56 593 ASP A N 1
ATOM 4273 C CA . ASP A 1 593 ? -4.467 -10.300 -8.503 1.00 79.56 593 ASP A CA 1
ATOM 4274 C C . ASP A 1 593 ? -4.514 -9.222 -7.402 1.00 79.56 593 ASP A C 1
ATOM 4276 O O . ASP A 1 593 ? -4.630 -9.532 -6.209 1.00 79.56 593 ASP A O 1
ATOM 4280 N N . SER A 1 594 ? -4.437 -7.956 -7.815 1.00 78.62 594 SER A N 1
ATOM 4281 C CA . SER A 1 594 ? -4.497 -6.782 -6.939 1.00 78.62 594 SER A CA 1
ATOM 4282 C C . SER A 1 594 ? -5.912 -6.208 -6.777 1.00 78.62 594 SER A C 1
ATOM 4284 O O . SER A 1 594 ? -6.067 -5.080 -6.317 1.00 78.62 594 SER A O 1
ATOM 4286 N N . VAL A 1 595 ? -6.969 -6.968 -7.098 1.00 79.94 595 VAL A N 1
ATOM 4287 C CA . VAL A 1 595 ? -8.355 -6.482 -6.995 1.00 79.94 595 VAL A CA 1
ATOM 4288 C C . VAL A 1 595 ? -8.811 -6.460 -5.527 1.00 79.94 595 VAL A C 1
ATOM 4290 O O . VAL A 1 595 ? -8.830 -7.521 -4.883 1.00 79.94 595 VAL A O 1
ATOM 4293 N N . PRO A 1 596 ? -9.245 -5.300 -4.989 1.00 81.69 596 PRO A N 1
ATOM 4294 C CA . PRO A 1 596 ? -9.819 -5.211 -3.650 1.00 81.69 596 PRO A CA 1
ATOM 4295 C C . PRO A 1 596 ? -11.048 -6.100 -3.491 1.00 81.69 596 PRO A C 1
ATOM 4297 O O . PRO A 1 596 ? -11.974 -6.081 -4.304 1.00 81.69 596 PRO A O 1
ATOM 4300 N N . ARG A 1 597 ? -11.066 -6.887 -2.416 1.00 90.75 597 ARG A N 1
ATOM 4301 C CA . ARG A 1 597 ? -12.162 -7.800 -2.083 1.00 90.75 597 ARG A CA 1
ATOM 4302 C C . ARG A 1 597 ? -12.623 -7.603 -0.659 1.00 90.75 597 ARG A C 1
ATOM 4304 O O . ARG A 1 597 ? -11.826 -7.319 0.226 1.00 90.75 597 ARG A O 1
ATOM 4311 N N . THR A 1 598 ? -13.902 -7.877 -0.441 1.00 95.31 598 THR A N 1
ATOM 4312 C CA . THR A 1 598 ? -14.510 -7.848 0.886 1.00 95.31 598 THR A CA 1
ATOM 4313 C C . THR A 1 598 ? -14.752 -9.267 1.396 1.00 95.31 598 THR A C 1
ATOM 4315 O O . THR A 1 598 ? -15.407 -10.078 0.736 1.00 95.31 598 THR A O 1
ATOM 4318 N N . ALA A 1 599 ? -14.245 -9.580 2.587 1.00 95.44 599 ALA A N 1
ATOM 4319 C CA . ALA A 1 599 ? -14.544 -10.799 3.326 1.00 95.44 599 ALA A CA 1
ATOM 4320 C C . ALA A 1 599 ? -15.473 -10.478 4.503 1.00 95.44 599 ALA A C 1
ATOM 4322 O O . ALA A 1 599 ? -15.101 -9.744 5.413 1.00 95.44 599 ALA A O 1
ATOM 4323 N N . ARG A 1 600 ? -16.672 -11.072 4.504 1.00 96.00 600 ARG A N 1
ATOM 4324 C CA . ARG A 1 600 ? -17.596 -11.032 5.646 1.00 96.00 600 ARG A CA 1
ATOM 4325 C C . ARG A 1 600 ? -17.437 -12.290 6.481 1.00 96.00 600 ARG A C 1
ATOM 4327 O O . ARG A 1 600 ? -17.685 -13.393 5.988 1.00 96.00 600 ARG A O 1
ATOM 4334 N N . LEU A 1 601 ? -17.000 -12.127 7.722 1.00 95.06 601 LEU A N 1
ATOM 4335 C CA . LEU A 1 601 ? -16.613 -13.208 8.615 1.00 95.06 601 LEU A CA 1
ATOM 4336 C C . LEU A 1 601 ? -17.499 -13.209 9.859 1.00 95.06 601 LEU A C 1
ATOM 4338 O O . LEU A 1 601 ? -17.771 -12.184 10.464 1.00 95.06 601 LEU A O 1
ATOM 4342 N N . ASP A 1 602 ? -17.931 -14.400 10.246 1.00 93.25 602 ASP A N 1
ATOM 4343 C CA . ASP A 1 602 ? -18.585 -14.675 11.528 1.00 93.25 602 ASP A CA 1
ATOM 4344 C C . ASP A 1 602 ? -17.701 -15.688 12.260 1.00 93.25 602 ASP A C 1
ATOM 4346 O O . ASP A 1 602 ? -17.771 -16.898 11.995 1.00 93.25 602 ASP A O 1
ATOM 4350 N N . ALA A 1 603 ? -16.794 -15.164 13.090 1.00 88.50 603 ALA A N 1
ATOM 4351 C CA . ALA A 1 603 ? -15.772 -15.939 13.788 1.00 88.50 603 ALA A CA 1
ATOM 4352 C C . ALA A 1 603 ? -16.343 -16.796 14.934 1.00 88.50 603 ALA A C 1
ATOM 4354 O O . ALA A 1 603 ? -15.718 -17.793 15.308 1.00 88.50 603 ALA A O 1
ATOM 4355 N N . ARG A 1 604 ? -17.543 -16.480 15.453 1.00 86.06 604 ARG A N 1
ATOM 4356 C CA . ARG A 1 604 ? -18.260 -17.355 16.404 1.00 86.06 604 ARG A CA 1
ATOM 4357 C C . ARG A 1 604 ? -18.773 -18.611 15.728 1.00 86.06 604 ARG A C 1
ATOM 4359 O O . ARG A 1 604 ? -18.728 -19.689 16.319 1.00 86.06 604 ARG A O 1
ATOM 4366 N N . ARG A 1 605 ? -19.303 -18.475 14.511 1.00 87.75 605 ARG A N 1
ATOM 4367 C CA . ARG A 1 605 ? -20.063 -19.546 13.861 1.00 87.75 605 ARG A CA 1
ATOM 4368 C C . ARG A 1 605 ? -19.196 -20.650 13.272 1.00 87.75 605 ARG A C 1
ATOM 4370 O O . ARG A 1 605 ? -19.615 -21.806 13.304 1.00 87.75 605 ARG A O 1
ATOM 4377 N N . THR A 1 606 ? -18.042 -20.328 12.678 1.00 89.69 606 THR A N 1
ATOM 4378 C CA . THR A 1 606 ? -17.217 -21.344 11.997 1.00 89.69 606 THR A CA 1
ATOM 4379 C C . THR A 1 606 ? -15.718 -21.212 12.294 1.00 89.69 606 THR A C 1
ATOM 4381 O O . THR A 1 606 ? -15.168 -20.114 12.182 1.00 89.69 606 THR A O 1
ATOM 4384 N N . PRO A 1 607 ? -15.006 -22.330 12.557 1.00 89.69 607 PRO A N 1
ATOM 4385 C CA . PRO A 1 607 ? -13.548 -22.317 12.705 1.00 89.69 607 PRO A CA 1
ATOM 4386 C C . PRO A 1 607 ? -12.812 -21.783 11.467 1.00 89.69 607 PRO A C 1
ATOM 4388 O O . PRO A 1 607 ? -11.758 -21.170 11.590 1.00 89.69 607 PRO A O 1
ATOM 4391 N N . ALA A 1 608 ? -13.378 -21.970 10.269 1.00 93.00 608 ALA A N 1
ATOM 4392 C CA . ALA A 1 608 ? -12.800 -21.466 9.025 1.00 93.00 608 ALA A CA 1
ATOM 4393 C C . ALA A 1 608 ? -12.825 -19.928 8.938 1.00 93.00 608 ALA A C 1
ATOM 4395 O O . ALA A 1 608 ? -11.851 -19.330 8.482 1.00 93.00 608 ALA A O 1
ATOM 4396 N N . HIS A 1 609 ? -13.908 -19.276 9.385 1.00 94.56 609 HIS A N 1
ATOM 4397 C CA . HIS A 1 609 ? -13.956 -17.812 9.482 1.00 94.56 609 HIS A CA 1
ATOM 4398 C C . HIS A 1 609 ? -12.950 -17.289 10.505 1.00 94.56 609 HIS A C 1
ATOM 4400 O O . HIS A 1 609 ? -12.253 -16.320 10.220 1.00 94.56 609 HIS A O 1
ATOM 4406 N N . ARG A 1 610 ? -12.812 -17.974 11.646 1.00 92.81 610 ARG A N 1
ATOM 4407 C CA . ARG A 1 610 ? -11.806 -17.632 12.657 1.00 92.81 610 ARG A CA 1
ATOM 4408 C C . ARG A 1 610 ? -10.379 -17.725 12.107 1.00 92.81 610 ARG A C 1
ATOM 4410 O O . ARG A 1 610 ? -9.612 -16.788 12.284 1.00 92.81 610 ARG A O 1
ATOM 4417 N N . ALA A 1 611 ? -10.046 -18.797 11.385 1.00 93.62 611 ALA A N 1
ATOM 4418 C CA . ALA A 1 611 ? -8.729 -18.955 10.762 1.00 93.62 611 ALA A CA 1
ATOM 4419 C C . ALA A 1 611 ? -8.435 -17.853 9.725 1.00 93.62 611 ALA A C 1
ATOM 4421 O O . ALA A 1 611 ? -7.343 -17.290 9.719 1.00 93.62 611 ALA A O 1
ATOM 4422 N N . LYS A 1 612 ? -9.419 -17.490 8.885 1.00 95.88 612 LYS A N 1
ATOM 4423 C CA . LYS A 1 612 ? -9.299 -16.346 7.960 1.00 95.88 612 LYS A CA 1
ATOM 4424 C C . LYS A 1 612 ? -9.035 -15.039 8.704 1.00 95.88 612 LYS A C 1
ATOM 4426 O O . LYS A 1 612 ? -8.132 -14.301 8.323 1.00 95.88 612 LYS A O 1
ATOM 4431 N N . ARG A 1 613 ? -9.802 -14.780 9.767 1.00 93.81 613 ARG A N 1
ATOM 4432 C CA . ARG A 1 613 ? -9.654 -13.583 10.597 1.00 93.81 613 ARG A CA 1
ATOM 4433 C C . ARG A 1 613 ? -8.278 -13.498 11.239 1.00 93.81 613 ARG A C 1
ATOM 4435 O O . ARG A 1 613 ? -7.682 -12.435 11.220 1.00 93.81 613 ARG A O 1
ATOM 4442 N N . GLN A 1 614 ? -7.764 -14.603 11.776 1.00 94.69 614 GLN A N 1
ATOM 4443 C CA . GLN A 1 614 ? -6.433 -14.640 12.387 1.00 94.69 614 GLN A CA 1
ATOM 4444 C C . GLN A 1 614 ? -5.341 -14.273 11.379 1.00 94.69 614 GLN A C 1
ATOM 4446 O O . GLN A 1 614 ? -4.485 -13.461 11.700 1.00 94.69 614 GLN A O 1
ATOM 4451 N N . VAL A 1 615 ? -5.392 -14.805 10.151 1.00 96.19 615 VAL A N 1
ATOM 4452 C CA . VAL A 1 615 ? -4.417 -14.452 9.102 1.00 96.19 615 VAL A CA 1
ATOM 4453 C C . VAL A 1 615 ? -4.516 -12.974 8.713 1.00 96.19 615 VAL A C 1
ATOM 4455 O O . VAL A 1 615 ? -3.486 -12.318 8.595 1.00 96.19 615 VAL A O 1
ATOM 4458 N N . LEU A 1 616 ? -5.732 -12.441 8.544 1.00 96.12 616 LEU A N 1
ATOM 4459 C CA . LEU A 1 616 ? -5.943 -11.024 8.224 1.00 96.12 616 LEU A CA 1
ATOM 4460 C C . LEU A 1 616 ? -5.442 -10.109 9.347 1.00 96.12 616 LEU A C 1
ATOM 4462 O O . LEU A 1 616 ? -4.653 -9.210 9.085 1.00 96.12 616 LEU A O 1
ATOM 4466 N N . ALA A 1 617 ? -5.824 -10.390 10.592 1.00 94.25 617 ALA A N 1
ATOM 4467 C CA . ALA A 1 617 ? -5.401 -9.615 11.751 1.00 94.25 617 ALA A CA 1
ATOM 4468 C C . ALA A 1 617 ? -3.889 -9.702 12.002 1.00 94.25 617 ALA A C 1
ATOM 4470 O O . ALA A 1 617 ? -3.280 -8.723 12.418 1.00 94.25 617 ALA A O 1
ATOM 4471 N N . LEU A 1 618 ? -3.267 -10.857 11.745 1.00 94.69 618 LEU A N 1
ATOM 4472 C CA . LEU A 1 618 ? -1.819 -11.026 11.855 1.00 94.69 618 LEU A CA 1
ATOM 4473 C C . LEU A 1 618 ? -1.078 -10.191 10.801 1.00 94.69 618 LEU A C 1
ATOM 4475 O O . LEU A 1 618 ? -0.081 -9.556 11.129 1.00 94.69 618 LEU A O 1
ATOM 4479 N N . LEU A 1 619 ? -1.576 -10.159 9.560 1.00 94.50 619 LEU A N 1
ATOM 4480 C CA . LEU A 1 619 ? -1.000 -9.349 8.482 1.00 94.50 619 LEU A CA 1
ATOM 4481 C C . LEU A 1 619 ? -1.217 -7.843 8.681 1.00 94.50 619 LEU A C 1
ATOM 4483 O O . LEU A 1 619 ? -0.324 -7.063 8.350 1.00 94.50 619 LEU A O 1
ATOM 4487 N N . ASP A 1 620 ? -2.357 -7.443 9.243 1.00 92.12 620 ASP A N 1
ATOM 4488 C CA . ASP A 1 620 ? -2.617 -6.061 9.665 1.00 92.12 620 ASP A CA 1
ATOM 4489 C C . ASP A 1 620 ? -1.674 -5.658 10.814 1.00 92.12 620 ASP A C 1
ATOM 4491 O O . ASP A 1 620 ? -0.989 -4.643 10.729 1.00 92.12 620 ASP A O 1
ATOM 4495 N N . PHE A 1 621 ? -1.516 -6.521 11.828 1.00 91.00 621 PHE A N 1
ATOM 4496 C CA . PHE A 1 621 ? -0.637 -6.285 12.979 1.00 91.00 621 PHE A CA 1
ATOM 4497 C C . PHE A 1 621 ? 0.838 -6.098 12.607 1.00 91.00 621 PHE A C 1
ATOM 4499 O O . PHE A 1 621 ? 1.490 -5.187 13.117 1.00 91.00 621 PHE A O 1
ATOM 4506 N N . VAL A 1 622 ? 1.389 -6.940 11.724 1.00 89.50 622 VAL A N 1
ATOM 4507 C CA . VAL A 1 622 ? 2.785 -6.762 11.283 1.00 89.50 622 VAL A CA 1
ATOM 4508 C C . VAL A 1 622 ? 2.949 -5.555 10.349 1.00 89.50 622 VAL A C 1
ATOM 4510 O O . VAL A 1 622 ? 4.072 -5.103 10.127 1.00 89.50 622 VAL A O 1
ATOM 4513 N N . GLY A 1 623 ? 1.848 -4.992 9.839 1.00 84.69 623 GLY A N 1
ATOM 4514 C CA . GLY A 1 623 ? 1.860 -3.867 8.906 1.00 84.69 623 GLY A CA 1
ATOM 4515 C C . GLY A 1 623 ? 2.176 -4.285 7.469 1.00 84.69 623 GLY A C 1
ATOM 4516 O O . GLY A 1 623 ? 2.811 -3.532 6.736 1.00 84.69 623 GLY A O 1
ATOM 4517 N N . ALA A 1 624 ? 1.758 -5.486 7.053 1.00 87.19 624 ALA A N 1
ATOM 4518 C CA . ALA A 1 624 ? 1.978 -5.969 5.687 1.00 87.19 624 ALA A CA 1
ATOM 4519 C C . ALA A 1 624 ? 1.068 -5.279 4.652 1.00 87.19 624 ALA A C 1
ATOM 4521 O O . ALA A 1 624 ? 1.310 -5.411 3.458 1.00 87.19 624 ALA A O 1
ATOM 4522 N N . GLY A 1 625 ? 0.004 -4.583 5.077 1.00 85.62 625 GLY A N 1
ATOM 4523 C CA . GLY A 1 625 ? -0.906 -3.857 4.179 1.00 85.62 625 GLY A CA 1
ATOM 4524 C C . GLY A 1 625 ? -1.809 -4.747 3.313 1.00 85.62 625 GLY A C 1
ATOM 4525 O O . GLY A 1 625 ? -2.360 -4.283 2.319 1.00 85.62 625 GLY A O 1
ATOM 4526 N N . PHE A 1 626 ? -1.955 -6.032 3.655 1.00 92.12 626 PHE A N 1
ATOM 4527 C CA . PHE A 1 626 ? -2.754 -6.986 2.875 1.00 92.12 626 PHE A CA 1
ATOM 4528 C C . PHE A 1 626 ? -4.262 -6.859 3.114 1.00 92.12 626 PHE A C 1
ATOM 4530 O O . PHE A 1 626 ? -5.049 -7.038 2.184 1.00 92.12 626 PHE A O 1
ATOM 4537 N N . GLY A 1 627 ? -4.684 -6.586 4.349 1.00 90.31 627 GLY A N 1
ATOM 4538 C CA . GLY A 1 627 ? -6.096 -6.453 4.674 1.00 90.31 627 GLY A CA 1
ATOM 4539 C C . GLY A 1 627 ? -6.339 -5.627 5.924 1.00 90.31 627 GLY A C 1
ATOM 4540 O O . GLY A 1 627 ? -5.502 -5.602 6.817 1.00 90.31 627 GLY A O 1
ATOM 4541 N N . GLN A 1 628 ? -7.491 -4.964 5.957 1.00 89.44 628 GLN A N 1
ATOM 4542 C CA . GLN A 1 628 ? -7.909 -4.057 7.022 1.00 89.44 628 GLN A CA 1
ATOM 4543 C C . GLN A 1 628 ? -9.351 -4.341 7.443 1.00 89.44 628 GLN A C 1
ATOM 4545 O O . GLN A 1 628 ? -10.192 -4.743 6.626 1.00 89.44 628 GLN A O 1
ATOM 4550 N N . LEU A 1 629 ? -9.636 -4.124 8.726 1.00 89.06 629 LEU A N 1
ATOM 4551 C CA . LEU A 1 629 ? -10.980 -4.240 9.275 1.00 89.06 629 LEU A CA 1
ATOM 4552 C C . LEU A 1 629 ? -11.774 -2.968 8.942 1.00 89.06 629 LEU A C 1
ATOM 4554 O O . LEU A 1 629 ? -11.450 -1.883 9.415 1.00 89.06 629 LEU A O 1
ATOM 4558 N N . VAL A 1 630 ? -12.835 -3.104 8.146 1.00 88.94 630 VAL A N 1
ATOM 4559 C CA . VAL A 1 630 ? -13.721 -1.992 7.754 1.00 88.94 630 VAL A CA 1
ATOM 4560 C C . VAL A 1 630 ? -14.835 -1.796 8.780 1.00 88.94 630 VAL A C 1
ATOM 4562 O O . VAL A 1 630 ? -15.204 -0.673 9.117 1.00 88.94 630 VAL A O 1
ATOM 4565 N N . SER A 1 631 ? -15.407 -2.895 9.273 1.00 89.00 631 SER A N 1
ATOM 4566 C CA . SER A 1 631 ? -16.491 -2.869 10.256 1.00 89.00 631 SER A CA 1
ATOM 4567 C C . SER A 1 631 ? -16.531 -4.167 11.055 1.00 89.00 631 SER A C 1
ATOM 4569 O O . SER A 1 631 ? -16.157 -5.217 10.544 1.00 89.00 631 SER A O 1
ATOM 4571 N N . GLY A 1 632 ? -17.011 -4.124 12.296 1.00 90.50 632 GLY A N 1
ATOM 4572 C CA . GLY A 1 632 ? -17.143 -5.304 13.151 1.00 90.50 632 GLY A CA 1
ATOM 4573 C C . GLY A 1 632 ? -16.625 -5.082 14.572 1.00 90.50 632 GLY A C 1
ATOM 4574 O O . GLY A 1 632 ? -16.318 -3.947 14.947 1.00 90.50 632 GLY A O 1
ATOM 4575 N N . PRO A 1 633 ? -16.561 -6.153 15.381 1.00 89.44 633 PRO A N 1
ATOM 4576 C CA . PRO A 1 633 ? -15.982 -6.105 16.717 1.00 89.44 633 PRO A CA 1
ATOM 4577 C C . PRO A 1 633 ? -14.458 -5.907 16.665 1.00 89.44 633 PRO A C 1
ATOM 4579 O O . PRO A 1 633 ? -13.705 -6.796 16.276 1.00 89.44 633 PRO A O 1
ATOM 4582 N N . ASP A 1 634 ? -13.997 -4.747 17.128 1.00 90.31 634 ASP A N 1
ATOM 4583 C CA . ASP A 1 634 ? -12.585 -4.463 17.378 1.00 90.31 634 ASP A CA 1
ATOM 4584 C C . ASP A 1 634 ? -12.277 -4.786 18.845 1.00 90.31 634 ASP A C 1
ATOM 4586 O O . ASP A 1 634 ? -12.481 -3.970 19.750 1.00 90.31 634 ASP A O 1
ATOM 4590 N N . HIS A 1 635 ? -11.814 -6.012 19.089 1.00 89.25 635 HIS A N 1
ATOM 4591 C CA . HIS A 1 635 ? -11.485 -6.492 20.434 1.00 89.25 635 HIS A CA 1
ATOM 4592 C C . HIS A 1 635 ? -10.234 -5.830 21.029 1.00 89.25 635 HIS A C 1
ATOM 4594 O O . HIS A 1 635 ? -10.069 -5.844 22.251 1.00 89.25 635 HIS A O 1
ATOM 4600 N N . VAL A 1 636 ? -9.368 -5.241 20.199 1.00 89.00 636 VAL A N 1
ATOM 4601 C CA . VAL A 1 636 ? -8.136 -4.588 20.654 1.00 89.00 636 VAL A CA 1
ATOM 4602 C C . VAL A 1 636 ? -8.470 -3.213 21.213 1.00 89.00 636 VAL A C 1
ATOM 4604 O O . VAL A 1 636 ? -8.159 -2.937 22.373 1.00 89.00 636 VAL A O 1
ATOM 4607 N N . ALA A 1 637 ? -9.182 -2.378 20.450 1.00 81.69 637 ALA A N 1
ATOM 4608 C CA . ALA A 1 637 ? -9.627 -1.069 20.926 1.00 81.69 637 ALA A CA 1
ATOM 4609 C C . ALA A 1 637 ? -10.843 -1.163 21.861 1.00 81.69 637 ALA A C 1
ATOM 4611 O O . ALA A 1 637 ? -11.014 -0.306 22.727 1.00 81.69 637 ALA A O 1
ATOM 4612 N N . GLY A 1 638 ? -11.651 -2.221 21.759 1.00 80.94 638 GLY A N 1
ATOM 4613 C CA . GLY A 1 638 ? -12.889 -2.398 22.525 1.00 80.94 638 GLY A CA 1
ATOM 4614 C C . GLY A 1 638 ? -14.101 -1.699 21.897 1.00 80.94 638 GLY A C 1
ATOM 4615 O O . GLY A 1 638 ? -15.012 -1.287 22.612 1.00 80.94 638 GLY A O 1
ATOM 4616 N N . ARG A 1 639 ? -14.117 -1.533 20.568 1.00 83.81 639 ARG A N 1
ATOM 4617 C CA . ARG A 1 639 ? -15.184 -0.843 19.818 1.00 83.81 639 ARG A CA 1
ATOM 4618 C C . ARG A 1 639 ? -16.050 -1.845 19.061 1.00 83.81 639 ARG A C 1
ATOM 4620 O O . ARG A 1 639 ? -15.592 -2.916 18.686 1.00 83.81 639 ARG A O 1
ATOM 4627 N N . GLY A 1 640 ? -17.320 -1.505 18.833 1.00 82.94 640 GLY A N 1
ATOM 4628 C CA . GLY A 1 640 ? -18.204 -2.318 17.987 1.00 82.94 640 GLY A CA 1
ATOM 4629 C C . GLY A 1 640 ? -18.504 -3.729 18.513 1.00 82.94 640 GLY A C 1
ATOM 4630 O O . GLY A 1 640 ? -19.001 -4.553 17.756 1.00 82.94 640 GLY A O 1
ATOM 4631 N N . LEU A 1 641 ? -18.258 -4.016 19.799 1.00 85.75 641 LEU A N 1
ATOM 4632 C CA . LEU A 1 641 ? -18.358 -5.363 20.396 1.00 85.75 641 LEU A CA 1
ATOM 4633 C C . LEU A 1 641 ? -19.771 -5.987 20.362 1.00 85.75 641 LEU A C 1
ATOM 4635 O O . LEU A 1 641 ? -19.931 -7.168 20.653 1.00 85.75 641 LEU A O 1
ATOM 4639 N N . GLY A 1 642 ? -20.803 -5.205 20.028 1.00 83.25 642 GLY A N 1
ATOM 4640 C CA . GLY A 1 642 ? -22.168 -5.698 19.810 1.00 83.25 642 GLY A CA 1
ATOM 4641 C C . GLY A 1 642 ? -22.419 -6.267 18.406 1.00 83.25 642 GLY A C 1
ATOM 4642 O O . GLY A 1 642 ? -23.476 -6.850 18.166 1.00 83.25 642 GLY A O 1
ATOM 4643 N N . LEU A 1 643 ? -21.480 -6.088 17.474 1.00 87.81 643 LEU A N 1
ATOM 4644 C CA . LEU A 1 643 ? -21.558 -6.624 16.118 1.00 87.81 643 LEU A CA 1
ATOM 4645 C C . LEU A 1 643 ? -21.040 -8.065 16.094 1.00 87.81 643 LEU A C 1
ATOM 4647 O O . LEU A 1 643 ? -20.036 -8.386 16.717 1.00 87.81 643 LEU A O 1
ATOM 4651 N N . ILE A 1 644 ? -21.730 -8.934 15.355 1.00 87.25 644 ILE A N 1
ATOM 4652 C CA . ILE A 1 644 ? -21.386 -10.365 15.251 1.00 87.25 644 ILE A CA 1
ATOM 4653 C C . ILE A 1 644 ? -20.538 -10.643 14.002 1.00 87.25 644 ILE A C 1
ATOM 4655 O O . ILE A 1 644 ? -19.772 -11.601 13.955 1.00 87.25 644 ILE A O 1
ATOM 4659 N N . THR A 1 645 ? -20.706 -9.828 12.960 1.00 91.06 645 THR A N 1
ATOM 4660 C CA . THR A 1 645 ? -20.029 -10.000 11.674 1.00 91.06 645 THR A CA 1
ATOM 4661 C C . THR A 1 645 ? -18.923 -8.969 11.526 1.00 91.06 645 THR A C 1
ATOM 4663 O O . THR A 1 645 ? -19.143 -7.781 11.752 1.00 91.06 645 THR A O 1
ATOM 4666 N N . GLU A 1 646 ? -17.757 -9.443 11.110 1.00 93.75 646 GLU A N 1
ATOM 4667 C CA . GLU A 1 646 ? -16.610 -8.638 10.719 1.00 93.75 646 GLU A CA 1
ATOM 4668 C C . GLU A 1 646 ? -16.598 -8.477 9.196 1.00 93.75 646 GLU A C 1
ATOM 4670 O O . GLU A 1 646 ? -16.763 -9.449 8.455 1.00 93.75 646 GLU A O 1
ATOM 4675 N N . GLU A 1 647 ? -16.389 -7.259 8.720 1.00 95.12 647 GLU A N 1
ATOM 4676 C CA . GLU A 1 647 ? -16.192 -6.928 7.318 1.00 95.12 647 GLU A CA 1
ATOM 4677 C C . GLU A 1 647 ? -14.748 -6.467 7.118 1.00 95.12 647 GLU A C 1
ATOM 4679 O O . GLU A 1 647 ? -14.334 -5.432 7.635 1.00 95.12 647 GLU A O 1
ATOM 4684 N N . TRP A 1 648 ? -13.986 -7.261 6.372 1.00 95.81 648 TRP A N 1
ATOM 4685 C CA . TRP A 1 648 ? -12.586 -7.011 6.052 1.00 95.81 648 TRP A CA 1
ATOM 4686 C C . TRP A 1 648 ? -12.437 -6.683 4.576 1.00 95.81 648 TRP A C 1
ATOM 4688 O O . TRP A 1 648 ? -13.027 -7.371 3.741 1.00 95.81 648 TRP A O 1
ATOM 4698 N N . GLN A 1 649 ? -11.600 -5.708 4.246 1.00 94.19 649 GLN A N 1
ATOM 4699 C CA . GLN A 1 649 ? -11.179 -5.451 2.873 1.00 94.19 649 GLN A CA 1
ATOM 4700 C C . GLN A 1 649 ? -9.734 -5.913 2.703 1.00 94.19 649 GLN A C 1
ATOM 4702 O O . GLN A 1 649 ? -8.907 -5.658 3.571 1.00 94.19 649 GLN A O 1
ATOM 4707 N N . TYR A 1 650 ? -9.432 -6.636 1.626 1.00 94.38 650 TYR A N 1
ATOM 4708 C CA . TYR A 1 650 ? -8.096 -7.175 1.382 1.00 94.38 650 TYR A CA 1
ATOM 4709 C C . TYR A 1 650 ? -7.739 -7.186 -0.105 1.00 94.38 650 TYR A C 1
ATOM 4711 O O . TYR A 1 650 ? -8.612 -7.332 -0.967 1.00 94.38 650 TYR A O 1
ATOM 4719 N N . CYS A 1 651 ? -6.448 -7.056 -0.401 1.00 90.31 651 CYS A N 1
ATOM 4720 C CA . CYS A 1 651 ? -5.881 -7.202 -1.740 1.00 90.31 651 CYS A CA 1
ATOM 4721 C C . CYS A 1 651 ? -4.399 -7.574 -1.657 1.00 90.31 651 CYS A C 1
ATOM 4723 O O . CYS A 1 651 ? -3.668 -7.096 -0.790 1.00 90.31 651 CYS A O 1
ATOM 4725 N N . TRP A 1 652 ? -3.939 -8.433 -2.568 1.00 87.25 652 TRP A N 1
ATOM 4726 C CA . TRP A 1 652 ? -2.516 -8.734 -2.689 1.00 87.25 652 TRP A CA 1
ATOM 4727 C C . TRP A 1 652 ? -1.878 -7.761 -3.672 1.00 87.25 652 TRP A C 1
ATOM 4729 O O . TRP A 1 652 ? -2.009 -7.921 -4.884 1.00 87.25 652 TRP A O 1
ATOM 4739 N N . THR A 1 653 ? -1.199 -6.745 -3.153 1.00 82.00 653 THR A N 1
ATOM 4740 C CA . THR A 1 653 ? -0.510 -5.750 -3.981 1.00 82.00 653 THR A CA 1
ATOM 4741 C C . THR A 1 653 ? 1.005 -5.967 -3.961 1.00 82.00 653 THR A C 1
ATOM 4743 O O . THR A 1 653 ? 1.526 -6.573 -3.021 1.00 82.00 653 THR A O 1
ATOM 4746 N N . PRO A 1 654 ? 1.748 -5.434 -4.946 1.00 76.00 654 PRO A N 1
ATOM 4747 C CA . PRO A 1 654 ? 3.215 -5.398 -4.909 1.00 76.00 654 PRO A CA 1
ATOM 4748 C C . PRO A 1 654 ? 3.787 -4.794 -3.617 1.00 76.00 654 PRO A C 1
ATOM 4750 O O . PRO A 1 654 ? 4.849 -5.197 -3.147 1.00 76.00 654 PRO A O 1
ATOM 4753 N N . LEU A 1 655 ? 3.052 -3.860 -3.009 1.00 76.69 655 LEU A N 1
ATOM 4754 C CA . LEU A 1 655 ? 3.423 -3.217 -1.752 1.00 76.69 655 LEU A CA 1
ATOM 4755 C C . LEU A 1 655 ? 3.440 -4.206 -0.582 1.00 76.69 655 LEU A C 1
ATOM 4757 O O . LEU A 1 655 ? 4.333 -4.146 0.257 1.00 76.69 655 LEU A O 1
ATOM 4761 N N . VAL A 1 656 ? 2.494 -5.152 -0.565 1.00 84.44 656 VAL A N 1
ATOM 4762 C CA . VAL A 1 656 ? 2.476 -6.243 0.418 1.00 84.44 656 VAL A CA 1
ATOM 4763 C C . VAL A 1 656 ? 3.756 -7.060 0.302 1.00 84.44 656 VAL A C 1
ATOM 4765 O O . VAL A 1 656 ? 4.420 -7.304 1.304 1.00 84.44 656 VAL A O 1
ATOM 4768 N N . GLU A 1 657 ? 4.145 -7.449 -0.918 1.00 83.19 657 GLU A N 1
ATOM 4769 C CA . GLU A 1 657 ? 5.386 -8.201 -1.134 1.00 83.19 657 GLU A CA 1
ATOM 4770 C C . GLU A 1 657 ? 6.606 -7.411 -0.654 1.00 83.19 657 GLU A C 1
ATOM 4772 O O . GLU A 1 657 ? 7.446 -7.971 0.044 1.00 83.19 657 GLU A O 1
ATOM 4777 N N . ALA A 1 658 ? 6.676 -6.113 -0.943 1.00 77.00 658 ALA A N 1
ATOM 4778 C CA . ALA A 1 658 ? 7.810 -5.285 -0.556 1.00 77.00 658 ALA A CA 1
ATOM 4779 C C . ALA A 1 658 ? 7.926 -5.063 0.959 1.00 77.00 658 ALA A C 1
ATOM 4781 O O . ALA A 1 658 ? 9.019 -5.206 1.508 1.00 77.00 658 ALA A O 1
ATOM 4782 N N . ARG A 1 659 ? 6.803 -4.831 1.650 1.00 82.44 659 ARG A N 1
ATOM 4783 C CA . ARG A 1 659 ? 6.748 -4.771 3.121 1.00 82.44 659 ARG A CA 1
ATOM 4784 C C . ARG A 1 659 ? 7.193 -6.087 3.750 1.00 82.44 659 ARG A C 1
ATOM 4786 O O . ARG A 1 659 ? 7.915 -6.100 4.742 1.00 82.44 659 ARG A O 1
ATOM 4793 N N . LEU A 1 660 ? 6.797 -7.211 3.156 1.00 86.50 660 LEU A N 1
ATOM 4794 C CA . LEU A 1 660 ? 7.260 -8.524 3.594 1.00 86.50 660 LEU A CA 1
ATOM 4795 C C . LEU A 1 660 ? 8.758 -8.718 3.336 1.00 86.50 660 LEU A C 1
ATOM 4797 O O . LEU A 1 660 ? 9.422 -9.286 4.191 1.00 86.50 660 LEU A O 1
ATOM 4801 N N . VAL A 1 661 ? 9.309 -8.250 2.212 1.00 82.69 661 VAL A N 1
ATOM 4802 C CA . VAL A 1 661 ? 10.759 -8.323 1.945 1.00 82.69 661 VAL A CA 1
ATOM 4803 C C . VAL A 1 661 ? 11.550 -7.500 2.967 1.00 82.69 661 VAL A C 1
ATOM 4805 O O . VAL A 1 661 ? 12.548 -7.988 3.487 1.00 82.69 661 VAL A O 1
ATOM 4808 N N . GLU A 1 662 ? 11.082 -6.300 3.314 1.00 79.19 662 GLU A N 1
ATOM 4809 C CA . GLU A 1 662 ? 11.690 -5.452 4.352 1.00 79.19 662 GLU A CA 1
ATOM 4810 C C . GLU A 1 662 ? 11.733 -6.169 5.706 1.00 79.19 662 GLU A C 1
ATOM 4812 O O . GLU A 1 662 ? 12.774 -6.214 6.352 1.00 79.19 662 GLU A O 1
ATOM 4817 N N . MET A 1 663 ? 10.638 -6.823 6.103 1.00 85.62 663 MET A N 1
ATOM 4818 C CA . MET A 1 663 ? 10.538 -7.534 7.382 1.00 85.62 663 MET A CA 1
ATOM 4819 C C . MET A 1 663 ? 11.334 -8.849 7.451 1.00 85.62 663 MET A C 1
ATOM 4821 O O . MET A 1 663 ? 11.351 -9.486 8.506 1.00 85.62 663 MET A O 1
ATOM 4825 N N . VAL A 1 664 ? 12.022 -9.269 6.382 1.00 84.50 664 VAL A N 1
ATOM 4826 C CA . VAL A 1 664 ? 12.813 -10.517 6.370 1.00 84.50 664 VAL A CA 1
ATOM 4827 C C . VAL A 1 664 ? 13.884 -10.526 7.464 1.00 84.50 664 VAL A C 1
ATOM 4829 O O . VAL A 1 664 ? 14.160 -11.588 8.025 1.00 84.50 664 VAL A O 1
ATOM 4832 N N . HIS A 1 665 ? 14.444 -9.362 7.817 1.00 82.19 665 HIS A N 1
ATOM 4833 C CA . HIS A 1 665 ? 15.434 -9.252 8.892 1.00 82.19 665 HIS A CA 1
ATOM 4834 C C . HIS A 1 665 ? 14.857 -9.586 10.282 1.00 82.19 665 HIS A C 1
ATOM 4836 O O . HIS A 1 665 ? 15.602 -10.021 11.159 1.00 82.19 665 HIS A O 1
ATOM 4842 N N . LEU A 1 666 ? 13.539 -9.438 10.478 1.00 86.12 666 LEU A N 1
ATOM 4843 C CA . LEU A 1 666 ? 12.843 -9.799 11.720 1.00 86.12 666 LEU A CA 1
ATOM 4844 C C . LEU A 1 666 ? 12.567 -11.306 11.808 1.00 86.12 666 LEU A C 1
ATOM 4846 O O . LEU A 1 666 ? 12.476 -11.860 12.903 1.00 86.12 666 LEU A O 1
ATOM 4850 N N . GLY A 1 667 ? 12.431 -11.992 10.669 1.00 87.88 667 GLY A N 1
ATOM 4851 C CA . GLY A 1 667 ? 12.206 -13.432 10.649 1.00 87.88 667 GLY A CA 1
ATOM 4852 C C . GLY A 1 667 ? 11.847 -14.006 9.280 1.00 87.88 667 GLY A C 1
ATOM 4853 O O . GLY A 1 667 ? 11.305 -13.343 8.403 1.00 87.88 667 GLY A O 1
ATOM 4854 N N . ALA A 1 668 ? 12.100 -15.307 9.116 1.00 89.31 668 ALA A N 1
ATOM 4855 C CA . ALA A 1 668 ? 11.803 -16.042 7.883 1.00 89.31 668 ALA A CA 1
ATOM 4856 C C . ALA A 1 668 ? 10.337 -16.514 7.756 1.00 89.31 668 ALA A C 1
ATOM 4858 O O . ALA A 1 668 ? 9.980 -17.087 6.729 1.00 89.31 668 ALA A O 1
ATOM 4859 N N . THR A 1 669 ? 9.515 -16.323 8.794 1.00 94.38 669 THR A N 1
ATOM 4860 C CA . THR A 1 669 ? 8.098 -16.738 8.863 1.00 94.38 669 THR A CA 1
ATOM 4861 C C . THR A 1 669 ? 7.260 -15.618 9.463 1.00 94.38 669 THR A C 1
ATOM 4863 O O . THR A 1 669 ? 7.785 -14.822 10.250 1.00 94.38 669 THR A O 1
ATOM 4866 N N . LEU A 1 670 ? 5.974 -15.561 9.116 1.00 94.31 670 LEU A N 1
ATOM 4867 C CA . LEU A 1 670 ? 5.065 -14.525 9.604 1.00 94.31 670 LEU A CA 1
ATOM 4868 C C . LEU A 1 670 ? 4.946 -14.556 11.133 1.00 94.31 670 LEU A C 1
ATOM 4870 O O . LEU A 1 670 ? 4.927 -13.503 11.768 1.00 94.31 670 LEU A O 1
ATOM 4874 N N . GLU A 1 671 ? 4.938 -15.748 11.731 1.00 93.19 671 GLU A N 1
ATOM 4875 C CA . GLU A 1 671 ? 4.998 -15.916 13.181 1.00 93.19 671 GLU A CA 1
ATOM 4876 C C . GLU A 1 671 ? 6.253 -15.290 13.782 1.00 93.19 671 GLU A C 1
ATOM 4878 O O . GLU A 1 671 ? 6.137 -14.528 14.733 1.00 93.19 671 GLU A O 1
ATOM 4883 N N . ALA A 1 672 ? 7.443 -15.570 13.238 1.00 93.31 672 ALA A N 1
ATOM 4884 C CA . ALA A 1 672 ? 8.691 -15.035 13.789 1.00 93.31 672 ALA A CA 1
ATOM 4885 C C . ALA A 1 672 ? 8.710 -13.498 13.784 1.00 93.31 672 ALA A C 1
ATOM 4887 O O . ALA A 1 672 ? 9.081 -12.887 14.785 1.00 93.31 672 ALA A O 1
ATOM 4888 N N . VAL A 1 673 ? 8.233 -12.881 12.697 1.00 93.94 673 VAL A N 1
ATOM 4889 C CA . VAL A 1 673 ? 8.085 -11.420 12.600 1.00 93.94 673 VAL A CA 1
ATOM 4890 C C . VAL A 1 673 ? 7.120 -10.896 13.661 1.00 93.94 673 VAL A C 1
ATOM 4892 O O . VAL A 1 673 ? 7.405 -9.913 14.345 1.00 93.94 673 VAL A O 1
ATOM 4895 N N . ALA A 1 674 ? 5.975 -11.555 13.823 1.00 93.31 674 ALA A N 1
ATOM 4896 C CA . ALA A 1 674 ? 4.965 -11.115 14.768 1.00 93.31 674 ALA A CA 1
ATOM 4897 C C . ALA A 1 674 ? 5.415 -11.293 16.230 1.00 93.31 674 ALA A C 1
ATOM 4899 O O . ALA A 1 674 ? 5.097 -10.450 17.066 1.00 93.31 674 ALA A O 1
ATOM 4900 N N . VAL A 1 675 ? 6.205 -12.328 16.534 1.00 92.88 675 VAL A N 1
ATOM 4901 C CA . VAL A 1 675 ? 6.860 -12.496 17.841 1.00 92.88 675 VAL A CA 1
ATOM 4902 C C . VAL A 1 675 ? 7.841 -11.362 18.106 1.00 92.88 675 VAL A C 1
ATOM 4904 O O . VAL A 1 675 ? 7.749 -10.747 19.164 1.00 92.88 675 VAL A O 1
ATOM 4907 N N . ALA A 1 676 ? 8.714 -11.031 17.149 1.00 91.06 676 ALA A N 1
ATOM 4908 C CA . ALA A 1 676 ? 9.652 -9.918 17.298 1.00 91.06 676 ALA A CA 1
ATOM 4909 C C . ALA A 1 676 ? 8.921 -8.592 17.598 1.00 91.06 676 ALA A C 1
ATOM 4911 O O . ALA A 1 676 ? 9.299 -7.872 18.521 1.00 91.06 676 ALA A O 1
ATOM 4912 N N . ARG A 1 677 ? 7.811 -8.318 16.894 1.00 89.12 677 ARG A N 1
ATOM 4913 C CA . ARG A 1 677 ? 6.960 -7.134 17.130 1.00 89.12 677 ARG A CA 1
ATOM 4914 C C . ARG A 1 677 ? 6.254 -7.156 18.491 1.00 89.12 677 ARG A C 1
ATOM 4916 O O . ARG A 1 677 ? 6.127 -6.113 19.128 1.00 89.12 677 ARG A O 1
ATOM 4923 N N . LEU A 1 678 ? 5.792 -8.318 18.956 1.00 89.81 678 LEU A N 1
ATOM 4924 C CA . LEU A 1 678 ? 5.207 -8.450 20.296 1.00 89.81 678 LEU A CA 1
ATOM 4925 C C . LEU A 1 678 ? 6.247 -8.211 21.398 1.00 89.81 678 LEU A C 1
ATOM 4927 O O . LEU A 1 678 ? 5.945 -7.524 22.372 1.00 89.81 678 LEU A O 1
ATOM 4931 N N . GLU A 1 679 ? 7.461 -8.746 21.247 1.00 87.88 679 GLU A N 1
ATOM 4932 C CA . GLU A 1 679 ? 8.551 -8.533 22.207 1.00 87.88 679 GLU A CA 1
ATOM 4933 C C . GLU A 1 679 ? 8.987 -7.065 22.257 1.00 87.88 679 GLU A C 1
ATOM 4935 O O . GLU A 1 679 ? 9.253 -6.534 23.336 1.00 87.88 679 GLU A O 1
ATOM 4940 N N . GLU A 1 680 ? 9.012 -6.383 21.113 1.00 85.25 680 GLU A N 1
ATOM 4941 C CA . GLU A 1 680 ? 9.260 -4.943 21.040 1.00 85.25 680 GLU A CA 1
ATOM 4942 C C . GLU A 1 680 ? 8.191 -4.145 21.805 1.00 85.25 680 GLU A C 1
ATOM 4944 O O . GLU A 1 680 ? 8.530 -3.329 22.667 1.00 85.25 680 GLU A O 1
ATOM 4949 N N . ALA A 1 681 ? 6.906 -4.434 21.569 1.00 84.69 681 ALA A N 1
ATOM 4950 C CA . ALA A 1 681 ? 5.801 -3.805 22.294 1.00 84.69 681 ALA A CA 1
ATOM 4951 C C . ALA A 1 681 ? 5.878 -4.058 23.813 1.00 84.69 681 ALA A C 1
ATOM 4953 O O . ALA A 1 681 ? 5.636 -3.153 24.614 1.00 84.69 681 ALA A O 1
ATOM 4954 N N . GLU A 1 682 ? 6.263 -5.268 24.223 1.00 84.06 682 GLU A N 1
ATOM 4955 C CA . GLU A 1 682 ? 6.459 -5.626 25.631 1.00 84.06 682 GLU A CA 1
ATOM 4956 C C . GLU A 1 682 ? 7.621 -4.845 26.270 1.00 84.06 682 GLU A C 1
ATOM 4958 O O . GLU A 1 682 ? 7.488 -4.334 27.387 1.00 84.06 682 GLU A O 1
ATOM 4963 N N . ASN A 1 683 ? 8.748 -4.707 25.564 1.00 82.75 683 ASN A N 1
ATOM 4964 C CA . ASN A 1 683 ? 9.927 -3.974 26.038 1.00 82.75 683 ASN A CA 1
ATOM 4965 C C . ASN A 1 683 ? 9.656 -2.469 26.178 1.00 82.75 683 ASN A C 1
ATOM 4967 O O . ASN A 1 683 ? 10.132 -1.842 27.130 1.00 82.75 683 ASN A O 1
ATOM 4971 N N . LEU A 1 684 ? 8.867 -1.900 25.258 1.00 80.19 684 LEU A N 1
ATOM 4972 C CA . LEU A 1 684 ? 8.412 -0.511 25.332 1.00 80.19 684 LEU A CA 1
ATOM 4973 C C . LEU A 1 684 ? 7.558 -0.277 26.583 1.00 80.19 684 LEU A C 1
ATOM 4975 O O . LEU A 1 684 ? 7.807 0.672 27.324 1.00 80.19 684 LEU A O 1
ATOM 4979 N N . LEU A 1 685 ? 6.608 -1.174 26.866 1.00 80.50 685 LEU A N 1
ATOM 4980 C CA . LEU A 1 685 ? 5.751 -1.072 28.051 1.00 80.50 685 LEU A CA 1
ATOM 4981 C C . LEU A 1 685 ? 6.511 -1.349 29.354 1.00 80.50 685 LEU A C 1
ATOM 4983 O O . LEU A 1 685 ? 6.224 -0.723 30.367 1.00 80.50 685 LEU A O 1
ATOM 4987 N N . SER A 1 686 ? 7.511 -2.231 29.339 1.00 73.25 686 SER A N 1
ATOM 4988 C CA . SER A 1 686 ? 8.315 -2.570 30.524 1.00 73.25 686 SER A CA 1
ATOM 4989 C C . SER A 1 686 ? 9.335 -1.490 30.914 1.00 73.25 686 SER A C 1
ATOM 4991 O O . SER A 1 686 ? 10.006 -1.625 31.939 1.00 73.25 686 SER A O 1
ATOM 4993 N N . GLY A 1 687 ? 9.493 -0.428 30.111 1.00 63.69 687 GLY A N 1
ATOM 4994 C CA . GLY A 1 687 ? 10.474 0.639 30.346 1.00 63.69 687 GLY A CA 1
ATOM 4995 C C . GLY A 1 687 ? 11.937 0.192 30.213 1.00 63.69 687 GLY A C 1
ATOM 4996 O O . GLY A 1 687 ? 12.844 0.918 30.616 1.00 63.69 687 GLY A O 1
ATOM 4997 N N . THR A 1 688 ? 12.180 -1.004 29.668 1.00 55.47 688 THR A N 1
ATOM 4998 C CA . THR A 1 688 ? 13.515 -1.582 29.438 1.00 55.47 688 THR A CA 1
ATOM 4999 C C . THR A 1 688 ? 14.074 -1.250 28.054 1.00 55.47 688 THR A C 1
ATOM 5001 O O . THR A 1 688 ? 15.242 -1.533 27.786 1.00 55.47 688 THR A O 1
ATOM 5004 N N . GLY A 1 689 ? 13.277 -0.620 27.185 1.00 48.81 689 GLY A N 1
ATOM 5005 C CA . GLY A 1 689 ? 13.715 -0.142 25.878 1.00 48.81 689 GLY A CA 1
ATOM 5006 C C . GLY A 1 689 ? 14.620 1.091 25.972 1.00 48.81 689 GLY A C 1
ATOM 5007 O O . GLY A 1 689 ? 14.170 2.188 26.299 1.00 48.81 689 GLY A O 1
ATOM 5008 N N . THR A 1 690 ? 15.901 0.939 25.634 1.00 35.38 690 THR A N 1
ATOM 5009 C CA . THR A 1 690 ? 16.756 2.060 25.217 1.00 35.38 690 THR A CA 1
ATOM 5010 C C . THR A 1 690 ? 16.281 2.521 23.839 1.00 35.38 690 THR A C 1
ATOM 5012 O O . THR A 1 690 ? 16.304 1.726 22.906 1.00 35.38 690 THR A O 1
ATOM 5015 N N . GLY A 1 691 ? 15.781 3.752 23.722 1.00 36.97 691 GLY A N 1
ATOM 5016 C CA . GLY A 1 691 ? 15.039 4.196 22.539 1.00 36.97 691 GLY A CA 1
ATOM 5017 C C . GLY A 1 691 ? 15.803 4.162 21.210 1.00 36.97 691 GLY A C 1
ATOM 5018 O O . GLY A 1 691 ? 16.991 4.462 21.184 1.00 36.97 691 GLY A O 1
ATOM 5019 N N . ALA A 1 692 ? 15.068 3.879 20.128 1.00 30.11 692 ALA A N 1
ATOM 5020 C CA . ALA A 1 692 ? 15.173 4.495 18.800 1.00 30.11 692 ALA A CA 1
ATOM 5021 C C . ALA A 1 692 ? 13.935 4.114 17.947 1.00 30.11 692 ALA A C 1
ATOM 5023 O O . ALA A 1 692 ? 13.510 2.968 17.942 1.00 30.11 692 ALA A O 1
ATOM 5024 N N . ALA A 1 693 ? 13.351 5.126 17.297 1.00 29.53 693 ALA A N 1
ATOM 5025 C CA . ALA A 1 693 ? 12.489 5.136 16.104 1.00 29.53 693 ALA A CA 1
ATOM 5026 C C . ALA A 1 693 ? 11.414 4.042 15.838 1.00 29.53 693 ALA A C 1
ATOM 5028 O O . ALA A 1 693 ? 11.672 2.992 15.274 1.00 29.53 693 ALA A O 1
ATOM 5029 N N . ALA A 1 694 ? 10.156 4.451 16.055 1.00 33.12 694 ALA A N 1
ATOM 5030 C CA . ALA A 1 694 ? 9.001 4.330 15.150 1.00 33.12 694 ALA A CA 1
ATOM 5031 C C . ALA A 1 694 ? 8.849 3.074 14.263 1.00 33.12 694 ALA A C 1
ATOM 5033 O O . ALA A 1 694 ? 9.208 3.084 13.088 1.00 33.12 694 ALA A O 1
ATOM 5034 N N . VAL A 1 695 ? 8.057 2.118 14.750 1.00 32.69 695 VAL A N 1
ATOM 5035 C CA . VAL A 1 695 ? 7.256 1.233 13.898 1.00 32.69 695 VAL A CA 1
ATOM 5036 C C . VAL A 1 695 ? 5.810 1.735 13.905 1.00 32.69 695 VAL A C 1
ATOM 5038 O O . VAL A 1 695 ? 4.960 1.280 14.667 1.00 32.69 695 VAL A O 1
ATOM 5041 N N . ALA A 1 696 ? 5.527 2.720 13.053 1.00 30.33 696 ALA A N 1
ATOM 5042 C CA . ALA A 1 696 ? 4.160 3.025 12.649 1.00 30.33 696 ALA A CA 1
ATOM 5043 C C . ALA A 1 696 ? 3.774 2.024 11.551 1.00 30.33 696 ALA A C 1
ATOM 5045 O O . ALA A 1 696 ? 4.036 2.247 10.370 1.00 30.33 696 ALA A O 1
ATOM 5046 N N . GLY A 1 697 ? 3.211 0.882 11.948 1.00 30.88 697 GLY A N 1
ATOM 5047 C CA . GLY A 1 697 ? 2.532 -0.010 11.015 1.00 30.88 697 GLY A CA 1
ATOM 5048 C C . GLY A 1 697 ? 1.261 0.675 10.521 1.00 30.88 697 GLY A C 1
ATOM 5049 O O . GLY A 1 697 ? 0.362 0.945 11.312 1.00 30.88 697 GLY A O 1
ATOM 5050 N N . ALA A 1 698 ? 1.203 0.984 9.225 1.00 30.33 698 ALA A N 1
ATOM 5051 C CA . ALA A 1 698 ? -0.011 1.435 8.559 1.00 30.33 698 ALA A CA 1
ATOM 5052 C C . ALA A 1 698 ? -1.022 0.273 8.520 1.00 30.33 698 ALA A C 1
ATOM 5054 O O . ALA A 1 698 ? -1.008 -0.566 7.621 1.00 30.33 698 ALA A O 1
ATOM 5055 N N . GLY A 1 699 ? -1.868 0.220 9.543 1.00 29.06 699 GLY A N 1
ATOM 5056 C CA . GLY A 1 699 ? -2.974 -0.711 9.730 1.00 29.06 699 GLY A CA 1
ATOM 5057 C C . GLY A 1 699 ? -4.022 -0.024 10.600 1.00 29.06 699 GLY A C 1
ATOM 5058 O O . GLY A 1 699 ? -3.691 0.824 11.429 1.00 29.06 699 GLY A O 1
ATOM 5059 N N . SER A 1 700 ? -5.296 -0.291 10.342 1.00 30.77 700 SER A N 1
ATOM 5060 C CA . SER A 1 700 ? -6.433 0.524 10.781 1.00 30.77 700 SER A CA 1
ATOM 5061 C C . SER A 1 700 ? -6.412 0.925 12.268 1.00 30.77 700 SER A C 1
ATOM 5063 O O . SER A 1 700 ? -6.582 0.092 13.151 1.00 30.77 700 SER A O 1
ATOM 5065 N N . GLY A 1 701 ? -6.296 2.230 12.541 1.00 30.55 701 GLY A N 1
ATOM 5066 C CA . GLY A 1 701 ? -6.964 2.910 13.658 1.00 30.55 701 GLY A CA 1
ATOM 5067 C C . GLY A 1 701 ? -6.829 2.316 15.065 1.00 30.55 701 GLY A C 1
ATOM 5068 O O . GLY A 1 701 ? -7.826 2.288 15.793 1.00 30.55 701 GLY A O 1
ATOM 5069 N N . ALA A 1 702 ? -5.628 1.898 15.465 1.00 32.22 702 ALA A N 1
ATOM 5070 C CA . ALA A 1 702 ? -5.245 1.679 16.861 1.00 32.22 702 ALA A CA 1
ATOM 5071 C C . ALA A 1 702 ? -3.803 2.167 17.084 1.00 32.22 702 ALA A C 1
ATOM 5073 O O . ALA A 1 702 ? -2.907 1.401 17.426 1.00 32.22 702 ALA A O 1
ATOM 5074 N N . GLY A 1 703 ? -3.572 3.462 16.853 1.00 28.06 703 GLY A N 1
ATOM 5075 C CA . GLY A 1 703 ? -2.298 4.097 17.164 1.00 28.06 703 GLY A CA 1
ATOM 5076 C C . GLY A 1 703 ? -1.971 3.945 18.649 1.00 28.06 703 GLY A C 1
ATOM 5077 O O . GLY A 1 703 ? -2.612 4.561 19.502 1.00 28.06 703 GLY A O 1
ATOM 5078 N N . VAL A 1 704 ? -0.940 3.162 18.966 1.00 37.94 704 VAL A N 1
ATOM 5079 C CA . VAL A 1 704 ? -0.125 3.439 20.149 1.00 37.94 704 VAL A CA 1
ATOM 5080 C C . VAL A 1 704 ? 0.629 4.718 19.800 1.00 37.94 704 VAL A C 1
ATOM 5082 O O . VAL A 1 704 ? 1.665 4.685 19.140 1.00 37.94 704 VAL A O 1
ATOM 5085 N N . GLY A 1 705 ? 0.039 5.867 20.135 1.00 29.36 705 GLY A N 1
ATOM 5086 C CA . GLY A 1 705 ? 0.717 7.150 19.988 1.00 29.36 705 GLY A CA 1
ATOM 5087 C C . GLY A 1 705 ? 2.062 7.121 20.730 1.00 29.36 705 GLY A C 1
ATOM 5088 O O . GLY A 1 705 ? 2.184 6.409 21.731 1.00 29.36 705 GLY A O 1
ATOM 5089 N N . PRO A 1 706 ? 3.079 7.876 20.280 1.00 27.91 706 PRO A N 1
ATOM 5090 C CA . PRO A 1 706 ? 4.372 7.946 20.943 1.00 27.91 706 PRO A CA 1
ATOM 5091 C C . PRO A 1 706 ? 4.245 8.794 22.216 1.00 27.91 706 PRO A C 1
ATOM 5093 O O . PRO A 1 706 ? 4.673 9.941 22.282 1.00 27.91 706 PRO A O 1
ATOM 5096 N N . GLY A 1 707 ? 3.613 8.226 23.236 1.00 31.78 707 GLY A N 1
ATOM 5097 C CA . GLY A 1 707 ? 3.738 8.650 24.617 1.00 31.78 707 GLY A CA 1
ATOM 5098 C C . GLY A 1 707 ? 4.520 7.569 25.340 1.00 31.78 707 GLY A C 1
ATOM 5099 O O . GLY A 1 707 ? 4.014 6.465 25.515 1.00 31.78 707 GLY A O 1
ATOM 5100 N N . ALA A 1 708 ? 5.750 7.871 25.752 1.00 35.66 708 ALA A N 1
ATOM 5101 C CA . ALA A 1 708 ? 6.487 7.066 26.721 1.00 35.66 708 ALA A CA 1
ATOM 5102 C C . ALA A 1 708 ? 5.753 7.130 28.077 1.00 35.66 708 ALA A C 1
ATOM 5104 O O . ALA A 1 708 ? 6.124 7.890 28.969 1.00 35.66 708 ALA A O 1
ATOM 5105 N N . GLY A 1 709 ? 4.637 6.412 28.186 1.00 44.44 709 GLY A N 1
ATOM 5106 C CA . GLY A 1 709 ? 3.883 6.225 29.417 1.00 44.44 709 GLY A CA 1
ATOM 5107 C C . GLY A 1 709 ? 4.453 5.049 30.202 1.00 44.44 709 GLY A C 1
ATOM 5108 O O . GLY A 1 709 ? 4.933 4.080 29.618 1.00 44.44 709 GLY A O 1
ATOM 5109 N N . ALA A 1 710 ? 4.416 5.135 31.530 1.00 60.28 710 ALA A N 1
ATOM 5110 C CA . ALA A 1 710 ? 4.704 3.993 32.391 1.00 60.28 710 ALA A CA 1
ATOM 5111 C C . ALA A 1 710 ? 3.788 2.800 32.044 1.00 60.28 710 ALA A C 1
ATOM 5113 O O . ALA A 1 710 ? 2.667 3.004 31.577 1.00 60.28 710 ALA A O 1
ATOM 5114 N N . ALA A 1 711 ? 4.250 1.569 32.296 1.00 76.69 711 ALA A N 1
ATOM 5115 C CA . ALA A 1 711 ? 3.437 0.361 32.156 1.00 76.69 711 ALA A CA 1
ATOM 5116 C C . ALA A 1 711 ? 2.081 0.538 32.863 1.00 76.69 711 ALA A C 1
ATOM 5118 O O . ALA A 1 711 ? 2.054 0.725 34.079 1.00 76.69 711 ALA A O 1
ATOM 5119 N N . SER A 1 712 ? 0.976 0.458 32.119 1.00 89.88 712 SER A N 1
ATOM 5120 C CA . SER A 1 712 ? -0.381 0.530 32.666 1.00 89.88 712 SER A CA 1
ATOM 5121 C C . SER A 1 712 ? -1.133 -0.779 32.430 1.00 89.88 712 SER A C 1
ATOM 5123 O O . SER A 1 712 ? -0.868 -1.513 31.468 1.00 89.88 712 SER A O 1
ATOM 5125 N N . VAL A 1 713 ? -2.079 -1.089 33.315 1.00 93.38 713 VAL A N 1
ATOM 5126 C CA . VAL A 1 713 ? -2.933 -2.279 33.203 1.00 93.38 713 VAL A CA 1
ATOM 5127 C C . VAL A 1 713 ? -3.759 -2.258 31.910 1.00 93.38 713 VAL A C 1
ATOM 5129 O O . VAL A 1 713 ? -3.845 -3.298 31.252 1.00 93.38 713 VAL A O 1
ATOM 5132 N N . ASP A 1 714 ? -4.314 -1.112 31.485 1.00 91.75 714 ASP A N 1
ATOM 5133 C CA . ASP A 1 714 ? -5.054 -1.035 30.208 1.00 91.75 714 ASP A CA 1
ATOM 5134 C C . ASP A 1 714 ? -4.143 -1.307 29.001 1.00 91.75 714 ASP A C 1
ATOM 5136 O O . ASP A 1 714 ? -4.525 -2.072 28.112 1.00 91.75 714 ASP A O 1
ATOM 5140 N N . ALA A 1 715 ? -2.921 -0.760 28.974 1.00 90.06 715 ALA A N 1
ATOM 5141 C CA . ALA A 1 715 ? -1.990 -0.975 27.864 1.00 90.06 715 ALA A CA 1
ATOM 5142 C C . ALA A 1 715 ? -1.588 -2.455 27.725 1.00 90.06 715 ALA A C 1
ATOM 5144 O O . ALA A 1 715 ? -1.598 -3.011 26.625 1.00 90.06 715 ALA A O 1
ATOM 5145 N N . LEU A 1 716 ? -1.314 -3.130 28.844 1.00 93.12 716 LEU A N 1
ATOM 5146 C CA . LEU A 1 716 ? -1.001 -4.560 28.845 1.00 93.12 716 LEU A CA 1
ATOM 5147 C C . LEU A 1 716 ? -2.227 -5.425 28.523 1.00 93.12 716 LEU A C 1
ATOM 5149 O O . LEU A 1 716 ? -2.105 -6.410 27.794 1.00 93.12 716 LEU A O 1
ATOM 5153 N N . ALA A 1 717 ? -3.424 -5.046 28.978 1.00 94.25 717 ALA A N 1
ATOM 5154 C CA . ALA A 1 717 ? -4.662 -5.721 28.587 1.00 94.25 717 ALA A CA 1
ATOM 5155 C C . ALA A 1 717 ? -4.946 -5.581 27.078 1.00 94.25 717 ALA A C 1
ATOM 5157 O O . ALA A 1 717 ? -5.457 -6.522 26.462 1.00 94.25 717 ALA A O 1
ATOM 5158 N N . ARG A 1 718 ? -4.594 -4.446 26.453 1.00 93.88 718 ARG A N 1
ATOM 5159 C CA . ARG A 1 718 ? -4.637 -4.282 24.986 1.00 93.88 718 ARG A CA 1
ATOM 5160 C C . ARG A 1 718 ? -3.650 -5.209 24.289 1.00 93.88 718 ARG A C 1
ATOM 5162 O O . ARG A 1 718 ? -4.015 -5.810 23.284 1.00 93.88 718 ARG A O 1
ATOM 5169 N N . LEU A 1 719 ? -2.448 -5.393 24.838 1.00 92.44 719 LEU A N 1
ATOM 5170 C CA . LEU A 1 719 ? -1.470 -6.338 24.292 1.00 92.44 719 LEU A CA 1
ATOM 5171 C C . LEU A 1 719 ? -1.954 -7.798 24.402 1.00 92.44 719 LEU A C 1
ATOM 5173 O O . LEU A 1 719 ? -1.790 -8.572 23.457 1.00 92.44 719 LEU A O 1
ATOM 5177 N N . VAL A 1 720 ? -2.633 -8.165 25.498 1.00 94.50 720 VAL A N 1
ATOM 5178 C CA . VAL A 1 720 ? -3.330 -9.464 25.629 1.00 94.50 720 VAL A CA 1
ATOM 5179 C C . VAL A 1 720 ? -4.417 -9.610 24.558 1.00 94.50 720 VAL A C 1
ATOM 5181 O O . VAL A 1 720 ? -4.482 -10.642 23.888 1.00 94.50 720 VAL A O 1
ATOM 5184 N N . ALA A 1 721 ? -5.241 -8.575 24.357 1.00 94.19 721 ALA A N 1
ATOM 5185 C CA . ALA A 1 721 ? -6.269 -8.565 23.317 1.00 94.19 721 ALA A CA 1
ATOM 5186 C C . ALA A 1 721 ? -5.663 -8.762 21.919 1.00 94.19 721 ALA A C 1
ATOM 5188 O O . ALA A 1 721 ? -6.104 -9.646 21.186 1.00 94.19 721 ALA A O 1
ATOM 5189 N N . GLN A 1 722 ? -4.616 -8.002 21.584 1.00 94.56 722 GLN A N 1
ATOM 5190 C CA . GLN A 1 722 ? -3.884 -8.104 20.320 1.00 94.56 722 GLN A CA 1
ATOM 5191 C C . GLN A 1 722 ? -3.356 -9.525 20.100 1.00 94.56 722 GLN A C 1
ATOM 5193 O O . GLN A 1 722 ? -3.606 -10.119 19.054 1.00 94.56 722 GLN A O 1
ATOM 5198 N N . THR A 1 723 ? -2.701 -10.096 21.115 1.00 95.00 723 THR A N 1
ATOM 5199 C CA . THR A 1 723 ? -2.117 -11.447 21.078 1.00 95.00 723 THR A CA 1
ATOM 5200 C C . THR A 1 723 ? -3.172 -12.523 20.802 1.00 95.00 723 THR A C 1
ATOM 5202 O O . THR A 1 723 ? -2.945 -13.430 19.998 1.00 95.00 723 THR A O 1
ATOM 5205 N N . LEU A 1 724 ? -4.356 -12.411 21.413 1.00 94.44 724 LEU A N 1
ATOM 5206 C CA . LEU A 1 724 ? -5.481 -13.313 21.147 1.00 94.44 724 LEU A CA 1
ATOM 5207 C C . LEU A 1 724 ? -6.099 -13.093 19.760 1.00 94.44 724 LEU A C 1
ATOM 5209 O O . LEU A 1 724 ? -6.453 -14.056 19.076 1.00 94.44 724 LEU A O 1
ATOM 5213 N N . VAL A 1 725 ? -6.230 -11.839 19.323 1.00 93.62 725 VAL A N 1
ATOM 5214 C CA . VAL A 1 725 ? -6.834 -11.493 18.029 1.00 93.62 725 VAL A CA 1
ATOM 5215 C C . VAL A 1 725 ? -6.012 -12.037 16.857 1.00 93.62 725 VAL A C 1
ATOM 5217 O O . VAL A 1 725 ? -6.590 -12.575 15.907 1.00 93.62 725 VAL A O 1
ATOM 5220 N N . ILE A 1 726 ? -4.683 -11.989 16.957 1.00 94.12 726 ILE A N 1
ATOM 5221 C CA . ILE A 1 726 ? -3.760 -12.515 15.937 1.00 94.12 726 ILE A CA 1
ATOM 5222 C C . ILE A 1 726 ? -3.475 -14.019 16.084 1.00 94.12 726 ILE A C 1
ATOM 5224 O O . ILE A 1 726 ? -2.717 -14.584 15.302 1.00 94.12 726 ILE A O 1
ATOM 5228 N N . GLY A 1 727 ? -4.098 -14.691 17.062 1.00 91.81 727 GLY A N 1
ATOM 5229 C CA . GLY A 1 727 ? -3.997 -16.141 17.249 1.00 91.81 727 GLY A CA 1
ATOM 5230 C C . GLY A 1 727 ? -2.688 -16.625 17.882 1.00 91.81 727 GLY A C 1
ATOM 5231 O O . GLY A 1 727 ? -2.344 -17.794 17.733 1.00 91.81 727 GLY A O 1
ATOM 5232 N N . MET A 1 728 ? -1.964 -15.765 18.604 1.00 91.94 728 MET A N 1
ATOM 5233 C CA . MET A 1 728 ? -0.678 -16.081 19.242 1.00 91.94 728 MET A CA 1
ATOM 5234 C C . MET A 1 728 ? -0.804 -16.352 20.752 1.00 91.94 728 MET A C 1
ATOM 5236 O O . MET A 1 728 ? 0.050 -15.953 21.541 1.00 91.94 728 MET A O 1
ATOM 5240 N N . GLY A 1 729 ? -1.848 -17.082 21.167 1.00 88.38 729 GLY A N 1
ATOM 5241 C CA . GLY A 1 729 ? -2.132 -17.395 22.580 1.00 88.38 729 GLY A CA 1
ATOM 5242 C C . GLY A 1 729 ? -0.961 -18.028 23.350 1.00 88.38 729 GLY A C 1
ATOM 5243 O O . GLY A 1 729 ? -0.790 -17.773 24.539 1.00 88.38 729 GLY A O 1
ATOM 5244 N N . ALA A 1 730 ? -0.072 -18.752 22.662 1.00 88.38 730 ALA A N 1
ATOM 5245 C CA . ALA A 1 730 ? 1.142 -19.327 23.248 1.00 88.38 730 ALA A CA 1
ATOM 5246 C C . ALA A 1 730 ? 2.114 -18.285 23.851 1.00 88.38 730 ALA A C 1
ATOM 5248 O O . ALA A 1 730 ? 2.909 -18.635 24.722 1.00 88.38 730 ALA A O 1
ATOM 5249 N N . HIS A 1 731 ? 2.042 -17.016 23.427 1.00 88.69 731 HIS A N 1
ATOM 5250 C CA . HIS A 1 731 ? 2.868 -15.920 23.952 1.00 88.69 731 HIS A CA 1
ATOM 5251 C C . HIS A 1 731 ? 2.265 -15.231 25.188 1.00 88.69 731 HIS A C 1
ATOM 5253 O O . HIS A 1 731 ? 2.947 -14.449 25.852 1.00 88.69 731 HIS A O 1
ATOM 5259 N N . LEU A 1 732 ? 1.017 -15.550 25.554 1.00 91.25 732 LEU A N 1
ATOM 5260 C CA . LEU A 1 732 ? 0.336 -14.929 26.691 1.00 91.25 732 LEU A CA 1
ATOM 5261 C C . LEU A 1 732 ? 1.031 -15.088 28.048 1.00 91.25 732 LEU A C 1
ATOM 5263 O O . LEU A 1 732 ? 1.024 -14.102 28.782 1.00 91.25 732 LEU A O 1
ATOM 5267 N N . PRO A 1 733 ? 1.650 -16.230 28.423 1.00 90.94 733 PRO A N 1
ATOM 5268 C CA . PRO A 1 733 ? 2.180 -16.405 29.779 1.00 90.94 733 PRO A CA 1
ATOM 5269 C C . PRO A 1 733 ? 3.155 -15.303 30.218 1.00 90.94 733 PRO A C 1
ATOM 5271 O O . PRO A 1 733 ? 3.179 -14.911 31.388 1.00 90.94 733 PRO A O 1
ATOM 5274 N N . ARG A 1 734 ? 3.939 -14.767 29.276 1.00 87.06 734 ARG A N 1
ATOM 5275 C CA . ARG A 1 734 ? 4.900 -13.690 29.530 1.00 87.06 734 ARG A CA 1
ATOM 5276 C C . ARG A 1 734 ? 4.195 -12.346 29.759 1.00 87.06 734 ARG A C 1
ATOM 5278 O O . ARG A 1 734 ? 4.400 -11.728 30.801 1.00 87.06 734 ARG A O 1
ATOM 5285 N N . ILE A 1 735 ? 3.276 -11.969 28.865 1.00 90.56 735 ILE A N 1
ATOM 5286 C CA . ILE A 1 735 ? 2.472 -10.737 28.973 1.00 90.56 735 ILE A CA 1
ATOM 5287 C C . ILE A 1 735 ? 1.591 -10.767 30.230 1.00 90.56 735 ILE A C 1
ATOM 5289 O O . ILE A 1 735 ? 1.486 -9.774 30.945 1.00 90.56 735 ILE A O 1
ATOM 5293 N N . VAL A 1 736 ? 0.994 -11.920 30.544 1.00 92.69 736 VAL A N 1
ATOM 5294 C CA . VAL A 1 736 ? 0.185 -12.114 31.753 1.00 92.69 736 VAL A CA 1
ATOM 5295 C C . VAL A 1 736 ? 1.032 -11.944 33.012 1.00 92.69 736 VAL A C 1
ATOM 5297 O O . VAL A 1 736 ? 0.575 -11.323 33.968 1.00 92.69 736 VAL A O 1
ATOM 5300 N N . SER A 1 737 ? 2.270 -12.444 33.024 1.00 91.62 737 SER A N 1
ATOM 5301 C CA . SER A 1 737 ? 3.180 -12.254 34.162 1.00 91.62 737 SER A CA 1
ATOM 5302 C C . SER A 1 737 ? 3.488 -10.773 34.400 1.00 91.62 737 SER A C 1
ATOM 5304 O O . SER A 1 737 ? 3.443 -10.317 35.544 1.00 91.62 737 SER A O 1
ATOM 5306 N N . LEU A 1 738 ? 3.730 -10.014 33.326 1.00 90.31 738 LEU A N 1
ATOM 5307 C CA . LEU A 1 738 ? 3.938 -8.568 33.394 1.00 90.31 738 LEU A CA 1
ATOM 5308 C C . LEU A 1 738 ? 2.675 -7.844 33.886 1.00 90.31 738 LEU A C 1
ATOM 5310 O O . LEU A 1 738 ? 2.745 -7.070 34.833 1.00 90.31 738 LEU A O 1
ATOM 5314 N N . LEU A 1 739 ? 1.508 -8.177 33.330 1.00 93.81 739 LEU A N 1
ATOM 5315 C CA . LEU A 1 739 ? 0.213 -7.625 33.736 1.00 93.81 739 LEU A CA 1
ATOM 5316 C C . LEU A 1 739 ? -0.093 -7.873 35.219 1.00 93.81 739 LEU A C 1
ATOM 5318 O O . LEU A 1 739 ? -0.586 -6.971 35.891 1.00 93.81 739 LEU A O 1
ATOM 5322 N N . ARG A 1 740 ? 0.222 -9.061 35.754 1.00 94.75 740 ARG A N 1
ATOM 5323 C CA . ARG A 1 740 ? 0.066 -9.356 37.190 1.00 94.75 740 ARG A CA 1
ATOM 5324 C C . ARG A 1 740 ? 0.954 -8.469 38.055 1.00 94.75 740 ARG A C 1
ATOM 5326 O O . ARG A 1 740 ? 0.476 -7.955 39.058 1.00 94.75 740 ARG A O 1
ATOM 5333 N N . ALA A 1 741 ? 2.211 -8.266 37.662 1.00 91.88 741 ALA A N 1
ATOM 5334 C CA . ALA A 1 741 ? 3.124 -7.381 38.384 1.00 91.88 741 ALA A CA 1
ATOM 5335 C C . ALA A 1 741 ? 2.683 -5.906 38.305 1.00 91.88 741 ALA A C 1
ATOM 5337 O O . ALA A 1 741 ? 2.775 -5.168 39.289 1.00 91.88 741 ALA A O 1
ATOM 5338 N N . THR A 1 742 ? 2.159 -5.478 37.153 1.00 92.12 742 THR A N 1
ATOM 5339 C CA . THR A 1 742 ? 1.609 -4.130 36.974 1.00 92.12 742 THR A CA 1
ATOM 5340 C C . THR A 1 742 ? 0.328 -3.939 37.783 1.00 92.12 742 THR A C 1
ATOM 5342 O O . THR A 1 742 ? 0.193 -2.913 38.432 1.00 92.12 742 THR A O 1
ATOM 5345 N N . LEU A 1 743 ? -0.566 -4.930 37.867 1.00 94.12 743 LEU A N 1
ATOM 5346 C CA . LEU A 1 743 ? -1.770 -4.875 38.714 1.00 94.12 743 LEU A CA 1
ATOM 5347 C C . LEU A 1 743 ? -1.470 -4.650 40.205 1.00 94.12 743 LEU A C 1
ATOM 5349 O O . LEU A 1 743 ? -2.308 -4.093 40.912 1.00 94.12 743 LEU A O 1
ATOM 5353 N N . ASP A 1 744 ? -0.294 -5.063 40.679 1.00 90.44 744 ASP A N 1
ATOM 5354 C CA . ASP A 1 744 ? 0.135 -4.863 42.068 1.00 90.44 744 ASP A CA 1
ATOM 5355 C C . ASP A 1 744 ? 0.740 -3.466 42.316 1.00 90.44 744 ASP A C 1
ATOM 5357 O O . ASP A 1 744 ? 0.915 -3.055 43.466 1.00 90.44 744 ASP A O 1
ATOM 5361 N N . THR A 1 745 ? 1.099 -2.735 41.254 1.00 90.44 745 THR A N 1
ATOM 5362 C CA . THR A 1 745 ? 1.861 -1.476 41.338 1.00 90.44 745 THR A CA 1
ATOM 5363 C C . THR A 1 745 ? 1.177 -0.274 40.688 1.00 90.44 745 THR A C 1
ATOM 5365 O O . THR A 1 745 ? 1.480 0.857 41.079 1.00 90.44 745 THR A O 1
ATOM 5368 N N . ASP A 1 746 ? 0.254 -0.497 39.752 1.00 91.31 746 ASP A N 1
ATOM 5369 C CA . ASP A 1 746 ? -0.519 0.541 39.076 1.00 91.31 746 ASP A CA 1
ATOM 5370 C C . ASP A 1 746 ? -1.430 1.253 40.083 1.00 91.31 746 ASP A C 1
ATOM 5372 O O . ASP A 1 746 ? -2.184 0.629 40.835 1.00 91.31 746 ASP A O 1
ATOM 5376 N N . ARG A 1 747 ? -1.309 2.580 40.129 1.00 91.19 747 ARG A N 1
ATOM 5377 C CA . ARG A 1 747 ? -2.081 3.448 41.030 1.00 91.19 747 ARG A CA 1
ATOM 5378 C C . ARG A 1 747 ? -3.187 4.203 40.313 1.00 91.19 747 ARG A C 1
ATOM 5380 O O . ARG A 1 747 ? -3.928 4.932 40.966 1.00 91.19 747 ARG A O 1
ATOM 5387 N N . ASP A 1 748 ? -3.287 4.050 39.000 1.00 91.81 748 ASP A N 1
ATOM 5388 C CA . ASP A 1 748 ? -4.353 4.648 38.221 1.00 91.81 748 ASP A CA 1
ATOM 5389 C C . ASP A 1 748 ? -5.565 3.707 38.197 1.00 91.81 748 ASP A C 1
ATOM 5391 O O . ASP A 1 748 ? -5.567 2.654 37.555 1.00 91.81 748 ASP A O 1
ATOM 5395 N N . LEU A 1 749 ? -6.616 4.087 38.927 1.00 93.62 749 LEU A N 1
ATOM 5396 C CA . LEU A 1 749 ? -7.850 3.309 38.975 1.00 93.62 749 LEU A CA 1
ATOM 5397 C C . LEU A 1 749 ? -8.505 3.198 37.591 1.00 93.62 749 LEU A C 1
ATOM 5399 O O . LEU A 1 749 ? -9.087 2.154 37.296 1.00 93.62 749 LEU A O 1
ATOM 5403 N N . ASP A 1 750 ? -8.408 4.226 36.744 1.00 92.44 750 ASP A N 1
ATOM 5404 C CA . ASP A 1 750 ? -9.015 4.199 35.413 1.00 92.44 750 ASP A CA 1
ATOM 5405 C C . ASP A 1 750 ? -8.343 3.152 34.521 1.00 92.44 750 ASP A C 1
ATOM 5407 O O . ASP A 1 750 ? -9.023 2.317 33.920 1.00 92.44 750 ASP A O 1
ATOM 5411 N N . SER A 1 751 ? -7.009 3.106 34.545 1.00 93.88 751 SER A N 1
ATOM 5412 C CA . SER A 1 751 ? -6.208 2.056 33.908 1.00 93.88 751 SER A CA 1
ATOM 5413 C C . SER A 1 751 ? -6.610 0.651 34.381 1.00 93.88 751 SER A C 1
ATOM 5415 O O . SER A 1 751 ? -6.866 -0.237 33.558 1.00 93.88 751 SER A O 1
ATOM 5417 N N . VAL A 1 752 ? -6.732 0.441 35.699 1.00 96.38 752 VAL A N 1
ATOM 5418 C CA . VAL A 1 752 ? -7.107 -0.861 36.282 1.00 96.38 752 VAL A CA 1
ATOM 5419 C C . VAL A 1 752 ? -8.517 -1.280 35.855 1.00 96.38 752 VAL A C 1
ATOM 5421 O O . VAL A 1 752 ? -8.727 -2.428 35.448 1.00 96.38 752 VAL A O 1
ATOM 5424 N N . VAL A 1 753 ? -9.489 -0.365 35.920 1.00 95.94 753 VAL A N 1
ATOM 5425 C CA . VAL A 1 753 ? -10.888 -0.633 35.554 1.00 95.94 753 VAL A CA 1
ATOM 5426 C C . VAL A 1 753 ? -11.025 -0.873 34.051 1.00 95.94 753 VAL A C 1
ATOM 5428 O O . VAL A 1 753 ? -11.650 -1.860 33.648 1.00 95.94 753 VAL A O 1
ATOM 5431 N N . SER A 1 754 ? -10.405 -0.035 33.220 1.00 93.69 754 SER A N 1
ATOM 5432 C CA . SER A 1 754 ? -10.397 -0.173 31.760 1.00 93.69 754 SER A CA 1
ATOM 5433 C C . SER A 1 754 ? -9.765 -1.493 31.321 1.00 93.69 754 SER A C 1
ATOM 5435 O O . SER A 1 754 ? -10.368 -2.245 30.544 1.00 93.69 754 SER A O 1
ATOM 5437 N N . GLY A 1 755 ? -8.613 -1.849 31.897 1.00 94.44 755 GLY A N 1
ATOM 5438 C CA . GLY A 1 755 ? -7.965 -3.131 31.641 1.00 94.44 755 GLY A CA 1
ATOM 5439 C C . GLY A 1 755 ? -8.821 -4.322 32.077 1.00 94.44 755 GLY A C 1
ATOM 5440 O O . GLY A 1 755 ? -9.007 -5.262 31.302 1.00 94.44 755 GLY A O 1
ATOM 5441 N N . ALA A 1 756 ? -9.435 -4.274 33.264 1.00 95.81 756 ALA A N 1
ATOM 5442 C CA . ALA A 1 756 ? -10.325 -5.334 33.746 1.00 95.81 756 ALA A CA 1
ATOM 5443 C C . ALA A 1 756 ? -11.557 -5.532 32.849 1.00 95.81 756 ALA A C 1
ATOM 5445 O O . ALA A 1 756 ? -11.931 -6.668 32.542 1.00 95.81 756 ALA A O 1
ATOM 5446 N N . ARG A 1 757 ? -12.172 -4.443 32.377 1.00 94.44 757 ARG A N 1
ATOM 5447 C CA . ARG A 1 757 ? -13.290 -4.506 31.424 1.00 94.44 757 ARG A CA 1
ATOM 5448 C C . ARG A 1 757 ? -12.877 -5.134 30.105 1.00 94.44 757 ARG A C 1
ATOM 5450 O O . ARG A 1 757 ? -13.620 -5.956 29.570 1.00 94.44 757 ARG A O 1
ATOM 5457 N N . ARG A 1 758 ? -11.689 -4.795 29.601 1.00 94.31 758 ARG A N 1
ATOM 5458 C CA . ARG A 1 758 ? -11.147 -5.394 28.379 1.00 94.31 758 ARG A CA 1
ATOM 5459 C C . ARG A 1 758 ? -10.942 -6.894 28.551 1.00 94.31 758 ARG A C 1
ATOM 5461 O O . ARG A 1 758 ? -11.436 -7.663 27.734 1.00 94.31 758 ARG A O 1
ATOM 5468 N N . LEU A 1 759 ? -10.312 -7.320 29.645 1.00 95.62 759 LEU A N 1
ATOM 5469 C CA . LEU A 1 759 ? -10.113 -8.739 29.964 1.00 95.62 759 LEU A CA 1
ATOM 5470 C C . LEU A 1 759 ? -11.443 -9.498 30.089 1.00 95.62 759 LEU A C 1
ATOM 5472 O O . LEU A 1 759 ? -11.569 -10.611 29.575 1.00 95.62 759 LEU A O 1
ATOM 5476 N N . LEU A 1 760 ? -12.458 -8.890 30.711 1.00 94.06 760 LEU A N 1
ATOM 5477 C CA . LEU A 1 760 ? -13.798 -9.473 30.777 1.00 94.06 760 LEU A CA 1
ATOM 5478 C C . LEU A 1 760 ? -14.450 -9.563 29.390 1.00 94.06 760 LEU A C 1
ATOM 5480 O O . LEU A 1 760 ? -15.057 -10.585 29.071 1.00 94.06 760 LEU A O 1
ATOM 5484 N N . GLY A 1 761 ? -14.289 -8.539 28.551 1.00 92.88 761 GLY A N 1
ATOM 5485 C CA . GLY A 1 761 ? -14.736 -8.551 27.158 1.00 92.88 761 GLY A CA 1
ATOM 5486 C C . GLY A 1 761 ? -14.083 -9.676 26.350 1.00 92.88 761 GLY A C 1
ATOM 5487 O O . GLY A 1 761 ? -14.778 -10.407 25.646 1.00 92.88 761 GLY A O 1
ATOM 5488 N N . LEU A 1 762 ? -12.776 -9.900 26.520 1.00 94.31 762 LEU A N 1
ATOM 5489 C CA . LEU A 1 762 ? -12.061 -11.031 25.911 1.00 94.31 762 LEU A CA 1
ATOM 5490 C C . LEU A 1 762 ? -12.599 -12.376 26.410 1.00 94.31 762 LEU A C 1
ATOM 5492 O O . LEU A 1 762 ? -12.781 -13.300 25.619 1.00 94.31 762 LEU A O 1
ATOM 5496 N N . TRP A 1 763 ? -12.923 -12.485 27.701 1.00 94.06 763 TRP A N 1
ATOM 5497 C CA . TRP A 1 763 ? -13.556 -13.686 28.244 1.00 94.06 763 TRP A CA 1
ATOM 5498 C C . TRP A 1 763 ? -14.949 -13.930 27.645 1.00 94.06 763 TRP A C 1
ATOM 5500 O O . TRP A 1 763 ? -15.287 -15.069 27.307 1.00 94.06 763 TRP A O 1
ATOM 5510 N N . GLN A 1 764 ? -15.761 -12.884 27.469 1.00 91.81 764 GLN A N 1
ATOM 5511 C CA . GLN A 1 764 ? -17.069 -12.979 26.808 1.00 91.81 764 GLN A CA 1
ATOM 5512 C C . GLN A 1 764 ? -16.922 -13.388 25.331 1.00 91.81 764 GLN A C 1
ATOM 5514 O O . GLN A 1 764 ? -17.707 -14.198 24.835 1.00 91.81 764 GLN A O 1
ATOM 5519 N N . ALA A 1 765 ? -15.871 -12.901 24.668 1.00 92.12 765 ALA A N 1
ATOM 5520 C CA . ALA A 1 765 ? -15.502 -13.188 23.284 1.00 92.12 765 ALA A CA 1
ATOM 5521 C C . ALA A 1 765 ? -14.647 -14.462 23.101 1.00 92.12 765 ALA A C 1
ATOM 5523 O O . ALA A 1 765 ? -14.200 -14.769 21.997 1.00 92.12 765 ALA A O 1
ATOM 5524 N N . ARG A 1 766 ? -14.403 -15.258 24.150 1.00 92.56 766 ARG A N 1
ATOM 5525 C CA . ARG A 1 766 ? -13.445 -16.383 24.089 1.00 92.56 766 ARG A CA 1
ATOM 5526 C C . ARG A 1 766 ? -13.707 -17.378 22.953 1.00 92.56 766 ARG A C 1
ATOM 5528 O O . ARG A 1 766 ? -12.761 -17.874 22.361 1.00 92.56 766 ARG A O 1
ATOM 5535 N N . VAL A 1 767 ? -14.973 -17.627 22.608 1.00 89.56 767 VAL A N 1
ATOM 5536 C CA . VAL A 1 767 ? -15.352 -18.580 21.548 1.00 89.56 767 VAL A CA 1
ATOM 5537 C C . VAL A 1 767 ? -15.053 -18.031 20.150 1.00 89.56 767 VAL A C 1
ATOM 5539 O O . VAL A 1 767 ? -14.588 -18.764 19.282 1.00 89.56 767 VAL A O 1
ATOM 5542 N N . GLU A 1 768 ? -15.288 -16.743 19.889 1.00 91.06 768 GLU A N 1
ATOM 5543 C CA . GLU A 1 768 ? -14.879 -16.127 18.614 1.00 91.06 768 GLU A CA 1
ATOM 5544 C C . GLU A 1 768 ? -13.366 -15.987 18.516 1.00 91.06 768 GLU A C 1
ATOM 5546 O O . GLU A 1 768 ? -12.815 -16.189 17.437 1.00 91.06 768 GLU A O 1
ATOM 5551 N N . LEU A 1 769 ? -12.692 -15.710 19.633 1.00 91.50 769 LEU A N 1
ATOM 5552 C CA . LEU A 1 769 ? -11.236 -15.599 19.709 1.00 91.50 769 LEU A CA 1
ATOM 5553 C C . LEU A 1 769 ? -10.512 -16.952 19.630 1.00 91.50 769 LEU A C 1
ATOM 5555 O O . LEU A 1 769 ? -9.353 -16.972 19.228 1.00 91.50 769 LEU A O 1
ATOM 5559 N N . GLY A 1 770 ? -11.182 -18.068 19.934 1.00 89.06 770 GLY A N 1
ATOM 5560 C CA . GLY A 1 770 ? -10.518 -19.367 20.091 1.00 89.06 770 GLY A CA 1
ATOM 5561 C C . GLY A 1 770 ? -9.635 -19.413 21.344 1.00 89.06 770 GLY A C 1
ATOM 5562 O O . GLY A 1 770 ? -8.571 -20.019 21.321 1.00 89.06 770 GLY A O 1
ATOM 5563 N N . ALA A 1 771 ? -10.041 -18.695 22.394 1.00 91.06 771 ALA A N 1
ATOM 5564 C CA . ALA A 1 771 ? -9.302 -18.474 23.634 1.00 91.06 771 ALA A CA 1
ATOM 5565 C C . ALA A 1 771 ? -9.929 -19.217 24.830 1.00 91.06 771 ALA A C 1
ATOM 5567 O O . ALA A 1 771 ? -9.787 -18.797 25.981 1.00 91.06 771 ALA A O 1
ATOM 5568 N N . GLU A 1 772 ? -10.681 -20.293 24.582 1.00 90.81 772 GLU A N 1
ATOM 5569 C CA . GLU A 1 772 ? -11.382 -21.049 25.624 1.00 90.81 772 GLU A CA 1
ATOM 5570 C C . GLU A 1 772 ? -10.427 -21.617 26.684 1.00 90.81 772 GLU A C 1
ATOM 5572 O O . GLU A 1 772 ? -10.784 -21.645 27.862 1.00 90.81 772 GLU A O 1
ATOM 5577 N N . GLU A 1 773 ? -9.207 -22.000 26.296 1.00 91.00 773 GLU A N 1
ATOM 5578 C CA . GLU A 1 773 ? -8.177 -22.492 27.222 1.00 91.00 773 GLU A CA 1
ATOM 5579 C C . GLU A 1 773 ? -7.683 -21.417 28.207 1.00 91.00 773 GLU A C 1
ATOM 5581 O O . GLU A 1 773 ? -7.342 -21.731 29.347 1.00 91.00 773 GLU A O 1
ATOM 5586 N N . HIS A 1 774 ? -7.741 -20.139 27.817 1.00 91.38 774 HIS A N 1
ATOM 5587 C CA . HIS A 1 774 ? -7.324 -18.998 28.640 1.00 91.38 774 HIS A CA 1
ATOM 5588 C C . HIS A 1 774 ? -8.467 -18.416 29.486 1.00 91.38 774 HIS A C 1
ATOM 5590 O O . HIS A 1 774 ? -8.270 -17.462 30.240 1.00 91.38 774 HIS A O 1
ATOM 5596 N N . ALA A 1 775 ? -9.679 -18.975 29.401 1.00 90.19 775 ALA A N 1
ATOM 5597 C CA . ALA A 1 775 ? -10.860 -18.411 30.052 1.00 90.19 775 ALA A CA 1
ATOM 5598 C C . ALA A 1 775 ? -10.721 -18.305 31.583 1.00 90.19 775 ALA A C 1
ATOM 5600 O O . ALA A 1 775 ? -11.192 -17.336 32.179 1.00 90.19 775 ALA A O 1
ATOM 5601 N N . GLY A 1 776 ? -10.079 -19.290 32.219 1.00 89.19 776 GLY A N 1
ATOM 5602 C CA . GLY A 1 776 ? -9.812 -19.262 33.658 1.00 89.19 776 GLY A CA 1
ATOM 5603 C C . GLY A 1 776 ? -8.843 -18.143 34.043 1.00 89.19 776 GLY A C 1
ATOM 5604 O O . GLY A 1 776 ? -9.146 -17.353 34.933 1.00 89.19 776 GLY A O 1
ATOM 5605 N N . GLU A 1 777 ? -7.733 -18.036 33.312 1.00 91.50 777 GLU A N 1
ATOM 5606 C CA . GLU A 1 777 ? -6.680 -17.044 33.541 1.00 91.50 777 GLU A CA 1
ATOM 5607 C C . GLU A 1 777 ? -7.186 -15.605 33.370 1.00 91.50 777 GLU A C 1
ATOM 5609 O O . GLU A 1 777 ? -6.901 -14.752 34.211 1.00 91.50 777 GLU A O 1
ATOM 5614 N N . LEU A 1 778 ? -8.011 -15.346 32.346 1.00 93.38 778 LEU A N 1
ATOM 5615 C CA . LEU A 1 778 ? -8.643 -14.038 32.131 1.00 93.38 778 LEU A CA 1
ATOM 5616 C C . LEU A 1 778 ? -9.532 -13.629 33.315 1.00 93.38 778 LEU A C 1
ATOM 5618 O O . LEU A 1 778 ? -9.440 -12.498 33.790 1.00 93.38 778 LEU A O 1
ATOM 5622 N N . LEU A 1 779 ? -10.365 -14.540 33.831 1.00 91.88 779 LEU A N 1
ATOM 5623 C CA . LEU A 1 779 ? -11.207 -14.247 34.997 1.00 91.88 779 LEU A CA 1
ATOM 5624 C C . LEU A 1 779 ? -10.391 -14.060 36.280 1.00 91.88 779 LEU A C 1
ATOM 5626 O O . LEU A 1 779 ? -10.776 -13.255 37.128 1.00 91.88 779 LEU A O 1
ATOM 5630 N N . ASP A 1 780 ? -9.273 -14.768 36.430 1.00 92.00 780 ASP A N 1
ATOM 5631 C CA . ASP A 1 780 ? -8.379 -14.587 37.578 1.00 92.00 780 ASP A CA 1
ATOM 5632 C C . ASP A 1 780 ? -7.698 -13.216 37.552 1.00 92.00 780 ASP A C 1
ATOM 5634 O O . ASP A 1 780 ? -7.566 -12.580 38.598 1.00 92.00 780 ASP A O 1
ATOM 5638 N N . LEU A 1 781 ? -7.326 -12.721 36.369 1.00 95.25 781 LEU A N 1
ATOM 5639 C CA . LEU A 1 781 ? -6.807 -11.363 36.198 1.00 95.25 781 LEU A CA 1
ATOM 5640 C C . LEU A 1 781 ? -7.871 -10.301 36.495 1.00 95.25 781 LEU A C 1
ATOM 5642 O O . LEU A 1 781 ? -7.586 -9.351 37.219 1.00 95.25 781 LEU A O 1
ATOM 5646 N N . VAL A 1 782 ? -9.109 -10.484 36.019 1.00 95.81 782 VAL A N 1
ATOM 5647 C CA . VAL A 1 782 ? -10.235 -9.595 36.373 1.00 95.81 782 VAL A CA 1
ATOM 5648 C C . VAL A 1 782 ? -10.466 -9.594 37.886 1.00 95.81 782 VAL A C 1
ATOM 5650 O O . VAL A 1 782 ? -10.669 -8.542 38.486 1.00 95.81 782 VAL A O 1
ATOM 5653 N N . SER A 1 783 ? -10.387 -10.760 38.528 1.00 93.69 783 SER A N 1
ATOM 5654 C CA . SER A 1 783 ? -10.510 -10.881 39.982 1.00 93.69 783 SER A CA 1
ATOM 5655 C C . SER A 1 783 ? -9.398 -10.148 40.730 1.00 93.69 783 SER A C 1
ATOM 5657 O O . SER A 1 783 ? -9.677 -9.513 41.748 1.00 93.69 783 SER A O 1
ATOM 5659 N N . GLN A 1 784 ? -8.151 -10.231 40.255 1.00 94.88 784 GLN A N 1
ATOM 5660 C CA . GLN A 1 784 ? -7.021 -9.490 40.823 1.00 94.88 784 GLN A CA 1
ATOM 5661 C C . GLN A 1 784 ? -7.209 -7.980 40.627 1.00 94.88 784 GLN A C 1
ATOM 5663 O O . GLN A 1 784 ? -7.072 -7.229 41.586 1.00 94.88 784 GLN A O 1
ATOM 5668 N N . ALA A 1 785 ? -7.641 -7.544 39.442 1.00 96.31 785 ALA A N 1
ATOM 5669 C CA . ALA A 1 785 ? -7.945 -6.142 39.171 1.00 96.31 785 ALA A CA 1
ATOM 5670 C C . ALA A 1 785 ? -9.065 -5.588 40.062 1.00 96.31 785 ALA A C 1
ATOM 5672 O O . ALA A 1 785 ? -8.958 -4.463 40.535 1.00 96.31 785 ALA A O 1
ATOM 5673 N N . LEU A 1 786 ? -10.100 -6.378 40.371 1.00 95.62 786 LEU A N 1
ATOM 5674 C CA . LEU A 1 786 ? -11.118 -5.986 41.353 1.00 95.62 786 LEU A CA 1
ATOM 5675 C C . LEU A 1 786 ? -10.543 -5.845 42.771 1.00 95.62 786 LEU A C 1
ATOM 5677 O O . LEU A 1 786 ? -10.976 -4.965 43.510 1.00 95.62 786 LEU A O 1
ATOM 5681 N N . ALA A 1 787 ? -9.567 -6.673 43.159 1.00 94.19 787 ALA A N 1
ATOM 5682 C CA . ALA A 1 787 ? -8.881 -6.512 44.443 1.00 94.19 787 ALA A CA 1
ATOM 5683 C C . ALA A 1 787 ? -8.049 -5.220 44.481 1.00 94.19 787 ALA A C 1
ATOM 5685 O O . ALA A 1 787 ? -8.142 -4.470 45.452 1.00 94.19 787 ALA A O 1
ATOM 5686 N N . THR A 1 788 ? -7.300 -4.927 43.413 1.00 95.44 788 THR A N 1
ATOM 5687 C CA . THR A 1 788 ? -6.562 -3.663 43.264 1.00 95.44 788 THR A CA 1
ATOM 5688 C C . THR A 1 788 ? -7.517 -2.467 43.280 1.00 95.44 788 THR A C 1
ATOM 5690 O O . THR A 1 788 ? -7.305 -1.514 44.027 1.00 95.44 788 THR A O 1
ATOM 5693 N N . ALA A 1 789 ? -8.625 -2.539 42.537 1.00 95.31 789 ALA A N 1
ATOM 5694 C CA . ALA A 1 789 ? -9.642 -1.494 42.508 1.00 95.31 789 ALA A CA 1
ATOM 5695 C C . ALA A 1 789 ? -10.247 -1.243 43.896 1.00 95.31 789 ALA A C 1
ATOM 5697 O O . ALA A 1 789 ? -10.437 -0.090 44.265 1.00 95.31 789 ALA A O 1
ATOM 5698 N N . ALA A 1 790 ? -10.493 -2.283 44.702 1.00 93.75 790 ALA A N 1
ATOM 5699 C CA . ALA A 1 790 ? -10.996 -2.110 46.067 1.00 93.75 790 ALA A CA 1
ATOM 5700 C C . ALA A 1 790 ? -10.050 -1.260 46.936 1.00 93.75 790 ALA A C 1
ATOM 5702 O O . ALA A 1 790 ? -10.522 -0.491 47.767 1.00 93.75 790 ALA A O 1
ATOM 5703 N N . TYR A 1 791 ? -8.733 -1.359 46.724 1.00 92.38 791 TYR A N 1
ATOM 5704 C CA . TYR A 1 791 ? -7.752 -0.522 47.416 1.00 92.38 791 TYR A CA 1
ATOM 5705 C C . TYR A 1 791 ? -7.726 0.918 46.880 1.00 92.38 791 TYR A C 1
ATOM 5707 O O . TYR A 1 791 ? -7.666 1.858 47.663 1.00 92.38 791 TYR A O 1
ATOM 5715 N N . LEU A 1 792 ? -7.797 1.102 45.559 1.00 93.44 792 LEU A N 1
ATOM 5716 C CA . LEU A 1 792 ? -7.687 2.422 44.921 1.00 93.44 792 LEU A CA 1
ATOM 5717 C C . LEU A 1 792 ? -8.973 3.256 45.003 1.00 93.44 792 LEU A C 1
ATOM 5719 O O . LEU A 1 792 ? -8.918 4.483 44.986 1.00 93.44 792 LEU A O 1
ATOM 5723 N N . VAL A 1 793 ? -10.140 2.614 45.126 1.00 92.75 793 VAL A N 1
ATOM 5724 C CA . VAL A 1 793 ? -11.438 3.300 45.214 1.00 92.75 793 VAL A CA 1
ATOM 5725 C C . VAL A 1 793 ? -11.453 4.324 46.348 1.00 92.75 793 VAL A C 1
ATOM 5727 O O . VAL A 1 793 ? -12.019 5.396 46.159 1.00 92.75 793 VAL A O 1
ATOM 5730 N N . SER A 1 794 ? -10.781 4.072 47.480 1.00 87.88 794 SER A N 1
ATOM 5731 C CA . SER A 1 794 ? -10.730 5.029 48.596 1.00 87.88 794 SER A CA 1
ATOM 5732 C C . SER A 1 794 ? -10.156 6.398 48.223 1.00 87.88 794 SER A C 1
ATOM 5734 O O . SER A 1 794 ? -10.538 7.399 48.833 1.00 87.88 794 SER A O 1
ATOM 5736 N N . ASP A 1 795 ? -9.278 6.460 47.221 1.00 87.94 795 ASP A N 1
ATOM 5737 C CA . ASP A 1 795 ? -8.645 7.707 46.787 1.00 87.94 795 ASP A CA 1
ATOM 5738 C C . ASP A 1 795 ? -9.623 8.608 46.017 1.00 87.94 795 ASP A C 1
ATOM 5740 O O . ASP A 1 795 ? -9.473 9.834 46.032 1.00 87.94 795 ASP A O 1
ATOM 5744 N N . LEU A 1 796 ? -10.705 8.034 45.465 1.00 87.38 796 LEU A N 1
ATOM 5745 C CA . LEU A 1 796 ? -11.786 8.784 44.815 1.00 87.38 796 LEU A CA 1
ATOM 5746 C C . LEU A 1 796 ? -12.466 9.781 45.761 1.00 87.38 796 LEU A C 1
ATOM 5748 O O . LEU A 1 796 ? -12.988 10.805 45.321 1.00 87.38 796 LEU A O 1
ATOM 5752 N N . GLY A 1 797 ? -12.433 9.515 47.069 1.00 84.44 797 GLY A N 1
ATOM 5753 C CA . GLY A 1 797 ? -13.016 10.403 48.070 1.00 84.44 797 GLY A CA 1
ATOM 5754 C C . GLY A 1 797 ? -12.344 11.775 48.152 1.00 84.44 797 GLY A C 1
ATOM 5755 O O . GLY A 1 797 ? -12.972 12.721 48.614 1.00 84.44 797 GLY A O 1
ATOM 5756 N N . LYS A 1 798 ? -11.092 11.919 47.699 1.00 87.31 798 LYS A N 1
ATOM 5757 C CA . LYS A 1 798 ? -10.285 13.145 47.880 1.00 87.31 798 LYS A CA 1
ATOM 5758 C C . LYS A 1 798 ? -9.797 13.753 46.563 1.00 87.31 798 LYS A C 1
ATOM 5760 O O . LYS A 1 798 ? -8.820 14.501 46.551 1.00 87.31 798 LYS A O 1
ATOM 5765 N N . VAL A 1 799 ? -10.475 13.428 45.467 1.00 91.00 799 VAL A N 1
ATOM 5766 C CA . VAL A 1 799 ? -10.146 13.909 44.122 1.00 91.00 799 VAL A CA 1
ATOM 5767 C C . VAL A 1 799 ? -10.352 15.425 44.027 1.00 91.00 799 VAL A C 1
ATOM 5769 O O . VAL A 1 799 ? -11.230 16.004 44.673 1.00 91.00 799 VAL A O 1
ATOM 5772 N N . ARG A 1 800 ? -9.500 16.089 43.241 1.00 89.31 800 ARG A N 1
ATOM 5773 C CA . ARG A 1 800 ? -9.580 17.534 43.001 1.00 89.31 800 ARG A CA 1
ATOM 5774 C C . ARG A 1 800 ? -10.772 17.859 42.106 1.00 89.31 800 ARG A C 1
ATOM 5776 O O . ARG A 1 800 ? -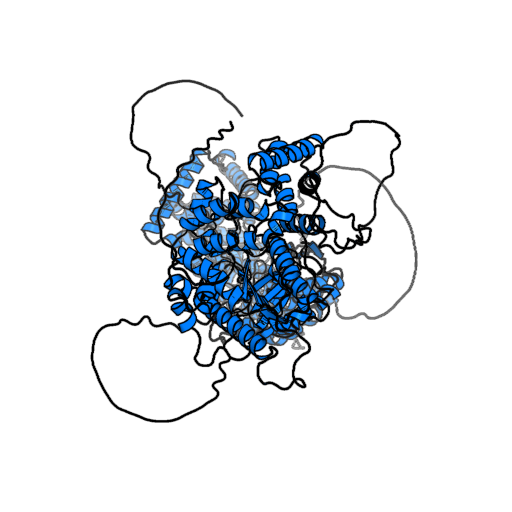11.185 17.041 41.299 1.00 89.31 800 ARG A O 1
ATOM 5783 N N . ALA A 1 801 ? -11.278 19.087 42.197 1.00 84.50 801 ALA A N 1
ATOM 5784 C CA . ALA A 1 801 ? -12.429 19.535 41.407 1.00 84.50 801 ALA A CA 1
ATOM 5785 C C . ALA A 1 801 ? -12.251 19.350 39.889 1.00 84.50 801 ALA A C 1
ATOM 5787 O O . ALA A 1 801 ? -13.209 19.028 39.197 1.00 84.50 801 ALA A O 1
ATOM 5788 N N . GLU A 1 802 ? -11.030 19.542 39.386 1.00 85.69 802 GLU A N 1
ATOM 5789 C CA . GLU A 1 802 ? -10.684 19.376 37.968 1.00 85.69 802 GLU A CA 1
ATOM 5790 C C . GLU A 1 802 ? -10.724 17.914 37.479 1.00 85.69 802 GLU A C 1
ATOM 5792 O O . GLU A 1 802 ? -10.943 17.682 36.295 1.00 85.69 802 GLU A O 1
ATOM 5797 N N . ASP A 1 803 ? -10.598 16.943 38.389 1.00 88.19 803 ASP A N 1
ATOM 5798 C CA . ASP A 1 803 ? -10.484 15.510 38.081 1.00 88.19 803 ASP A CA 1
ATOM 5799 C C . ASP A 1 803 ? -11.774 14.720 38.406 1.00 88.19 803 ASP A C 1
ATOM 5801 O O . ASP A 1 803 ? -11.878 13.524 38.124 1.00 88.19 803 ASP A O 1
ATOM 5805 N N . GLU A 1 804 ? -12.785 15.368 39.000 1.00 89.19 804 GLU A N 1
ATOM 5806 C CA . GLU A 1 804 ? -14.044 14.722 39.403 1.00 89.19 804 GLU A CA 1
ATOM 5807 C C . GLU A 1 804 ? -14.791 14.081 38.226 1.00 89.19 804 GLU A C 1
ATOM 5809 O O . GLU A 1 804 ? -15.387 13.016 38.374 1.00 89.19 804 GLU A O 1
ATOM 5814 N N . ASP A 1 805 ? -14.746 14.702 37.048 1.00 87.75 805 ASP A N 1
ATOM 5815 C CA . ASP A 1 805 ? -15.414 14.197 35.848 1.00 87.75 805 ASP A CA 1
ATOM 5816 C C . ASP A 1 805 ? -14.822 12.862 35.368 1.00 87.75 805 ASP A C 1
ATOM 5818 O O . ASP A 1 805 ? -15.567 11.948 34.995 1.00 87.75 805 ASP A O 1
ATOM 5822 N N . ALA A 1 806 ? -13.493 12.733 35.417 1.00 87.94 806 ALA A N 1
ATOM 5823 C CA . ALA A 1 806 ? -12.797 11.486 35.112 1.00 87.94 806 ALA A CA 1
ATOM 5824 C C . ALA A 1 806 ? -13.142 10.414 36.156 1.00 87.94 806 ALA A C 1
ATOM 5826 O O . ALA A 1 806 ? -13.583 9.325 35.790 1.00 87.94 806 ALA A O 1
ATOM 5827 N N . ALA A 1 807 ? -13.085 10.765 37.446 1.00 91.62 807 ALA A N 1
ATOM 5828 C CA . ALA A 1 807 ? -13.458 9.874 38.546 1.00 91.62 807 ALA A CA 1
ATOM 5829 C C . ALA A 1 807 ? -14.892 9.324 38.416 1.00 91.62 807 ALA A C 1
ATOM 5831 O O . ALA A 1 807 ? -15.127 8.137 38.649 1.00 91.62 807 ALA A O 1
ATOM 5832 N N . ILE A 1 808 ? -15.858 10.158 38.012 1.00 92.75 808 ILE A N 1
ATOM 5833 C CA . ILE A 1 808 ? -17.241 9.716 37.784 1.00 92.75 808 ILE A CA 1
ATOM 5834 C C . ILE A 1 808 ? -17.321 8.751 36.594 1.00 92.75 808 ILE A C 1
ATOM 5836 O O . ILE A 1 808 ? -18.054 7.765 36.672 1.00 92.75 808 ILE A O 1
ATOM 5840 N N . SER A 1 809 ? -16.568 8.993 35.515 1.00 92.25 809 SER A N 1
ATOM 5841 C CA . SER A 1 809 ? -16.496 8.061 34.379 1.00 92.25 809 SER A CA 1
ATOM 5842 C C . SER A 1 809 ? -15.989 6.689 34.826 1.00 92.25 809 SER A C 1
ATOM 5844 O O . SER A 1 809 ? -16.657 5.679 34.599 1.00 92.25 809 SER A O 1
ATOM 5846 N N . THR A 1 810 ? -14.882 6.664 35.572 1.00 94.12 810 THR A N 1
ATOM 5847 C CA . THR A 1 810 ? -14.310 5.435 36.126 1.00 94.12 810 THR A CA 1
ATOM 5848 C C . THR A 1 810 ? -15.286 4.721 37.073 1.00 94.12 810 THR A C 1
ATOM 5850 O O . THR A 1 810 ? -15.367 3.495 37.054 1.00 94.12 810 THR A O 1
ATOM 5853 N N . LEU A 1 811 ? -16.088 5.449 37.865 1.00 94.56 811 LEU A N 1
ATOM 5854 C CA . LEU A 1 811 ? -17.134 4.863 38.721 1.00 94.56 811 LEU A CA 1
ATOM 5855 C C . LEU A 1 811 ? -18.270 4.211 37.927 1.00 94.56 811 LEU A C 1
ATOM 5857 O O . LEU A 1 811 ? -18.718 3.116 38.281 1.00 94.56 811 LEU A O 1
ATOM 5861 N N . ILE A 1 812 ? -18.739 4.868 36.863 1.00 93.25 812 ILE A N 1
ATOM 5862 C CA . ILE A 1 812 ? -19.742 4.300 35.952 1.00 93.25 812 ILE A CA 1
ATOM 5863 C C . ILE A 1 812 ? -19.188 3.014 35.331 1.00 93.25 812 ILE A C 1
ATOM 5865 O O . ILE A 1 812 ? -19.881 1.991 35.288 1.00 93.25 812 ILE A O 1
ATOM 5869 N N . ASP A 1 813 ? -17.920 3.039 34.918 1.00 93.12 813 ASP A N 1
ATOM 5870 C CA . ASP A 1 813 ? -17.279 1.892 34.298 1.00 93.12 813 ASP A CA 1
ATOM 5871 C C . ASP A 1 813 ? -17.024 0.736 35.262 1.00 93.12 813 ASP A C 1
ATOM 5873 O O . ASP A 1 813 ? -17.249 -0.424 34.894 1.00 93.12 813 ASP A O 1
ATOM 5877 N N . LEU A 1 814 ? -16.638 1.045 36.499 1.00 94.94 814 LEU A N 1
ATOM 5878 C CA . LEU A 1 814 ? -16.482 0.082 37.582 1.00 94.94 814 LEU A CA 1
ATOM 5879 C C . LEU A 1 814 ? -17.821 -0.567 37.935 1.00 94.94 814 LEU A C 1
ATOM 5881 O O . LEU A 1 814 ? -17.890 -1.784 38.091 1.00 94.94 814 LEU A O 1
ATOM 5885 N N . ARG A 1 815 ? -18.911 0.203 38.004 1.00 92.81 815 ARG A N 1
ATOM 5886 C CA . ARG A 1 815 ? -20.250 -0.350 38.248 1.00 92.81 815 ARG A CA 1
ATOM 5887 C C . ARG A 1 815 ? -20.658 -1.348 37.165 1.00 92.81 815 ARG A C 1
ATOM 5889 O O . ARG A 1 815 ? -21.143 -2.436 37.484 1.00 92.81 815 ARG A O 1
ATOM 5896 N N . ALA A 1 816 ? -20.466 -0.997 35.896 1.00 91.38 816 ALA A N 1
ATOM 5897 C CA . ALA A 1 816 ? -20.750 -1.908 34.791 1.00 91.38 816 ALA A CA 1
ATOM 5898 C C . ALA A 1 816 ? -19.875 -3.175 34.868 1.00 91.38 816 ALA A C 1
ATOM 5900 O O . ALA A 1 816 ? -20.405 -4.280 34.763 1.00 91.38 816 ALA A O 1
ATOM 5901 N N . LEU A 1 817 ? -18.584 -3.041 35.196 1.00 94.00 817 LEU A N 1
ATOM 5902 C CA . LEU A 1 817 ? -17.696 -4.181 35.449 1.00 94.00 817 LEU A CA 1
ATOM 5903 C C . LEU A 1 817 ? -18.215 -5.090 36.583 1.00 94.00 817 LEU A C 1
ATOM 5905 O O . LEU A 1 817 ? -18.244 -6.312 36.434 1.00 94.00 817 LEU A O 1
ATOM 5909 N N . LEU A 1 818 ? -18.657 -4.530 37.713 1.00 91.94 818 LEU A N 1
ATOM 5910 C CA . LEU A 1 818 ? -19.201 -5.303 38.841 1.00 91.94 818 LEU A CA 1
ATOM 5911 C C . LEU A 1 818 ? -20.469 -6.079 38.448 1.00 91.94 818 LEU A C 1
ATOM 5913 O O . LEU A 1 818 ? -20.634 -7.238 38.841 1.00 91.94 818 LEU A O 1
ATOM 5917 N N . ARG A 1 819 ? -21.347 -5.465 37.645 1.00 89.12 819 ARG A N 1
ATOM 5918 C CA . ARG A 1 819 ? -22.561 -6.111 37.128 1.00 89.12 819 ARG A CA 1
ATOM 5919 C C . ARG A 1 819 ? -22.222 -7.251 36.166 1.00 89.12 819 ARG A C 1
ATOM 5921 O O . ARG A 1 819 ? -22.729 -8.363 36.331 1.00 89.12 819 ARG A O 1
ATOM 5928 N N . ASP A 1 820 ? -21.335 -7.002 35.210 1.00 89.12 820 ASP A N 1
ATOM 5929 C CA . ASP A 1 820 ? -20.994 -7.972 34.167 1.00 89.12 820 ASP A CA 1
ATOM 5930 C C . ASP A 1 820 ? -20.187 -9.153 34.727 1.00 89.12 820 ASP A C 1
ATOM 5932 O O . ASP A 1 820 ? -20.395 -10.302 34.329 1.00 89.12 820 ASP A O 1
ATOM 5936 N N . THR A 1 821 ? -19.320 -8.911 35.716 1.00 89.00 821 THR A N 1
ATOM 5937 C CA . THR A 1 821 ? -18.605 -9.985 36.428 1.00 89.00 821 THR A CA 1
ATOM 5938 C C . THR A 1 821 ? -19.538 -10.855 37.270 1.00 89.00 821 THR A C 1
ATOM 5940 O O . THR A 1 821 ? -19.317 -12.064 37.374 1.00 89.00 821 THR A O 1
ATOM 5943 N N . ALA A 1 822 ? -20.602 -10.291 37.854 1.00 82.25 822 ALA A N 1
ATOM 5944 C CA . ALA A 1 822 ? -21.619 -11.074 38.556 1.00 82.25 822 ALA A CA 1
ATOM 5945 C C . ALA A 1 822 ? -22.378 -12.012 37.601 1.00 82.25 822 ALA A C 1
ATOM 5947 O O . ALA A 1 822 ? -22.558 -13.191 37.918 1.00 82.25 822 ALA A O 1
ATOM 5948 N N . ALA A 1 823 ? -22.742 -11.522 36.412 1.00 80.31 823 ALA A N 1
ATOM 5949 C CA . ALA A 1 823 ? -23.368 -12.336 35.370 1.00 80.31 823 ALA A CA 1
ATOM 5950 C C . ALA A 1 823 ? -22.423 -13.434 34.841 1.00 80.31 823 ALA A C 1
ATOM 5952 O O . ALA A 1 823 ? -22.830 -14.589 34.695 1.00 80.31 823 ALA A O 1
ATOM 5953 N N . ALA A 1 824 ? -21.145 -13.106 34.620 1.00 78.19 824 ALA A N 1
ATOM 5954 C CA . ALA A 1 824 ? -20.124 -14.061 34.184 1.00 78.19 824 ALA A CA 1
ATOM 5955 C C . ALA A 1 824 ? -19.893 -15.191 35.207 1.00 78.19 824 ALA A C 1
ATOM 5957 O O . ALA A 1 824 ? -19.812 -16.362 34.828 1.00 78.19 824 ALA A O 1
ATOM 5958 N N . GLY A 1 825 ? -19.855 -14.857 36.503 1.00 69.69 825 GLY A N 1
ATOM 5959 C CA . GLY A 1 825 ? -19.725 -15.835 37.587 1.00 69.69 825 GLY A CA 1
ATOM 5960 C C . GLY A 1 825 ? -20.898 -16.819 37.662 1.00 69.69 825 GLY A C 1
ATOM 5961 O O . GLY A 1 825 ? -20.685 -17.999 37.926 1.00 69.69 825 GLY A O 1
ATOM 5962 N N . ALA A 1 826 ? -22.122 -16.373 37.359 1.00 65.19 826 ALA A N 1
ATOM 5963 C CA . ALA A 1 826 ? -23.300 -17.243 37.304 1.00 65.19 826 ALA A CA 1
ATOM 5964 C C . ALA A 1 826 ? -23.290 -18.202 36.097 1.00 65.19 826 ALA A C 1
ATOM 5966 O O . ALA A 1 826 ? -23.821 -19.306 36.182 1.00 65.19 826 ALA A O 1
ATOM 5967 N N . ALA A 1 827 ? -22.668 -17.813 34.980 1.00 62.19 827 ALA A N 1
ATOM 5968 C CA . ALA A 1 827 ? -22.523 -18.679 33.810 1.00 62.19 827 ALA A CA 1
ATOM 5969 C C . ALA A 1 827 ? -21.446 -19.766 34.013 1.00 62.19 827 ALA A C 1
ATOM 5971 O O . ALA A 1 827 ? -21.622 -20.897 33.557 1.00 62.19 827 ALA A O 1
ATOM 5972 N N . GLY A 1 828 ? -20.357 -19.451 34.727 1.00 52.25 828 GLY A N 1
ATOM 5973 C CA . GLY A 1 828 ? -19.247 -20.378 34.994 1.00 52.25 828 GLY A CA 1
ATOM 5974 C C . GLY A 1 828 ? -19.609 -21.592 35.863 1.00 52.25 828 GLY A C 1
ATOM 5975 O O . GLY A 1 828 ? -19.043 -22.666 35.671 1.00 52.25 828 GLY A O 1
ATOM 5976 N N . THR A 1 829 ? -20.597 -21.471 36.756 1.00 47.44 829 THR A N 1
ATOM 5977 C CA . THR A 1 829 ? -21.026 -22.553 37.668 1.00 47.44 829 THR A CA 1
ATOM 5978 C C . THR A 1 829 ? -21.866 -23.640 36.990 1.00 47.44 829 THR A C 1
ATOM 5980 O O . THR A 1 829 ? -22.007 -24.736 37.527 1.00 47.44 829 THR A O 1
ATOM 5983 N N . SER A 1 830 ? -22.391 -23.375 35.790 1.00 39.88 830 SER A N 1
ATOM 5984 C CA . SER A 1 830 ? -23.234 -24.313 35.032 1.00 39.88 830 SER A CA 1
ATOM 5985 C C . SER A 1 830 ? -22.454 -25.306 34.150 1.00 39.88 830 SER A C 1
ATOM 5987 O O . SER A 1 830 ? -23.052 -26.205 33.562 1.00 39.88 830 SER A O 1
ATOM 5989 N N . GLY A 1 831 ? -21.123 -25.170 34.065 1.00 34.72 831 GLY A N 1
ATOM 5990 C CA . GLY A 1 831 ? -20.263 -25.950 33.163 1.00 34.72 831 GLY A CA 1
ATOM 5991 C C . GLY A 1 831 ? -19.597 -27.197 33.759 1.00 34.72 831 GLY A C 1
ATOM 5992 O O . GLY A 1 831 ? -18.873 -27.884 33.041 1.00 34.72 831 GLY A O 1
ATOM 5993 N N . VAL A 1 832 ? -19.806 -27.517 35.041 1.00 32.47 832 VAL A N 1
ATOM 5994 C CA . VAL A 1 832 ? -19.158 -28.674 35.686 1.00 32.47 832 VAL A CA 1
ATOM 5995 C C . VAL A 1 832 ? -20.120 -29.867 35.766 1.00 32.47 832 VAL A C 1
ATOM 5997 O O . VAL A 1 832 ? -20.857 -30.029 36.731 1.00 32.47 832 VAL A O 1
ATOM 6000 N N . GLY A 1 833 ? -20.059 -30.721 34.739 1.00 30.05 833 GLY A N 1
ATOM 6001 C CA . GLY A 1 833 ? -20.264 -32.172 34.839 1.00 30.05 833 GLY A CA 1
ATOM 6002 C C . GLY A 1 833 ? -21.697 -32.717 34.880 1.00 30.05 833 GLY A C 1
ATOM 6003 O O . GLY A 1 833 ? -22.231 -32.972 35.951 1.00 30.05 833 GLY A O 1
ATOM 6004 N N . THR A 1 834 ? -22.227 -33.110 33.716 1.00 26.12 834 THR A N 1
ATOM 6005 C CA . THR A 1 834 ? -22.864 -34.435 33.570 1.00 26.12 834 THR A CA 1
ATOM 6006 C C . THR A 1 834 ? -22.496 -35.031 32.210 1.00 26.12 834 THR A C 1
ATOM 6008 O O . THR A 1 834 ? -23.031 -34.646 31.175 1.00 26.12 834 THR A O 1
ATOM 6011 N N . ASP A 1 835 ? -21.559 -35.977 32.214 1.00 28.73 835 ASP A N 1
ATOM 6012 C CA . ASP A 1 835 ? -21.335 -36.865 31.078 1.00 28.73 835 ASP A CA 1
ATOM 6013 C C . ASP A 1 835 ? -22.402 -37.969 31.055 1.00 28.73 835 ASP A C 1
ATOM 6015 O O . ASP A 1 835 ? -22.618 -38.670 32.043 1.00 28.73 835 ASP A O 1
ATOM 6019 N N . GLY A 1 836 ? -22.994 -38.165 29.874 1.00 27.22 836 GLY A N 1
ATOM 6020 C CA . GLY A 1 836 ? -23.291 -39.491 29.331 1.00 27.22 836 GLY A CA 1
ATOM 6021 C C . GLY A 1 836 ? -24.613 -40.167 29.708 1.00 27.22 836 GLY A C 1
ATOM 6022 O O . GLY A 1 836 ? -24.656 -41.008 30.598 1.00 27.22 836 GLY A O 1
ATOM 6023 N N . ALA A 1 837 ? -25.635 -39.986 28.868 1.00 26.27 837 ALA A N 1
ATOM 6024 C CA . ALA A 1 837 ? -26.494 -41.097 28.441 1.00 26.27 837 ALA A CA 1
ATOM 6025 C C . ALA A 1 837 ? -27.130 -40.778 27.081 1.00 26.27 837 ALA A C 1
ATOM 6027 O O . ALA A 1 837 ? -28.052 -39.973 26.970 1.00 26.27 837 ALA A O 1
ATOM 6028 N N . GLY A 1 838 ? -26.613 -41.416 26.030 1.00 28.14 838 GLY A N 1
ATOM 6029 C CA . GLY A 1 838 ? -27.198 -41.350 24.700 1.00 28.14 838 GLY A CA 1
ATOM 6030 C C . GLY A 1 838 ? -28.555 -42.044 24.647 1.00 28.14 838 GLY A C 1
ATOM 6031 O O . GLY A 1 838 ? -28.714 -43.142 25.174 1.00 28.14 838 GLY A O 1
ATOM 6032 N N . THR A 1 839 ? -29.504 -41.441 23.935 1.00 26.47 839 THR A N 1
ATOM 6033 C CA . THR A 1 839 ? -30.577 -42.180 23.267 1.00 26.47 839 THR A CA 1
ATOM 6034 C C . THR A 1 839 ? -30.888 -41.543 21.916 1.00 26.47 839 THR A C 1
ATOM 6036 O O . THR A 1 839 ? -30.942 -40.329 21.746 1.00 26.47 839 THR A O 1
ATOM 6039 N N . SER A 1 840 ? -31.013 -42.427 20.938 1.00 28.42 840 SER A N 1
ATOM 6040 C CA . SER A 1 840 ? -31.376 -42.228 19.542 1.00 28.42 840 SER A CA 1
ATOM 6041 C C . SER A 1 840 ? -32.884 -42.042 19.336 1.00 28.42 840 SER A C 1
ATOM 6043 O O . SER A 1 840 ? -33.667 -42.702 20.015 1.00 28.42 840 SER A O 1
ATOM 6045 N N . GLY A 1 841 ? -33.274 -41.308 18.287 1.00 26.72 841 GLY A N 1
ATOM 6046 C CA . GLY A 1 841 ? -34.609 -41.353 17.659 1.00 26.72 841 GLY A CA 1
ATOM 6047 C C . GLY A 1 841 ? -34.994 -39.979 17.092 1.00 26.72 841 GLY A C 1
ATOM 6048 O O . GLY A 1 841 ? -35.226 -39.062 17.860 1.00 26.72 841 GLY A O 1
ATOM 6049 N N . ALA A 1 842 ? -34.831 -39.682 15.800 1.00 26.50 842 ALA A N 1
ATOM 6050 C CA . ALA A 1 842 ? -35.626 -40.103 14.635 1.00 26.50 842 ALA A CA 1
ATOM 6051 C C . ALA A 1 842 ? -37.020 -39.439 14.516 1.00 26.50 842 ALA A C 1
ATOM 6053 O O . ALA A 1 842 ? -37.949 -39.822 15.217 1.00 26.50 842 ALA A O 1
ATOM 6054 N N . GLY A 1 843 ? -37.147 -38.559 13.505 1.00 25.62 843 GLY A N 1
ATOM 6055 C CA . GLY A 1 843 ? -38.386 -38.135 12.822 1.00 25.62 843 GLY A CA 1
ATOM 6056 C C . GLY A 1 843 ? -39.248 -37.097 13.553 1.00 25.62 843 GLY A C 1
ATOM 6057 O O . GLY A 1 843 ? -39.206 -37.000 14.766 1.00 25.62 843 GLY A O 1
ATOM 6058 N N . LYS A 1 844 ? -40.107 -36.307 12.913 1.00 28.23 844 LYS A N 1
ATOM 6059 C CA . LYS A 1 844 ? -40.420 -36.007 11.507 1.00 28.23 844 LYS A CA 1
ATOM 6060 C C . LYS A 1 844 ? -41.529 -34.930 11.551 1.00 28.23 844 LYS A C 1
ATOM 6062 O O . LYS A 1 844 ? -42.366 -34.992 12.441 1.00 28.23 844 LYS A O 1
ATOM 6067 N N . ASP A 1 845 ? -41.546 -34.062 10.541 1.00 25.27 845 ASP A N 1
ATOM 6068 C CA . ASP A 1 845 ? -42.719 -33.466 9.870 1.00 25.27 845 ASP A CA 1
ATOM 6069 C C . ASP A 1 845 ? -43.699 -32.506 10.600 1.00 25.27 845 ASP A C 1
ATOM 6071 O O . ASP A 1 845 ? -44.207 -32.776 11.683 1.00 25.27 845 ASP A O 1
ATOM 6075 N N . GLY A 1 846 ? -44.085 -31.446 9.862 1.00 24.48 846 GLY A N 1
ATOM 6076 C CA . GLY A 1 846 ? -45.384 -30.744 9.953 1.00 24.48 846 GLY A CA 1
ATOM 6077 C C . GLY A 1 846 ? -45.290 -29.252 10.302 1.00 24.48 846 GLY A C 1
ATOM 6078 O O . GLY A 1 846 ? -45.083 -28.919 11.458 1.00 24.48 846 GLY A O 1
ATOM 6079 N N . ALA A 1 847 ? -45.285 -28.330 9.323 1.00 25.64 847 ALA A N 1
ATOM 6080 C CA . ALA A 1 847 ? -46.472 -27.612 8.799 1.00 25.64 847 ALA A CA 1
ATOM 6081 C C . ALA A 1 847 ? -47.197 -26.795 9.896 1.00 25.64 847 ALA A C 1
ATOM 6083 O O . ALA A 1 847 ? -47.632 -27.363 10.885 1.00 25.64 847 ALA A O 1
ATOM 6084 N N . GLY A 1 848 ? -47.357 -25.472 9.851 1.00 25.19 848 GLY A N 1
ATOM 6085 C CA . GLY A 1 848 ? -47.690 -24.568 8.751 1.00 25.19 848 GLY A CA 1
ATOM 6086 C C . GLY A 1 848 ? -48.974 -23.831 9.162 1.00 25.19 848 GLY A C 1
ATOM 6087 O O . GLY A 1 848 ? -49.949 -24.503 9.478 1.00 25.19 848 GLY A O 1
ATOM 6088 N N . ALA A 1 849 ? -48.978 -22.493 9.200 1.00 27.08 849 ALA A N 1
ATOM 6089 C CA . ALA A 1 849 ? -50.196 -21.672 9.148 1.00 27.08 849 ALA A CA 1
ATOM 6090 C C . ALA A 1 849 ? -49.860 -20.183 8.955 1.00 27.08 849 ALA A C 1
ATOM 6092 O O . ALA A 1 849 ? -49.119 -19.589 9.736 1.00 27.08 849 ALA A O 1
ATOM 6093 N N . ASP A 1 850 ? -50.454 -19.628 7.903 1.00 24.75 850 ASP A N 1
ATOM 6094 C CA . ASP A 1 850 ? -50.569 -18.214 7.557 1.00 24.75 850 ASP A CA 1
ATOM 6095 C C . ASP A 1 850 ? -51.378 -17.399 8.582 1.00 24.75 850 ASP A C 1
ATOM 6097 O O . ASP A 1 850 ? -52.233 -17.943 9.282 1.00 24.75 850 ASP A O 1
ATOM 6101 N N . GLY A 1 851 ? -51.229 -16.065 8.537 1.00 24.27 851 GLY A N 1
ATOM 6102 C CA . GLY A 1 851 ? -52.357 -15.169 8.822 1.00 24.27 851 GLY A CA 1
ATOM 6103 C C . GLY A 1 851 ? -52.059 -13.825 9.494 1.00 24.27 851 GLY A C 1
ATOM 6104 O O . GLY A 1 851 ? -52.159 -13.716 10.705 1.00 24.27 851 GLY A O 1
ATOM 6105 N N . ALA A 1 852 ? -51.853 -12.798 8.660 1.00 24.52 852 ALA A N 1
ATOM 6106 C CA . ALA A 1 852 ? -52.343 -11.414 8.800 1.00 24.52 852 ALA A CA 1
ATOM 6107 C C . ALA A 1 852 ? -51.931 -10.528 10.009 1.00 24.52 852 ALA A C 1
ATOM 6109 O O . ALA A 1 852 ? -52.500 -10.600 11.088 1.00 24.52 852 ALA A O 1
ATOM 6110 N N . GLY A 1 853 ? -51.043 -9.566 9.713 1.00 25.84 853 GLY A N 1
ATOM 6111 C CA . GLY A 1 853 ? -51.270 -8.109 9.780 1.00 25.84 853 GLY A CA 1
ATOM 6112 C C . GLY A 1 853 ? -51.662 -7.426 11.098 1.00 25.84 853 GLY A C 1
ATOM 6113 O O . GLY A 1 853 ? -52.783 -7.593 11.545 1.00 25.84 853 GLY A O 1
ATOM 6114 N N . THR A 1 854 ? -50.813 -6.493 11.559 1.00 24.22 854 THR A N 1
ATOM 6115 C CA . THR A 1 854 ? -51.186 -5.123 11.995 1.00 24.22 854 THR A CA 1
ATOM 6116 C C . THR A 1 854 ? -49.946 -4.288 12.352 1.00 24.22 854 THR A C 1
ATOM 6118 O O . THR A 1 854 ? -49.097 -4.737 13.109 1.00 24.22 854 THR A O 1
ATOM 6121 N N . GLN A 1 855 ? -49.884 -3.093 11.760 1.00 25.39 855 GLN A N 1
ATOM 6122 C CA . GLN A 1 855 ? -49.452 -1.784 12.284 1.00 25.39 855 GLN A CA 1
ATOM 6123 C C . GLN A 1 855 ? -48.439 -1.687 13.449 1.00 25.39 855 GLN A C 1
ATOM 6125 O O . GLN A 1 855 ? -48.680 -2.129 14.565 1.00 25.39 855 GLN A O 1
ATOM 6130 N N . ASP A 1 856 ? -47.352 -0.978 13.131 1.00 27.56 856 ASP A N 1
ATOM 6131 C CA . ASP A 1 856 ? -46.632 0.059 13.891 1.00 27.56 856 ASP A CA 1
ATOM 6132 C C . ASP A 1 856 ? -47.222 0.486 15.256 1.00 27.56 856 ASP A C 1
ATOM 6134 O O . ASP A 1 856 ? -48.387 0.864 15.293 1.00 27.56 856 ASP A O 1
ATOM 6138 N N . VAL A 1 857 ? -46.405 0.461 16.329 1.00 26.66 857 VAL A N 1
ATOM 6139 C CA . VAL A 1 857 ? -46.224 1.493 17.389 1.00 26.66 857 VAL A CA 1
ATOM 6140 C C . VAL A 1 857 ? -45.109 1.041 18.364 1.00 26.66 857 VAL A C 1
ATOM 6142 O O . VAL A 1 857 ? -45.220 0.007 19.014 1.00 26.66 857 VAL A O 1
ATOM 6145 N N . GLY A 1 858 ? -44.064 1.868 18.489 1.00 24.41 858 GLY A N 1
ATOM 6146 C CA . GLY A 1 858 ? -43.547 2.445 19.745 1.00 24.41 858 GLY A CA 1
ATOM 6147 C C . GLY A 1 858 ? -43.193 1.572 20.964 1.00 24.41 858 GLY A C 1
ATOM 6148 O O . GLY A 1 858 ? -44.045 0.956 21.586 1.00 24.41 858 GLY A O 1
ATOM 6149 N N . ALA A 1 859 ? -41.928 1.717 21.381 1.00 30.05 859 ALA A N 1
ATOM 6150 C CA . ALA A 1 859 ? -41.439 1.819 22.763 1.00 30.05 859 ALA A CA 1
ATOM 6151 C C . ALA A 1 859 ? -42.069 0.901 23.827 1.00 30.05 859 ALA A C 1
ATOM 6153 O O . ALA A 1 859 ? -43.138 1.185 24.362 1.00 30.05 859 ALA A O 1
ATOM 6154 N N . ASN A 1 860 ? -41.306 -0.102 24.270 1.00 25.66 860 ASN A N 1
ATOM 6155 C CA . ASN A 1 860 ? -41.586 -0.783 25.528 1.00 25.66 860 ASN A CA 1
ATOM 6156 C C . ASN A 1 860 ? -40.398 -0.639 26.481 1.00 25.66 860 ASN A C 1
ATOM 6158 O O . ASN A 1 860 ? -39.322 -1.193 26.258 1.00 25.66 860 ASN A O 1
ATOM 6162 N N . GLY A 1 861 ? -40.621 0.155 27.530 1.00 25.33 861 GLY A N 1
ATOM 6163 C CA . GLY A 1 861 ? -39.761 0.228 28.697 1.00 25.33 861 GLY A CA 1
ATOM 6164 C C . GLY A 1 861 ? -39.774 -1.105 29.433 1.00 25.33 861 GLY A C 1
ATOM 6165 O O . GLY A 1 861 ? -40.829 -1.695 29.674 1.00 25.33 861 GLY A O 1
ATOM 6166 N N . ALA A 1 862 ? -38.586 -1.576 29.792 1.00 26.47 862 ALA A N 1
ATOM 6167 C CA . ALA A 1 862 ? -38.432 -2.724 30.661 1.00 26.47 862 ALA A CA 1
ATOM 6168 C C . ALA A 1 862 ? -38.909 -2.343 32.070 1.00 26.47 862 ALA A C 1
ATOM 6170 O O . ALA A 1 862 ? -38.206 -1.682 32.830 1.00 26.47 862 ALA A O 1
ATOM 6171 N N . ARG A 1 863 ? -40.123 -2.776 32.424 1.00 23.59 863 ARG A N 1
ATOM 6172 C CA . ARG A 1 863 ? -40.469 -3.042 33.820 1.00 23.59 863 ARG A CA 1
ATOM 6173 C C . ARG A 1 863 ? -39.584 -4.198 34.276 1.00 23.59 863 ARG A C 1
ATOM 6175 O O . ARG A 1 863 ? -39.815 -5.336 33.881 1.00 23.59 863 ARG A O 1
ATOM 6182 N N . ALA A 1 864 ? -38.566 -3.890 35.071 1.00 27.58 864 ALA A N 1
ATOM 6183 C CA . ALA A 1 864 ? -37.899 -4.893 35.877 1.00 27.58 864 ALA A CA 1
ATOM 6184 C C . ALA A 1 864 ? -38.885 -5.348 36.958 1.00 27.58 864 ALA A C 1
ATOM 6186 O O . ALA A 1 864 ? -39.355 -4.547 37.769 1.00 27.58 864 ALA A O 1
ATOM 6187 N N . ASP A 1 865 ? -39.235 -6.630 36.915 1.00 23.30 865 ASP A N 1
ATOM 6188 C CA . ASP A 1 865 ? -39.915 -7.304 38.007 1.00 23.30 865 ASP A CA 1
ATOM 6189 C C . ASP A 1 865 ? -39.100 -7.130 39.289 1.00 23.30 865 ASP A C 1
ATOM 6191 O O . ASP A 1 865 ? -37.883 -7.327 39.330 1.00 23.30 865 ASP A O 1
ATOM 6195 N N . ARG A 1 866 ? -39.807 -6.742 40.347 1.00 25.30 866 ARG A N 1
ATOM 6196 C CA . ARG A 1 866 ? -39.302 -6.614 41.708 1.00 25.30 866 ARG A CA 1
ATOM 6197 C C . ARG A 1 866 ? -38.917 -8.005 42.213 1.00 25.30 866 ARG A C 1
ATOM 6199 O O . ARG A 1 866 ? -39.750 -8.714 42.768 1.00 25.30 866 ARG A O 1
ATOM 6206 N N . VAL A 1 867 ? -37.662 -8.400 42.019 1.00 25.17 867 VAL A N 1
ATOM 6207 C CA . VAL A 1 867 ? -37.075 -9.529 42.746 1.00 25.17 867 VAL A CA 1
ATOM 6208 C C . VAL A 1 867 ? -36.734 -9.020 44.142 1.00 25.17 867 VAL A C 1
ATOM 6210 O O . VAL A 1 867 ? -35.837 -8.200 44.319 1.00 25.17 867 VAL A O 1
ATOM 6213 N N . GLU A 1 868 ? -37.497 -9.465 45.136 1.00 23.77 868 GLU A N 1
ATOM 6214 C CA . GLU A 1 868 ? -37.192 -9.233 46.544 1.00 23.77 868 GLU A CA 1
ATOM 6215 C C . GLU A 1 868 ? -35.846 -9.889 46.889 1.00 23.77 868 GLU A C 1
ATOM 6217 O O . GLU A 1 868 ? -35.746 -11.104 47.048 1.00 23.77 868 GLU A O 1
ATOM 6222 N N . ALA A 1 869 ? -34.795 -9.078 47.009 1.00 24.70 869 ALA A N 1
ATOM 6223 C CA . ALA A 1 869 ? -33.555 -9.484 47.649 1.00 24.70 869 ALA A CA 1
ATOM 6224 C C . ALA A 1 869 ? -33.791 -9.529 49.167 1.00 24.70 869 ALA A C 1
ATOM 6226 O O . ALA A 1 869 ? -33.708 -8.519 49.865 1.00 24.70 869 ALA A O 1
ATOM 6227 N N . SER A 1 870 ? -34.136 -10.709 49.684 1.00 25.19 870 SER A N 1
ATOM 6228 C CA . SER A 1 870 ? -34.128 -10.978 51.121 1.00 25.19 870 SER A CA 1
ATOM 6229 C C . SER A 1 870 ? -32.711 -10.789 51.669 1.00 25.19 870 SER A C 1
ATOM 6231 O O . SER A 1 870 ? -31.762 -11.370 51.139 1.00 25.19 870 SER A O 1
ATOM 6233 N N . GLY A 1 871 ? -32.587 -9.981 52.723 1.00 26.58 871 GLY A N 1
ATOM 6234 C CA . GLY A 1 871 ? -31.323 -9.623 53.359 1.00 26.58 871 GLY A CA 1
ATOM 6235 C C . GLY A 1 871 ? -30.457 -10.829 53.720 1.00 26.58 871 GLY A C 1
ATOM 6236 O O . GLY A 1 871 ? -30.903 -11.769 54.376 1.00 26.58 871 GLY A O 1
ATOM 6237 N N . VAL A 1 872 ? -29.195 -10.774 53.304 1.00 28.80 872 VAL A N 1
ATOM 6238 C CA . VAL A 1 872 ? -28.156 -11.696 53.757 1.00 28.80 872 VAL A CA 1
ATOM 6239 C C . VAL A 1 872 ? -27.604 -11.147 55.069 1.00 28.80 872 VAL A C 1
ATOM 6241 O O . VAL A 1 872 ? -26.784 -10.231 55.082 1.00 28.80 872 VAL A O 1
ATOM 6244 N N . GLU A 1 873 ? -28.075 -11.698 56.186 1.00 26.05 873 GLU A N 1
ATOM 6245 C CA . GLU A 1 873 ? -27.386 -11.570 57.467 1.00 26.05 873 GLU A CA 1
ATOM 6246 C C . GLU A 1 873 ? -26.001 -12.219 57.358 1.00 26.05 873 GLU A C 1
ATOM 6248 O O . GLU A 1 873 ? -25.857 -13.380 56.965 1.00 26.05 873 GLU A O 1
ATOM 6253 N N . ALA A 1 874 ? -24.975 -11.453 57.730 1.00 29.47 874 ALA A N 1
ATOM 6254 C CA . ALA A 1 874 ? -23.604 -11.915 57.873 1.00 29.47 874 ALA A CA 1
ATOM 6255 C C . ALA A 1 874 ? -23.524 -13.004 58.958 1.00 29.47 874 ALA A C 1
ATOM 6257 O O . ALA A 1 874 ? -23.319 -12.725 60.140 1.00 29.47 874 ALA A O 1
ATOM 6258 N N . SER A 1 875 ? -23.687 -14.260 58.551 1.00 26.62 875 SER A N 1
ATOM 6259 C CA . SER A 1 875 ? -23.420 -15.431 59.379 1.00 26.62 875 SER A CA 1
ATOM 6260 C C . SER A 1 875 ? -22.047 -16.007 59.031 1.00 26.62 875 SER A C 1
ATOM 6262 O O . SER A 1 875 ? -21.637 -16.074 57.875 1.00 26.62 875 SER A O 1
ATOM 6264 N N . ARG A 1 876 ? -21.300 -16.334 60.091 1.00 33.53 876 ARG A N 1
ATOM 6265 C CA . ARG A 1 876 ? -19.923 -16.843 60.090 1.00 33.53 876 ARG A CA 1
ATOM 6266 C C . ARG A 1 876 ? -19.728 -17.963 59.062 1.00 33.53 876 ARG A C 1
ATOM 6268 O O . ARG A 1 876 ? -20.336 -19.020 59.194 1.00 33.53 876 ARG A O 1
ATOM 6275 N N . VAL A 1 877 ? -18.820 -17.750 58.111 1.00 32.09 877 VAL A N 1
ATOM 6276 C CA . VAL A 1 877 ? -18.260 -18.822 57.280 1.00 32.09 877 VAL A CA 1
ATOM 6277 C C . VAL A 1 877 ? -17.204 -19.542 58.115 1.00 32.09 877 VAL A C 1
ATOM 6279 O O . VAL A 1 877 ? -16.182 -18.956 58.473 1.00 32.09 877 VAL A O 1
ATOM 6282 N N . GLU A 1 878 ? -17.491 -20.790 58.478 1.00 30.56 878 GLU A N 1
ATOM 6283 C CA . GLU A 1 878 ? -16.504 -21.724 59.017 1.00 30.56 878 GLU A CA 1
ATOM 6284 C C . GLU A 1 878 ? -15.447 -22.042 57.948 1.00 30.56 878 GLU A C 1
ATOM 6286 O O . GLU A 1 878 ? -15.764 -22.254 56.776 1.00 30.56 878 GLU A O 1
ATOM 6291 N N . GLU A 1 879 ? -14.183 -22.064 58.375 1.00 34.72 879 GLU A N 1
ATOM 6292 C CA . GLU A 1 879 ? -12.999 -22.389 57.578 1.00 34.72 879 GLU A CA 1
ATOM 6293 C C . GLU A 1 879 ? -13.117 -23.780 56.933 1.00 34.72 879 GLU A C 1
ATOM 6295 O O . GLU A 1 879 ? -12.771 -24.808 57.512 1.00 34.72 879 GLU A O 1
ATOM 6300 N N . SER A 1 880 ? -13.570 -23.815 55.685 1.00 33.75 880 SER A N 1
ATOM 6301 C CA . SER A 1 880 ? -13.327 -24.914 54.754 1.00 33.75 880 SER A CA 1
ATOM 6302 C C . SER A 1 880 ? -13.095 -24.304 53.371 1.00 33.75 880 SER A C 1
ATOM 6304 O O . SER A 1 880 ? -13.793 -23.374 52.979 1.00 33.75 880 SER A O 1
ATOM 6306 N N . GLY A 1 881 ? -12.011 -24.728 52.712 1.00 36.91 881 GLY A N 1
ATOM 6307 C CA . GLY A 1 881 ? -11.298 -23.989 51.661 1.00 36.91 881 GLY A CA 1
ATOM 6308 C C . GLY A 1 881 ? -12.169 -23.199 50.680 1.00 36.91 881 GLY A C 1
ATOM 6309 O O . GLY A 1 881 ? -12.998 -23.764 49.971 1.00 36.91 881 GLY A O 1
ATOM 6310 N N . VAL A 1 882 ? -11.937 -21.885 50.614 1.00 47.09 882 VAL A N 1
ATOM 6311 C CA . VAL A 1 882 ? -12.588 -20.985 49.655 1.00 47.09 882 VAL A CA 1
ATOM 6312 C C . VAL A 1 882 ? -12.137 -21.382 48.248 1.00 47.09 882 VAL A C 1
ATOM 6314 O O . VAL A 1 882 ? -10.986 -21.167 47.876 1.00 47.09 882 VAL A O 1
ATOM 6317 N N . GLY A 1 883 ? -13.026 -22.008 47.473 1.00 62.09 883 GLY A N 1
ATOM 6318 C CA . GLY A 1 883 ? -12.777 -22.299 46.059 1.00 62.09 883 GLY A CA 1
ATOM 6319 C C . GLY A 1 883 ? -12.558 -21.019 45.242 1.00 62.09 883 GLY A C 1
ATOM 6320 O O . GLY A 1 883 ? -12.930 -19.928 45.675 1.00 62.09 883 GLY A O 1
ATOM 6321 N N . VAL A 1 884 ? -11.982 -21.147 44.042 1.00 63.53 884 VAL A N 1
ATOM 6322 C CA . VAL A 1 884 ? -11.632 -20.016 43.152 1.00 63.53 884 VAL A CA 1
ATOM 6323 C C . VAL A 1 884 ? -12.823 -19.069 42.914 1.00 63.53 884 VAL A C 1
ATOM 6325 O O . VAL A 1 884 ? -12.667 -17.851 42.972 1.00 63.53 884 VAL A O 1
ATOM 6328 N N . ASP A 1 885 ? -14.038 -19.603 42.762 1.00 69.38 885 ASP A N 1
ATOM 6329 C CA . ASP A 1 885 ? -15.254 -18.792 42.589 1.00 69.38 885 ASP A CA 1
ATOM 6330 C C . ASP A 1 885 ? -15.647 -17.997 43.847 1.00 69.38 885 ASP A C 1
ATOM 6332 O O . ASP A 1 885 ? -16.194 -16.896 43.749 1.00 69.38 885 ASP A O 1
ATOM 6336 N N . GLY A 1 886 ? -15.311 -18.507 45.036 1.00 73.38 886 GLY A N 1
ATOM 6337 C CA . GLY A 1 886 ? -15.489 -17.794 46.300 1.00 73.38 886 GLY A CA 1
ATOM 6338 C C . GLY A 1 886 ? -14.553 -16.590 46.428 1.00 73.38 886 GLY A C 1
ATOM 6339 O O . GLY A 1 886 ? -14.980 -15.536 46.897 1.00 73.38 886 GLY A O 1
ATOM 6340 N N . VAL A 1 887 ? -13.310 -16.705 45.942 1.00 76.69 887 VAL A N 1
ATOM 6341 C CA . VAL A 1 887 ? -12.341 -15.591 45.914 1.00 76.69 887 VAL A CA 1
ATOM 6342 C C . VAL A 1 887 ? -12.809 -14.486 44.962 1.00 76.69 887 VAL A C 1
ATOM 6344 O O . VAL A 1 887 ? -12.822 -13.313 45.335 1.00 76.69 887 VAL A O 1
ATOM 6347 N N . ARG A 1 888 ? -13.285 -14.856 43.765 1.00 80.25 888 ARG A N 1
ATOM 6348 C CA . ARG A 1 888 ? -13.841 -13.908 42.781 1.00 80.25 888 ARG A CA 1
ATOM 6349 C C . ARG A 1 888 ? -15.034 -13.132 43.341 1.00 80.25 888 ARG A C 1
ATOM 6351 O O . ARG A 1 888 ? -15.119 -11.913 43.189 1.00 80.25 888 ARG A O 1
ATOM 6358 N N . ALA A 1 889 ? -15.942 -13.827 44.028 1.00 80.81 889 ALA A N 1
ATOM 6359 C CA . ALA A 1 889 ? -17.075 -13.194 44.694 1.00 80.81 889 ALA A CA 1
ATOM 6360 C C . ALA A 1 889 ? -16.633 -12.263 45.837 1.00 80.81 889 ALA A C 1
ATOM 6362 O O . ALA A 1 889 ? -17.182 -11.169 45.970 1.00 80.81 889 ALA A O 1
ATOM 6363 N N . ALA A 1 890 ? -15.630 -12.659 46.627 1.00 86.06 890 ALA A N 1
ATOM 6364 C CA . ALA A 1 890 ? -15.111 -11.857 47.733 1.00 86.06 890 ALA A CA 1
ATOM 6365 C C . ALA A 1 890 ? -14.501 -10.524 47.265 1.00 86.06 890 ALA A C 1
ATOM 6367 O O . ALA A 1 890 ? -14.818 -9.486 47.845 1.00 86.06 890 ALA A O 1
ATOM 6368 N N . ASN A 1 891 ? -13.706 -10.525 46.188 1.00 89.00 891 ASN A N 1
ATOM 6369 C CA . ASN A 1 891 ? -13.103 -9.297 45.650 1.00 89.00 891 ASN A CA 1
ATOM 6370 C C . ASN A 1 891 ? -14.165 -8.327 45.117 1.00 89.00 891 ASN A C 1
ATOM 6372 O O . ASN A 1 891 ? -14.106 -7.131 45.395 1.00 89.00 891 ASN A O 1
ATOM 6376 N N . ARG A 1 892 ? -15.199 -8.840 44.435 1.00 89.12 892 ARG A N 1
ATOM 6377 C CA . ARG A 1 892 ? -16.352 -8.026 44.017 1.00 89.12 892 ARG A CA 1
ATOM 6378 C C . ARG A 1 892 ? -17.060 -7.388 45.219 1.00 89.12 892 ARG A C 1
ATOM 6380 O O . ARG A 1 892 ? -17.370 -6.201 45.192 1.00 89.12 892 ARG A O 1
ATOM 6387 N N . ILE A 1 893 ? -17.298 -8.165 46.279 1.00 89.38 893 ILE A N 1
ATOM 6388 C CA . ILE A 1 893 ? -17.928 -7.677 47.518 1.00 89.38 893 ILE A CA 1
ATOM 6389 C C . ILE A 1 893 ? -17.057 -6.614 48.204 1.00 89.38 893 ILE A C 1
ATOM 6391 O O . ILE A 1 893 ? -17.600 -5.663 48.765 1.00 89.38 893 ILE A O 1
ATOM 6395 N N . ALA A 1 894 ? -15.728 -6.745 48.154 1.00 91.88 894 ALA A N 1
ATOM 6396 C CA . ALA A 1 894 ? -14.810 -5.759 48.721 1.00 91.88 894 ALA A CA 1
ATOM 6397 C C . ALA A 1 894 ? -14.959 -4.387 48.046 1.00 91.88 894 ALA A C 1
ATOM 6399 O O . ALA A 1 894 ? -15.112 -3.391 48.748 1.00 91.88 894 ALA A O 1
ATOM 6400 N N . VAL A 1 895 ? -15.023 -4.340 46.709 1.00 92.56 895 VAL A N 1
ATOM 6401 C CA . VAL A 1 895 ? -15.262 -3.086 45.972 1.00 92.56 895 VAL A CA 1
ATOM 6402 C C . VAL A 1 895 ? -16.603 -2.463 46.363 1.00 92.56 895 VAL A C 1
ATOM 6404 O O . VAL A 1 895 ? -16.655 -1.284 46.702 1.00 92.56 895 VAL A O 1
ATOM 6407 N N . VAL A 1 896 ? -17.687 -3.249 46.368 1.00 90.88 896 VAL A N 1
ATOM 6408 C CA . VAL A 1 896 ? -19.030 -2.758 46.743 1.00 90.88 896 VAL A CA 1
ATOM 6409 C C . VAL A 1 896 ? -19.035 -2.184 48.163 1.00 90.88 896 VAL A C 1
ATOM 6411 O O . VAL A 1 896 ? -19.621 -1.131 48.407 1.00 90.88 896 VAL A O 1
ATOM 6414 N N . ARG A 1 897 ? -18.336 -2.832 49.104 1.00 91.44 897 ARG A N 1
ATOM 6415 C CA . ARG A 1 897 ? -18.192 -2.335 50.478 1.00 91.44 897 ARG A CA 1
ATOM 6416 C C . ARG A 1 897 ? -17.469 -0.989 50.532 1.00 91.44 897 ARG A C 1
ATOM 6418 O O . ARG A 1 897 ? -17.910 -0.114 51.272 1.00 91.44 897 ARG A O 1
ATOM 6425 N N . GLU A 1 898 ? -16.391 -0.816 49.773 1.00 92.56 898 GLU A N 1
ATOM 6426 C CA . GLU A 1 898 ? -15.645 0.448 49.748 1.00 92.56 898 GLU A CA 1
ATOM 6427 C C . GLU A 1 898 ? -16.432 1.581 49.080 1.00 92.56 898 GLU A C 1
ATOM 6429 O O . GLU A 1 898 ? -16.448 2.698 49.595 1.00 92.56 898 GLU A O 1
ATOM 6434 N N . LEU A 1 899 ? -17.180 1.291 48.010 1.00 93.19 899 LEU A N 1
ATOM 6435 C CA . LEU A 1 899 ? -18.111 2.254 47.410 1.00 93.19 899 LEU A CA 1
ATOM 6436 C C . LEU A 1 899 ? -19.204 2.677 48.406 1.00 93.19 899 LEU A C 1
ATOM 6438 O O . LEU A 1 899 ? -19.509 3.866 48.525 1.00 93.19 899 LEU A O 1
ATOM 6442 N N . ALA A 1 900 ? -19.757 1.727 49.169 1.00 90.06 900 ALA A N 1
ATOM 6443 C CA . ALA A 1 900 ? -20.726 2.021 50.223 1.00 90.06 900 ALA A CA 1
ATOM 6444 C C . ALA A 1 900 ? -20.113 2.861 51.357 1.00 90.06 900 ALA A C 1
ATOM 6446 O O . ALA A 1 900 ? -20.759 3.796 51.830 1.00 90.06 900 ALA A O 1
ATOM 6447 N N . ARG A 1 901 ? -18.861 2.581 51.748 1.00 91.62 901 ARG A N 1
ATOM 6448 C CA . ARG A 1 901 ? -18.122 3.369 52.746 1.00 91.62 901 ARG A CA 1
ATOM 6449 C C . ARG A 1 901 ? -17.927 4.815 52.284 1.00 91.62 901 ARG A C 1
ATOM 6451 O O . ARG A 1 901 ? -18.259 5.727 53.032 1.00 91.62 901 ARG A O 1
ATOM 6458 N N . LEU A 1 902 ? -17.455 5.033 51.054 1.00 91.75 902 LEU A N 1
ATOM 6459 C CA . LEU A 1 902 ? -17.245 6.380 50.494 1.00 91.75 902 LEU A CA 1
ATOM 6460 C C . LEU A 1 902 ? -18.538 7.178 50.343 1.00 91.75 902 LEU A C 1
ATOM 6462 O O . LEU A 1 902 ? -18.546 8.393 50.541 1.00 91.75 902 LEU A O 1
ATOM 6466 N N . ARG A 1 903 ? -19.644 6.500 50.021 1.00 91.12 903 ARG A N 1
ATOM 6467 C CA . ARG A 1 903 ? -20.980 7.107 49.972 1.00 91.12 903 ARG A CA 1
ATOM 6468 C C . ARG A 1 903 ? -21.424 7.646 51.339 1.00 91.12 903 ARG A C 1
ATOM 6470 O O . ARG A 1 903 ? -22.233 8.573 51.398 1.00 91.12 903 ARG A O 1
ATOM 6477 N N . GLU A 1 904 ? -20.939 7.071 52.437 1.00 87.25 904 GLU A N 1
ATOM 6478 C CA . GLU A 1 904 ? -21.263 7.488 53.808 1.00 87.25 904 GLU A CA 1
ATOM 6479 C C . GLU A 1 904 ? -20.205 8.398 54.450 1.00 87.25 904 GLU A C 1
ATOM 6481 O O . GLU A 1 904 ? -20.507 9.045 55.451 1.00 87.25 904 GLU A O 1
ATOM 6486 N N . GLU A 1 905 ? -19.001 8.484 53.883 1.00 89.94 905 GLU A N 1
ATOM 6487 C CA . GLU A 1 905 ? -17.888 9.264 54.427 1.00 89.94 905 GLU A CA 1
ATOM 6488 C C . GLU A 1 905 ? -18.127 10.781 54.319 1.00 89.94 905 GLU A C 1
ATOM 6490 O O . GLU A 1 905 ? -18.338 11.341 53.240 1.00 89.94 905 GLU A O 1
ATOM 6495 N N . GLU A 1 906 ? -18.062 11.468 55.463 1.00 80.25 906 GLU A N 1
ATOM 6496 C CA . GLU A 1 906 ? -18.058 12.929 55.515 1.00 80.25 906 GLU A CA 1
ATOM 6497 C C . GLU A 1 906 ? -16.718 13.455 54.978 1.00 80.25 906 GLU A C 1
ATOM 6499 O O . GLU A 1 906 ? -15.660 13.185 55.545 1.00 80.25 906 GLU A O 1
ATOM 6504 N N . GLY A 1 907 ? -16.758 14.220 53.883 1.00 82.88 907 GLY A N 1
ATOM 6505 C CA . GLY A 1 907 ? -15.564 14.769 53.229 1.00 82.88 907 GLY A CA 1
ATOM 6506 C C . GLY A 1 907 ? -15.239 14.165 51.860 1.00 82.88 907 GLY A C 1
ATOM 6507 O O . GLY A 1 907 ? -14.272 14.607 51.243 1.00 82.88 907 GLY A O 1
ATOM 6508 N N . THR A 1 908 ? -16.045 13.217 51.368 1.00 91.44 908 THR A N 1
ATOM 6509 C CA . THR A 1 908 ? -16.001 12.763 49.970 1.00 91.44 908 THR A CA 1
ATOM 6510 C C . THR A 1 908 ? -16.216 13.941 49.014 1.00 91.44 908 THR A C 1
ATOM 6512 O O . THR A 1 908 ? -17.103 14.771 49.234 1.00 91.44 908 THR A O 1
ATOM 6515 N N . ALA A 1 909 ? -15.419 14.002 47.945 1.00 91.25 909 ALA A N 1
ATOM 6516 C CA . ALA A 1 909 ? -15.505 15.024 46.907 1.00 91.25 909 ALA A CA 1
ATOM 6517 C C . ALA A 1 909 ? -16.962 15.187 46.411 1.00 91.25 909 ALA A C 1
ATOM 6519 O O . ALA A 1 909 ? -17.617 14.177 46.127 1.00 91.25 909 ALA A O 1
ATOM 6520 N N . PRO A 1 910 ? -17.510 16.417 46.327 1.00 90.75 910 PRO A N 1
ATOM 6521 C CA . PRO A 1 910 ? -18.951 16.623 46.174 1.00 90.75 910 PRO A CA 1
ATOM 6522 C C . PRO A 1 910 ? -19.560 15.913 44.964 1.00 90.75 910 PRO A C 1
ATOM 6524 O O . PRO A 1 910 ? -20.581 15.239 45.108 1.00 90.75 910 PRO A O 1
ATOM 6527 N N . ALA A 1 911 ? -18.932 16.000 43.787 1.00 91.69 911 ALA A N 1
ATOM 6528 C CA . ALA A 1 911 ? -19.472 15.361 42.588 1.00 91.69 911 ALA A CA 1
ATOM 6529 C C . ALA A 1 911 ? -19.371 13.825 42.657 1.00 91.69 911 ALA A C 1
ATOM 6531 O O . ALA A 1 911 ? -20.293 13.118 42.254 1.00 91.69 911 ALA A O 1
ATOM 6532 N N . VAL A 1 912 ? -18.303 13.292 43.258 1.00 93.62 912 VAL A N 1
ATOM 6533 C CA . VAL A 1 912 ? -18.148 11.849 43.504 1.00 93.62 912 VAL A CA 1
ATOM 6534 C C . VAL A 1 912 ? -19.222 11.341 44.473 1.00 93.62 912 VAL A C 1
ATOM 6536 O O . VAL A 1 912 ? -19.851 10.315 44.215 1.00 93.62 912 VAL A O 1
ATOM 6539 N N . ALA A 1 913 ? -19.497 12.077 45.554 1.00 92.19 913 ALA A N 1
ATOM 6540 C CA . ALA A 1 913 ? -20.546 11.738 46.516 1.00 92.19 913 ALA A CA 1
ATOM 6541 C C . ALA A 1 913 ? -21.941 11.720 45.865 1.00 92.19 913 ALA A C 1
ATOM 6543 O O . ALA A 1 913 ? -22.726 10.799 46.109 1.00 92.19 913 ALA A O 1
ATOM 6544 N N . GLY A 1 914 ? -22.230 12.704 45.005 1.00 92.25 914 GLY A N 1
ATOM 6545 C CA . GLY A 1 914 ? -23.464 12.756 44.222 1.00 92.25 914 GLY A CA 1
ATOM 6546 C C . GLY A 1 914 ? -23.603 11.566 43.271 1.00 92.25 914 GLY A C 1
ATOM 6547 O O . GLY A 1 914 ? -24.642 10.903 43.253 1.00 92.25 914 GLY A O 1
ATOM 6548 N N . ALA A 1 915 ? -22.533 11.229 42.547 1.00 94.12 915 ALA A N 1
ATOM 6549 C CA . ALA A 1 915 ? -22.504 10.075 41.654 1.00 94.12 915 ALA A CA 1
ATOM 6550 C C . ALA A 1 915 ? -22.714 8.749 42.407 1.00 94.12 915 ALA A C 1
ATOM 6552 O O . ALA A 1 915 ? -23.570 7.955 42.021 1.00 94.12 915 ALA A O 1
ATOM 6553 N N . LEU A 1 916 ? -22.007 8.516 43.519 1.00 93.88 916 LEU A N 1
ATOM 6554 C CA . LEU A 1 916 ? -22.159 7.303 44.339 1.00 93.88 916 LEU A CA 1
ATOM 6555 C C . LEU A 1 916 ? -23.577 7.150 44.911 1.00 93.88 916 LEU A C 1
ATOM 6557 O O . LEU A 1 916 ? -24.099 6.033 44.988 1.00 93.88 916 LEU A O 1
ATOM 6561 N N . LEU A 1 917 ? -24.214 8.259 45.301 1.00 92.25 917 LEU A N 1
ATOM 6562 C CA . LEU A 1 917 ? -25.604 8.259 45.753 1.00 92.25 917 LEU A CA 1
ATOM 6563 C C . LEU A 1 917 ? -26.559 7.857 44.618 1.00 92.25 917 LEU A C 1
ATOM 6565 O O . LEU A 1 917 ? -27.416 6.996 44.821 1.00 92.25 917 LEU A O 1
ATOM 6569 N N . ALA A 1 918 ? -26.386 8.443 43.431 1.00 92.00 918 ALA A N 1
ATOM 6570 C CA . ALA A 1 918 ? -27.212 8.174 42.256 1.00 92.00 918 ALA A CA 1
ATOM 6571 C C . ALA A 1 918 ? -27.062 6.730 41.745 1.00 92.00 918 ALA A C 1
ATOM 6573 O O . ALA A 1 918 ? -28.059 6.043 41.500 1.00 92.00 918 ALA A O 1
ATOM 6574 N N . LEU A 1 919 ? -25.825 6.231 41.646 1.00 91.06 919 LEU A N 1
ATOM 6575 C CA . LEU A 1 919 ? -25.543 4.845 41.261 1.00 91.06 919 LEU A CA 1
ATOM 6576 C C . LEU A 1 919 ? -26.118 3.859 42.286 1.00 91.06 919 LEU A C 1
ATOM 6578 O O . LEU A 1 919 ? -26.797 2.910 41.901 1.00 91.06 919 LEU A O 1
ATOM 6582 N N . GLY A 1 920 ? -25.934 4.136 43.582 1.00 89.06 920 GLY A N 1
ATOM 6583 C CA . GLY A 1 920 ? -26.486 3.330 44.670 1.00 89.06 920 GLY A CA 1
ATOM 6584 C C . GLY A 1 920 ? -28.009 3.245 44.669 1.00 89.06 920 GLY A C 1
ATOM 6585 O O . GLY A 1 920 ? -28.570 2.183 44.928 1.00 89.06 920 GLY A O 1
ATOM 6586 N N . PHE A 1 921 ? -28.686 4.346 44.343 1.00 89.81 921 PHE A N 1
ATOM 6587 C CA . PHE A 1 921 ? -30.135 4.349 44.150 1.00 89.81 921 PHE A CA 1
ATOM 6588 C C . PHE A 1 921 ? -30.540 3.498 42.942 1.00 89.81 921 PHE A C 1
ATOM 6590 O O . PHE A 1 921 ? -31.424 2.651 43.044 1.00 89.81 921 PHE A O 1
ATOM 6597 N N . THR A 1 922 ? -29.837 3.656 41.818 1.00 87.81 922 THR A N 1
ATOM 6598 C CA . THR A 1 922 ? -30.111 2.901 40.584 1.00 87.81 922 THR A CA 1
ATOM 6599 C C . THR A 1 922 ? -29.896 1.392 40.762 1.00 87.81 922 THR A C 1
ATOM 6601 O O . THR A 1 922 ? -30.562 0.594 40.106 1.00 87.81 922 THR A O 1
ATOM 6604 N N . ASP A 1 923 ? -28.976 0.984 41.639 1.00 85.62 923 ASP A N 1
ATOM 6605 C CA . ASP A 1 923 ? -28.733 -0.422 41.993 1.00 85.62 923 ASP A CA 1
ATOM 6606 C C . ASP A 1 923 ? -29.629 -0.943 43.134 1.00 85.62 923 ASP A C 1
ATOM 6608 O O . ASP A 1 923 ? -29.545 -2.117 43.491 1.00 85.62 923 ASP A O 1
ATOM 6612 N N . GLY A 1 924 ? -30.512 -0.105 43.691 1.00 85.12 924 GLY A N 1
ATOM 6613 C CA . GLY A 1 924 ? -31.430 -0.480 44.772 1.00 85.12 924 GLY A CA 1
ATOM 6614 C C . GLY A 1 924 ? -30.780 -0.593 46.156 1.00 85.12 924 GLY A C 1
ATOM 6615 O O . GLY A 1 924 ? -31.407 -1.092 47.089 1.00 85.12 924 GLY A O 1
ATOM 6616 N N . GLU A 1 925 ? -29.539 -0.129 46.314 1.00 85.19 925 GLU A N 1
ATOM 6617 C CA . GLU A 1 925 ? -28.839 -0.082 47.604 1.00 85.19 925 GLU A CA 1
ATOM 6618 C C . GLU A 1 925 ? -29.285 1.102 48.472 1.00 85.19 925 GLU A C 1
ATOM 6620 O O . GLU A 1 925 ? -29.171 1.060 49.697 1.00 85.19 925 GLU A O 1
ATOM 6625 N N . VAL A 1 926 ? -29.775 2.171 47.838 1.00 85.25 926 VAL A N 1
ATOM 6626 C CA . VAL A 1 926 ? -30.239 3.392 48.505 1.00 85.25 926 VAL A CA 1
ATOM 6627 C C . VAL A 1 926 ? -31.760 3.505 48.355 1.00 85.25 926 VAL A C 1
ATOM 6629 O O . VAL A 1 926 ? -32.242 3.555 47.227 1.00 85.25 926 VAL A O 1
ATOM 6632 N N . PRO A 1 927 ? -32.530 3.595 49.455 1.00 84.19 927 PRO A N 1
ATOM 6633 C CA . PRO A 1 927 ? -33.974 3.823 49.390 1.00 84.19 927 PRO A CA 1
ATOM 6634 C C . PRO A 1 927 ? -34.346 5.228 48.888 1.00 84.19 927 PRO A C 1
ATOM 6636 O O . PRO A 1 927 ? -33.653 6.202 49.190 1.00 84.19 927 PRO A O 1
ATOM 6639 N N . ASP A 1 928 ? -35.511 5.359 48.248 1.00 76.38 928 ASP A N 1
ATOM 6640 C CA . ASP A 1 928 ? -36.061 6.607 47.683 1.00 76.38 928 ASP A CA 1
ATOM 6641 C C . ASP A 1 928 ? -36.033 7.781 48.673 1.00 76.38 928 ASP A C 1
ATOM 6643 O O . ASP A 1 928 ? -35.573 8.878 48.351 1.00 76.38 928 ASP A O 1
ATOM 6647 N N . GLY A 1 929 ? -36.447 7.542 49.923 1.00 76.94 929 GLY A N 1
ATOM 6648 C CA . GLY A 1 929 ? -36.458 8.573 50.963 1.00 76.94 929 GLY A CA 1
ATOM 6649 C C . GLY A 1 929 ? -35.064 9.097 51.329 1.00 76.94 929 GLY A C 1
ATOM 6650 O O . GLY A 1 929 ? -34.932 10.253 51.728 1.00 76.94 929 GLY A O 1
ATOM 6651 N N . VAL A 1 930 ? -34.014 8.284 51.165 1.00 83.31 930 VAL A N 1
ATOM 6652 C CA . VAL A 1 930 ? -32.625 8.669 51.463 1.00 83.31 930 VAL A CA 1
ATOM 6653 C C . VAL A 1 930 ? -32.033 9.501 50.326 1.00 83.31 930 VAL A C 1
ATOM 6655 O O . VAL A 1 930 ? -31.357 10.489 50.612 1.00 83.31 930 VAL A O 1
ATOM 6658 N N . LEU A 1 931 ? -32.328 9.158 49.063 1.00 84.00 931 LEU A N 1
ATOM 6659 C CA . LEU A 1 931 ? -31.918 9.947 47.895 1.00 84.00 931 LEU A CA 1
ATOM 6660 C C . LEU A 1 931 ? -32.449 11.381 48.007 1.00 84.00 931 LEU A C 1
ATOM 6662 O O . LEU A 1 931 ? -31.662 12.326 47.996 1.00 84.00 931 LEU A O 1
ATOM 6666 N N . VAL A 1 932 ? -33.766 11.532 48.186 1.00 80.75 932 VAL A N 1
ATOM 6667 C CA . VAL A 1 932 ? -34.411 12.851 48.286 1.00 80.75 932 VAL A CA 1
ATOM 6668 C C . VAL A 1 932 ? -33.868 13.619 49.489 1.00 80.75 932 VAL A C 1
ATOM 6670 O O . VAL A 1 932 ? -33.451 14.760 49.341 1.00 80.75 932 VAL A O 1
ATOM 6673 N N . THR A 1 933 ? -33.767 12.984 50.662 1.00 84.31 933 THR A N 1
ATOM 6674 C CA . THR A 1 933 ? -33.260 13.651 51.874 1.00 84.31 933 THR A CA 1
ATOM 6675 C C . THR A 1 933 ? -31.827 14.153 51.707 1.00 84.31 933 THR A C 1
ATOM 6677 O O . THR A 1 933 ? -31.519 15.265 52.133 1.00 84.31 933 THR A O 1
ATOM 6680 N N . ARG A 1 934 ? -30.937 13.365 51.088 1.00 84.88 934 ARG A N 1
ATOM 6681 C CA . ARG A 1 934 ? -29.539 13.773 50.892 1.00 84.88 934 ARG A CA 1
ATOM 6682 C C . ARG A 1 934 ? -29.378 14.818 49.798 1.00 84.88 934 ARG A C 1
ATOM 6684 O O . ARG A 1 934 ? -28.592 15.738 49.996 1.00 84.88 934 ARG A O 1
ATOM 6691 N N . VAL A 1 935 ? -30.130 14.723 48.700 1.00 82.94 935 VAL A N 1
ATOM 6692 C CA . VAL A 1 935 ? -30.109 15.761 47.661 1.00 82.94 935 VAL A CA 1
ATOM 6693 C C . VAL A 1 935 ? -30.689 17.066 48.203 1.00 82.94 935 VAL A C 1
ATOM 6695 O O . VAL A 1 935 ? -30.014 18.087 48.143 1.00 82.94 935 VAL A O 1
ATOM 6698 N N . SER A 1 936 ? -31.871 17.046 48.827 1.00 80.50 936 SER A N 1
ATOM 6699 C CA . SER A 1 936 ? -32.440 18.236 49.474 1.00 80.50 936 SER A CA 1
ATOM 6700 C C . SER A 1 936 ? -31.505 18.796 50.547 1.00 80.50 936 SER A C 1
ATOM 6702 O O . SER A 1 936 ? -31.330 20.006 50.611 1.00 80.50 936 SER A O 1
ATOM 6704 N N . GLY A 1 937 ? -30.868 17.928 51.344 1.00 80.50 937 GLY A N 1
ATOM 6705 C CA . GLY A 1 937 ? -29.867 18.280 52.354 1.00 80.50 937 GLY A CA 1
ATOM 6706 C C . GLY A 1 937 ? -28.662 19.025 51.777 1.00 80.50 937 GLY A C 1
ATOM 6707 O O . GLY A 1 937 ? -28.310 20.095 52.272 1.00 80.50 937 GLY A O 1
ATOM 6708 N N . ALA A 1 938 ? -28.076 18.497 50.700 1.00 80.31 938 ALA A N 1
ATOM 6709 C CA . ALA A 1 938 ? -26.955 19.114 49.987 1.00 80.31 938 ALA A CA 1
ATOM 6710 C C . ALA A 1 938 ? -27.328 20.455 49.329 1.00 80.31 938 ALA A C 1
ATOM 6712 O O . ALA A 1 938 ? -26.461 21.302 49.130 1.00 80.31 938 ALA A O 1
ATOM 6713 N N . LEU A 1 939 ? -28.615 20.650 49.024 1.00 74.94 939 LEU A N 1
ATOM 6714 C CA . LEU A 1 939 ? -29.169 21.843 48.386 1.00 74.94 939 LEU A CA 1
ATOM 6715 C C . LEU A 1 939 ? -29.816 22.842 49.381 1.00 74.94 939 LEU A C 1
ATOM 6717 O O . LEU A 1 939 ? -30.458 23.801 48.955 1.00 74.94 939 LEU A O 1
ATOM 6721 N N . THR A 1 940 ? -29.689 22.639 50.702 1.00 74.00 940 THR A N 1
ATOM 6722 C CA . THR A 1 940 ? -30.328 23.505 51.719 1.00 74.00 940 THR A CA 1
ATOM 6723 C C . THR A 1 940 ? -29.690 24.894 51.865 1.00 74.00 940 THR A C 1
ATOM 6725 O O . THR A 1 940 ? -28.500 25.104 51.627 1.00 74.00 940 THR A O 1
ATOM 6728 N N . ALA A 1 941 ? -30.489 25.856 52.346 1.00 54.81 941 ALA A N 1
ATOM 6729 C CA . ALA A 1 941 ? -30.046 27.213 52.662 1.00 54.81 941 ALA A CA 1
ATOM 6730 C C . ALA A 1 941 ? -28.962 27.214 53.763 1.00 54.81 941 ALA A C 1
ATOM 6732 O O . ALA A 1 941 ? -29.250 26.941 54.930 1.00 54.81 941 ALA A O 1
ATOM 6733 N N . GLY A 1 942 ? -27.722 27.535 53.380 1.00 56.38 942 GLY A N 1
ATOM 6734 C CA . GLY A 1 942 ? -26.542 27.560 54.256 1.00 56.38 942 GLY A CA 1
ATOM 6735 C C . GLY A 1 942 ? -25.372 26.692 53.776 1.00 56.38 942 GLY A C 1
ATOM 6736 O O . GLY A 1 942 ? -24.268 26.847 54.296 1.00 56.38 942 GLY A O 1
ATOM 6737 N N . ALA A 1 943 ? -25.587 25.815 52.789 1.00 66.44 943 ALA A N 1
ATOM 6738 C CA . ALA A 1 943 ? -24.514 25.104 52.096 1.00 66.44 943 ALA A CA 1
ATOM 6739 C C . ALA A 1 943 ? -23.759 26.037 51.131 1.00 66.44 943 ALA A C 1
ATOM 6741 O O . ALA A 1 943 ? -24.338 26.980 50.592 1.00 66.44 943 ALA A O 1
ATOM 6742 N N . ASP A 1 944 ? -22.469 25.768 50.903 1.00 79.44 944 ASP A N 1
ATOM 6743 C CA . ASP A 1 944 ? -21.696 26.449 49.861 1.00 79.44 944 ASP A CA 1
ATOM 6744 C C . ASP A 1 944 ? -22.314 26.150 48.477 1.00 79.44 944 ASP A C 1
ATOM 6746 O O . ASP A 1 944 ? -22.346 24.981 48.071 1.00 79.44 944 ASP A O 1
ATOM 6750 N N . PRO A 1 945 ? -22.809 27.161 47.737 1.00 76.81 945 PRO A N 1
ATOM 6751 C CA . PRO A 1 945 ? -23.532 26.925 46.491 1.00 76.81 945 PRO A CA 1
ATOM 6752 C C . PRO A 1 945 ? -22.696 26.225 45.406 1.00 76.81 945 PRO A C 1
ATOM 6754 O O . PRO A 1 945 ? -23.238 25.440 44.628 1.00 76.81 945 PRO A O 1
ATOM 6757 N N . ALA A 1 946 ? -21.374 26.434 45.378 1.00 80.06 946 ALA A N 1
ATOM 6758 C CA . ALA A 1 946 ? -20.482 25.755 44.434 1.00 80.06 946 ALA A CA 1
ATOM 6759 C C . ALA A 1 946 ? -20.367 24.248 44.734 1.00 80.06 946 ALA A C 1
ATOM 6761 O O . ALA A 1 946 ? -20.444 23.411 43.830 1.00 80.06 946 ALA A O 1
ATOM 6762 N N . THR A 1 947 ? -20.248 23.887 46.014 1.00 84.94 947 THR A N 1
ATOM 6763 C CA . THR A 1 947 ? -20.280 22.495 46.494 1.00 84.94 947 THR A CA 1
ATOM 6764 C C . THR A 1 947 ? -21.604 21.803 46.155 1.00 84.94 947 THR A C 1
ATOM 6766 O O . THR A 1 947 ? -21.604 20.665 45.679 1.00 84.94 947 THR A O 1
ATOM 6769 N N . ALA A 1 948 ? -22.728 22.500 46.340 1.00 84.06 948 ALA A N 1
ATOM 6770 C CA . ALA A 1 948 ? -24.069 21.992 46.057 1.00 84.06 948 ALA A CA 1
ATOM 6771 C C . ALA A 1 948 ? -24.282 21.680 44.560 1.00 84.06 948 ALA A C 1
ATOM 6773 O O . ALA A 1 948 ? -24.790 20.613 44.205 1.00 84.06 948 ALA A O 1
ATOM 6774 N N . VAL A 1 949 ? -23.830 22.570 43.667 1.00 86.56 949 VAL A N 1
ATOM 6775 C CA . VAL A 1 949 ? -23.927 22.366 42.211 1.00 86.56 949 VAL A CA 1
ATOM 6776 C C . VAL A 1 949 ? -22.995 21.254 41.730 1.00 86.56 949 VAL A C 1
ATOM 6778 O O . VAL A 1 949 ? -23.401 20.458 40.886 1.00 86.56 949 VAL A O 1
ATOM 6781 N N . ARG A 1 950 ? -21.783 21.128 42.287 1.00 88.75 950 ARG A N 1
ATOM 6782 C CA . ARG A 1 950 ? -20.882 20.001 41.977 1.00 88.75 950 AR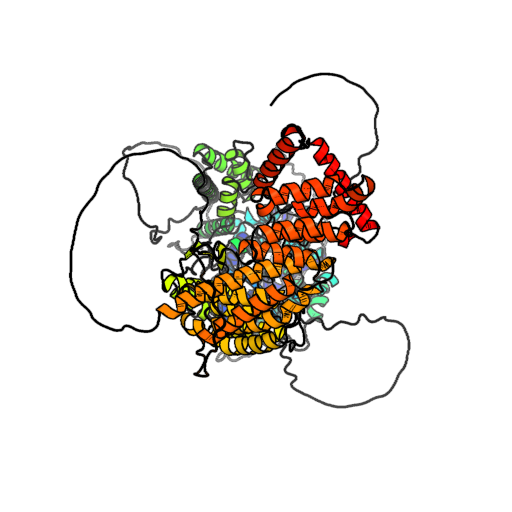G A CA 1
ATOM 6783 C C . ARG A 1 950 ? -21.489 18.661 42.381 1.00 88.75 950 ARG A C 1
ATOM 6785 O O . ARG A 1 950 ? -21.469 17.726 41.584 1.00 88.75 950 ARG A O 1
ATOM 6792 N N . PHE A 1 951 ? -22.100 18.585 43.565 1.00 90.94 951 PHE A N 1
ATOM 6793 C CA . PHE A 1 951 ? -22.840 17.400 44.001 1.00 90.94 951 PHE A CA 1
ATOM 6794 C C . PHE A 1 951 ? -23.970 17.032 43.029 1.00 90.94 951 PHE A C 1
ATOM 6796 O O . PHE A 1 951 ? -24.067 15.880 42.601 1.00 90.94 951 PHE A O 1
ATOM 6803 N N . LEU A 1 952 ? -24.777 18.015 42.614 1.00 88.81 952 LEU A N 1
ATOM 6804 C CA . LEU A 1 952 ? -25.825 17.815 41.609 1.00 88.81 952 LEU A CA 1
ATOM 6805 C C . LEU A 1 952 ? -25.251 17.379 40.251 1.00 88.81 952 LEU A C 1
ATOM 6807 O O . LEU A 1 952 ? -25.793 16.469 39.628 1.00 88.81 952 LEU A O 1
ATOM 6811 N N . GLY A 1 953 ? -24.138 17.971 39.811 1.00 89.62 953 GLY A N 1
ATOM 6812 C CA . GLY A 1 953 ? -23.428 17.571 38.594 1.00 89.62 953 GLY A CA 1
ATOM 6813 C C . GLY A 1 953 ? -23.011 16.100 38.617 1.00 89.62 953 GLY A C 1
ATOM 6814 O O . GLY A 1 953 ? -23.196 15.397 37.626 1.00 89.62 953 GLY A O 1
ATOM 6815 N N . GLY A 1 954 ? -22.557 15.612 39.772 1.00 91.94 954 GLY A N 1
ATOM 6816 C CA . GLY A 1 954 ? -22.281 14.197 40.012 1.00 91.94 954 GLY A CA 1
ATOM 6817 C C . GLY A 1 954 ? -23.493 13.285 39.831 1.00 91.94 954 GLY A C 1
ATOM 6818 O O . GLY A 1 954 ? -23.417 12.284 39.117 1.00 91.94 954 GLY A O 1
ATOM 6819 N N . VAL A 1 955 ? -24.629 13.653 40.437 1.00 91.81 955 VAL A N 1
ATOM 6820 C CA . VAL A 1 955 ? -25.905 12.927 40.287 1.00 91.81 955 VAL A CA 1
ATOM 6821 C C . VAL A 1 955 ? -26.322 12.873 38.817 1.00 91.81 955 VAL A C 1
ATOM 6823 O O . VAL A 1 955 ? -26.603 11.794 38.295 1.00 91.81 955 VAL A O 1
ATOM 6826 N N . MET A 1 956 ? -26.314 14.024 38.140 1.00 91.50 956 MET A N 1
ATOM 6827 C CA . MET A 1 956 ? -26.761 14.149 36.753 1.00 91.50 956 MET A CA 1
ATOM 6828 C C . MET A 1 956 ? -25.839 13.434 35.763 1.00 91.50 956 MET A C 1
ATOM 6830 O O . MET A 1 956 ? -26.322 12.877 34.784 1.00 91.50 956 MET A O 1
ATOM 6834 N N . ARG A 1 957 ? -24.525 13.398 36.008 1.00 90.62 957 ARG A N 1
ATOM 6835 C CA . ARG A 1 957 ? -23.583 12.655 35.159 1.00 90.62 957 ARG A CA 1
ATOM 6836 C C . ARG A 1 957 ? -23.743 11.140 35.310 1.00 90.62 957 ARG A C 1
ATOM 6838 O O . ARG A 1 957 ? -23.635 10.414 34.327 1.00 90.62 957 ARG A O 1
ATOM 6845 N N . ALA A 1 958 ? -23.991 10.663 36.529 1.00 91.00 958 ALA A N 1
ATOM 6846 C CA . ALA A 1 958 ? -24.116 9.237 36.816 1.00 91.00 958 ALA A CA 1
ATOM 6847 C C . ALA A 1 958 ? -25.480 8.643 36.423 1.00 91.00 958 ALA A C 1
ATOM 6849 O O . ALA A 1 958 ? -25.535 7.507 35.949 1.00 91.00 958 ALA A O 1
ATOM 6850 N N . ALA A 1 959 ? -26.570 9.386 36.640 1.00 90.06 959 ALA A N 1
ATOM 6851 C CA . ALA A 1 959 ? -27.936 8.954 36.344 1.00 90.06 959 ALA A CA 1
ATOM 6852 C C . ALA A 1 959 ? -28.841 10.170 36.025 1.00 90.06 959 ALA A C 1
ATOM 6854 O O . ALA A 1 959 ? -29.624 10.613 36.874 1.00 90.06 959 ALA A O 1
ATOM 6855 N N . PRO A 1 960 ? -28.730 10.747 34.810 1.00 88.69 960 PRO A N 1
ATOM 6856 C CA . PRO A 1 960 ? -29.455 11.964 34.423 1.00 88.69 960 PRO A CA 1
ATOM 6857 C C . PRO A 1 960 ? -30.977 11.777 34.383 1.00 88.69 960 PRO A C 1
ATOM 6859 O O . PRO A 1 960 ? -31.733 12.728 34.567 1.00 88.69 960 PRO A O 1
ATOM 6862 N N . ASP A 1 961 ? -31.447 10.552 34.165 1.00 87.00 961 ASP A N 1
ATOM 6863 C CA . ASP A 1 961 ? -32.858 10.190 34.072 1.00 87.00 961 ASP A CA 1
ATOM 6864 C C . ASP A 1 961 ? -33.601 10.270 35.420 1.00 87.00 961 ASP A C 1
ATOM 6866 O O . ASP A 1 961 ? -34.828 10.417 35.436 1.00 87.00 961 ASP A O 1
ATOM 6870 N N . LEU A 1 962 ? -32.884 10.273 36.553 1.00 87.12 962 LEU A N 1
ATOM 6871 C CA . LEU A 1 962 ? -33.486 10.377 37.890 1.00 87.12 962 LEU A CA 1
ATOM 6872 C C . LEU A 1 962 ? -34.323 11.645 38.069 1.00 87.12 962 LEU A C 1
ATOM 6874 O O . LEU A 1 962 ? -35.388 11.589 38.682 1.00 87.12 962 LEU A O 1
ATOM 6878 N N . ILE A 1 963 ? -33.902 12.780 37.500 1.00 87.31 963 ILE A N 1
ATOM 6879 C CA . ILE A 1 963 ? -34.658 14.037 37.621 1.00 87.31 963 ILE A CA 1
ATOM 6880 C C . ILE A 1 963 ? -36.009 13.985 36.893 1.00 87.31 963 ILE A C 1
ATOM 6882 O O . ILE A 1 963 ? -36.940 14.713 37.235 1.00 87.31 963 ILE A O 1
ATOM 6886 N N . LEU A 1 964 ? -36.137 13.108 35.892 1.00 84.88 964 LEU A N 1
ATOM 6887 C CA . LEU A 1 964 ? -37.377 12.908 35.144 1.00 84.88 964 LEU A CA 1
ATOM 6888 C C . LEU A 1 964 ? -38.308 11.915 35.842 1.00 84.88 964 LEU A C 1
ATOM 6890 O O . LEU A 1 964 ? -39.532 12.058 35.764 1.00 84.88 964 LEU A O 1
ATOM 6894 N N . HIS A 1 965 ? -37.743 10.911 36.510 1.00 84.12 965 HIS A N 1
ATOM 6895 C CA . HIS A 1 965 ? -38.497 9.803 37.094 1.00 84.12 965 HIS A CA 1
ATOM 6896 C C . HIS A 1 965 ? -38.820 9.973 38.582 1.00 84.12 965 HIS A C 1
ATOM 6898 O O . HIS A 1 965 ? -39.757 9.331 39.052 1.00 84.12 965 HIS A O 1
ATOM 6904 N N . THR A 1 966 ? -38.148 10.893 39.279 1.00 84.31 966 THR A N 1
ATOM 6905 C CA . THR A 1 966 ? -38.354 11.171 40.708 1.00 84.31 966 THR A CA 1
ATOM 6906 C C . THR A 1 966 ? -38.907 12.594 40.898 1.00 84.31 966 THR A C 1
ATOM 6908 O O . THR A 1 966 ? -38.131 13.553 40.919 1.00 84.31 966 THR A O 1
ATOM 6911 N N . PRO A 1 967 ? -40.243 12.777 41.010 1.00 81.88 967 PRO A N 1
ATOM 6912 C CA . PRO A 1 967 ? -40.876 14.090 41.184 1.00 81.88 967 PRO A CA 1
ATOM 6913 C C . PRO A 1 967 ? -40.284 14.927 42.320 1.00 81.88 967 PRO A C 1
ATOM 6915 O O . PRO A 1 967 ? -40.071 16.125 42.171 1.00 81.88 967 PRO A O 1
ATOM 6918 N N . GLU A 1 968 ? -39.984 14.283 43.440 1.00 82.75 9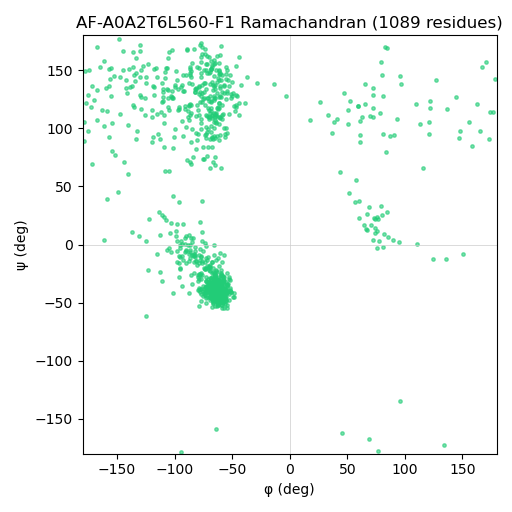68 GLU A N 1
ATOM 6919 C CA . GLU A 1 968 ? -39.489 14.914 44.658 1.00 82.75 968 GLU A CA 1
ATOM 6920 C C . GLU A 1 968 ? -38.060 15.452 44.485 1.00 82.75 968 GLU A C 1
ATOM 6922 O O . GLU A 1 968 ? -37.688 16.439 45.116 1.00 82.75 968 GLU A O 1
ATOM 6927 N N . LEU A 1 969 ? -37.267 14.833 43.603 1.00 83.00 969 LEU A N 1
ATOM 6928 C CA . LEU A 1 969 ? -35.924 15.294 43.249 1.00 83.00 969 LEU A CA 1
ATOM 6929 C C . LEU A 1 969 ? -35.987 16.570 42.405 1.00 83.00 969 LEU A C 1
ATOM 6931 O O . LEU A 1 969 ? -35.254 17.520 42.669 1.00 83.00 969 LEU A O 1
ATOM 6935 N N . PHE A 1 970 ? -36.878 16.597 41.412 1.00 86.94 970 PHE A N 1
ATOM 6936 C CA . PHE A 1 970 ? -37.134 17.791 40.608 1.00 86.94 970 PHE A CA 1
ATOM 6937 C C . PHE A 1 970 ? -37.585 18.962 41.488 1.00 86.94 970 PHE A C 1
ATOM 6939 O O . PHE A 1 970 ? -37.031 20.054 41.383 1.00 86.94 970 PHE A O 1
ATOM 6946 N N . ASP A 1 971 ? -38.527 18.710 42.397 1.00 84.50 971 ASP A N 1
ATOM 6947 C CA . ASP A 1 971 ? -39.039 19.709 43.334 1.00 84.50 971 ASP A CA 1
ATOM 6948 C C . ASP A 1 971 ? -37.931 20.268 44.239 1.00 84.50 971 ASP A C 1
ATOM 6950 O O . ASP A 1 971 ? -37.828 21.481 44.403 1.00 84.50 971 ASP A O 1
ATOM 6954 N N . ALA A 1 972 ? -37.052 19.406 44.761 1.00 81.62 972 ALA A N 1
ATOM 6955 C CA . ALA A 1 972 ? -35.920 19.822 45.587 1.00 81.62 972 ALA A CA 1
ATOM 6956 C C . ALA A 1 972 ? -34.908 20.700 44.828 1.00 81.62 972 ALA A C 1
ATOM 6958 O O . ALA A 1 972 ? -34.413 21.680 45.384 1.00 81.62 972 ALA A O 1
ATOM 6959 N N . VAL A 1 973 ? -34.601 20.360 43.571 1.00 84.25 973 VAL A N 1
ATOM 6960 C CA . VAL A 1 973 ? -33.698 21.156 42.721 1.00 84.25 973 VAL A CA 1
ATOM 6961 C C . VAL A 1 973 ? -34.332 22.506 42.380 1.00 84.25 973 VAL A C 1
ATOM 6963 O O . VAL A 1 973 ? -33.676 23.538 42.499 1.00 84.25 973 VAL A O 1
ATOM 6966 N N . ASP A 1 974 ? -35.609 22.517 42.005 1.00 84.81 974 ASP A N 1
ATOM 6967 C CA . ASP A 1 974 ? -36.362 23.730 41.667 1.00 84.81 974 ASP A CA 1
ATOM 6968 C C . ASP A 1 974 ? -36.475 24.691 42.867 1.00 84.81 974 ASP A C 1
ATOM 6970 O O . ASP A 1 974 ? -36.198 25.886 42.743 1.00 84.81 974 ASP A O 1
ATOM 6974 N N . ASP A 1 975 ? -36.802 24.176 44.053 1.00 81.56 975 ASP A N 1
ATOM 6975 C CA . ASP A 1 975 ? -36.903 24.980 45.275 1.00 81.56 975 ASP A CA 1
ATOM 6976 C C . ASP A 1 975 ? -35.537 25.541 45.712 1.00 81.56 975 ASP A C 1
ATOM 6978 O O . ASP A 1 975 ? -35.452 26.700 46.129 1.00 81.56 975 ASP A O 1
ATOM 6982 N N . ALA A 1 976 ? -34.458 24.767 45.556 1.00 79.75 976 ALA A N 1
ATOM 6983 C CA . ALA A 1 976 ? -33.098 25.224 45.834 1.00 79.75 976 ALA A CA 1
ATOM 6984 C C . ALA A 1 976 ? -32.647 26.336 44.879 1.00 79.75 976 ALA A C 1
ATOM 6986 O O . ALA A 1 976 ? -32.088 27.341 45.318 1.00 79.75 976 ALA A O 1
ATOM 6987 N N . LEU A 1 977 ? -32.944 26.201 43.582 1.00 82.19 977 LEU A N 1
ATOM 6988 C CA . LEU A 1 977 ? -32.646 27.233 42.587 1.00 82.19 977 LEU A CA 1
ATOM 6989 C C . LEU A 1 977 ? -33.423 28.530 42.857 1.00 82.19 977 LEU A C 1
ATOM 6991 O O . LEU A 1 977 ? -32.864 29.612 42.692 1.00 82.19 977 LEU A O 1
ATOM 6995 N N . ARG A 1 978 ? -34.679 28.450 43.323 1.00 83.19 978 ARG A N 1
ATOM 6996 C CA . ARG A 1 978 ? -35.474 29.634 43.712 1.00 83.19 978 ARG A CA 1
ATOM 6997 C C . ARG A 1 978 ? -34.991 30.321 44.987 1.00 83.19 978 ARG A C 1
ATOM 6999 O O . ARG A 1 978 ? -35.332 31.483 45.201 1.00 83.19 978 ARG A O 1
ATOM 7006 N N . ALA A 1 979 ? -34.256 29.613 45.840 1.00 80.12 979 ALA A N 1
ATOM 7007 C CA . ALA A 1 979 ? -33.705 30.164 47.073 1.00 80.12 979 ALA A CA 1
ATOM 7008 C C . ALA A 1 979 ? -32.407 30.966 46.850 1.00 80.12 979 ALA A C 1
ATOM 7010 O O . ALA A 1 979 ? -31.996 31.699 47.752 1.00 80.12 979 ALA A O 1
ATOM 7011 N N . LEU A 1 980 ? -31.773 30.847 45.676 1.00 80.62 980 LEU A N 1
ATOM 7012 C CA . LEU A 1 980 ? -30.586 31.618 45.302 1.00 80.62 980 LEU A CA 1
ATOM 7013 C C . LEU A 1 980 ? -30.954 33.067 44.954 1.00 80.62 980 LEU A C 1
ATOM 7015 O O . LEU A 1 980 ? -31.941 33.328 44.264 1.00 80.62 980 LEU A O 1
ATOM 7019 N N . ASP A 1 981 ? -30.131 34.019 45.395 1.00 83.25 981 ASP A N 1
ATOM 7020 C CA . ASP A 1 981 ? -30.211 35.391 44.895 1.00 83.25 981 ASP A CA 1
ATOM 7021 C C . ASP A 1 981 ? -29.648 35.504 43.464 1.00 83.25 981 ASP A C 1
ATOM 7023 O O . ASP A 1 981 ? -29.047 34.572 42.923 1.00 83.25 981 ASP A O 1
ATOM 7027 N N . SER A 1 982 ? -29.879 36.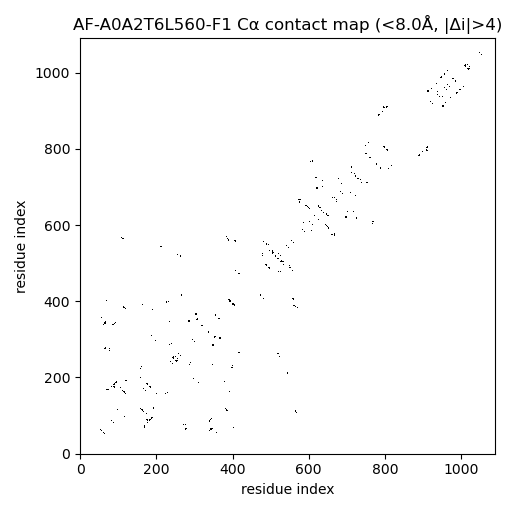648 42.814 1.00 81.88 982 SER A N 1
ATOM 7028 C CA . SER A 1 982 ? -29.514 36.837 41.406 1.00 81.88 982 SER A CA 1
ATOM 7029 C C . SER A 1 982 ? -28.006 36.761 41.143 1.00 81.88 982 SER A C 1
ATOM 7031 O O . SER A 1 982 ? -27.614 36.220 40.110 1.00 81.88 982 SER A O 1
ATOM 7033 N N . ASP A 1 983 ? -27.167 37.258 42.053 1.00 80.94 983 ASP A N 1
ATOM 7034 C CA . ASP A 1 983 ? -25.710 37.269 41.868 1.00 80.94 983 ASP A CA 1
ATOM 7035 C C . ASP A 1 983 ? -25.126 35.864 42.087 1.00 80.94 983 ASP A C 1
ATOM 7037 O O . ASP A 1 983 ? -24.291 35.404 41.302 1.00 80.94 983 ASP A O 1
ATOM 7041 N N . ALA A 1 984 ? -25.627 35.137 43.091 1.00 79.00 984 ALA A N 1
ATOM 7042 C CA . ALA A 1 984 ? -25.280 33.744 43.350 1.00 79.00 984 ALA A CA 1
ATOM 7043 C C . ALA A 1 984 ? -25.725 32.821 42.205 1.00 79.00 984 ALA A C 1
ATOM 7045 O O . ALA A 1 984 ? -24.963 31.951 41.783 1.00 79.00 984 ALA A O 1
ATOM 7046 N N . PHE A 1 985 ? -26.926 33.029 41.654 1.00 83.38 985 PHE A N 1
ATOM 7047 C CA . PHE A 1 985 ? -27.406 32.261 40.505 1.00 83.38 985 PHE A CA 1
ATOM 7048 C C . PHE A 1 985 ? -26.530 32.476 39.262 1.00 83.38 985 PHE A C 1
ATOM 7050 O O . PHE A 1 985 ? -26.144 31.506 38.608 1.00 83.38 985 PHE A O 1
ATOM 7057 N N . LEU A 1 986 ? -26.170 33.727 38.948 1.00 84.00 986 LEU A N 1
ATOM 7058 C CA . LEU A 1 986 ? -25.302 34.038 37.806 1.00 84.00 986 LEU A CA 1
ATOM 7059 C C . LEU A 1 986 ? -23.893 33.455 37.966 1.00 84.00 986 LEU A C 1
ATOM 7061 O O . LEU A 1 986 ? -23.336 32.960 36.986 1.00 84.00 986 LEU A O 1
ATOM 7065 N N . ALA A 1 987 ? -23.339 33.466 39.182 1.00 80.94 987 ALA A N 1
ATOM 7066 C CA . ALA A 1 987 ? -22.025 32.889 39.467 1.00 80.94 987 ALA A CA 1
ATOM 7067 C C . ALA A 1 987 ? -21.976 31.365 39.239 1.00 80.94 987 ALA A C 1
ATOM 7069 O O . ALA A 1 987 ? -20.956 30.848 38.789 1.00 80.94 987 ALA A O 1
ATOM 7070 N N . LEU A 1 988 ? -23.076 30.654 39.507 1.00 82.44 988 LEU A N 1
ATOM 7071 C CA . LEU A 1 988 ? -23.174 29.190 39.391 1.00 82.44 988 LEU A CA 1
ATOM 7072 C C . LEU A 1 988 ? -23.701 28.706 38.036 1.00 82.44 988 LEU A C 1
ATOM 7074 O O . LEU A 1 988 ? -23.682 27.507 37.750 1.00 82.44 988 LEU A O 1
ATOM 7078 N N . LEU A 1 989 ? -24.199 29.617 37.199 1.00 83.06 989 LEU A N 1
ATOM 7079 C CA . LEU A 1 989 ? -24.834 29.292 35.925 1.00 83.06 989 LEU A CA 1
ATOM 7080 C C . LEU A 1 989 ? -23.963 28.424 34.990 1.00 83.06 989 LEU A C 1
ATOM 7082 O O . LEU A 1 989 ? -24.528 27.522 34.364 1.00 83.06 989 LEU A O 1
ATOM 7086 N N . PRO A 1 990 ? -22.631 28.624 34.870 1.00 82.75 990 PRO A N 1
ATOM 7087 C CA . PRO A 1 990 ? -21.783 27.758 34.046 1.00 82.75 990 PRO A CA 1
ATOM 7088 C C . PRO A 1 990 ? -21.761 26.302 34.533 1.00 82.75 990 PRO A C 1
ATOM 7090 O O . PRO A 1 990 ? -21.948 25.384 33.734 1.00 82.75 990 PRO A O 1
ATOM 7093 N N . ASP A 1 991 ? -21.602 26.090 35.842 1.00 81.19 991 ASP A N 1
ATOM 7094 C CA . ASP A 1 991 ? -21.569 24.752 36.442 1.00 81.19 991 ASP A CA 1
ATOM 7095 C C . ASP A 1 991 ? -22.941 24.068 36.375 1.00 81.19 991 ASP A C 1
ATOM 7097 O O . ASP A 1 991 ? -23.021 22.872 36.091 1.00 81.19 991 ASP A O 1
ATOM 7101 N N . LEU A 1 992 ? -24.027 24.831 36.553 1.00 83.88 992 LEU A N 1
ATOM 7102 C CA . LEU A 1 992 ? -25.392 24.345 36.347 1.00 83.88 992 LEU A CA 1
ATOM 7103 C C . LEU A 1 992 ? -25.606 23.913 34.896 1.00 83.88 992 LEU A C 1
ATOM 7105 O O . LEU A 1 992 ? -26.071 22.803 34.659 1.00 83.88 992 LEU A O 1
ATOM 7109 N N . ARG A 1 993 ? -25.218 24.732 33.911 1.00 85.62 993 ARG A N 1
ATOM 7110 C CA . ARG A 1 993 ? -25.307 24.342 32.494 1.00 85.62 993 ARG A CA 1
ATOM 7111 C C . ARG A 1 993 ? -24.557 23.041 32.234 1.00 85.62 993 ARG A C 1
ATOM 7113 O O . ARG A 1 993 ? -25.138 22.151 31.622 1.00 85.62 993 ARG A O 1
ATOM 7120 N N . ARG A 1 994 ? -23.330 22.910 32.753 1.00 83.81 994 ARG A N 1
ATOM 7121 C CA . ARG A 1 994 ? -22.527 21.681 32.651 1.00 83.81 994 ARG A CA 1
ATOM 7122 C C . ARG A 1 994 ? -23.226 20.472 33.282 1.00 83.81 994 ARG A C 1
ATOM 7124 O O . ARG A 1 994 ? -23.202 19.399 32.696 1.00 83.81 994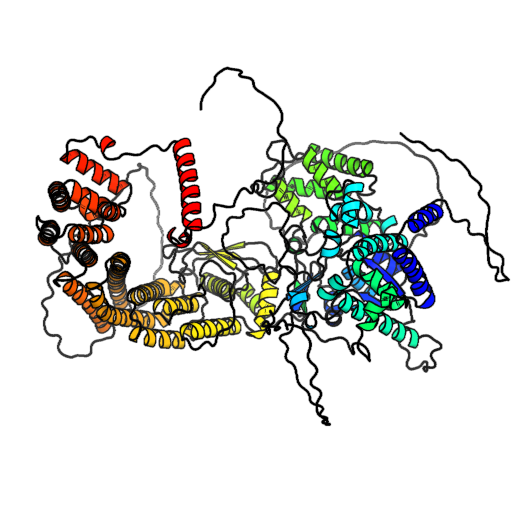 ARG A O 1
ATOM 7131 N N . ALA A 1 995 ? -23.872 20.620 34.438 1.00 85.31 995 ALA A N 1
ATOM 7132 C CA . ALA A 1 995 ? -24.588 19.517 35.085 1.00 85.31 995 ALA A CA 1
ATOM 7133 C C . ALA A 1 995 ? -25.723 18.945 34.212 1.00 85.31 995 ALA A C 1
ATOM 7135 O O . ALA A 1 995 ? -25.991 17.747 34.264 1.00 85.31 995 ALA A O 1
ATOM 7136 N N . PHE A 1 996 ? -26.362 19.773 33.380 1.00 86.69 996 PHE A N 1
ATOM 7137 C CA . PHE A 1 996 ? -27.493 19.374 32.535 1.00 86.69 996 PHE A CA 1
ATOM 7138 C C . PHE A 1 996 ? -27.118 18.981 31.092 1.00 86.69 996 PHE A C 1
ATOM 7140 O O . PHE A 1 996 ? -28.001 18.542 30.354 1.00 86.69 996 PHE A O 1
ATOM 7147 N N . THR A 1 997 ? -25.847 19.074 30.671 1.00 87.38 997 THR A N 1
ATOM 7148 C CA . THR A 1 997 ? -25.432 18.718 29.293 1.00 87.38 997 THR A CA 1
ATOM 7149 C C . THR A 1 997 ? -25.569 17.230 28.971 1.00 87.38 997 THR A C 1
ATOM 7151 O O . THR A 1 997 ? -25.626 16.864 27.801 1.00 87.38 997 THR A O 1
ATOM 7154 N N . TRP A 1 998 ? -25.633 16.373 29.993 1.00 83.19 998 TRP A N 1
ATOM 7155 C CA . TRP A 1 998 ? -25.710 14.915 29.851 1.00 83.19 998 TRP A CA 1
ATOM 7156 C C . TRP A 1 998 ? -27.101 14.400 29.457 1.00 83.19 998 TRP A C 1
ATOM 7158 O O . TRP A 1 998 ? -27.240 13.228 29.105 1.00 83.19 998 TRP A O 1
ATOM 7168 N N . LEU A 1 999 ? -28.127 15.256 29.499 1.00 84.12 999 LEU A N 1
ATOM 7169 C CA . LEU A 1 999 ? -29.477 14.902 29.064 1.00 84.12 999 LEU A CA 1
ATOM 7170 C C . LEU A 1 999 ? -29.550 14.809 27.538 1.00 84.12 999 LEU A C 1
ATOM 7172 O O . LEU A 1 999 ? -29.128 15.705 26.803 1.00 84.12 999 LEU A O 1
ATOM 7176 N N . ARG A 1 1000 ? -30.169 13.738 27.045 1.00 82.62 1000 ARG A N 1
ATOM 7177 C CA . ARG A 1 1000 ? -30.484 13.583 25.620 1.00 82.62 1000 ARG A CA 1
ATOM 7178 C C . ARG A 1 1000 ? -31.521 14.631 25.193 1.00 82.62 1000 ARG A C 1
ATOM 7180 O O . ARG A 1 1000 ? -32.370 15.007 25.999 1.00 82.62 1000 ARG A O 1
ATOM 7187 N N . PRO A 1 1001 ? -31.595 15.016 23.904 1.00 79.75 1001 PRO A N 1
ATOM 7188 C CA . PRO A 1 1001 ? -32.560 16.019 23.435 1.00 79.75 1001 PRO A CA 1
ATOM 7189 C C . PRO A 1 1001 ? -34.021 15.736 23.830 1.00 79.75 1001 PRO A C 1
ATOM 7191 O O . PRO A 1 1001 ? -34.775 16.641 24.180 1.00 79.75 1001 PRO A O 1
ATOM 7194 N N . THR A 1 1002 ? -34.428 14.464 23.824 1.00 81.12 1002 THR A N 1
ATOM 7195 C CA . THR A 1 1002 ? -35.769 14.036 24.253 1.00 81.12 1002 THR A CA 1
ATOM 7196 C C . THR A 1 1002 ? -35.998 14.176 25.757 1.00 81.12 1002 THR A C 1
ATOM 7198 O O . THR A 1 1002 ? -37.120 14.429 26.189 1.00 81.12 1002 THR A O 1
ATOM 7201 N N . GLU A 1 1003 ? -34.952 13.984 26.557 1.00 85.25 1003 GLU A N 1
ATOM 7202 C CA . GLU A 1 1003 ? -34.975 14.118 28.015 1.00 85.25 1003 GLU A CA 1
ATOM 7203 C C . GLU A 1 1003 ? -35.045 15.597 28.404 1.00 85.25 1003 GLU A C 1
ATOM 7205 O O . GLU A 1 1003 ? -35.896 15.972 29.211 1.00 85.25 1003 GLU A O 1
ATOM 7210 N N . THR A 1 1004 ? -34.262 16.448 27.733 1.00 85.44 1004 THR A N 1
ATOM 7211 C CA . THR A 1 1004 ? -34.322 17.911 27.865 1.00 85.44 1004 THR A CA 1
ATOM 7212 C C . THR A 1 1004 ? -35.719 18.446 27.563 1.00 85.44 1004 THR A C 1
ATOM 7214 O O . THR A 1 1004 ? -36.264 19.220 28.348 1.00 85.44 1004 THR A O 1
ATOM 7217 N N . HIS A 1 1005 ? -36.355 17.980 26.480 1.00 82.62 1005 HIS A N 1
ATOM 7218 C CA . HIS A 1 1005 ? -37.718 18.395 26.138 1.00 82.62 1005 HIS A CA 1
ATOM 7219 C C . HIS A 1 1005 ? -38.746 18.001 27.216 1.00 82.62 1005 HIS A C 1
ATOM 7221 O O . HIS A 1 1005 ? -39.619 18.794 27.567 1.00 82.62 1005 HIS A O 1
ATOM 7227 N N . ARG A 1 1006 ? -38.636 16.795 27.793 1.00 83.88 1006 ARG A N 1
ATOM 7228 C CA . ARG A 1 1006 ? -39.510 16.353 28.899 1.00 83.88 1006 ARG A CA 1
ATOM 7229 C C . ARG A 1 1006 ? -39.292 17.168 30.171 1.00 83.88 1006 ARG A C 1
ATOM 7231 O O . ARG A 1 1006 ? -40.261 17.507 30.847 1.00 83.88 1006 ARG A O 1
ATOM 7238 N N . LEU A 1 1007 ? -38.040 17.499 30.486 1.00 85.81 1007 LEU A N 1
ATOM 7239 C CA . LEU A 1 1007 ? -37.724 18.366 31.617 1.00 85.81 1007 LEU A CA 1
ATOM 7240 C C . LEU A 1 1007 ? -38.331 19.762 31.414 1.00 85.81 1007 LEU A C 1
ATOM 7242 O O . LEU A 1 1007 ? -38.985 20.278 32.317 1.00 85.81 1007 LEU A O 1
ATOM 7246 N N . ALA A 1 1008 ? -38.204 20.331 30.211 1.00 84.50 1008 ALA A N 1
ATOM 7247 C CA . ALA A 1 1008 ? -38.785 21.627 29.859 1.00 84.50 1008 ALA A CA 1
ATOM 7248 C C . ALA A 1 1008 ? -40.318 21.649 29.999 1.00 84.50 1008 ALA A C 1
ATOM 7250 O O . ALA A 1 1008 ? -40.864 22.615 30.533 1.00 84.50 1008 ALA A O 1
ATOM 7251 N N . GLN A 1 1009 ? -41.015 20.578 29.593 1.00 84.56 1009 GLN A N 1
ATOM 7252 C CA . GLN A 1 1009 ? -42.465 20.439 29.804 1.00 84.56 1009 GLN A CA 1
ATOM 7253 C C . GLN A 1 1009 ? -42.837 20.519 31.289 1.00 84.56 1009 GLN A C 1
ATOM 7255 O O . GLN A 1 1009 ? -43.741 21.261 31.668 1.00 84.56 1009 GLN A O 1
ATOM 7260 N N . ARG A 1 1010 ? -42.093 19.814 32.141 1.00 84.19 1010 ARG A N 1
ATOM 7261 C CA . ARG A 1 1010 ? -42.342 19.774 33.585 1.00 84.19 1010 ARG A CA 1
ATOM 7262 C C . ARG A 1 1010 ? -42.052 21.109 34.277 1.00 84.19 1010 ARG A C 1
ATOM 7264 O O . ARG A 1 1010 ? -42.796 21.528 35.162 1.00 84.19 1010 ARG A O 1
ATOM 7271 N N . VAL A 1 1011 ? -41.008 21.812 33.834 1.00 84.94 1011 VAL A N 1
ATOM 7272 C CA . VAL A 1 1011 ? -40.708 23.186 34.272 1.00 84.94 1011 VAL A CA 1
ATOM 7273 C C . VAL A 1 1011 ? -41.823 24.147 33.855 1.00 84.94 1011 VAL A C 1
ATOM 7275 O O . VAL A 1 1011 ? -42.262 24.959 34.671 1.00 84.94 1011 VAL A O 1
ATOM 7278 N N . ALA A 1 1012 ? -42.320 24.044 32.620 1.00 84.06 1012 ALA A N 1
ATOM 7279 C CA . ALA A 1 1012 ? -43.418 24.867 32.115 1.00 84.06 1012 ALA A CA 1
ATOM 7280 C C . ALA A 1 1012 ? -44.711 24.664 32.928 1.00 84.06 1012 ALA A C 1
ATOM 7282 O O . ALA A 1 1012 ? -45.334 25.640 33.348 1.00 84.06 1012 ALA A O 1
ATOM 7283 N N . GLU A 1 1013 ? -45.061 23.414 33.248 1.00 83.56 1013 GLU A N 1
ATOM 7284 C CA . GLU A 1 1013 ? -46.209 23.079 34.105 1.00 83.56 1013 GLU A CA 1
ATOM 7285 C C . GLU A 1 1013 ? -46.104 23.699 35.506 1.00 83.56 1013 GLU A C 1
ATOM 7287 O O . GLU A 1 1013 ? -47.092 24.222 36.025 1.00 83.56 1013 GLU A O 1
ATOM 7292 N N . ARG A 1 1014 ? -44.910 23.683 36.114 1.00 82.56 1014 ARG A N 1
ATOM 7293 C CA . ARG A 1 1014 ? -44.694 24.196 37.478 1.00 82.56 1014 ARG A CA 1
ATOM 7294 C C . ARG A 1 1014 ? -44.574 25.721 37.550 1.00 82.56 1014 ARG A C 1
ATOM 7296 O O . ARG A 1 1014 ? -44.972 26.316 38.547 1.00 82.56 1014 ARG A O 1
ATOM 7303 N N . THR A 1 1015 ? -44.052 26.362 36.506 1.00 80.75 1015 THR A N 1
ATOM 7304 C CA . THR A 1 1015 ? -43.859 27.827 36.446 1.00 80.75 1015 THR A CA 1
ATOM 7305 C C . THR A 1 1015 ? -45.033 28.577 35.811 1.00 80.75 1015 THR A C 1
ATOM 7307 O O . THR A 1 1015 ? -45.111 29.799 35.924 1.00 80.75 1015 THR A O 1
ATOM 7310 N N . GLY A 1 1016 ? -45.950 27.869 35.143 1.00 79.00 1016 GLY A N 1
ATOM 7311 C CA . GLY A 1 1016 ? -47.035 28.469 34.362 1.00 79.00 1016 GLY A CA 1
ATOM 7312 C C . GLY A 1 1016 ? -46.577 29.084 33.031 1.00 79.00 1016 GLY A C 1
ATOM 7313 O O . GLY A 1 1016 ? -47.358 29.791 32.391 1.00 79.00 1016 GLY A O 1
ATOM 7314 N N . ALA A 1 1017 ? -45.330 28.840 32.617 1.00 79.50 1017 ALA A N 1
ATOM 7315 C CA . ALA A 1 1017 ? -44.800 29.239 31.316 1.00 79.50 1017 ALA A CA 1
ATOM 7316 C C . ALA A 1 1017 ? -45.295 28.298 30.202 1.00 79.50 1017 ALA A C 1
ATOM 7318 O O . ALA A 1 1017 ? -45.740 27.180 30.466 1.00 79.50 1017 ALA A O 1
ATOM 7319 N N . ARG A 1 1018 ? -45.221 28.725 28.935 1.00 73.50 1018 ARG A N 1
ATOM 7320 C CA . ARG A 1 1018 ? -45.477 27.816 27.802 1.00 73.50 1018 ARG A CA 1
ATOM 7321 C C . ARG A 1 1018 ? -44.191 27.066 27.437 1.00 73.50 1018 ARG A C 1
ATOM 7323 O O . ARG A 1 1018 ? -43.111 27.642 27.506 1.00 73.50 1018 ARG A O 1
ATOM 7330 N N . VAL A 1 1019 ? -44.291 25.797 27.033 1.00 67.75 1019 VAL A N 1
ATOM 7331 C CA . VAL A 1 1019 ? -43.125 24.935 26.720 1.00 67.75 1019 VAL A CA 1
ATOM 7332 C C . VAL A 1 1019 ? -42.227 25.550 25.636 1.00 67.75 1019 VAL A C 1
ATOM 7334 O O . VAL A 1 1019 ? -41.007 25.490 25.742 1.00 67.75 1019 VAL A O 1
ATOM 7337 N N . ASP A 1 1020 ? -42.822 26.221 24.649 1.00 67.94 1020 ASP A N 1
ATOM 7338 C CA . ASP A 1 1020 ? -42.156 26.961 23.567 1.00 67.94 1020 ASP A CA 1
ATOM 7339 C C . ASP A 1 1020 ? -41.390 28.214 24.032 1.00 67.94 1020 ASP A C 1
ATOM 7341 O O . ASP A 1 1020 ? -40.556 28.731 23.296 1.00 67.94 1020 ASP A O 1
ATOM 7345 N N . GLN A 1 1021 ? -41.637 28.693 25.255 1.00 64.94 1021 GLN A N 1
ATOM 7346 C CA . GLN A 1 1021 ? -40.879 29.785 25.880 1.00 64.94 1021 GLN A CA 1
ATOM 7347 C C . GLN A 1 1021 ? -39.673 29.282 26.691 1.00 64.94 1021 GLN A C 1
ATOM 7349 O O . GLN A 1 1021 ? -38.804 30.077 27.038 1.00 64.94 1021 GLN A O 1
ATOM 7354 N N . VAL A 1 1022 ? -39.636 27.984 27.013 1.00 62.75 1022 VAL A N 1
ATOM 7355 C CA . VAL A 1 1022 ? -38.581 27.335 27.810 1.00 62.75 1022 VAL A CA 1
ATOM 7356 C C . VAL A 1 1022 ? -37.606 26.580 26.899 1.00 62.75 1022 VAL A C 1
ATOM 7358 O O . VAL A 1 1022 ? -36.395 26.667 27.084 1.00 62.75 1022 VAL A O 1
ATOM 7361 N N . ASP A 1 1023 ? -38.124 25.887 25.880 1.00 60.31 1023 ASP A N 1
ATOM 7362 C CA . ASP A 1 1023 ? -37.358 25.194 24.835 1.00 60.31 1023 ASP A CA 1
ATOM 7363 C C . ASP A 1 1023 ? -37.013 26.180 23.698 1.00 60.31 1023 ASP A C 1
ATOM 7365 O O . ASP A 1 1023 ? -37.587 26.147 22.606 1.00 60.31 1023 ASP A O 1
ATOM 7369 N N . VAL A 1 1024 ? -36.119 27.136 23.983 1.00 58.75 1024 VAL A N 1
ATOM 7370 C CA . VAL A 1 1024 ? -35.676 28.137 22.999 1.00 58.75 1024 VAL A CA 1
ATOM 7371 C C . VAL A 1 1024 ? -34.756 27.469 21.978 1.00 58.75 1024 VAL A C 1
ATOM 7373 O O . VAL A 1 1024 ? -33.537 27.422 22.139 1.00 58.75 1024 VAL A O 1
ATOM 7376 N N . ARG A 1 1025 ? -35.330 26.980 20.878 1.00 53.25 1025 ARG A N 1
ATOM 7377 C CA . ARG A 1 1025 ? -34.564 26.690 19.661 1.00 53.25 1025 ARG A CA 1
ATOM 7378 C C . ARG A 1 1025 ? -34.275 28.003 18.948 1.00 53.25 1025 ARG A C 1
ATOM 7380 O O . ARG A 1 1025 ? -35.135 28.532 18.249 1.00 53.25 1025 ARG A O 1
ATOM 7387 N N . VAL A 1 1026 ? -33.069 28.534 19.132 1.00 59.38 1026 VAL A N 1
ATOM 7388 C CA . VAL A 1 1026 ? -32.583 29.643 18.306 1.00 59.38 1026 VAL A CA 1
ATOM 7389 C C . VAL A 1 1026 ? -32.402 29.101 16.890 1.00 59.38 1026 VAL A C 1
ATOM 7391 O O . VAL A 1 1026 ? -31.523 28.278 16.642 1.00 59.38 1026 VAL A O 1
ATOM 7394 N N . ALA A 1 1027 ? -33.275 29.508 15.971 1.00 55.06 1027 ALA A N 1
ATOM 7395 C CA . ALA A 1 1027 ? -33.053 29.286 14.552 1.00 55.06 1027 ALA A CA 1
ATOM 7396 C C . ALA A 1 1027 ? -31.911 30.213 14.129 1.00 55.06 1027 ALA A C 1
ATOM 7398 O O . ALA A 1 1027 ? -32.121 31.412 13.968 1.00 55.06 1027 ALA A O 1
ATOM 7399 N N . LEU A 1 1028 ? -30.703 29.662 14.035 1.00 66.44 1028 LEU A N 1
ATOM 7400 C CA . LEU A 1 1028 ? -29.555 30.382 13.500 1.00 66.44 1028 LEU A CA 1
ATOM 7401 C C . LEU A 1 1028 ? -29.791 30.595 12.005 1.00 66.44 1028 LEU A C 1
ATOM 7403 O O . LEU A 1 1028 ? -30.038 29.636 11.268 1.00 66.44 1028 LEU A O 1
ATOM 7407 N N . SER A 1 1029 ? -29.758 31.850 11.571 1.00 80.25 1029 SER A N 1
ATOM 7408 C CA . SER A 1 1029 ? -29.720 32.173 10.151 1.00 80.25 1029 SER A CA 1
ATOM 7409 C C . SER A 1 1029 ? -28.333 31.876 9.572 1.00 80.25 1029 SER A C 1
ATOM 7411 O O . SER A 1 1029 ? -27.347 31.734 10.297 1.00 80.25 1029 SER A O 1
ATOM 7413 N N . GLU A 1 1030 ? -28.238 31.800 8.246 1.00 69.50 1030 GLU A N 1
ATOM 7414 C CA . GLU A 1 1030 ? -26.954 31.685 7.542 1.00 69.50 1030 GLU A CA 1
ATOM 7415 C C . GLU A 1 1030 ? -26.021 32.874 7.866 1.00 69.50 1030 GLU A C 1
ATOM 7417 O O . GLU A 1 1030 ? -24.807 32.712 7.967 1.00 69.50 1030 GLU A O 1
ATOM 7422 N N . GLU A 1 1031 ? -26.598 34.051 8.135 1.00 81.50 1031 GLU A N 1
ATOM 7423 C CA . GLU A 1 1031 ? -25.888 35.260 8.570 1.00 81.50 1031 GLU A CA 1
ATOM 7424 C C . GLU A 1 1031 ? -25.341 35.135 10.004 1.00 81.50 1031 GLU A C 1
ATOM 7426 O O . GLU A 1 1031 ? -24.204 35.538 10.270 1.00 81.50 1031 GLU A O 1
ATOM 7431 N N . ASP A 1 1032 ? -26.092 34.507 10.916 1.00 76.69 1032 ASP A N 1
ATOM 7432 C CA . ASP A 1 1032 ? -25.622 34.219 12.280 1.00 76.69 1032 ASP A CA 1
ATOM 7433 C C . ASP A 1 1032 ? -24.462 33.213 12.267 1.00 76.69 1032 ASP A C 1
ATOM 7435 O O . ASP A 1 1032 ? -23.499 33.365 13.020 1.00 76.69 1032 ASP A O 1
ATOM 7439 N N . LEU A 1 1033 ? -24.522 32.211 11.380 1.00 71.25 1033 LEU A N 1
ATOM 7440 C CA . LEU A 1 1033 ? -23.455 31.223 11.205 1.00 71.25 1033 LEU A CA 1
ATOM 7441 C C . LEU A 1 1033 ? -22.182 31.866 10.636 1.00 71.25 1033 LEU A C 1
ATOM 7443 O O . LEU A 1 1033 ? -21.093 31.640 11.163 1.00 71.25 1033 LEU A O 1
ATOM 7447 N N . ALA A 1 1034 ? -22.317 32.703 9.602 1.00 78.19 1034 ALA A N 1
ATOM 7448 C CA . ALA A 1 1034 ? -21.197 33.440 9.020 1.00 78.19 1034 ALA A CA 1
ATOM 7449 C C . ALA A 1 1034 ? -20.546 34.390 10.041 1.00 78.19 1034 ALA A C 1
ATOM 7451 O O . ALA A 1 1034 ? -19.319 34.466 10.129 1.00 78.19 1034 ALA A O 1
ATOM 7452 N N . THR A 1 1035 ? -21.360 35.068 10.855 1.00 84.50 1035 THR A N 1
ATOM 7453 C CA . THR A 1 1035 ? -20.881 35.948 11.931 1.00 84.50 1035 THR A CA 1
ATOM 7454 C C . THR A 1 1035 ? -20.167 35.154 13.027 1.00 84.50 1035 THR A C 1
ATOM 7456 O O . THR A 1 1035 ? -19.112 35.574 13.501 1.00 84.50 1035 THR A O 1
ATOM 7459 N N . GLY A 1 1036 ? -20.700 33.986 13.400 1.00 79.12 1036 GLY A N 1
ATOM 7460 C CA . GLY A 1 1036 ? -20.070 33.074 14.355 1.00 79.12 1036 GLY A CA 1
ATOM 7461 C C . GLY A 1 1036 ? -18.705 32.575 13.880 1.00 79.12 1036 GLY A C 1
ATOM 7462 O O . GLY A 1 1036 ? -17.742 32.656 14.634 1.00 79.12 1036 GLY A O 1
ATOM 7463 N N . LEU A 1 1037 ? -18.594 32.150 12.617 1.00 76.44 1037 LEU A N 1
ATOM 7464 C CA . LEU A 1 1037 ? -17.324 31.722 12.013 1.00 76.44 1037 LEU A CA 1
ATOM 7465 C C . LEU A 1 1037 ? -16.289 32.853 11.961 1.00 76.44 1037 LEU A C 1
ATOM 7467 O O . LEU A 1 1037 ? -15.114 32.628 12.242 1.00 76.44 1037 LEU A O 1
ATOM 7471 N N . ALA A 1 1038 ? -16.718 34.079 11.644 1.00 81.94 1038 ALA A N 1
ATOM 7472 C CA . ALA A 1 1038 ? -15.832 35.242 11.652 1.00 81.94 1038 ALA A CA 1
ATOM 7473 C C . ALA A 1 1038 ? -15.283 35.540 13.060 1.00 81.94 1038 ALA A C 1
ATOM 7475 O O . ALA A 1 1038 ? -14.088 35.800 13.208 1.00 81.94 1038 ALA A O 1
ATOM 7476 N N . LEU A 1 1039 ? -16.134 35.450 14.089 1.00 81.44 1039 LEU A N 1
ATOM 7477 C CA . LEU A 1 1039 ? -15.734 35.590 15.493 1.00 81.44 1039 LEU A CA 1
ATOM 7478 C C . LEU A 1 1039 ? -14.784 34.474 15.940 1.00 81.44 1039 LEU A C 1
ATOM 7480 O O . LEU A 1 1039 ? -13.843 34.745 16.681 1.00 81.44 1039 LEU A O 1
ATOM 7484 N N . ASP A 1 1040 ? -15.003 33.243 15.480 1.00 75.50 1040 ASP A N 1
ATOM 7485 C CA . ASP A 1 1040 ? -14.160 32.094 15.824 1.00 75.50 1040 ASP A CA 1
ATOM 7486 C C . ASP A 1 1040 ? -12.757 32.229 15.209 1.00 75.50 1040 ASP A C 1
ATOM 7488 O O . ASP A 1 1040 ? -11.746 32.020 15.879 1.00 75.50 1040 ASP A O 1
ATOM 7492 N N . HIS A 1 1041 ? -12.679 32.699 13.959 1.00 77.44 1041 HIS A N 1
ATOM 7493 C CA . HIS A 1 1041 ? -11.410 33.038 13.308 1.00 77.44 1041 HIS A CA 1
ATOM 7494 C C . HIS A 1 1041 ? -10.680 34.183 14.027 1.00 77.44 1041 HIS A C 1
ATOM 7496 O O . HIS A 1 1041 ? -9.459 34.132 14.192 1.00 77.44 1041 HIS A O 1
ATOM 7502 N N . GLU A 1 1042 ? -11.407 35.214 14.469 1.00 81.75 1042 GLU A N 1
ATOM 7503 C CA . GLU A 1 1042 ? -10.827 36.326 15.227 1.00 81.75 1042 GLU A CA 1
ATOM 7504 C C . GLU A 1 1042 ? -10.314 35.861 16.598 1.00 81.75 1042 GLU A C 1
ATOM 7506 O O . GLU A 1 1042 ? -9.202 36.214 16.996 1.00 81.75 1042 GLU A O 1
ATOM 7511 N N . LEU A 1 1043 ? -11.074 35.011 17.294 1.00 71.19 1043 LEU A N 1
ATOM 7512 C CA . LEU A 1 1043 ? -10.672 34.420 18.567 1.00 71.19 1043 LEU A CA 1
ATOM 7513 C C . LEU A 1 1043 ? -9.433 33.532 18.409 1.00 71.19 1043 LEU A C 1
ATOM 7515 O O . LEU A 1 1043 ? -8.500 33.664 19.200 1.00 71.19 1043 LEU A O 1
ATOM 7519 N N . ALA A 1 1044 ? -9.384 32.680 17.382 1.00 72.75 1044 ALA A N 1
ATOM 7520 C CA . ALA A 1 1044 ? -8.220 31.848 17.081 1.00 72.75 1044 ALA A CA 1
ATOM 7521 C C . ALA A 1 1044 ? -6.970 32.705 16.830 1.00 72.75 1044 ALA A C 1
ATOM 7523 O O . ALA A 1 1044 ? -5.922 32.451 17.424 1.00 72.75 1044 ALA A O 1
ATOM 7524 N N . ALA A 1 1045 ? -7.099 33.780 16.046 1.00 75.00 1045 ALA A N 1
ATOM 7525 C CA . ALA A 1 1045 ? -6.005 34.715 15.796 1.00 75.00 1045 ALA A CA 1
ATOM 7526 C C . ALA A 1 1045 ? -5.541 35.441 17.075 1.00 75.00 1045 ALA A C 1
ATOM 7528 O O . ALA A 1 1045 ? -4.343 35.661 17.262 1.00 75.00 1045 ALA A O 1
ATOM 7529 N N . VAL A 1 1046 ? -6.464 35.801 17.976 1.00 81.69 1046 VAL A N 1
ATOM 7530 C CA . VAL A 1 1046 ? -6.133 36.406 19.280 1.00 81.69 1046 VAL A CA 1
ATOM 7531 C C . VAL A 1 1046 ? -5.423 35.403 20.189 1.00 81.69 1046 VAL A C 1
ATOM 7533 O O . VAL A 1 1046 ? -4.393 35.742 20.771 1.00 81.69 1046 VAL A O 1
ATOM 7536 N N . LEU A 1 1047 ? -5.923 34.169 20.281 1.00 76.56 1047 LEU A N 1
ATOM 7537 C CA . LEU A 1 1047 ? -5.304 33.110 21.078 1.00 76.56 1047 LEU A CA 1
ATOM 7538 C C . LEU A 1 1047 ? -3.909 32.756 20.555 1.00 76.56 1047 LEU A C 1
ATOM 7540 O O . LEU A 1 1047 ? -2.996 32.560 21.353 1.00 76.56 1047 LEU A O 1
ATOM 7544 N N . GLU A 1 1048 ? -3.712 32.719 19.239 1.00 77.50 1048 GLU A N 1
ATOM 7545 C CA . GLU A 1 1048 ? -2.407 32.467 18.628 1.00 77.50 1048 GLU A CA 1
ATOM 7546 C C . GLU A 1 1048 ? -1.429 33.623 18.870 1.00 77.50 1048 GLU A C 1
ATOM 7548 O O . GLU A 1 1048 ? -0.310 33.393 19.337 1.00 77.50 1048 GLU A O 1
ATOM 7553 N N . ARG A 1 1049 ? -1.870 34.874 18.667 1.00 79.06 1049 ARG A N 1
ATOM 7554 C CA . ARG A 1 1049 ? -1.078 36.076 18.977 1.00 79.06 1049 ARG A CA 1
ATOM 7555 C C . ARG A 1 1049 ? -0.632 36.107 20.439 1.00 79.06 1049 ARG A C 1
ATOM 7557 O O . ARG A 1 1049 ? 0.494 36.512 20.726 1.00 79.06 1049 ARG A O 1
ATOM 7564 N N . ASP A 1 1050 ? -1.505 35.683 21.347 1.00 80.38 1050 ASP A N 1
ATOM 7565 C CA . ASP A 1 1050 ? -1.269 35.741 22.788 1.00 80.38 1050 ASP A CA 1
ATOM 7566 C C . ASP A 1 1050 ? -0.606 34.447 23.329 1.00 80.38 1050 ASP A C 1
ATOM 7568 O O . ASP A 1 1050 ? -0.395 34.315 24.536 1.00 80.38 1050 ASP A O 1
ATOM 7572 N N . GLY A 1 1051 ? -0.223 33.501 22.453 1.00 74.75 1051 GLY A N 1
ATOM 7573 C CA . GLY A 1 1051 ? 0.494 32.263 22.807 1.00 74.75 1051 GLY A CA 1
ATOM 7574 C C . GLY A 1 1051 ? -0.366 31.191 23.495 1.00 74.75 1051 GLY A C 1
ATOM 7575 O O . GLY A 1 1051 ? 0.150 30.222 24.056 1.00 74.75 1051 GLY A O 1
ATOM 7576 N N . LEU A 1 1052 ? -1.685 31.349 23.450 1.00 76.25 1052 LEU A N 1
ATOM 7577 C CA . LEU A 1 1052 ? -2.696 30.505 24.086 1.00 76.25 1052 LEU A CA 1
ATOM 7578 C C . LEU A 1 1052 ? -3.396 29.567 23.091 1.00 76.25 1052 LEU A C 1
ATOM 7580 O O . LEU A 1 1052 ? -4.439 29.010 23.413 1.00 76.25 1052 LEU A O 1
ATOM 7584 N N . ALA A 1 1053 ? -2.816 29.329 21.910 1.00 73.00 1053 ALA A N 1
ATOM 7585 C CA . ALA A 1 1053 ? -3.379 28.427 20.896 1.00 73.00 1053 ALA A CA 1
ATOM 7586 C C . ALA A 1 1053 ? -3.717 27.019 21.444 1.00 73.00 1053 ALA A C 1
ATOM 7588 O O . ALA A 1 1053 ? -4.676 26.387 21.015 1.00 73.00 1053 ALA A O 1
ATOM 7589 N N . HIS A 1 1054 ? -2.981 26.552 22.458 1.00 60.88 1054 HIS A N 1
ATOM 7590 C CA . HIS A 1 1054 ? -3.209 25.270 23.132 1.00 60.88 1054 HIS A CA 1
ATOM 7591 C C . HIS A 1 1054 ? -4.457 25.228 24.045 1.00 60.88 1054 HIS A C 1
ATOM 7593 O O . HIS A 1 1054 ? -4.856 24.145 24.468 1.00 60.88 1054 HIS A O 1
ATOM 7599 N N . TRP A 1 1055 ? -5.086 26.371 24.353 1.00 54.91 1055 TRP A N 1
ATOM 7600 C CA . TRP A 1 1055 ? -6.301 26.463 25.183 1.00 54.91 1055 TRP A CA 1
ATOM 7601 C C . TRP A 1 1055 ? -7.600 26.219 24.400 1.00 54.91 1055 TRP A C 1
ATOM 7603 O O . TRP A 1 1055 ? -8.645 26.051 25.021 1.00 54.91 1055 TRP A O 1
ATOM 7613 N N . GLY A 1 1056 ? -7.548 26.145 23.064 1.00 57.12 1056 GLY A N 1
ATOM 7614 C CA . GLY A 1 1056 ? -8.715 25.862 22.213 1.00 57.12 1056 GLY A CA 1
ATOM 7615 C C . GLY A 1 1056 ? -9.325 24.458 22.373 1.00 57.12 1056 GLY A C 1
ATOM 7616 O O . GLY A 1 1056 ? -10.402 24.215 21.852 1.00 57.12 1056 GLY A O 1
ATOM 7617 N N . GLY A 1 1057 ? -8.669 23.552 23.112 1.00 41.62 1057 GLY A N 1
ATOM 7618 C CA . GLY A 1 1057 ? -9.257 22.335 23.688 1.00 41.62 1057 GLY A CA 1
ATOM 7619 C C . GLY A 1 1057 ? -9.850 21.290 22.728 1.00 41.62 1057 GLY A C 1
ATOM 7620 O O . GLY A 1 1057 ? -11.050 21.284 22.482 1.00 41.62 1057 GLY A O 1
ATOM 7621 N N . GLY A 1 1058 ? -9.038 20.291 22.352 1.00 27.98 1058 GLY A N 1
ATOM 7622 C CA . GLY A 1 1058 ? -9.498 18.928 22.035 1.00 27.98 1058 GLY A CA 1
ATOM 7623 C C . GLY A 1 1058 ? -8.733 18.224 20.896 1.00 27.98 1058 GLY A C 1
ATOM 7624 O O . GLY A 1 1058 ? -8.657 18.780 19.799 1.00 27.98 1058 GLY A O 1
ATOM 7625 N N . PRO A 1 1059 ? -8.193 17.000 21.091 1.00 36.41 1059 PRO A N 1
ATOM 7626 C CA . PRO A 1 1059 ? -7.570 16.224 20.017 1.00 36.41 1059 PRO A CA 1
ATOM 7627 C C . PRO A 1 1059 ? -8.655 15.788 19.021 1.00 36.41 1059 PRO A C 1
ATOM 7629 O O . PRO A 1 1059 ? -9.380 14.828 19.262 1.00 36.41 1059 PRO A O 1
ATOM 7632 N N . GLY A 1 1060 ? -8.810 16.540 17.929 1.00 35.41 1060 GLY A N 1
ATOM 7633 C CA . GLY A 1 1060 ? -9.771 16.227 16.865 1.00 35.41 1060 GLY A CA 1
ATOM 7634 C C . GLY A 1 1060 ? -10.353 17.415 16.092 1.00 35.41 1060 GLY A C 1
ATOM 7635 O O . GLY A 1 1060 ? -11.004 17.186 15.082 1.00 35.41 1060 GLY A O 1
ATOM 7636 N N . ALA A 1 1061 ? -10.118 18.667 16.499 1.00 28.67 1061 ALA A N 1
ATOM 7637 C CA . ALA A 1 1061 ? -10.695 19.847 15.829 1.00 28.67 1061 ALA A CA 1
ATOM 7638 C C . ALA A 1 1061 ? -9.663 20.720 15.080 1.00 28.67 1061 ALA A C 1
ATOM 7640 O O . ALA A 1 1061 ? -9.862 21.916 14.898 1.00 28.67 1061 ALA A O 1
ATOM 7641 N N . GLY A 1 1062 ? -8.540 20.140 14.650 1.00 31.72 1062 GLY A N 1
ATOM 7642 C CA . GLY A 1 1062 ? -7.482 20.850 13.926 1.00 31.72 1062 GLY A CA 1
ATOM 7643 C C . GLY A 1 1062 ? -7.467 20.529 12.436 1.00 31.72 1062 GLY A C 1
ATOM 7644 O O . GLY A 1 1062 ? -6.497 19.935 11.981 1.00 31.72 1062 GLY A O 1
ATOM 7645 N N . ALA A 1 1063 ? -8.519 20.865 11.679 1.00 33.00 1063 ALA A N 1
ATOM 7646 C CA . ALA A 1 1063 ? -8.490 20.711 10.218 1.00 33.00 1063 ALA A CA 1
ATOM 7647 C C . ALA A 1 1063 ? -9.510 21.566 9.438 1.00 33.00 1063 ALA A C 1
ATOM 7649 O O . ALA A 1 1063 ? -10.047 21.079 8.457 1.00 33.00 1063 ALA A O 1
ATOM 7650 N N . THR A 1 1064 ? -9.793 22.826 9.796 1.00 30.44 1064 THR A N 1
ATOM 7651 C CA . THR A 1 1064 ? -10.580 23.717 8.900 1.00 30.44 1064 THR A CA 1
ATOM 7652 C C . THR A 1 1064 ? -10.223 25.203 9.024 1.00 30.44 1064 THR A C 1
ATOM 7654 O O . THR A 1 1064 ? -11.102 26.055 9.072 1.00 30.44 1064 THR A O 1
ATOM 7657 N N . ALA A 1 1065 ? -8.937 25.554 9.056 1.00 29.53 1065 ALA A N 1
ATOM 7658 C CA . ALA A 1 1065 ? -8.519 26.946 8.864 1.00 29.53 1065 ALA A CA 1
ATOM 7659 C C . ALA A 1 1065 ? -7.193 27.008 8.095 1.00 29.53 1065 ALA A C 1
ATOM 7661 O O . ALA A 1 1065 ? -6.141 27.316 8.650 1.00 29.53 1065 ALA A O 1
ATOM 7662 N N . ARG A 1 1066 ? -7.224 26.679 6.795 1.00 28.80 1066 ARG A N 1
ATOM 7663 C CA . ARG A 1 1066 ? -6.124 27.028 5.887 1.00 28.80 1066 ARG A CA 1
ATOM 7664 C C . ARG A 1 1066 ? -6.369 28.431 5.341 1.00 28.80 1066 ARG A C 1
ATOM 7666 O O . ARG A 1 1066 ? -7.404 28.714 4.746 1.00 28.80 1066 ARG A O 1
ATOM 7673 N N . ALA A 1 1067 ? -5.397 29.294 5.605 1.00 29.02 1067 ALA A N 1
ATOM 7674 C CA . ALA A 1 1067 ? -5.334 30.681 5.193 1.00 29.02 1067 ALA A CA 1
ATOM 7675 C C . ALA A 1 1067 ? -5.583 30.854 3.686 1.00 29.02 1067 ALA A C 1
ATOM 7677 O O . ALA A 1 1067 ? -4.864 30.297 2.858 1.00 29.02 1067 ALA A O 1
ATOM 7678 N N . VAL A 1 1068 ? -6.546 31.707 3.338 1.00 26.77 1068 VAL A N 1
ATOM 7679 C CA . VAL A 1 1068 ? -6.585 32.349 2.022 1.00 26.77 1068 VAL A CA 1
ATOM 7680 C C . VAL A 1 1068 ? -5.474 33.397 2.021 1.00 26.77 1068 VAL A C 1
ATOM 7682 O O . VAL A 1 1068 ? -5.641 34.504 2.533 1.00 26.77 1068 VAL A O 1
ATOM 7685 N N . SER A 1 1069 ? -4.300 33.033 1.505 1.00 27.91 1069 SER A N 1
ATOM 7686 C CA . SER A 1 1069 ? -3.224 33.988 1.263 1.00 27.91 1069 SER A CA 1
ATOM 7687 C C . SER A 1 1069 ? -3.620 34.897 0.103 1.00 27.91 1069 SER A C 1
ATOM 7689 O O . SER A 1 1069 ? -3.655 34.480 -1.055 1.00 27.91 1069 SER A O 1
ATOM 7691 N N . ALA A 1 1070 ? -3.920 36.151 0.428 1.00 29.22 1070 ALA A N 1
ATOM 7692 C CA . ALA A 1 1070 ? -4.022 37.228 -0.537 1.00 29.22 1070 ALA A CA 1
ATOM 7693 C C . ALA A 1 1070 ? -2.655 37.455 -1.194 1.00 29.22 1070 ALA A C 1
ATOM 7695 O O . ALA A 1 1070 ? -1.689 37.833 -0.532 1.00 29.22 1070 ALA A O 1
ATOM 7696 N N . GLY A 1 1071 ? -2.596 37.246 -2.503 1.00 26.78 1071 GLY A N 1
ATOM 7697 C CA . GLY A 1 1071 ? -1.412 37.508 -3.296 1.00 26.78 1071 GLY A CA 1
ATOM 7698 C C . GLY A 1 1071 ? -1.715 37.365 -4.773 1.00 26.78 1071 GLY A C 1
ATOM 7699 O O . GLY A 1 1071 ? -1.251 36.420 -5.381 1.00 26.78 1071 GLY A O 1
ATOM 7700 N N . ASP A 1 1072 ? -2.512 38.280 -5.327 1.00 27.69 1072 ASP A N 1
ATOM 7701 C CA . ASP A 1 1072 ? -2.137 38.870 -6.608 1.00 27.69 1072 ASP A CA 1
ATOM 7702 C C . ASP A 1 1072 ? -2.844 40.200 -6.870 1.00 27.69 1072 ASP A C 1
ATOM 7704 O O . ASP A 1 1072 ? -4.028 40.424 -6.618 1.00 27.69 1072 ASP A O 1
ATOM 7708 N N . THR A 1 1073 ? -2.017 41.125 -7.325 1.00 32.91 1073 THR A N 1
ATOM 7709 C CA . THR A 1 1073 ? -2.267 42.535 -7.570 1.00 32.91 1073 THR A CA 1
ATOM 7710 C C . THR A 1 1073 ? -3.276 42.762 -8.692 1.00 32.91 1073 THR A C 1
ATOM 7712 O O . THR A 1 1073 ? -3.017 42.378 -9.831 1.00 32.91 1073 THR A O 1
ATOM 7715 N N . VAL A 1 1074 ? -4.344 43.523 -8.428 1.00 28.28 1074 VAL A N 1
ATOM 7716 C CA . VAL A 1 1074 ? -5.050 44.267 -9.481 1.00 28.28 1074 VAL A CA 1
ATOM 7717 C C . VAL A 1 1074 ? -5.212 45.724 -9.064 1.00 28.28 1074 VAL A C 1
ATOM 7719 O O . VAL A 1 1074 ? -5.655 46.064 -7.969 1.00 28.28 1074 VAL A O 1
ATOM 7722 N N . SER A 1 1075 ? -4.756 46.566 -9.982 1.00 25.64 1075 SER A N 1
ATOM 7723 C CA . SER A 1 1075 ? -4.625 48.010 -9.918 1.00 25.64 1075 SER A CA 1
ATOM 7724 C C . SER A 1 1075 ? -5.927 48.732 -9.570 1.00 25.64 1075 SER A C 1
ATOM 7726 O O . SER A 1 1075 ? -6.999 48.407 -10.071 1.00 25.64 1075 SER A O 1
ATOM 7728 N N . ALA A 1 1076 ? -5.786 49.797 -8.781 1.00 27.67 1076 ALA A N 1
ATOM 7729 C CA . ALA A 1 1076 ? -6.796 50.826 -8.601 1.00 27.67 1076 ALA A CA 1
ATOM 7730 C C . ALA A 1 1076 ? -7.194 51.457 -9.949 1.00 27.67 1076 ALA A C 1
ATOM 7732 O O . ALA A 1 1076 ? -6.324 51.785 -10.761 1.00 27.67 1076 ALA A O 1
ATOM 7733 N N . GLY A 1 1077 ? -8.495 51.676 -10.140 1.00 25.58 1077 GLY A N 1
ATOM 7734 C CA . GLY A 1 1077 ? -9.037 52.469 -11.239 1.00 25.58 1077 GLY A CA 1
ATOM 7735 C C . GLY A 1 1077 ? -10.565 52.430 -11.296 1.00 25.58 1077 GLY A C 1
ATOM 7736 O O . GLY A 1 1077 ? -11.140 51.397 -11.603 1.00 25.58 1077 GLY A O 1
ATOM 7737 N N . ASP A 1 1078 ? -11.171 53.591 -11.052 1.00 27.20 1078 ASP A N 1
ATOM 7738 C CA . ASP A 1 1078 ? -12.475 54.035 -11.566 1.00 27.20 1078 ASP A CA 1
ATOM 7739 C C . ASP A 1 1078 ? -13.783 53.748 -10.787 1.00 27.20 1078 ASP A C 1
ATOM 7741 O O . ASP A 1 1078 ? -14.487 52.761 -10.948 1.00 27.20 1078 ASP A O 1
ATOM 7745 N N . THR A 1 1079 ? -14.135 54.765 -9.987 1.00 27.97 1079 THR A N 1
ATOM 7746 C CA . THR A 1 1079 ? -15.395 55.543 -10.018 1.00 27.97 1079 THR A CA 1
ATOM 7747 C C . THR A 1 1079 ? -16.770 54.849 -10.027 1.00 27.97 1079 THR A C 1
ATOM 7749 O O . THR A 1 1079 ? -17.222 54.316 -11.029 1.00 27.97 1079 THR A O 1
ATOM 7752 N N . VAL A 1 1080 ? -17.513 55.099 -8.939 1.00 28.38 1080 VAL A N 1
ATOM 7753 C CA . VAL A 1 1080 ? -18.897 55.632 -8.875 1.00 28.38 1080 VAL A CA 1
ATOM 7754 C C . VAL A 1 1080 ? -19.874 55.254 -10.009 1.00 28.38 1080 VAL A C 1
ATOM 7756 O O . VAL A 1 1080 ? -19.869 55.880 -11.066 1.00 28.38 1080 VAL A O 1
ATOM 7759 N N . SER A 1 1081 ? -20.892 54.442 -9.694 1.00 25.80 1081 SER A N 1
ATOM 7760 C CA . SER A 1 1081 ? -22.299 54.849 -9.885 1.00 25.80 1081 SER A CA 1
ATOM 7761 C C . SER A 1 1081 ? -23.311 53.875 -9.295 1.00 25.80 1081 SER A C 1
ATOM 7763 O O . SER A 1 1081 ? -23.234 52.665 -9.462 1.00 25.80 1081 SER A O 1
ATOM 7765 N N . ALA A 1 1082 ? -24.304 54.475 -8.645 1.00 27.19 1082 ALA A N 1
ATOM 7766 C CA . ALA A 1 1082 ? -25.554 53.871 -8.228 1.00 27.19 1082 ALA A CA 1
ATOM 7767 C C . ALA A 1 1082 ? -26.375 53.356 -9.425 1.00 27.19 1082 ALA A C 1
ATOM 7769 O O . ALA A 1 1082 ? -26.414 53.988 -10.479 1.00 27.19 1082 ALA A O 1
ATOM 7770 N N . GLY A 1 1083 ? -27.116 52.267 -9.220 1.00 24.48 1083 GLY A N 1
ATOM 7771 C CA . GLY A 1 1083 ? -28.088 51.758 -10.184 1.00 24.48 1083 GLY A CA 1
ATOM 7772 C C . GLY A 1 1083 ? -28.987 50.706 -9.551 1.00 24.48 1083 GLY A C 1
ATOM 7773 O O . GLY A 1 1083 ? -28.552 49.606 -9.248 1.00 24.48 1083 GLY A O 1
ATOM 7774 N N . ALA A 1 1084 ? -30.231 51.095 -9.301 1.00 24.22 1084 ALA A N 1
ATOM 7775 C CA . ALA A 1 1084 ? -31.265 50.321 -8.640 1.00 24.22 1084 ALA A CA 1
ATOM 7776 C C . ALA A 1 1084 ? -31.800 49.135 -9.468 1.00 24.22 1084 ALA A C 1
ATOM 7778 O O . ALA A 1 1084 ? -31.792 49.179 -10.694 1.00 24.22 1084 ALA A O 1
ATOM 7779 N N . ALA A 1 1085 ? -32.435 48.208 -8.738 1.00 25.61 1085 ALA A N 1
ATOM 7780 C CA . ALA A 1 1085 ? -33.757 47.621 -9.001 1.00 25.61 1085 ALA A CA 1
ATOM 7781 C C . ALA A 1 1085 ? -33.823 46.086 -9.165 1.00 25.61 1085 ALA A C 1
ATOM 7783 O O . ALA A 1 1085 ? -33.394 45.521 -10.160 1.00 25.61 1085 ALA A O 1
ATOM 7784 N N . ALA A 1 1086 ? -34.572 45.507 -8.218 1.00 25.88 1086 ALA A N 1
ATOM 7785 C CA . ALA A 1 1086 ? -35.740 44.650 -8.442 1.00 25.88 1086 ALA A CA 1
ATOM 7786 C C . ALA A 1 1086 ? -35.584 43.111 -8.525 1.00 25.88 1086 ALA A C 1
ATOM 7788 O O . ALA A 1 1086 ? -35.260 42.539 -9.554 1.00 25.88 1086 ALA A O 1
ATOM 7789 N N . THR A 1 1087 ? -36.071 42.493 -7.436 1.00 26.61 1087 THR A N 1
ATOM 7790 C CA . THR A 1 1087 ? -37.148 41.474 -7.363 1.00 26.61 1087 THR A CA 1
ATOM 7791 C C . THR A 1 1087 ? -36.942 40.039 -7.858 1.00 26.61 1087 THR A C 1
ATOM 7793 O O . THR A 1 1087 ? -36.741 39.800 -9.042 1.00 26.61 1087 THR A O 1
ATOM 7796 N N . GLY A 1 1088 ? -37.299 39.113 -6.952 1.00 25.95 1088 GLY A N 1
ATOM 7797 C CA . GLY A 1 1088 ? -37.809 37.757 -7.211 1.00 25.95 1088 GLY A CA 1
ATOM 7798 C C . GLY A 1 1088 ? -36.792 36.679 -6.831 1.00 25.95 1088 GLY A C 1
ATOM 7799 O O . GLY A 1 1088 ? -35.694 36.696 -7.352 1.00 25.95 1088 GLY A O 1
ATOM 7800 N N . GLY A 1 1089 ? -37.028 35.723 -5.936 1.00 25.14 1089 GLY A N 1
ATOM 7801 C CA . GLY A 1 1089 ? -38.251 35.236 -5.311 1.00 25.14 1089 GLY A CA 1
ATOM 7802 C C . GLY A 1 1089 ? -38.203 33.703 -5.295 1.00 25.14 1089 GLY A C 1
ATOM 7803 O O . GLY A 1 1089 ? -38.222 33.113 -6.363 1.00 25.14 1089 GLY A O 1
ATOM 7804 N N . GLY A 1 1090 ? -38.181 33.110 -4.095 1.00 27.38 1090 GLY A N 1
ATOM 7805 C CA . GLY A 1 1090 ? -38.690 31.769 -3.767 1.00 27.38 1090 GLY A CA 1
ATOM 7806 C C . GLY A 1 1090 ? -37.950 30.538 -4.307 1.00 27.38 1090 GLY A C 1
ATOM 7807 O O . GLY A 1 1090 ? -38.102 30.194 -5.473 1.00 27.38 1090 GLY A O 1
ATOM 7808 N N . ALA A 1 1091 ? -37.306 29.785 -3.415 1.00 30.67 1091 ALA A N 1
ATOM 7809 C CA . ALA A 1 1091 ? -37.838 28.549 -2.823 1.00 30.67 1091 ALA A CA 1
ATOM 7810 C C . ALA A 1 1091 ? -36.910 28.090 -1.694 1.00 30.67 1091 ALA A C 1
ATOM 7812 O O . ALA A 1 1091 ? -35.683 28.126 -1.923 1.00 30.67 1091 ALA A O 1
#

Secondary structure (DSSP, 8-state):
---------------------S--------HHHHHHHHHHHTS-HHHHHHHHHHHHIIIII-EEEEEE-TT-HHHHHHHHHHHHHH--SEEEEEEEGGGGGGHHHHHSTT-BSSEEEEEE---------------------------------------EEEEEE-TT-HHHHHHHHHHHHT-EEEEEEPPGGGS-HHHHHTTS-----S-----------PPPTT--BTT--HHHHT-HHHHHHHHHHT-SSHHHHHIIIIITS-HHHHH-HHHHHHHHHHHHHHHHTTS-HHHHHHTTHHHHHHHHHHHHHHHHHHHHHTSTTSS--GGG--S----PEEEEEEHHHHHHHHHHHTT-GGGHHHHTTSPTT-S-SPP---EEEEE-BHHHH-GGGTS--SSS-HHHHHHHHHHHHHHHTTTS---S----S--------------------------------S-------SHHHHHHHHHHHHHHHHHHTT----HHHHHHHHHHHHHHHHHTT-SS--HHHHHHHHHHHT--STT-S--TTS---HHHHHHHHHHH---B-B--TTSS--HHHHHHHHHHHHTT---SS---EEEEE-TTT-HHHHHHHHHHHHHHHHT--SEEEEES-BTTTTBSTT---EEEEE---HHHHHHHHHGGGT-SSHHHHHHHHHHHHHHHHTT------------TT----S--PPP-HHHHHHHHHHHHHTT-GGGHHHHHHHHHHHHTT---HHHHHHHHHHHHHHHHTHHHHT-GGGHHHHHHHHHHHHHHHHHHGGGGGG--TTTHHHHHHHHHHHHHHHHHHHHHHHHHGGGS----------------------------------------------SS---HHHHHHHHHHHHHHHHHHHHH-TT--HHHHHHHHHHHHHTTSS-HHHHHHHHHHHTSBTB-HHHHHHHHHHHHHH-TTHHHH-HHHHHHHHHHHHHS-HHHHHHHHHHHHHHHTTS-HHHHHHHHHHHHHHHT--HHHHS------HHHHHHHHHHHHHHHHHHHHTT-GGGG--TT--SS---------------------------

pLDDT: mean 71.96, std 25.79, range [20.77, 98.44]

Sequence (1091 aa):
MAVSGGVAVSVSGGTAVAVSGGPAVEVGVGAAGRRARAVWELAPERLRTAAGAVGRLQAERGIYFAPVRHHSPACAVAVRAAIEELRPAAVLIEGPEEFTRLVPDLLHEATRPPIAVLSLGGSGTGDSGGGGSGGGGRSGRGSGGAAGARAGESEGGEGAGFYPLASFSPEWVALRAGHDVGAELAFIDRPFGERSAAERAVSEDEPSDTGSSDTGSSDSARPDPFARTLMSERYLAHSEAVAALARRLGCRDHDEVWDHLFESRGSAELADWRTMFDDVFAWAALARLDYEENVLAAEGSLDREARMAARVAETVDRLGSDRPGSGRPASDRPDTPGGPVLVVTGAFHTLALVEALSGAPEGVVVRDRQPEGGFGPTAQGEAWLVRYDHERLDGLRGFGAGMPSPGYYERLHAAHQRELGFDGSGTGSPRDPCAGSGTAPGSASTSASDRASASDRASGSDTASGSESAGPIGARALATEVLVDVARGAAERGHTVSLPQVSAAAESASRLADLRERAFPGRTDLLDAMRSCYVQDDGGVGGPGEPERPLGLAIAEVFGGRSLGDVPPGSASPPLVRDVRERVRAVRLVVDDSVPRTARLDARRTPAHRAKRQVLALLDFVGAGFGQLVSGPDHVAGRGLGLITEEWQYCWTPLVEARLVEMVHLGATLEAVAVARLEEAENLLSGTGTGAAAVAGAGSGAGVGPGAGAASVDALARLVAQTLVIGMGAHLPRIVSLLRATLDTDRDLDSVVSGARRLLGLWQARVELGAEEHAGELLDLVSQALATAAYLVSDLGKVRAEDEDAAISTLIDLRALLRDTAAAGAAGTSGVGTDGAGTSGAGKDGAGADGAGTQDVGANGARADRVEASGVEASRVEESGVGVDGVRAANRIAVVRELARLREEEGTAPAVAGALLALGFTDGEVPDGVLVTRVSGALTAGADPATAVRFLGGVMRAAPDLILHTPELFDAVDDALRALDSDAFLALLPDLRRAFTWLRPTETHRLAQRVAERTGARVDQVDVRVALSEEDLATGLALDHELAAVLERDGLAHWGGGPGAGATARAVSAGDTVSAGDTVSAGAAATGGGA

Solvent-accessible surface area (backbone atoms only — not comparable to full-atom values): 63760 Å² total; per-residue (Å²): 139,89,82,90,80,90,79,92,77,93,82,88,84,86,81,86,84,87,80,90,88,72,89,80,75,81,76,76,73,47,76,66,55,51,50,54,50,57,55,50,70,72,47,57,69,68,56,46,53,45,57,57,40,47,59,47,37,36,74,78,66,34,42,42,75,41,33,28,55,66,58,26,35,40,40,19,44,14,45,41,40,44,40,72,72,62,49,33,39,27,40,36,31,68,38,35,26,33,54,39,79,44,46,68,58,66,68,34,90,60,35,35,56,27,25,24,41,39,35,50,37,59,79,85,78,76,79,83,80,84,86,89,84,88,85,88,84,83,90,82,92,82,89,83,90,78,88,75,80,76,78,69,84,67,82,71,68,78,36,46,38,31,44,75,35,39,83,30,11,28,65,49,32,44,54,53,47,30,53,76,67,67,20,48,73,40,31,34,24,52,45,64,46,76,51,49,57,62,52,66,52,77,76,80,84,70,80,72,87,60,70,66,68,77,75,96,63,97,60,94,69,71,79,63,63,77,45,37,37,75,56,49,54,63,61,56,71,70,12,64,60,44,53,52,48,12,64,72,73,70,31,93,41,58,65,52,38,44,41,65,77,48,60,13,54,43,63,71,58,32,45,39,26,66,64,48,26,54,51,41,36,53,54,24,39,51,27,46,69,69,56,55,70,69,58,38,50,70,58,44,50,42,60,32,42,20,38,31,41,48,48,52,51,53,49,48,52,54,44,56,58,68,34,96,82,61,84,72,65,80,89,78,59,72,95,67,73,67,50,35,38,38,38,39,32,55,14,57,52,46,57,56,34,45,23,38,76,66,66,39,80,83,11,45,73,29,54,74,68,49,55,93,87,54,86,71,74,79,56,91,57,72,64,32,74,42,47,25,38,23,59,52,34,9,29,82,68,72,22,40,43,32,46,58,36,38,33,44,44,48,53,52,29,56,19,41,32,54,71,73,53,71,72,74,80,65,91,67,80,89,76,81,95,78,78,80,92,82,88,88,90,84,84,88,82,92,79,89,84,90,84,87,82,85,88,86,84,84,88,78,82,89,73,91,78,80,77,88,70,80,73,48,70,45,49,70,42,45,49,41,50,57,47,51,51,28,36,49,46,5,36,80,58,74,38,81,60,54,69,69,36,50,53,49,20,44,52,42,11,48,51,46,14,57,75,68,74,34,69,26,54,40,75,66,28,47,51,52,16,43,60,68,43,69,45,87,55,99,71,54,50,50,58,74,66,44,76,87,27,41,50,31,52,15,44,52,45,52,30,20,29,81,55,62,22,42,66,46,90,85,53,79,59,54,59,23,47,53,45,45,52,54,55,43,47,74,57,73,47,79,68,89,46,62,64,78,41,77,48,81,32,41,29,68,80,35,73,69,35,28,52,38,46,20,55,39,43,38,34,20,68,68,27,30,62,36,30,40,78,76,45,37,51,37,71,50,86,66,42,53,72,89,44,73,52,33,35,30,41,33,30,40,41,50,62,29,52,51,45,32,56,67,42,40,85,57,22,60,34,64,65,46,33,45,49,52,54,51,53,48,54,50,31,53,39,67,70,71,55,81,85,82,83,86,84,80,51,70,44,75,92,71,80,81,63,99,64,96,56,75,59,42,35,29,63,45,38,32,51,52,32,44,35,36,55,39,63,44,59,88,59,41,69,62,57,52,52,51,40,55,58,33,50,77,66,57,82,52,53,54,36,36,45,53,14,28,45,49,35,49,50,48,50,76,39,14,69,41,52,72,37,65,90,48,40,65,59,35,52,51,51,32,32,50,30,35,44,42,41,34,64,47,52,66,56,55,32,72,48,52,85,90,48,36,67,58,53,47,50,42,49,57,51,42,51,52,42,57,54,51,50,53,56,50,56,63,59,62,70,78,71,77,81,84,85,84,82,91,82,87,84,85,88,77,90,79,86,88,82,88,81,83,91,80,82,91,80,82,88,82,80,83,78,76,77,87,74,82,79,74,81,83,75,92,68,86,81,75,98,64,85,77,50,75,70,50,52,44,51,50,24,53,51,46,31,54,51,46,56,54,49,46,56,70,43,90,76,34,26,43,28,45,36,23,20,47,49,37,48,32,36,76,72,66,77,41,56,71,72,56,54,42,51,50,52,40,58,48,47,37,98,85,53,61,66,70,54,29,45,37,19,50,26,16,21,24,67,61,41,47,63,48,56,77,74,34,68,66,48,38,50,39,53,53,54,35,59,69,70,48,52,74,67,62,44,60,74,44,42,67,58,49,53,59,29,57,64,68,49,51,75,71,52,48,51,55,50,34,45,54,50,15,69,74,72,74,49,56,45,76,76,65,57,70,76,78,80,74,47,74,66,53,49,53,52,50,52,54,50,49,53,51,48,51,52,50,29,47,76,70,72,42,56,83,72,74,72,67,100,83,77,87,82,87,80,80,79,83,77,87,81,79,93,77,81,90,81,84,81,90,81,91,82,89,85,84,87,86,80,89,135